Protein 2KWT (pdb70)

InterPro domains:
  IPR000745 Hepatitis C virus, Non-structural protein NS4a [PF01006] (1658-1711)
  IPR001490 Hepatitis C virus, Non-structural protein NS4b [PF01001] (1729-1921)
  IPR001650 Helicase, C-terminal domain-like [PS51194] (1361-1538)
  IPR002166 RNA dependent RNA polymerase, hepatitis C virus [PF00998] (2422-2932)
  IPR002518 Hepatitis C virus, Non-structural protein NS2 [PF01538] (811-1005)
  IPR002518 Hepatitis C virus, Non-structural protein NS2 [PS51693] (903-1026)
  IPR002519 Hepatitis C virus, Envelope glycoprotein E1 [PF01539] (193-382)
  IPR002521 Hepatitis C virus, Core protein, C-terminal [PF01542] (116-190)
  IPR002522 Hepatitis C virus, Core protein, N-terminal [PF01543] (2-115)
  IPR002531 Hepatitis C virus, Non-structural protein E2/NS1 [PF01560] (387-729)
  IPR002868 Hepatitis C virus, Non-structural 5a protein [PF01506] (1974-1996)
  IPR004109 Hepatitis C virus, NS3 protease [PF02907] (1056-1203)
  IPR004109 Hepatitis C virus, NS3 protease [PS51822] (1027-1208)
  IPR007094 RNA-directed RNA polymerase, catalytic domain [PS50507] (2633-2751)
  IPR009003 Peptidase S1, PA clan [SSF50494] (1027-1212)
  IPR011492 Non-structural protein NS3-like, DEAD-box helicase, flavivirus [PF07652] (1294-1355)
  IPR013192 Hepatitis C virus, Non-structural 5a protein, domain 1a [PF08300] (2006-2067)
  IPR013193 Hepatitis C virus non-structural 5a, 1B domain [PF08301] (2068-2168)
  IPR014001 Helicase superfamily 1/2, ATP-binding domain [PS51192] (1217-1369)
  IPR014001 Helicase superfamily 1/2, ATP-binding domain [SM00487] (1213-1385)

Secondary structure (DSSP, 8-state):
--SS-STHHHHHHHHHHHHHHHTTSPPTT-S--

Nearest PDB structures (foldseek):
  7tyl-assembly1_P  TM=3.338E-01  e=7.488E+00  Rattus norvegicus
  7r41-assembly1_r  TM=3.436E-01  e=9.572E+00  Bos taurus
  7tyl-assembly1_P  TM=2.909E-01  e=9.159E+00  Rattus norvegicus

Sequence (33 aa):
KLFLARLIWWLQYFITRAEAHLQVWIPPLNVRGKLFLARLIWWLQYFITRAEAHLQVWIPPLNVRGKLFLARLIWWLQYFITRAEAHLQVWIPPLNVRGKLFLARLIWWLQYFITRAEAHLQVWIPPLNVRGKLFLARLIWWLQYFITRAEAHLQVWIPPLNVRGKLFLARLIWWLQYFITRAEAHLQVWIPPLNVRGKLFLARLIWWLQYFITRAEAHLQVWIPPLNVRGKLFLARLIWWLQYFITRAEAHLQVWIPPLNVRGKLFLARLIWWLQYFITRAEAHLQVWIPPLNVRGKLFLARLIWWLQYFITRAEAHLQVWIPPLNVRGKLFLARLIWWLQYFITRAEAHLQVWIPPLNVRGKLFLARLIWWLQYFITRAEAHLQVWIPPLNVRGKLFLARLIWWLQYFITRAEAHLQVWIPPLNVRGKLFLARLIWWLQYFITRAEAHLQVWIPPLNVRGKLFLARLIWWLQYFITRAEAHLQVWIPPLNVRGKLFLARLIWWLQYFITRAEAHLQVWIPPLNVRGKLFLARLIWWLQYFITRAEAHLQVWIPPLNVRGKLFLARLIWWLQYFITRAEAHLQVWIPPLNVRGKLFLARLIWWLQYFITRAEAHLQVWIPPLNVRGKLFLARLIWWLQYFITRAEAHLQVWIPPLNVRGKLFLARLIWWLQYFITRAEAHLQVWIPPLNVRGKLFLARLIWWLQYFITRAEAHLQVWIPPLNVRGKLFLARLIWWLQYFITRAEAHLQVWIPPLNVRGKLFLARLIWWLQYFITRAEAHLQVWIPPLNVRGKLFLARLIWWLQYFITRAEAHLQVWIPPLNVRGKLFLARLIWWLQYFITRAEAHLQVWIPPLNVRGKLFLARLIWWLQYFITRAEAHLQVWIPPLNVRGKLFLARLIWWLQYFITRAEAHLQVWIPPLNVRGKLFLARLIWWLQYFITRAEAHLQVWIPPLNVRGKLFLARLIWWLQYFITRAEAHLQVWIPPLNVRGKLFLARLIWWLQYFITRAEAHLQVWIPPLNVRGKLFLARLIWWLQYFITRAEAHLQVWIPPLNVRGKLFLARLIWWLQYFITRAEAHLQVWIPPLNVRGKLFLARLIWWLQYFITRAEAHLQVWIPPLNVRGKLFLARLIWWLQYFITRAEAHLQVWIPPLNVRGKLFLARLIWWLQYFITRAEAHLQVWIPPLNVRG

Organism: Hepatitis C virus genotype 1b (isolate Con1) (NCBI:txid333284)

Structure (mmCIF, N/CA/C/O backbone):
data_2KWT
#
_entry.id   2KWT
#
loop_
_atom_site.group_PDB
_atom_site.id
_atom_site.type_symbol
_atom_site.label_atom_id
_atom_site.label_alt_id
_atom_site.label_comp_id
_atom_site.label_asym_id
_atom_site.label_entity_id
_atom_site.label_seq_id
_atom_site.pdbx_PDB_ins_code
_atom_site.Cartn_x
_atom_site.Cartn_y
_atom_site.Cartn_z
_atom_site.occupancy
_atom_site.B_iso_or_equiv
_atom_site.auth_seq_id
_atom_site.auth_comp_id
_atom_site.auth_asym_id
_atom_site.auth_atom_id
_atom_site.pdbx_PDB_model_num
ATOM 1 N N . LYS A 1 1 ? -23.508 -4.349 3.422 1.00 0.00 1 LYS A N 1
ATOM 2 C CA . LYS A 1 1 ? -24.544 -3.896 2.435 1.00 0.00 1 LYS A CA 1
ATOM 3 C C . LYS A 1 1 ? -25.252 -2.618 2.927 1.00 0.00 1 LYS A C 1
ATOM 4 O O . LYS A 1 1 ? -26.466 -2.516 2.899 1.00 0.00 1 LYS A O 1
ATOM 22 N N . LEU A 1 2 ? -24.488 -1.642 3.376 1.00 0.00 2 LEU A N 1
ATOM 23 C CA . LEU A 1 2 ? -25.072 -0.353 3.875 1.00 0.00 2 LEU A CA 1
ATOM 24 C C . LEU A 1 2 ? -23.945 0.667 4.101 1.00 0.00 2 LEU A C 1
ATOM 25 O O . LEU A 1 2 ? -23.152 0.506 5.009 1.00 0.00 2 LEU A O 1
ATOM 41 N N . PHE A 1 3 ? -23.884 1.699 3.280 1.00 0.00 3 PHE A N 1
ATOM 42 C CA . PHE A 1 3 ? -22.827 2.773 3.387 1.00 0.00 3 PHE A CA 1
ATOM 43 C C . PHE A 1 3 ? -21.414 2.202 3.169 1.00 0.00 3 PHE A C 1
ATOM 44 O O . PHE A 1 3 ? -21.089 1.127 3.638 1.00 0.00 3 PHE A O 1
ATOM 61 N N . LEU A 1 4 ? -20.571 2.923 2.455 1.00 0.00 4 LEU A N 1
ATOM 62 C CA . LEU A 1 4 ? -19.168 2.454 2.183 1.00 0.00 4 LEU A CA 1
ATOM 63 C C . LEU A 1 4 ? -19.192 1.047 1.539 1.00 0.00 4 LEU A C 1
ATOM 64 O O . LEU A 1 4 ? -20.089 0.751 0.768 1.00 0.00 4 LEU A O 1
ATOM 80 N N . ALA A 1 5 ? -18.230 0.188 1.838 1.00 0.00 5 ALA A N 1
ATOM 81 C CA . ALA A 1 5 ? -18.178 -1.200 1.253 1.00 0.00 5 ALA A CA 1
ATOM 82 C C . ALA A 1 5 ? -18.029 -1.176 -0.281 1.00 0.00 5 ALA A C 1
ATOM 83 O O . ALA A 1 5 ? -18.352 -2.140 -0.951 1.00 0.00 5 ALA A O 1
ATOM 90 N N . ARG A 1 6 ? -17.540 -0.090 -0.836 1.00 0.00 6 ARG A N 1
ATOM 91 C CA . ARG A 1 6 ? -17.362 0.006 -2.318 1.00 0.00 6 ARG A CA 1
ATOM 92 C C . ARG A 1 6 ? -15.919 0.417 -2.622 1.00 0.00 6 ARG A C 1
ATOM 93 O O . ARG A 1 6 ? -15.208 -0.284 -3.317 1.00 0.00 6 ARG A O 1
ATOM 114 N N . LEU A 1 7 ? -15.479 1.540 -2.096 1.00 0.00 7 LEU A N 1
ATOM 115 C CA . LEU A 1 7 ? -14.074 1.997 -2.340 1.00 0.00 7 LEU A CA 1
ATOM 116 C C . LEU A 1 7 ? -13.083 1.279 -1.401 1.00 0.00 7 LEU A C 1
ATOM 117 O O . LEU A 1 7 ? -11.886 1.460 -1.537 1.00 0.00 7 LEU A O 1
ATOM 133 N N . ILE A 1 8 ? -13.554 0.472 -0.462 1.00 0.00 8 ILE A N 1
ATOM 134 C CA . ILE A 1 8 ? -12.626 -0.255 0.476 1.00 0.00 8 ILE A CA 1
ATOM 135 C C . ILE A 1 8 ? -11.546 -0.999 -0.325 1.00 0.00 8 ILE A C 1
ATOM 136 O O . ILE A 1 8 ? -10.378 -0.948 0.017 1.00 0.00 8 ILE A O 1
ATOM 152 N N . TRP A 1 9 ? -11.929 -1.677 -1.387 1.00 0.00 9 TRP A N 1
ATOM 153 C CA . TRP A 1 9 ? -10.927 -2.420 -2.221 1.00 0.00 9 TRP A CA 1
ATOM 154 C C . TRP A 1 9 ? -9.900 -1.444 -2.817 1.00 0.00 9 TRP A C 1
ATOM 155 O O . TRP A 1 9 ? -8.718 -1.731 -2.833 1.00 0.00 9 TRP A O 1
ATOM 176 N N . TRP A 1 10 ? -10.343 -0.297 -3.295 1.00 0.00 10 TRP A N 1
ATOM 177 C CA . TRP A 1 10 ? -9.400 0.713 -3.882 1.00 0.00 10 TRP A CA 1
ATOM 178 C C . TRP A 1 10 ? -8.383 1.155 -2.819 1.00 0.00 10 TRP A C 1
ATOM 179 O O . TRP A 1 10 ? -7.208 1.300 -3.103 1.00 0.00 10 TRP A O 1
ATOM 200 N N . LEU A 1 11 ? -8.831 1.359 -1.597 1.00 0.00 11 LEU A N 1
ATOM 201 C CA . LEU A 1 11 ? -7.903 1.782 -0.496 1.00 0.00 11 LEU A CA 1
ATOM 202 C C . LEU A 1 11 ? -6.868 0.674 -0.248 1.00 0.00 11 LEU A C 1
ATOM 203 O O . LEU A 1 11 ? -5.690 0.949 -0.119 1.00 0.00 11 LEU A O 1
ATOM 219 N N . GLN A 1 12 ? -7.308 -0.566 -0.194 1.00 0.00 12 GLN A N 1
ATOM 220 C CA . GLN A 1 12 ? -6.365 -1.710 0.033 1.00 0.00 12 GLN A CA 1
ATOM 221 C C . GLN A 1 12 ? -5.338 -1.773 -1.109 1.00 0.00 12 GLN A C 1
ATOM 222 O O . GLN A 1 12 ? -4.173 -2.039 -0.879 1.00 0.00 12 GLN A O 1
ATOM 236 N N . TYR A 1 13 ? -5.772 -1.520 -2.328 1.00 0.00 13 TYR A N 1
ATOM 237 C CA . TYR A 1 13 ? -4.843 -1.547 -3.508 1.00 0.00 13 TYR A CA 1
ATOM 238 C C . TYR A 1 13 ? -3.666 -0.587 -3.271 1.00 0.00 13 TYR A C 1
ATOM 239 O O . TYR A 1 13 ? -2.536 -0.889 -3.612 1.00 0.00 13 TYR A O 1
ATOM 257 N N . PHE A 1 14 ? -3.929 0.562 -2.688 1.00 0.00 14 PHE A N 1
ATOM 258 C CA . PHE A 1 14 ? -2.833 1.547 -2.423 1.00 0.00 14 PHE A CA 1
ATOM 259 C C . PHE A 1 14 ? -2.022 1.144 -1.183 1.00 0.00 14 PHE A C 1
ATOM 260 O O . PHE A 1 14 ? -0.827 1.367 -1.145 1.00 0.00 14 PHE A O 1
ATOM 277 N N . ILE A 1 15 ? -2.643 0.551 -0.182 1.00 0.00 15 ILE A N 1
ATOM 278 C CA . ILE A 1 15 ? -1.886 0.130 1.047 1.00 0.00 15 ILE A CA 1
ATOM 279 C C . ILE A 1 15 ? -0.795 -0.878 0.646 1.00 0.00 15 ILE A C 1
ATOM 280 O O . ILE A 1 15 ? 0.344 -0.755 1.055 1.00 0.00 15 ILE A O 1
ATOM 296 N N . THR A 1 16 ? -1.139 -1.862 -0.157 1.00 0.00 16 THR A N 1
ATOM 297 C CA . THR A 1 16 ? -0.130 -2.881 -0.604 1.00 0.00 16 THR A CA 1
ATOM 298 C C . THR A 1 16 ? 0.951 -2.194 -1.452 1.00 0.00 16 THR A C 1
ATOM 299 O O . THR A 1 16 ? 2.124 -2.499 -1.325 1.00 0.00 16 THR A O 1
ATOM 310 N N . ARG A 1 17 ? 0.567 -1.262 -2.301 1.00 0.00 17 ARG A N 1
ATOM 311 C CA . ARG A 1 17 ? 1.571 -0.540 -3.147 1.00 0.00 17 ARG A CA 1
ATOM 312 C C . ARG A 1 17 ? 2.499 0.271 -2.227 1.00 0.00 17 ARG A C 1
ATOM 313 O O . ARG A 1 17 ? 3.706 0.243 -2.378 1.00 0.00 17 ARG A O 1
ATOM 334 N N . ALA A 1 18 ? 1.928 0.980 -1.276 1.00 0.00 18 ALA A N 1
ATOM 335 C CA . ALA A 1 18 ? 2.746 1.797 -0.322 1.00 0.00 18 ALA A CA 1
ATOM 336 C C . ALA A 1 18 ? 3.693 0.886 0.474 1.00 0.00 18 ALA A C 1
ATOM 337 O O . ALA A 1 18 ? 4.860 1.193 0.626 1.00 0.00 18 ALA A O 1
ATOM 344 N N . GLU A 1 19 ? 3.194 -0.227 0.974 1.00 0.00 19 GLU A N 1
ATOM 345 C CA . GLU A 1 19 ? 4.050 -1.178 1.760 1.00 0.00 19 GLU A CA 1
ATOM 346 C C . GLU A 1 19 ? 5.223 -1.677 0.901 1.00 0.00 19 GLU A C 1
ATOM 347 O O . GLU A 1 19 ? 6.328 -1.815 1.392 1.00 0.00 19 GLU A O 1
ATOM 359 N N . ALA A 1 20 ? 4.987 -1.934 -0.369 1.00 0.00 20 ALA A N 1
ATOM 360 C CA . ALA A 1 20 ? 6.083 -2.414 -1.275 1.00 0.00 20 ALA A CA 1
ATOM 361 C C . ALA A 1 20 ? 7.201 -1.363 -1.327 1.00 0.00 20 ALA A C 1
ATOM 362 O O . ALA A 1 20 ? 8.373 -1.692 -1.279 1.00 0.00 20 ALA A O 1
ATOM 369 N N . HIS A 1 21 ? 6.838 -0.102 -1.412 1.00 0.00 21 HIS A N 1
ATOM 370 C CA . HIS A 1 21 ? 7.863 0.994 -1.455 1.00 0.00 21 HIS A CA 1
ATOM 371 C C . HIS A 1 21 ? 8.479 1.198 -0.059 1.00 0.00 21 HIS A C 1
ATOM 372 O O . HIS A 1 21 ? 9.596 1.665 0.061 1.00 0.00 21 HIS A O 1
ATOM 386 N N . LEU A 1 22 ? 7.759 0.850 0.989 1.00 0.00 22 LEU A N 1
ATOM 387 C CA . LEU A 1 22 ? 8.281 1.013 2.387 1.00 0.00 22 LEU A CA 1
ATOM 388 C C . LEU A 1 22 ? 9.460 0.062 2.655 1.00 0.00 22 LEU A C 1
ATOM 389 O O . LEU A 1 22 ? 10.340 0.380 3.432 1.00 0.00 22 LEU A O 1
ATOM 405 N N . GLN A 1 23 ? 9.485 -1.093 2.025 1.00 0.00 23 GLN A N 1
ATOM 406 C CA . GLN A 1 23 ? 10.612 -2.060 2.249 1.00 0.00 23 GLN A CA 1
ATOM 407 C C . GLN A 1 23 ? 11.784 -1.807 1.273 1.00 0.00 23 GLN A C 1
ATOM 408 O O . GLN A 1 23 ? 12.452 -2.734 0.848 1.00 0.00 23 GLN A O 1
ATOM 422 N N . VAL A 1 24 ? 12.046 -0.566 0.921 1.00 0.00 24 VAL A N 1
ATOM 423 C CA . VAL A 1 24 ? 13.174 -0.253 -0.021 1.00 0.00 24 VAL A CA 1
ATOM 424 C C . VAL A 1 24 ? 14.371 0.374 0.719 1.00 0.00 24 VAL A C 1
ATOM 425 O O . VAL A 1 24 ? 15.473 0.399 0.200 1.00 0.00 24 VAL A O 1
ATOM 438 N N . TRP A 1 25 ? 14.168 0.879 1.911 1.00 0.00 25 TRP A N 1
ATOM 439 C CA . TRP A 1 25 ? 15.294 1.511 2.680 1.00 0.00 25 TRP A CA 1
ATOM 440 C C . TRP A 1 25 ? 15.716 0.658 3.891 1.00 0.00 25 TRP A C 1
ATOM 441 O O . TRP A 1 25 ? 16.502 1.103 4.711 1.00 0.00 25 TRP A O 1
ATOM 462 N N . ILE A 1 26 ? 15.214 -0.553 4.021 1.00 0.00 26 ILE A N 1
ATOM 463 C CA . ILE A 1 26 ? 15.599 -1.416 5.186 1.00 0.00 26 ILE A CA 1
ATOM 464 C C . ILE A 1 26 ? 16.971 -2.085 4.950 1.00 0.00 26 ILE A C 1
ATOM 465 O O . ILE A 1 26 ? 17.210 -2.638 3.891 1.00 0.00 26 ILE A O 1
ATOM 481 N N . PRO A 1 27 ? 17.833 -2.013 5.948 1.00 0.00 27 PRO A N 1
ATOM 482 C CA . PRO A 1 27 ? 19.190 -2.622 5.841 1.00 0.00 27 PRO A CA 1
ATOM 483 C C . PRO A 1 27 ? 19.142 -4.138 6.131 1.00 0.00 27 PRO A C 1
ATOM 484 O O . PRO A 1 27 ? 18.713 -4.541 7.200 1.00 0.00 27 PRO A O 1
ATOM 495 N N . PRO A 1 28 ? 19.586 -4.934 5.177 1.00 0.00 28 PRO A N 1
ATOM 496 C CA . PRO A 1 28 ? 19.588 -6.417 5.349 1.00 0.00 28 PRO A CA 1
ATOM 497 C C . PRO A 1 28 ? 20.690 -6.852 6.331 1.00 0.00 28 PRO A C 1
ATOM 498 O O . PRO A 1 28 ? 21.847 -6.506 6.165 1.00 0.00 28 PRO A O 1
ATOM 509 N N . LEU A 1 29 ? 20.324 -7.605 7.350 1.00 0.00 29 LEU A N 1
ATOM 510 C CA . LEU A 1 29 ? 21.308 -8.088 8.379 1.00 0.00 29 LEU A CA 1
ATOM 511 C C . LEU A 1 29 ? 22.014 -6.893 9.047 1.00 0.00 29 LEU A C 1
ATOM 512 O O . LEU A 1 29 ? 23.230 -6.802 9.072 1.00 0.00 29 LEU A O 1
ATOM 528 N N . ASN A 1 30 ? 21.240 -5.978 9.587 1.00 0.00 30 ASN A N 1
ATOM 529 C CA . ASN A 1 30 ? 21.815 -4.769 10.264 1.00 0.00 30 ASN A CA 1
ATOM 530 C C . ASN A 1 30 ? 21.927 -4.993 11.780 1.00 0.00 30 ASN A C 1
ATOM 531 O O . ASN A 1 30 ? 22.893 -4.588 12.399 1.00 0.00 30 ASN A O 1
ATOM 542 N N . VAL A 1 31 ? 20.944 -5.629 12.380 1.00 0.00 31 VAL A N 1
ATOM 543 C CA . VAL A 1 31 ? 20.983 -5.879 13.860 1.00 0.00 31 VAL A CA 1
ATOM 544 C C . VAL A 1 31 ? 21.893 -7.072 14.195 1.00 0.00 31 VAL A C 1
ATOM 545 O O . VAL A 1 31 ? 22.009 -8.012 13.429 1.00 0.00 31 VAL A O 1
ATOM 558 N N . ARG A 1 32 ? 22.532 -7.029 15.339 1.00 0.00 32 ARG A N 1
ATOM 559 C CA . ARG A 1 32 ? 23.441 -8.147 15.755 1.00 0.00 32 ARG A CA 1
ATOM 560 C C . ARG A 1 32 ? 22.618 -9.390 16.142 1.00 0.00 32 ARG A C 1
ATOM 561 O O . ARG A 1 32 ? 23.052 -10.506 15.929 1.00 0.00 32 ARG A O 1
ATOM 582 N N . GLY A 1 33 ? 21.445 -9.198 16.704 1.00 0.00 33 GLY A N 1
ATOM 583 C CA . GLY A 1 33 ? 20.588 -10.351 17.108 1.00 0.00 33 GLY A CA 1
ATOM 584 C C . GLY A 1 33 ? 20.208 -10.195 18.580 1.00 0.00 33 GLY A C 1
ATOM 585 O O . GLY A 1 33 ? 21.087 -10.340 19.415 1.00 0.00 33 GLY A O 1
ATOM 590 N N . LYS A 1 1 ? -18.131 -3.898 -9.044 1.00 0.00 1 LYS A N 2
ATOM 591 C CA . LYS A 1 1 ? -17.285 -4.383 -7.907 1.00 0.00 1 LYS A CA 2
ATOM 592 C C . LYS A 1 1 ? -15.800 -4.086 -8.176 1.00 0.00 1 LYS A C 2
ATOM 593 O O . LYS A 1 1 ? -15.451 -3.551 -9.214 1.00 0.00 1 LYS A O 2
ATOM 611 N N . LEU A 1 2 ? -14.938 -4.430 -7.236 1.00 0.00 2 LEU A N 2
ATOM 612 C CA . LEU A 1 2 ? -13.460 -4.187 -7.373 1.00 0.00 2 LEU A CA 2
ATOM 613 C C . LEU A 1 2 ? -13.179 -2.687 -7.572 1.00 0.00 2 LEU A C 2
ATOM 614 O O . LEU A 1 2 ? -12.330 -2.297 -8.355 1.00 0.00 2 LEU A O 2
ATOM 630 N N . PHE A 1 3 ? -13.896 -1.848 -6.855 1.00 0.00 3 PHE A N 2
ATOM 631 C CA . PHE A 1 3 ? -13.712 -0.363 -6.963 1.00 0.00 3 PHE A CA 2
ATOM 632 C C . PHE A 1 3 ? -14.528 0.361 -5.879 1.00 0.00 3 PHE A C 2
ATOM 633 O O . PHE A 1 3 ? -14.013 1.222 -5.1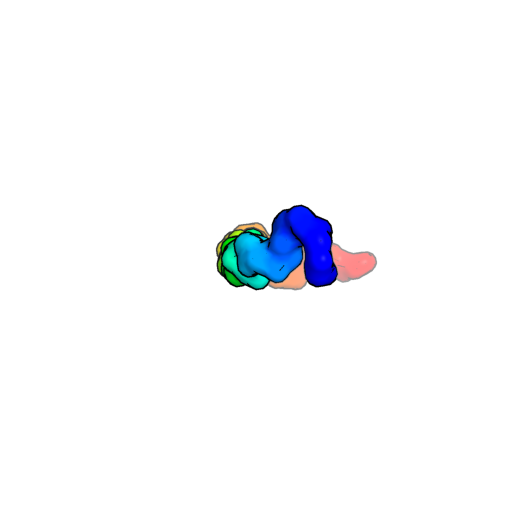90 1.00 0.00 3 PHE A O 2
ATOM 650 N N . LEU A 1 4 ? -15.791 0.017 -5.734 1.00 0.00 4 LEU A N 2
ATOM 651 C CA . LEU A 1 4 ? -16.658 0.676 -4.706 1.00 0.00 4 LEU A CA 2
ATOM 652 C C . LEU A 1 4 ? -16.475 0.003 -3.333 1.00 0.00 4 LEU A C 2
ATOM 653 O O . LEU A 1 4 ? -15.367 -0.024 -2.826 1.00 0.00 4 LEU A O 2
ATOM 669 N N . ALA A 1 5 ? -17.528 -0.517 -2.718 1.00 0.00 5 ALA A N 2
ATOM 670 C CA . ALA A 1 5 ? -17.407 -1.166 -1.366 1.00 0.00 5 ALA A CA 2
ATOM 671 C C . ALA A 1 5 ? -16.796 -0.149 -0.399 1.00 0.00 5 ALA A C 2
ATOM 672 O O . ALA A 1 5 ? -15.791 -0.410 0.229 1.00 0.00 5 ALA A O 2
ATOM 679 N N . ARG A 1 6 ? -17.393 1.026 -0.303 1.00 0.00 6 ARG A N 2
ATOM 680 C CA . ARG A 1 6 ? -16.854 2.103 0.593 1.00 0.00 6 ARG A CA 2
ATOM 681 C C . ARG A 1 6 ? -15.377 2.345 0.231 1.00 0.00 6 ARG A C 2
ATOM 682 O O . ARG A 1 6 ? -14.553 2.642 1.078 1.00 0.00 6 ARG A O 2
ATOM 703 N N . LEU A 1 7 ? -15.065 2.200 -1.045 1.00 0.00 7 LEU A N 2
ATOM 704 C CA . LEU A 1 7 ? -13.677 2.379 -1.577 1.00 0.00 7 LEU A CA 2
ATOM 705 C C . LEU A 1 7 ? -12.689 1.405 -0.901 1.00 0.00 7 LEU A C 2
ATOM 706 O O . LEU A 1 7 ? -11.506 1.678 -0.825 1.00 0.00 7 LEU A O 2
ATOM 722 N N . ILE A 1 8 ? -13.166 0.268 -0.420 1.00 0.00 8 ILE A N 2
ATOM 723 C CA . ILE A 1 8 ? -12.262 -0.733 0.248 1.00 0.00 8 ILE A CA 2
ATOM 724 C C . ILE A 1 8 ? -11.243 -1.290 -0.756 1.00 0.00 8 ILE A C 2
ATOM 725 O O . ILE A 1 8 ? -10.057 -1.312 -0.487 1.00 0.00 8 ILE A O 2
ATOM 741 N N . TRP A 1 9 ? -11.705 -1.739 -1.899 1.00 0.00 9 TRP A N 2
ATOM 742 C CA . TRP A 1 9 ? -10.776 -2.303 -2.936 1.00 0.00 9 TRP A CA 2
ATOM 743 C C . TRP A 1 9 ? -9.648 -1.305 -3.256 1.00 0.00 9 TRP A C 2
ATOM 744 O O . TRP A 1 9 ? -8.495 -1.682 -3.340 1.00 0.00 9 TRP A O 2
ATOM 765 N N . TRP A 1 10 ? -9.976 -0.045 -3.427 1.00 0.00 10 TRP A N 2
ATOM 766 C CA . TRP A 1 10 ? -8.929 0.979 -3.739 1.00 0.00 10 TRP A CA 2
ATOM 767 C C . TRP A 1 10 ? -8.056 1.259 -2.510 1.00 0.00 10 TRP A C 2
ATOM 768 O O . TRP A 1 10 ? -6.845 1.181 -2.591 1.00 0.00 10 TRP A O 2
ATOM 789 N N . LEU A 1 11 ? -8.655 1.576 -1.381 1.00 0.00 11 LEU A N 2
ATOM 790 C CA . LEU A 1 11 ? -7.852 1.856 -0.143 1.00 0.00 11 LEU A CA 2
ATOM 791 C C . LEU A 1 11 ? -6.962 0.647 0.187 1.00 0.00 11 LEU A C 2
ATOM 792 O O . LEU A 1 11 ? -5.807 0.801 0.533 1.00 0.00 11 LEU A O 2
ATOM 808 N N . GLN A 1 12 ? -7.495 -0.549 0.074 1.00 0.00 12 GLN A N 2
ATOM 809 C CA . GLN A 1 12 ? -6.698 -1.785 0.368 1.00 0.00 12 GLN A CA 2
ATOM 810 C C . GLN A 1 12 ? -5.556 -1.943 -0.650 1.00 0.00 12 GLN A C 2
ATOM 811 O O . GLN A 1 12 ? -4.415 -2.128 -0.272 1.00 0.00 12 GLN A O 2
ATOM 825 N N . TYR A 1 13 ? -5.853 -1.872 -1.930 1.00 0.00 13 TYR A N 2
ATOM 826 C CA . TYR A 1 13 ? -4.781 -2.021 -2.971 1.00 0.00 13 TYR A CA 2
ATOM 827 C C . TYR A 1 13 ? -3.768 -0.867 -2.900 1.00 0.00 13 TYR A C 2
ATOM 828 O O . TYR A 1 13 ? -2.577 -1.090 -3.036 1.00 0.00 13 TYR A O 2
ATOM 846 N N . PHE A 1 14 ? -4.221 0.350 -2.687 1.00 0.00 14 PHE A N 2
ATOM 847 C CA . PHE A 1 14 ? -3.275 1.511 -2.606 1.00 0.00 14 PHE A CA 2
ATOM 848 C C . PHE A 1 14 ? -2.314 1.337 -1.419 1.00 0.00 14 PHE A C 2
ATOM 849 O O . PHE A 1 14 ? -1.139 1.634 -1.533 1.00 0.00 14 PHE A O 2
ATOM 866 N N . ILE A 1 15 ? -2.799 0.851 -0.296 1.00 0.00 15 ILE A N 2
ATOM 867 C CA . ILE A 1 15 ? -1.909 0.646 0.895 1.00 0.00 15 ILE A CA 2
ATOM 868 C C . ILE A 1 15 ? -0.893 -0.466 0.574 1.00 0.00 15 ILE A C 2
ATOM 869 O O . ILE A 1 15 ? 0.276 -0.337 0.887 1.00 0.00 15 ILE A O 2
ATOM 885 N N . THR A 1 16 ? -1.329 -1.539 -0.058 1.00 0.00 16 THR A N 2
ATOM 886 C CA . THR A 1 16 ? -0.395 -2.660 -0.424 1.00 0.00 16 THR A CA 2
ATOM 887 C C . THR A 1 16 ? 0.750 -2.092 -1.281 1.00 0.00 16 THR A C 2
ATOM 888 O O . THR A 1 16 ? 1.907 -2.416 -1.079 1.00 0.00 16 THR A O 2
ATOM 899 N N . ARG A 1 17 ? 0.417 -1.234 -2.225 1.00 0.00 17 ARG A N 2
ATOM 900 C CA . ARG A 1 17 ? 1.452 -0.606 -3.109 1.00 0.00 17 ARG A CA 2
ATOM 901 C C . ARG A 1 17 ? 2.411 0.237 -2.251 1.00 0.00 17 ARG A C 2
ATOM 902 O O . ARG A 1 17 ? 3.612 0.211 -2.451 1.00 0.00 17 ARG A O 2
ATOM 923 N N . ALA A 1 18 ? 1.877 0.974 -1.299 1.00 0.00 18 ALA A N 2
ATOM 924 C CA . ALA A 1 18 ? 2.730 1.823 -0.406 1.00 0.00 18 ALA A CA 2
ATOM 925 C C . ALA A 1 18 ? 3.727 0.936 0.356 1.00 0.00 18 ALA A C 2
ATOM 926 O O . ALA A 1 18 ? 4.894 1.264 0.467 1.00 0.00 18 ALA A O 2
ATOM 933 N N . GLU A 1 19 ? 3.266 -0.187 0.867 1.00 0.00 19 GLU A N 2
ATOM 934 C CA . GLU A 1 19 ? 4.164 -1.123 1.619 1.00 0.00 19 GLU A CA 2
ATOM 935 C C . GLU A 1 19 ? 5.250 -1.679 0.683 1.00 0.00 19 GLU A C 2
ATOM 936 O O . GLU A 1 19 ? 6.382 -1.867 1.091 1.00 0.00 19 GLU A O 2
ATOM 948 N N . ALA A 1 20 ? 4.915 -1.923 -0.570 1.00 0.00 20 ALA A N 2
ATOM 949 C CA . ALA A 1 20 ? 5.926 -2.448 -1.551 1.00 0.00 20 ALA A CA 2
ATOM 950 C C . ALA A 1 20 ? 7.143 -1.504 -1.602 1.00 0.00 20 ALA A C 2
ATOM 951 O O . ALA A 1 20 ? 8.256 -1.932 -1.843 1.00 0.00 20 ALA A O 2
ATOM 958 N N . HIS A 1 21 ? 6.925 -0.227 -1.365 1.00 0.00 21 HIS A N 2
ATOM 959 C CA . HIS A 1 21 ? 8.041 0.770 -1.377 1.00 0.00 21 HIS A CA 2
ATOM 960 C C . HIS A 1 21 ? 8.512 1.027 0.062 1.00 0.00 21 HIS A C 2
ATOM 961 O O . HIS A 1 21 ? 9.692 1.167 0.309 1.00 0.00 21 HIS A O 2
ATOM 975 N N . LEU A 1 22 ? 7.594 1.087 1.003 1.00 0.00 22 LEU A N 2
ATOM 976 C CA . LEU A 1 22 ? 7.959 1.334 2.439 1.00 0.00 22 LEU A CA 2
ATOM 977 C C . LEU A 1 22 ? 8.819 0.186 3.002 1.00 0.00 22 LEU A C 2
ATOM 978 O O . LEU A 1 22 ? 9.698 0.418 3.811 1.00 0.00 22 LEU A O 2
ATOM 994 N N . GLN A 1 23 ? 8.575 -1.036 2.586 1.00 0.00 23 GLN A N 2
ATOM 995 C CA . GLN A 1 23 ? 9.377 -2.195 3.100 1.00 0.00 23 GLN A CA 2
ATOM 996 C C . GLN A 1 23 ? 10.791 -2.199 2.505 1.00 0.00 23 GLN A C 2
ATOM 997 O O . GLN A 1 23 ? 11.746 -2.559 3.169 1.00 0.00 23 GLN A O 2
ATOM 1011 N N . VAL A 1 24 ? 10.923 -1.797 1.268 1.00 0.00 24 VAL A N 2
ATOM 1012 C CA . VAL A 1 24 ? 12.268 -1.763 0.608 1.00 0.00 24 VAL A CA 2
ATOM 1013 C C . VAL A 1 24 ? 12.975 -0.444 0.940 1.00 0.00 24 VAL A C 2
ATOM 1014 O O . VAL A 1 24 ? 14.128 -0.430 1.327 1.00 0.00 24 VAL A O 2
ATOM 1027 N N . TRP A 1 25 ? 12.281 0.652 0.791 1.00 0.00 25 TRP A N 2
ATOM 1028 C CA . TRP A 1 25 ? 12.874 1.994 1.091 1.00 0.00 25 TRP A CA 2
ATOM 1029 C C . TRP A 1 25 ? 12.261 2.550 2.385 1.00 0.00 25 TRP A C 2
ATOM 1030 O O . TRP A 1 25 ? 11.118 2.974 2.404 1.00 0.00 25 TRP A O 2
ATOM 1051 N N . ILE A 1 26 ? 13.013 2.550 3.462 1.00 0.00 26 ILE A N 2
ATOM 1052 C CA . ILE A 1 26 ? 12.485 3.078 4.764 1.00 0.00 26 ILE A CA 2
ATOM 1053 C C . ILE A 1 26 ? 13.209 4.383 5.159 1.00 0.00 26 ILE A C 2
ATOM 1054 O O . ILE A 1 26 ? 14.356 4.362 5.573 1.00 0.00 26 ILE A O 2
ATOM 1070 N N . PRO A 1 27 ? 12.507 5.490 5.021 1.00 0.00 27 PRO A N 2
ATOM 1071 C CA . PRO A 1 27 ? 13.084 6.824 5.369 1.00 0.00 27 PRO A CA 2
ATOM 1072 C C . PRO A 1 27 ? 13.429 6.997 6.870 1.00 0.00 27 PRO A C 2
ATOM 1073 O O . PRO A 1 27 ? 14.450 7.597 7.156 1.00 0.00 27 PRO A O 2
ATOM 1084 N N . PRO A 1 28 ? 12.624 6.491 7.797 1.00 0.00 28 PRO A N 2
ATOM 1085 C CA . PRO A 1 28 ? 12.959 6.651 9.244 1.00 0.00 28 PRO A CA 2
ATOM 1086 C C . PRO A 1 28 ? 14.194 5.814 9.612 1.00 0.00 28 PRO A C 2
ATOM 1087 O O . PRO A 1 28 ? 14.546 4.869 8.927 1.00 0.00 28 PRO A O 2
ATOM 1098 N N . LEU A 1 29 ? 14.841 6.159 10.698 1.00 0.00 29 LEU A N 2
ATOM 1099 C CA . LEU A 1 29 ? 16.055 5.403 11.144 1.00 0.00 29 LEU A CA 2
ATOM 1100 C C . LEU A 1 29 ? 15.694 4.493 12.331 1.00 0.00 29 LEU A C 2
ATOM 1101 O O . LEU A 1 29 ? 16.380 4.462 13.337 1.00 0.00 29 LEU A O 2
ATOM 1117 N N . ASN A 1 30 ? 14.615 3.753 12.210 1.00 0.00 30 ASN A N 2
ATOM 1118 C CA . ASN A 1 30 ? 14.177 2.832 13.313 1.00 0.00 30 ASN A CA 2
ATOM 1119 C C . ASN A 1 30 ? 15.128 1.630 13.450 1.00 0.00 30 ASN A C 2
ATOM 1120 O O . ASN A 1 30 ? 15.340 1.133 14.540 1.00 0.00 30 ASN A O 2
ATOM 1131 N N . VAL A 1 31 ? 15.692 1.158 12.359 1.00 0.00 31 VAL A N 2
ATOM 1132 C CA . VAL A 1 31 ? 16.625 -0.017 12.428 1.00 0.00 31 VAL A CA 2
ATOM 1133 C C . VAL A 1 31 ? 18.003 0.401 12.975 1.00 0.00 31 VAL A C 2
ATOM 1134 O O . VAL A 1 31 ? 18.525 1.450 12.643 1.00 0.00 31 VAL A O 2
ATOM 1147 N N . ARG A 1 32 ? 18.586 -0.425 13.811 1.00 0.00 32 ARG A N 2
ATOM 1148 C CA . ARG A 1 32 ? 19.930 -0.103 14.394 1.00 0.00 32 ARG A CA 2
ATOM 1149 C C . ARG A 1 32 ? 21.054 -0.491 13.417 1.00 0.00 32 ARG A C 2
ATOM 1150 O O . ARG A 1 32 ? 20.954 -1.474 12.702 1.00 0.00 32 ARG A O 2
ATOM 1171 N N . GLY A 1 33 ? 22.118 0.277 13.388 1.00 0.00 33 GLY A N 2
ATOM 1172 C CA . GLY A 1 33 ? 23.259 -0.025 12.468 1.00 0.00 33 GLY A CA 2
ATOM 1173 C C . GLY A 1 33 ? 24.024 1.261 12.151 1.00 0.00 33 GLY A C 2
ATOM 1174 O O . GLY A 1 33 ? 23.587 1.986 11.273 1.00 0.00 33 GLY A O 2
ATOM 1179 N N . LYS A 1 1 ? -26.477 -8.045 -1.836 1.00 0.00 1 LYS A N 3
ATOM 1180 C CA . LYS A 1 1 ? -25.314 -8.969 -2.027 1.00 0.00 1 LYS A CA 3
ATOM 1181 C C . LYS A 1 1 ? -24.276 -8.333 -2.966 1.00 0.00 1 LYS A C 3
ATOM 1182 O O . LYS A 1 1 ? -24.621 -7.537 -3.822 1.00 0.00 1 LYS A O 3
ATOM 1200 N N . LEU A 1 2 ? -23.017 -8.686 -2.804 1.00 0.00 2 LEU A N 3
ATOM 1201 C CA . LEU A 1 2 ? -21.912 -8.132 -3.663 1.00 0.00 2 LEU A CA 3
ATOM 1202 C C . LEU A 1 2 ? -21.864 -6.594 -3.578 1.00 0.00 2 LEU A C 3
ATOM 1203 O O . LEU A 1 2 ? -21.940 -5.899 -4.576 1.00 0.00 2 LEU A O 3
ATOM 1219 N N . PHE A 1 3 ? -21.735 -6.065 -2.384 1.00 0.00 3 PHE A N 3
ATOM 1220 C CA . PHE A 1 3 ? -21.677 -4.579 -2.202 1.00 0.00 3 PHE A CA 3
ATOM 1221 C C . PHE A 1 3 ? -20.274 -4.134 -1.761 1.00 0.00 3 PHE A C 3
ATOM 1222 O O . PHE A 1 3 ? -19.758 -3.147 -2.254 1.00 0.00 3 PHE A O 3
ATOM 1239 N N . LEU A 1 4 ? -19.656 -4.848 -0.845 1.00 0.00 4 LEU A N 3
ATOM 1240 C CA . LEU A 1 4 ? -18.284 -4.467 -0.373 1.00 0.00 4 LEU A CA 3
ATOM 1241 C C . LEU A 1 4 ? -17.221 -4.975 -1.366 1.00 0.00 4 LEU A C 3
ATOM 1242 O O . LEU A 1 4 ? -17.531 -5.258 -2.509 1.00 0.00 4 LEU A O 3
ATOM 1258 N N . ALA A 1 5 ? -15.975 -5.086 -0.939 1.00 0.00 5 ALA A N 3
ATOM 1259 C CA . ALA A 1 5 ? -14.857 -5.570 -1.828 1.00 0.00 5 ALA A CA 3
ATOM 1260 C C . ALA A 1 5 ? -14.562 -4.596 -2.987 1.00 0.00 5 ALA A C 3
ATOM 1261 O O . ALA A 1 5 ? -13.842 -4.939 -3.907 1.00 0.00 5 ALA A O 3
ATOM 1268 N N . ARG A 1 6 ? -15.095 -3.394 -2.951 1.00 0.00 6 ARG A N 3
ATOM 1269 C CA . ARG A 1 6 ? -14.839 -2.401 -4.036 1.00 0.00 6 ARG A CA 3
ATOM 1270 C C . ARG A 1 6 ? -14.220 -1.151 -3.407 1.00 0.00 6 ARG A C 3
ATOM 1271 O O . ARG A 1 6 ? -13.101 -0.791 -3.722 1.00 0.00 6 ARG A O 3
ATOM 1292 N N . LEU A 1 7 ? -14.936 -0.503 -2.511 1.00 0.00 7 LEU A N 3
ATOM 1293 C CA . LEU A 1 7 ? -14.398 0.719 -1.831 1.00 0.00 7 LEU A CA 3
ATOM 1294 C C . LEU A 1 7 ? -13.169 0.327 -0.993 1.00 0.00 7 LEU A C 3
ATOM 1295 O O . LEU A 1 7 ? -12.207 1.070 -0.909 1.00 0.00 7 LEU A O 3
ATOM 1311 N N . ILE A 1 8 ? -13.198 -0.840 -0.387 1.00 0.00 8 ILE A N 3
ATOM 1312 C CA . ILE A 1 8 ? -12.039 -1.304 0.440 1.00 0.00 8 ILE A CA 3
ATOM 1313 C C . ILE A 1 8 ? -10.914 -1.770 -0.490 1.00 0.00 8 ILE A C 3
ATOM 1314 O O . ILE A 1 8 ? -9.751 -1.575 -0.195 1.00 0.00 8 ILE A O 3
ATOM 1330 N N . TRP A 1 9 ? -11.259 -2.379 -1.604 1.00 0.00 9 TRP A N 3
ATOM 1331 C CA . TRP A 1 9 ? -10.221 -2.862 -2.572 1.00 0.00 9 TRP A CA 3
ATOM 1332 C C . TRP A 1 9 ? -9.385 -1.676 -3.074 1.00 0.00 9 TRP A C 3
ATOM 1333 O O . TRP A 1 9 ? -8.171 -1.755 -3.115 1.00 0.00 9 TRP A O 3
ATOM 1354 N N . TRP A 1 10 ? -10.021 -0.582 -3.441 1.00 0.00 10 TRP A N 3
ATOM 1355 C CA . TRP A 1 10 ? -9.258 0.615 -3.928 1.00 0.00 10 TRP A CA 3
ATOM 1356 C C . TRP A 1 10 ? -8.378 1.150 -2.786 1.00 0.00 10 TRP A C 3
ATOM 1357 O O . TRP A 1 10 ? -7.216 1.458 -2.986 1.00 0.00 10 TRP A O 3
ATOM 1378 N N . LEU A 1 11 ? -8.932 1.245 -1.593 1.00 0.00 11 LEU A N 3
ATOM 1379 C CA . LEU A 1 11 ? -8.151 1.741 -0.413 1.00 0.00 11 LEU A CA 3
ATOM 1380 C C . LEU A 1 11 ? -6.983 0.780 -0.145 1.00 0.00 11 LEU A C 3
ATOM 1381 O O . LEU A 1 11 ? -5.856 1.205 0.032 1.00 0.00 11 LEU A O 3
ATOM 1397 N N . GLN A 1 12 ? -7.254 -0.509 -0.128 1.00 0.00 12 GLN A N 3
ATOM 1398 C CA . GLN A 1 12 ? -6.176 -1.519 0.112 1.00 0.00 12 GLN A CA 3
ATOM 1399 C C . GLN A 1 12 ? -5.119 -1.382 -0.989 1.00 0.00 12 GLN A C 3
ATOM 1400 O O . GLN A 1 12 ? -3.945 -1.333 -0.698 1.00 0.00 12 GLN A O 3
ATOM 1414 N N . TYR A 1 13 ? -5.534 -1.307 -2.240 1.00 0.00 13 TYR A N 3
ATOM 1415 C CA . TYR A 1 13 ? -4.570 -1.158 -3.385 1.00 0.00 13 TYR A CA 3
ATOM 1416 C C . TYR A 1 13 ? -3.574 -0.020 -3.096 1.00 0.00 13 TYR A C 3
ATOM 1417 O O . TYR A 1 13 ? -2.378 -0.192 -3.241 1.00 0.00 13 TYR A O 3
ATOM 1435 N N . PHE A 1 14 ? -4.065 1.127 -2.680 1.00 0.00 14 PHE A N 3
ATOM 1436 C CA . PHE A 1 14 ? -3.167 2.284 -2.363 1.00 0.00 14 PHE A CA 3
ATOM 1437 C C . PHE A 1 14 ? -2.248 1.928 -1.180 1.00 0.00 14 PHE A C 3
ATOM 1438 O O . PHE A 1 14 ? -1.050 2.138 -1.234 1.00 0.00 14 PHE A O 3
ATOM 1455 N N . ILE A 1 15 ? -2.811 1.390 -0.122 1.00 0.00 15 ILE A N 3
ATOM 1456 C CA . ILE A 1 15 ? -1.996 1.004 1.081 1.00 0.00 15 ILE A CA 3
ATOM 1457 C C . ILE A 1 15 ? -0.983 -0.090 0.700 1.00 0.00 15 ILE A C 3
ATOM 1458 O O . ILE A 1 15 ? 0.179 -0.001 1.053 1.00 0.00 15 ILE A O 3
ATOM 1474 N N . THR A 1 16 ? -1.415 -1.107 -0.016 1.00 0.00 16 THR A N 3
ATOM 1475 C CA . THR A 1 16 ? -0.495 -2.217 -0.436 1.00 0.00 16 THR A CA 3
ATOM 1476 C C . THR A 1 16 ? 0.670 -1.661 -1.266 1.00 0.00 16 THR A C 3
ATOM 1477 O O . THR A 1 16 ? 1.801 -2.055 -1.064 1.00 0.00 16 THR A O 3
ATOM 1488 N N . ARG A 1 17 ? 0.408 -0.754 -2.186 1.00 0.00 17 ARG A N 3
ATOM 1489 C CA . ARG A 1 17 ? 1.510 -0.173 -3.019 1.00 0.00 17 ARG A CA 3
ATOM 1490 C C . ARG A 1 17 ? 2.522 0.542 -2.109 1.00 0.00 17 ARG A C 3
ATOM 1491 O O . ARG A 1 17 ? 3.717 0.404 -2.286 1.00 0.00 17 ARG A O 3
ATOM 1512 N N . ALA A 1 18 ? 2.044 1.290 -1.136 1.00 0.00 18 ALA A N 3
ATOM 1513 C CA . ALA A 1 18 ? 2.964 2.012 -0.198 1.00 0.00 18 ALA A CA 3
ATOM 1514 C C . ALA A 1 18 ? 3.801 1.000 0.601 1.00 0.00 18 ALA A C 3
ATOM 1515 O O . ALA A 1 18 ? 4.997 1.170 0.749 1.00 0.00 18 ALA A O 3
ATOM 1522 N N . GLU A 1 19 ? 3.192 -0.055 1.104 1.00 0.00 19 GLU A N 3
ATOM 1523 C CA . GLU A 1 19 ? 3.971 -1.075 1.882 1.00 0.00 19 GLU A CA 3
ATOM 1524 C C . GLU A 1 19 ? 4.851 -1.902 0.929 1.00 0.00 19 GLU A C 3
ATOM 1525 O O . GLU A 1 19 ? 5.943 -2.304 1.292 1.00 0.00 19 GLU A O 3
ATOM 1537 N N . ALA A 1 20 ? 4.394 -2.147 -0.285 1.00 0.00 20 ALA A N 3
ATOM 1538 C CA . ALA A 1 20 ? 5.211 -2.935 -1.267 1.00 0.00 20 ALA A CA 3
ATOM 1539 C C . ALA A 1 20 ? 6.501 -2.185 -1.604 1.00 0.00 20 ALA A C 3
ATOM 1540 O O . ALA A 1 20 ? 7.500 -2.809 -1.910 1.00 0.00 20 ALA A O 3
ATOM 1547 N N . HIS A 1 21 ? 6.500 -0.866 -1.529 1.00 0.00 21 HIS A N 3
ATOM 1548 C CA . HIS A 1 21 ? 7.753 -0.100 -1.819 1.00 0.00 21 HIS A CA 3
ATOM 1549 C C . HIS A 1 21 ? 8.849 -0.623 -0.872 1.00 0.00 21 HIS A C 3
ATOM 1550 O O . HIS A 1 21 ? 10.016 -0.647 -1.215 1.00 0.00 21 HIS A O 3
ATOM 1564 N N . LEU A 1 22 ? 8.462 -1.052 0.315 1.00 0.00 22 LEU A N 3
ATOM 1565 C CA . LEU A 1 22 ? 9.444 -1.588 1.298 1.00 0.00 22 LEU A CA 3
ATOM 1566 C C . LEU A 1 22 ? 9.348 -3.125 1.372 1.00 0.00 22 LEU A C 3
ATOM 1567 O O . LEU A 1 22 ? 8.982 -3.678 2.392 1.00 0.00 22 LEU A O 3
ATOM 1583 N N . GLN A 1 23 ? 9.690 -3.798 0.284 1.00 0.00 23 GLN A N 3
ATOM 1584 C CA . GLN A 1 23 ? 9.674 -5.306 0.183 1.00 0.00 23 GLN A CA 3
ATOM 1585 C C . GLN A 1 23 ? 8.290 -5.899 -0.131 1.00 0.00 23 GLN A C 3
ATOM 1586 O O . GLN A 1 23 ? 7.820 -6.767 0.581 1.00 0.00 23 GLN A O 3
ATOM 1600 N N . VAL A 1 24 ? 7.661 -5.447 -1.197 1.00 0.00 24 VAL A N 3
ATOM 1601 C CA . VAL A 1 24 ? 6.303 -5.947 -1.643 1.00 0.00 24 VAL A CA 3
ATOM 1602 C C . VAL A 1 24 ? 5.362 -6.363 -0.491 1.00 0.00 24 VAL A C 3
ATOM 1603 O O . VAL A 1 24 ? 4.626 -7.328 -0.620 1.00 0.00 24 VAL A O 3
ATOM 1616 N N . TRP A 1 25 ? 5.381 -5.653 0.620 1.00 0.00 25 TRP A N 3
ATOM 1617 C CA . TRP A 1 25 ? 4.500 -5.998 1.784 1.00 0.00 25 TRP A CA 3
ATOM 1618 C C . TRP A 1 25 ? 4.832 -7.414 2.303 1.00 0.00 25 TRP A C 3
ATOM 1619 O O . TRP A 1 25 ? 4.006 -8.311 2.280 1.00 0.00 25 TRP A O 3
ATOM 1640 N N . ILE A 1 26 ? 6.044 -7.614 2.771 1.00 0.00 26 ILE A N 3
ATOM 1641 C CA . ILE A 1 26 ? 6.454 -8.964 3.294 1.00 0.00 26 ILE A CA 3
ATOM 1642 C C . ILE A 1 26 ? 5.897 -9.210 4.715 1.00 0.00 26 ILE A C 3
ATOM 1643 O O . ILE A 1 26 ? 5.995 -8.348 5.570 1.00 0.00 26 ILE A O 3
ATOM 1659 N N . PRO A 1 27 ? 5.325 -10.383 4.924 1.00 0.00 27 PRO A N 3
ATOM 1660 C CA . PRO A 1 27 ? 4.750 -10.738 6.254 1.00 0.00 27 PRO A CA 3
ATOM 1661 C C . PRO A 1 27 ? 5.847 -11.228 7.225 1.00 0.00 27 PRO A C 3
ATOM 1662 O O . PRO A 1 27 ? 6.523 -12.201 6.940 1.00 0.00 27 PRO A O 3
ATOM 1673 N N . PRO A 1 28 ? 5.992 -10.540 8.342 1.00 0.00 28 PRO A N 3
ATOM 1674 C CA . PRO A 1 28 ? 7.022 -10.923 9.352 1.00 0.00 28 PRO A CA 3
ATOM 1675 C C . PRO A 1 28 ? 6.540 -12.105 10.215 1.00 0.00 28 PRO A C 3
ATOM 1676 O O . PRO A 1 28 ? 5.453 -12.076 10.767 1.00 0.00 28 PRO A O 3
ATOM 1687 N N . LEU A 1 29 ? 7.346 -13.137 10.331 1.00 0.00 29 LEU A N 3
ATOM 1688 C CA . LEU A 1 29 ? 6.955 -14.329 11.153 1.00 0.00 29 LEU A CA 3
ATOM 1689 C C . LEU A 1 29 ? 8.201 -14.957 11.805 1.00 0.00 29 LEU A C 3
ATOM 1690 O O . LEU A 1 29 ? 8.520 -16.112 11.587 1.00 0.00 29 LEU A O 3
ATOM 1706 N N . ASN A 1 30 ? 8.905 -14.195 12.607 1.00 0.00 30 ASN A N 3
ATOM 1707 C CA . ASN A 1 30 ? 10.135 -14.724 13.283 1.00 0.00 30 ASN A CA 3
ATOM 1708 C C . ASN A 1 30 ? 9.771 -15.568 14.516 1.00 0.00 30 ASN A C 3
ATOM 1709 O O . ASN A 1 30 ? 10.445 -16.537 14.817 1.00 0.00 30 ASN A O 3
ATOM 1720 N N . VAL A 1 31 ? 8.723 -15.213 15.226 1.00 0.00 31 VAL A N 3
ATOM 1721 C CA . VAL A 1 31 ? 8.326 -16.000 16.441 1.00 0.00 31 VAL A CA 3
ATOM 1722 C C . VAL A 1 31 ? 7.596 -17.290 16.035 1.00 0.00 31 VAL A C 3
ATOM 1723 O O . VAL A 1 31 ? 6.738 -17.287 15.169 1.00 0.00 31 VAL A O 3
ATOM 1736 N N . ARG A 1 32 ? 7.944 -18.389 16.664 1.00 0.00 32 ARG A N 3
ATOM 1737 C CA . ARG A 1 32 ? 7.296 -19.702 16.345 1.00 0.00 32 ARG A CA 3
ATOM 1738 C C . ARG A 1 32 ? 7.022 -20.493 17.632 1.00 0.00 32 ARG A C 3
ATOM 1739 O O . ARG A 1 32 ? 7.869 -20.584 18.505 1.00 0.00 32 ARG A O 3
ATOM 1760 N N . GLY A 1 33 ? 5.847 -21.065 17.750 1.00 0.00 33 GLY A N 3
ATOM 1761 C CA . GLY A 1 33 ? 5.500 -21.853 18.970 1.00 0.00 33 GLY A CA 3
ATOM 1762 C C . GLY A 1 33 ? 4.214 -21.301 19.581 1.00 0.00 33 GLY A C 3
ATOM 1763 O O . GLY A 1 33 ? 3.171 -21.880 19.336 1.00 0.00 33 GLY A O 3
ATOM 1768 N N . LYS A 1 1 ? -26.190 0.566 -1.881 1.00 0.00 1 LYS A N 4
ATOM 1769 C CA . LYS A 1 1 ? -24.748 0.495 -2.273 1.00 0.00 1 LYS A CA 4
ATOM 1770 C C . LYS A 1 1 ? -24.278 1.867 -2.778 1.00 0.00 1 LYS A C 4
ATOM 1771 O O . LYS A 1 1 ? -24.592 2.266 -3.885 1.00 0.00 1 LYS A O 4
ATOM 1789 N N . LEU A 1 2 ? -23.536 2.585 -1.966 1.00 0.00 2 LEU A N 4
ATOM 1790 C CA . LEU A 1 2 ? -23.031 3.941 -2.370 1.00 0.00 2 LEU A CA 4
ATOM 1791 C C . LEU A 1 2 ? -21.952 4.428 -1.391 1.00 0.00 2 LEU A C 4
ATOM 1792 O O . LEU A 1 2 ? -21.932 4.023 -0.241 1.00 0.00 2 LEU A O 4
ATOM 1808 N N . PHE A 1 3 ? -21.069 5.295 -1.850 1.00 0.00 3 PHE A N 4
ATOM 1809 C CA . PHE A 1 3 ? -19.958 5.864 -1.006 1.00 0.00 3 PHE A CA 4
ATOM 1810 C C . PHE A 1 3 ? -18.931 4.790 -0.605 1.00 0.00 3 PHE A C 4
ATOM 1811 O O . PHE A 1 3 ? -17.773 4.885 -0.968 1.00 0.00 3 PHE A O 4
ATOM 1828 N N . LEU A 1 4 ? -19.336 3.782 0.133 1.00 0.00 4 LEU A N 4
ATOM 1829 C CA . LEU A 1 4 ? -18.383 2.703 0.560 1.00 0.00 4 LEU A CA 4
ATOM 1830 C C . LEU A 1 4 ? -18.303 1.604 -0.517 1.00 0.00 4 LEU A C 4
ATOM 1831 O O . LEU A 1 4 ? -18.715 1.820 -1.642 1.00 0.00 4 LEU A O 4
ATOM 1847 N N . ALA A 1 5 ? -17.777 0.438 -0.177 1.00 0.00 5 ALA A N 4
ATOM 1848 C CA . ALA A 1 5 ? -17.646 -0.709 -1.146 1.00 0.00 5 ALA A CA 4
ATOM 1849 C C . ALA A 1 5 ? -16.602 -0.399 -2.234 1.00 0.00 5 ALA A C 4
ATOM 1850 O O . ALA A 1 5 ? -15.561 -1.031 -2.286 1.00 0.00 5 ALA A O 4
ATOM 1857 N N . ARG A 1 6 ? -16.864 0.568 -3.086 1.00 0.00 6 ARG A N 4
ATOM 1858 C CA . ARG A 1 6 ? -15.890 0.934 -4.167 1.00 0.00 6 ARG A CA 4
ATOM 1859 C C . ARG A 1 6 ? -14.567 1.400 -3.546 1.00 0.00 6 ARG A C 4
ATOM 1860 O O . ARG A 1 6 ? -13.502 1.131 -4.068 1.00 0.00 6 ARG A O 4
ATOM 1881 N N . LEU A 1 7 ? -14.637 2.093 -2.429 1.00 0.00 7 LEU A N 4
ATOM 1882 C CA . LEU A 1 7 ? -13.399 2.586 -1.749 1.00 0.00 7 LEU A CA 4
ATOM 1883 C C . LEU A 1 7 ? -12.860 1.550 -0.742 1.00 0.00 7 LEU A C 4
ATOM 1884 O O . LEU A 1 7 ? -12.236 1.914 0.238 1.00 0.00 7 LEU A O 4
ATOM 1900 N N . ILE A 1 8 ? -13.081 0.274 -0.967 1.00 0.00 8 ILE A N 4
ATOM 1901 C CA . ILE A 1 8 ? -12.562 -0.765 -0.022 1.00 0.00 8 ILE A CA 4
ATOM 1902 C C . ILE A 1 8 ? -11.346 -1.418 -0.680 1.00 0.00 8 ILE A C 4
ATOM 1903 O O . ILE A 1 8 ? -10.254 -1.370 -0.146 1.00 0.00 8 ILE A O 4
ATOM 1919 N N . TRP A 1 9 ? -11.527 -2.009 -1.842 1.00 0.00 9 TRP A N 4
ATOM 1920 C CA . TRP A 1 9 ? -10.374 -2.654 -2.547 1.00 0.00 9 TRP A CA 4
ATOM 1921 C C . TRP A 1 9 ? -9.411 -1.576 -3.067 1.00 0.00 9 TRP A C 4
ATOM 1922 O O . TRP A 1 9 ? -8.213 -1.792 -3.099 1.00 0.00 9 TRP A O 4
ATOM 1943 N N . TRP A 1 10 ? -9.914 -0.419 -3.457 1.00 0.00 10 TRP A N 4
ATOM 1944 C CA . TRP A 1 10 ? -9.012 0.667 -3.956 1.00 0.00 10 TRP A CA 4
ATOM 1945 C C . TRP A 1 10 ? -8.145 1.152 -2.787 1.00 0.00 10 TRP A C 4
ATOM 1946 O O . TRP A 1 10 ? -6.942 1.283 -2.921 1.00 0.00 10 TRP A O 4
ATOM 1967 N N . LEU A 1 11 ? -8.751 1.405 -1.646 1.00 0.00 11 LEU A N 4
ATOM 1968 C CA . LEU A 1 11 ? -7.966 1.869 -0.456 1.00 0.00 11 LEU A CA 4
ATOM 1969 C C . LEU A 1 11 ? -6.994 0.756 -0.043 1.00 0.00 11 LEU A C 4
ATOM 1970 O O . LEU A 1 11 ? -5.858 1.024 0.302 1.00 0.00 11 LEU A O 4
ATOM 1986 N N . GLN A 1 12 ? -7.438 -0.484 -0.092 1.00 0.00 12 GLN A N 4
ATOM 1987 C CA . GLN A 1 12 ? -6.551 -1.633 0.277 1.00 0.00 12 GLN A CA 4
ATOM 1988 C C . GLN A 1 12 ? -5.347 -1.646 -0.675 1.00 0.00 12 GLN A C 4
ATOM 1989 O O . GLN A 1 12 ? -4.214 -1.672 -0.236 1.00 0.00 12 GLN A O 4
ATOM 2003 N N . TYR A 1 13 ? -5.596 -1.619 -1.970 1.00 0.00 13 TYR A N 4
ATOM 2004 C CA . TYR A 1 13 ? -4.483 -1.622 -2.974 1.00 0.00 13 TYR A CA 4
ATOM 2005 C C . TYR A 1 13 ? -3.546 -0.429 -2.743 1.00 0.00 13 TYR A C 4
ATOM 2006 O O . TYR A 1 13 ? -2.342 -0.567 -2.865 1.00 0.00 13 TYR A O 4
ATOM 2024 N N . PHE A 1 14 ? -4.082 0.726 -2.404 1.00 0.00 14 PHE A N 4
ATOM 2025 C CA . PHE A 1 14 ? -3.215 1.923 -2.151 1.00 0.00 14 PHE A CA 4
ATOM 2026 C C . PHE A 1 14 ? -2.241 1.597 -1.003 1.00 0.00 14 PHE A C 4
ATOM 2027 O O . PHE A 1 14 ? -1.048 1.815 -1.113 1.00 0.00 14 PHE A O 4
ATOM 2044 N N . ILE A 1 15 ? -2.754 1.062 0.084 1.00 0.00 15 ILE A N 4
ATOM 2045 C CA . ILE A 1 15 ? -1.884 0.695 1.251 1.00 0.00 15 ILE A CA 4
ATOM 2046 C C . ILE A 1 15 ? -0.934 -0.442 0.833 1.00 0.00 15 ILE A C 4
ATOM 2047 O O . ILE A 1 15 ? 0.239 -0.417 1.160 1.00 0.00 15 ILE A O 4
ATOM 2063 N N . THR A 1 16 ? -1.431 -1.426 0.108 1.00 0.00 16 THR A N 4
ATOM 2064 C CA . THR A 1 16 ? -0.560 -2.563 -0.345 1.00 0.00 16 THR A CA 4
ATOM 2065 C C . THR A 1 16 ? 0.591 -2.014 -1.203 1.00 0.00 16 THR A C 4
ATOM 2066 O O . THR A 1 16 ? 1.728 -2.424 -1.049 1.00 0.00 16 THR A O 4
ATOM 2077 N N . ARG A 1 17 ? 0.300 -1.086 -2.094 1.00 0.00 17 ARG A N 4
ATOM 2078 C CA . ARG A 1 17 ? 1.368 -0.492 -2.961 1.00 0.00 17 ARG A CA 4
ATOM 2079 C C . ARG A 1 17 ? 2.393 0.241 -2.081 1.00 0.00 17 ARG A C 4
ATOM 2080 O O . ARG A 1 17 ? 3.583 0.091 -2.272 1.00 0.00 17 ARG A O 4
ATOM 2101 N N . ALA A 1 18 ? 1.934 1.017 -1.119 1.00 0.00 18 ALA A N 4
ATOM 2102 C CA . ALA A 1 18 ? 2.873 1.754 -0.207 1.00 0.00 18 ALA A CA 4
ATOM 2103 C C . ALA A 1 18 ? 3.797 0.751 0.505 1.00 0.00 18 ALA A C 4
ATOM 2104 O O . ALA A 1 18 ? 4.978 1.001 0.672 1.00 0.00 18 ALA A O 4
ATOM 2111 N N . GLU A 1 19 ? 3.260 -0.385 0.908 1.00 0.00 19 GLU A N 4
ATOM 2112 C CA . GLU A 1 19 ? 4.084 -1.434 1.596 1.00 0.00 19 GLU A CA 4
ATOM 2113 C C . GLU A 1 19 ? 5.181 -1.925 0.635 1.00 0.00 19 GLU A C 4
ATOM 2114 O O . GLU A 1 19 ? 6.321 -2.098 1.025 1.00 0.00 19 GLU A O 4
ATOM 2126 N N . ALA A 1 20 ? 4.834 -2.132 -0.620 1.00 0.00 20 ALA A N 4
ATOM 2127 C CA . ALA A 1 20 ? 5.838 -2.595 -1.635 1.00 0.00 20 ALA A CA 4
ATOM 2128 C C . ALA A 1 20 ? 6.943 -1.538 -1.771 1.00 0.00 20 ALA A C 4
ATOM 2129 O O . ALA A 1 20 ? 8.106 -1.874 -1.906 1.00 0.00 20 ALA A O 4
ATOM 2136 N N . HIS A 1 21 ? 6.583 -0.271 -1.723 1.00 0.00 21 HIS A N 4
ATOM 2137 C CA . HIS A 1 21 ? 7.599 0.829 -1.833 1.00 0.00 21 HIS A CA 4
ATOM 2138 C C . HIS A 1 21 ? 8.560 0.764 -0.634 1.00 0.00 21 HIS A C 4
ATOM 2139 O O . HIS A 1 21 ? 9.743 1.014 -0.770 1.00 0.00 21 HIS A O 4
ATOM 2153 N N . LEU A 1 22 ? 8.052 0.423 0.530 1.00 0.00 22 LEU A N 4
ATOM 2154 C CA . LEU A 1 22 ? 8.909 0.323 1.756 1.00 0.00 22 LEU A CA 4
ATOM 2155 C C . LEU A 1 22 ? 9.743 -0.967 1.710 1.00 0.00 22 LEU A C 4
ATOM 2156 O O . LEU A 1 22 ? 10.884 -0.983 2.136 1.00 0.00 22 LEU A O 4
ATOM 2172 N N . GLN A 1 23 ? 9.178 -2.037 1.196 1.00 0.00 23 GLN A N 4
ATOM 2173 C CA . GLN A 1 23 ? 9.915 -3.333 1.110 1.00 0.00 23 GLN A CA 4
ATOM 2174 C C . GLN A 1 23 ? 10.977 -3.271 0.003 1.00 0.00 23 GLN A C 4
ATOM 2175 O O . GLN A 1 23 ? 11.089 -2.293 -0.714 1.00 0.00 23 GLN A O 4
ATOM 2189 N N . VAL A 1 24 ? 11.755 -4.323 -0.122 1.00 0.00 24 VAL A N 4
ATOM 2190 C CA . VAL A 1 24 ? 12.843 -4.402 -1.162 1.00 0.00 24 VAL A CA 4
ATOM 2191 C C . VAL A 1 24 ? 13.908 -3.295 -0.968 1.00 0.00 24 VAL A C 4
ATOM 2192 O O . VAL A 1 24 ? 14.683 -3.019 -1.865 1.00 0.00 24 VAL A O 4
ATOM 2205 N N . TRP A 1 25 ? 13.962 -2.667 0.187 1.00 0.00 25 TRP A N 4
ATOM 2206 C CA . TRP A 1 25 ? 14.978 -1.593 0.434 1.00 0.00 25 TRP A CA 4
ATOM 2207 C C . TRP A 1 25 ? 15.988 -2.076 1.484 1.00 0.00 25 TRP A C 4
ATOM 2208 O O . TRP A 1 25 ? 17.188 -1.975 1.294 1.00 0.00 25 TRP A O 4
ATOM 2229 N N . ILE A 1 26 ? 15.508 -2.603 2.586 1.00 0.00 26 ILE A N 4
ATOM 2230 C CA . ILE A 1 26 ? 16.424 -3.103 3.657 1.00 0.00 26 ILE A CA 4
ATOM 2231 C C . ILE A 1 26 ? 16.680 -4.605 3.448 1.00 0.00 26 ILE A C 4
ATOM 2232 O O . ILE A 1 26 ? 15.742 -5.382 3.383 1.00 0.00 26 ILE A O 4
ATOM 2248 N N . PRO A 1 27 ? 17.943 -4.967 3.349 1.00 0.00 27 PRO A N 4
ATOM 2249 C CA . PRO A 1 27 ? 18.326 -6.394 3.145 1.00 0.00 27 PRO A CA 4
ATOM 2250 C C . PRO A 1 27 ? 18.180 -7.197 4.455 1.00 0.00 27 PRO A C 4
ATOM 2251 O O . PRO A 1 27 ? 18.600 -6.735 5.499 1.00 0.00 27 PRO A O 4
ATOM 2262 N N . PRO A 1 28 ? 17.592 -8.373 4.359 1.00 0.00 28 PRO A N 4
ATOM 2263 C CA . PRO A 1 28 ? 17.398 -9.237 5.559 1.00 0.00 28 PRO A CA 4
ATOM 2264 C C . PRO A 1 28 ? 18.712 -9.925 5.981 1.00 0.00 28 PRO A C 4
ATOM 2265 O O . PRO A 1 28 ? 19.091 -9.870 7.137 1.00 0.00 28 PRO A O 4
ATOM 2276 N N . LEU A 1 29 ? 19.403 -10.566 5.058 1.00 0.00 29 LEU A N 4
ATOM 2277 C CA . LEU A 1 29 ? 20.694 -11.256 5.398 1.00 0.00 29 LEU A CA 4
ATOM 2278 C C . LEU A 1 29 ? 21.540 -11.515 4.132 1.00 0.00 29 LEU A C 4
ATOM 2279 O O . LEU A 1 29 ? 22.213 -12.526 4.025 1.00 0.00 29 LEU A O 4
ATOM 2295 N N . ASN A 1 30 ? 21.517 -10.610 3.178 1.00 0.00 30 ASN A N 4
ATOM 2296 C CA . ASN A 1 30 ? 22.319 -10.797 1.923 1.00 0.00 30 ASN A CA 4
ATOM 2297 C C . ASN A 1 30 ? 23.122 -9.526 1.586 1.00 0.00 30 ASN A C 4
ATOM 2298 O O . ASN A 1 30 ? 23.276 -9.166 0.432 1.00 0.00 30 ASN A O 4
ATOM 2309 N N . VAL A 1 31 ? 23.636 -8.851 2.589 1.00 0.00 31 VAL A N 4
ATOM 2310 C CA . VAL A 1 31 ? 24.431 -7.606 2.349 1.00 0.00 31 VAL A CA 4
ATOM 2311 C C . VAL A 1 31 ? 25.818 -7.746 3.000 1.00 0.00 31 VAL A C 4
ATOM 2312 O O . VAL A 1 31 ? 26.036 -7.335 4.125 1.00 0.00 31 VAL A O 4
ATOM 2325 N N . ARG A 1 32 ? 26.751 -8.331 2.274 1.00 0.00 32 ARG A N 4
ATOM 2326 C CA . ARG A 1 32 ? 28.156 -8.543 2.766 1.00 0.00 32 ARG A CA 4
ATOM 2327 C C . ARG A 1 32 ? 28.195 -9.429 4.026 1.00 0.00 32 ARG A C 4
ATOM 2328 O O . ARG A 1 32 ? 28.478 -10.609 3.931 1.00 0.00 32 ARG A O 4
ATOM 2349 N N . GLY A 1 33 ? 27.920 -8.883 5.191 1.00 0.00 33 GLY A N 4
ATOM 2350 C CA . GLY A 1 33 ? 27.944 -9.696 6.447 1.00 0.00 33 GLY A CA 4
ATOM 2351 C C . GLY A 1 33 ? 28.641 -8.907 7.559 1.00 0.00 33 GLY A C 4
ATOM 2352 O O . GLY A 1 33 ? 27.970 -8.546 8.513 1.00 0.00 33 GLY A O 4
ATOM 2357 N N . LYS A 1 1 ? -26.342 -2.608 -9.013 1.00 0.00 1 LYS A N 5
ATOM 2358 C CA . LYS A 1 1 ? -25.084 -1.803 -8.870 1.00 0.00 1 LYS A CA 5
ATOM 2359 C C . LYS A 1 1 ? -24.495 -1.955 -7.456 1.00 0.00 1 LYS A C 5
ATOM 2360 O O . LYS A 1 1 ? -25.183 -2.352 -6.532 1.00 0.00 1 LYS A O 5
ATOM 2378 N N . LEU A 1 2 ? -23.231 -1.639 -7.291 1.00 0.00 2 LEU A N 5
ATOM 2379 C CA . LEU A 1 2 ? -22.578 -1.755 -5.949 1.00 0.00 2 LEU A CA 5
ATOM 2380 C C . LEU A 1 2 ? -22.062 -0.382 -5.501 1.00 0.00 2 LEU A C 5
ATOM 2381 O O . LEU A 1 2 ? -21.343 0.284 -6.224 1.00 0.00 2 LEU A O 5
ATOM 2397 N N . PHE A 1 3 ? -22.427 0.036 -4.314 1.00 0.00 3 PHE A N 5
ATOM 2398 C CA . PHE A 1 3 ? -21.966 1.363 -3.793 1.00 0.00 3 PHE A CA 5
ATOM 2399 C C . PHE A 1 3 ? -20.618 1.194 -3.076 1.00 0.00 3 PHE A C 5
ATOM 2400 O O . PHE A 1 3 ? -19.745 2.035 -3.181 1.00 0.00 3 PHE A O 5
ATOM 2417 N N . LEU A 1 4 ? -20.452 0.108 -2.353 1.00 0.00 4 LEU A N 5
ATOM 2418 C CA . LEU A 1 4 ? -19.169 -0.143 -1.624 1.00 0.00 4 LEU A CA 5
ATOM 2419 C C . LEU A 1 4 ? -18.264 -1.045 -2.480 1.00 0.00 4 LEU A C 5
ATOM 2420 O O . LEU A 1 4 ? -18.525 -1.248 -3.654 1.00 0.00 4 LEU A O 5
ATOM 2436 N N . ALA A 1 5 ? -17.208 -1.581 -1.899 1.00 0.00 5 ALA A N 5
ATOM 2437 C CA . ALA A 1 5 ? -16.254 -2.478 -2.643 1.00 0.00 5 ALA A CA 5
ATOM 2438 C C . ALA A 1 5 ? -15.605 -1.761 -3.845 1.00 0.00 5 ALA A C 5
ATOM 2439 O O . ALA A 1 5 ? -15.115 -2.397 -4.761 1.00 0.00 5 ALA A O 5
ATOM 2446 N N . ARG A 1 6 ? -15.594 -0.446 -3.842 1.00 0.00 6 ARG A N 5
ATOM 2447 C CA . ARG A 1 6 ? -14.982 0.335 -4.959 1.00 0.00 6 ARG A CA 5
ATOM 2448 C C . ARG A 1 6 ? -14.130 1.456 -4.354 1.00 0.00 6 ARG A C 5
ATOM 2449 O O . ARG A 1 6 ? -12.922 1.470 -4.507 1.00 0.00 6 ARG A O 5
ATOM 2470 N N . LEU A 1 7 ? -14.750 2.381 -3.656 1.00 0.00 7 LEU A N 5
ATOM 2471 C CA . LEU A 1 7 ? -13.989 3.503 -3.016 1.00 0.00 7 LEU A CA 5
ATOM 2472 C C . LEU A 1 7 ? -13.141 2.970 -1.849 1.00 0.00 7 LEU A C 5
ATOM 2473 O O . LEU A 1 7 ? -12.119 3.543 -1.520 1.00 0.00 7 LEU A O 5
ATOM 2489 N N . ILE A 1 8 ? -13.554 1.883 -1.232 1.00 0.00 8 ILE A N 5
ATOM 2490 C CA . ILE A 1 8 ? -12.775 1.302 -0.090 1.00 0.00 8 ILE A CA 5
ATOM 2491 C C . ILE A 1 8 ? -11.886 0.162 -0.611 1.00 0.00 8 ILE A C 5
ATOM 2492 O O . ILE A 1 8 ? -10.777 -0.018 -0.143 1.00 0.00 8 ILE A O 5
ATOM 2508 N N . TRP A 1 9 ? -12.362 -0.603 -1.575 1.00 0.00 9 TRP A N 5
ATOM 2509 C CA . TRP A 1 9 ? -11.545 -1.731 -2.132 1.00 0.00 9 TRP A CA 5
ATOM 2510 C C . TRP A 1 9 ? -10.241 -1.196 -2.740 1.00 0.00 9 TRP A C 5
ATOM 2511 O O . TRP A 1 9 ? -9.195 -1.792 -2.570 1.00 0.00 9 TRP A O 5
ATOM 2532 N N . TRP A 1 10 ? -10.293 -0.076 -3.433 1.00 0.00 10 TRP A N 5
ATOM 2533 C CA . TRP A 1 10 ? -9.045 0.498 -4.032 1.00 0.00 10 TRP A CA 5
ATOM 2534 C C . TRP A 1 10 ? -8.057 0.818 -2.899 1.00 0.00 10 TRP A C 5
ATOM 2535 O O . TRP A 1 10 ? -6.873 0.548 -3.011 1.00 0.00 10 TRP A O 5
ATOM 2556 N N . LEU A 1 11 ? -8.547 1.372 -1.804 1.00 0.00 11 LEU A N 5
ATOM 2557 C CA . LEU A 1 11 ? -7.658 1.698 -0.637 1.00 0.00 11 LEU A CA 5
ATOM 2558 C C . LEU A 1 11 ? -6.996 0.405 -0.137 1.00 0.00 11 LEU A C 5
ATOM 2559 O O . LEU A 1 11 ? -5.828 0.396 0.206 1.00 0.00 11 LEU A O 5
ATOM 2575 N N . GLN A 1 12 ? -7.740 -0.684 -0.106 1.00 0.00 12 GLN A N 5
ATOM 2576 C CA . GLN A 1 12 ? -7.179 -1.997 0.354 1.00 0.00 12 GLN A CA 5
ATOM 2577 C C . GLN A 1 12 ? -6.021 -2.398 -0.570 1.00 0.00 12 GLN A C 5
ATOM 2578 O O . GLN A 1 12 ? -4.983 -2.834 -0.110 1.00 0.00 12 GLN A O 5
ATOM 2592 N N . TYR A 1 13 ? -6.194 -2.242 -1.864 1.00 0.00 13 TYR A N 5
ATOM 2593 C CA . TYR A 1 13 ? -5.109 -2.599 -2.834 1.00 0.00 13 TYR A CA 5
ATOM 2594 C C . TYR A 1 13 ? -3.934 -1.621 -2.681 1.00 0.00 13 TYR A C 5
ATOM 2595 O O . TYR A 1 13 ? -2.787 -2.012 -2.777 1.00 0.00 13 TYR A O 5
ATOM 2613 N N . PHE A 1 14 ? -4.221 -0.357 -2.441 1.00 0.00 14 PHE A N 5
ATOM 2614 C CA . PHE A 1 14 ? -3.142 0.673 -2.272 1.00 0.00 14 PHE A CA 5
ATOM 2615 C C . PHE A 1 14 ? -2.210 0.321 -1.100 1.00 0.00 14 PHE A C 5
ATOM 2616 O O . PHE A 1 14 ? -1.049 0.690 -1.114 1.00 0.00 14 PHE A O 5
ATOM 2633 N N . ILE A 1 15 ? -2.700 -0.382 -0.096 1.00 0.00 15 ILE A N 5
ATOM 2634 C CA . ILE A 1 15 ? -1.835 -0.755 1.072 1.00 0.00 15 ILE A CA 5
ATOM 2635 C C . ILE A 1 15 ? -0.604 -1.562 0.605 1.00 0.00 15 ILE A C 5
ATOM 2636 O O . ILE A 1 15 ? 0.485 -1.370 1.116 1.00 0.00 15 ILE A O 5
ATOM 2652 N N . THR A 1 16 ? -0.761 -2.446 -0.363 1.00 0.00 16 THR A N 5
ATOM 2653 C CA . THR A 1 16 ? 0.410 -3.243 -0.859 1.00 0.00 16 THR A CA 5
ATOM 2654 C C . THR A 1 16 ? 1.382 -2.317 -1.614 1.00 0.00 16 THR A C 5
ATOM 2655 O O . THR A 1 16 ? 2.586 -2.499 -1.557 1.00 0.00 16 THR A O 5
ATOM 2666 N N . ARG A 1 17 ? 0.866 -1.319 -2.303 1.00 0.00 17 ARG A N 5
ATOM 2667 C CA . ARG A 1 17 ? 1.752 -0.367 -3.044 1.00 0.00 17 ARG A CA 5
ATOM 2668 C C . ARG A 1 17 ? 2.572 0.436 -2.022 1.00 0.00 17 ARG A C 5
ATOM 2669 O O . ARG A 1 17 ? 3.749 0.670 -2.219 1.00 0.00 17 ARG A O 5
ATOM 2690 N N . ALA A 1 18 ? 1.951 0.842 -0.933 1.00 0.00 18 ALA A N 5
ATOM 2691 C CA . ALA A 1 18 ? 2.672 1.622 0.126 1.00 0.00 18 ALA A CA 5
ATOM 2692 C C . ALA A 1 18 ? 3.800 0.770 0.726 1.00 0.00 18 ALA A C 5
ATOM 2693 O O . ALA A 1 18 ? 4.894 1.257 0.941 1.00 0.00 18 ALA A O 5
ATOM 2700 N N . GLU A 1 19 ? 3.539 -0.496 0.986 1.00 0.00 19 GLU A N 5
ATOM 2701 C CA . GLU A 1 19 ? 4.592 -1.394 1.563 1.00 0.00 19 GLU A CA 5
ATOM 2702 C C . GLU A 1 19 ? 5.781 -1.478 0.596 1.00 0.00 19 GLU A C 5
ATOM 2703 O O . GLU A 1 19 ? 6.925 -1.431 1.012 1.00 0.00 19 GLU A O 5
ATOM 2715 N N . ALA A 1 20 ? 5.512 -1.590 -0.689 1.00 0.00 20 ALA A N 5
ATOM 2716 C CA . ALA A 1 20 ? 6.619 -1.664 -1.698 1.00 0.00 20 ALA A CA 5
ATOM 2717 C C . ALA A 1 20 ? 7.454 -0.375 -1.647 1.00 0.00 20 ALA A C 5
ATOM 2718 O O . ALA A 1 20 ? 8.668 -0.413 -1.732 1.00 0.00 20 ALA A O 5
ATOM 2725 N N . HIS A 1 21 ? 6.803 0.760 -1.501 1.00 0.00 21 HIS A N 5
ATOM 2726 C CA . HIS A 1 21 ? 7.535 2.070 -1.434 1.00 0.00 21 HIS A CA 5
ATOM 2727 C C . HIS A 1 21 ? 8.368 2.167 -0.144 1.00 0.00 21 HIS A C 5
ATOM 2728 O O . HIS A 1 21 ? 9.399 2.811 -0.132 1.00 0.00 21 HIS A O 5
ATOM 2742 N N . LEU A 1 22 ? 7.928 1.539 0.928 1.00 0.00 22 LEU A N 5
ATOM 2743 C CA . LEU A 1 22 ? 8.680 1.586 2.231 1.00 0.00 22 LEU A CA 5
ATOM 2744 C C . LEU A 1 22 ? 10.132 1.112 2.055 1.00 0.00 22 LEU A C 5
ATOM 2745 O O . LEU A 1 22 ? 11.052 1.764 2.514 1.00 0.00 22 LEU A O 5
ATOM 2761 N N . GLN A 1 23 ? 10.342 -0.006 1.400 1.00 0.00 23 GLN A N 5
ATOM 2762 C CA . GLN A 1 23 ? 11.740 -0.514 1.196 1.00 0.00 23 GLN A CA 5
ATOM 2763 C C . GLN A 1 23 ? 12.487 0.358 0.176 1.00 0.00 23 GLN A C 5
ATOM 2764 O O . GLN A 1 23 ? 13.692 0.508 0.251 1.00 0.00 23 GLN A O 5
ATOM 2778 N N . VAL A 1 24 ? 11.778 0.936 -0.760 1.00 0.00 24 VAL A N 5
ATOM 2779 C CA . VAL A 1 24 ? 12.430 1.814 -1.789 1.00 0.00 24 VAL A CA 5
ATOM 2780 C C . VAL A 1 24 ? 12.705 3.214 -1.204 1.00 0.00 24 VAL A C 5
ATOM 2781 O O . VAL A 1 24 ? 13.552 3.937 -1.696 1.00 0.00 24 VAL A O 5
ATOM 2794 N N . TRP A 1 25 ? 12.000 3.589 -0.165 1.00 0.00 25 TRP A N 5
ATOM 2795 C CA . TRP A 1 25 ? 12.198 4.930 0.470 1.00 0.00 25 TRP A CA 5
ATOM 2796 C C . TRP A 1 25 ? 13.428 4.908 1.392 1.00 0.00 25 TRP A C 5
ATOM 2797 O O . TRP A 1 25 ? 13.461 4.191 2.376 1.00 0.00 25 TRP A O 5
ATOM 2818 N N . ILE A 1 26 ? 14.431 5.694 1.074 1.00 0.00 26 ILE A N 5
ATOM 2819 C CA . ILE A 1 26 ? 15.672 5.749 1.912 1.00 0.00 26 ILE A CA 5
ATOM 2820 C C . ILE A 1 26 ? 16.418 7.079 1.662 1.00 0.00 26 ILE A C 5
ATOM 2821 O O . ILE A 1 26 ? 17.262 7.173 0.789 1.00 0.00 26 ILE A O 5
ATOM 2837 N N . PRO A 1 27 ? 16.068 8.075 2.450 1.00 0.00 27 PRO A N 5
ATOM 2838 C CA . PRO A 1 27 ? 16.692 9.427 2.336 1.00 0.00 27 PRO A CA 5
ATOM 2839 C C . PRO A 1 27 ? 18.142 9.425 2.866 1.00 0.00 27 PRO A C 5
ATOM 2840 O O . PRO A 1 27 ? 18.365 9.104 4.019 1.00 0.00 27 PRO A O 5
ATOM 2851 N N . PRO A 1 28 ? 19.084 9.785 2.013 1.00 0.00 28 PRO A N 5
ATOM 2852 C CA . PRO A 1 28 ? 20.518 9.822 2.423 1.00 0.00 28 PRO A CA 5
ATOM 2853 C C . PRO A 1 28 ? 20.826 11.101 3.224 1.00 0.00 28 PRO A C 5
ATOM 2854 O O . PRO A 1 28 ? 20.416 12.187 2.852 1.00 0.00 28 PRO A O 5
ATOM 2865 N N . LEU A 1 29 ? 21.547 10.975 4.317 1.00 0.00 29 LEU A N 5
ATOM 2866 C CA . LEU A 1 29 ? 21.892 12.169 5.155 1.00 0.00 29 LEU A CA 5
ATOM 2867 C C . LEU A 1 29 ? 23.312 12.028 5.730 1.00 0.00 29 LEU A C 5
ATOM 2868 O O . LEU A 1 29 ? 23.496 11.882 6.927 1.00 0.00 29 LEU A O 5
ATOM 2884 N N . ASN A 1 30 ? 24.312 12.074 4.878 1.00 0.00 30 ASN A N 5
ATOM 2885 C CA . ASN A 1 30 ? 25.738 11.949 5.344 1.00 0.00 30 ASN A CA 5
ATOM 2886 C C . ASN A 1 30 ? 26.097 13.105 6.290 1.00 0.00 30 ASN A C 5
ATOM 2887 O O . ASN A 1 30 ? 26.678 12.889 7.338 1.00 0.00 30 ASN A O 5
ATOM 2898 N N . VAL A 1 31 ? 25.749 14.321 5.931 1.00 0.00 31 VAL A N 5
ATOM 2899 C CA . VAL A 1 31 ? 26.062 15.495 6.812 1.00 0.00 31 VAL A CA 5
ATOM 2900 C C . VAL A 1 31 ? 24.938 15.668 7.848 1.00 0.00 31 VAL A C 5
ATOM 2901 O O . VAL A 1 31 ? 24.122 16.569 7.767 1.00 0.00 31 VAL A O 5
ATOM 2914 N N . ARG A 1 32 ? 24.895 14.793 8.826 1.00 0.00 32 ARG A N 5
ATOM 2915 C CA . ARG A 1 32 ? 23.833 14.874 9.883 1.00 0.00 32 ARG A CA 5
ATOM 2916 C C . ARG A 1 32 ? 24.170 15.947 10.928 1.00 0.00 32 ARG A C 5
ATOM 2917 O O . ARG A 1 32 ? 23.278 16.614 11.422 1.00 0.00 32 ARG A O 5
ATOM 2938 N N . GLY A 1 33 ? 25.431 16.113 11.265 1.00 0.00 33 GLY A N 5
ATOM 2939 C CA . GLY A 1 33 ? 25.823 17.138 12.279 1.00 0.00 33 GLY A CA 5
ATOM 2940 C C . GLY A 1 33 ? 25.673 16.545 13.681 1.00 0.00 33 GLY A C 5
ATOM 2941 O O . GLY A 1 33 ? 24.643 16.772 14.294 1.00 0.00 33 GLY A O 5
ATOM 2946 N N . LYS A 1 1 ? -26.297 4.049 3.753 1.00 0.00 1 LYS A N 6
ATOM 2947 C CA . LYS A 1 1 ? -25.690 4.386 5.081 1.00 0.00 1 LYS A CA 6
ATOM 2948 C C . LYS A 1 1 ? -24.155 4.374 4.995 1.00 0.00 1 LYS A C 6
ATOM 2949 O O . LYS A 1 1 ? -23.590 3.686 4.166 1.00 0.00 1 LYS A O 6
ATOM 2967 N N . LEU A 1 2 ? -23.500 5.134 5.854 1.00 0.00 2 LEU A N 6
ATOM 2968 C CA . LEU A 1 2 ? -21.997 5.222 5.889 1.00 0.00 2 LEU A CA 6
ATOM 2969 C C . LEU A 1 2 ? -21.434 5.924 4.640 1.00 0.00 2 LEU A C 6
ATOM 2970 O O . LEU A 1 2 ? -21.674 5.516 3.516 1.00 0.00 2 LEU A O 6
ATOM 2986 N N . PHE A 1 3 ? -20.676 6.979 4.844 1.00 0.00 3 PHE A N 6
ATOM 2987 C CA . PHE A 1 3 ? -20.071 7.731 3.692 1.00 0.00 3 PHE A CA 6
ATOM 2988 C C . PHE A 1 3 ? -19.012 6.875 2.972 1.00 0.00 3 PHE A C 6
ATOM 2989 O O . PHE A 1 3 ? -18.745 7.083 1.802 1.00 0.00 3 PHE A O 6
ATOM 3006 N N . LEU A 1 4 ? -18.416 5.921 3.655 1.00 0.00 4 LEU A N 6
ATOM 3007 C CA . LEU A 1 4 ? -17.379 5.046 3.018 1.00 0.00 4 LEU A CA 6
ATOM 3008 C C . LEU A 1 4 ? -18.060 3.840 2.332 1.00 0.00 4 LEU A C 6
ATOM 3009 O O . LEU A 1 4 ? -19.033 4.015 1.619 1.00 0.00 4 LEU A O 6
ATOM 3025 N N . ALA A 1 5 ? -17.562 2.630 2.530 1.00 0.00 5 ALA A N 6
ATOM 3026 C CA . ALA A 1 5 ? -18.153 1.395 1.901 1.00 0.00 5 ALA A CA 6
ATOM 3027 C C . ALA A 1 5 ? -18.150 1.481 0.362 1.00 0.00 5 ALA A C 6
ATOM 3028 O O . ALA A 1 5 ? -18.996 0.903 -0.299 1.00 0.00 5 ALA A O 6
ATOM 3035 N N . ARG A 1 6 ? -17.200 2.191 -0.205 1.00 0.00 6 ARG A N 6
ATOM 3036 C CA . ARG A 1 6 ? -17.112 2.326 -1.693 1.00 0.00 6 ARG A CA 6
ATOM 3037 C C . ARG A 1 6 ? -15.636 2.375 -2.107 1.00 0.00 6 ARG A C 6
ATOM 3038 O O . ARG A 1 6 ? -15.172 1.534 -2.851 1.00 0.00 6 ARG A O 6
ATOM 3059 N N . LEU A 1 7 ? -14.902 3.348 -1.616 1.00 0.00 7 LEU A N 6
ATOM 3060 C CA . LEU A 1 7 ? -13.446 3.465 -1.959 1.00 0.00 7 LEU A CA 6
ATOM 3061 C C . LEU A 1 7 ? -12.584 2.569 -1.045 1.00 0.00 7 LEU A C 6
ATOM 3062 O O . LEU A 1 7 ? -11.371 2.579 -1.153 1.00 0.00 7 LEU A O 6
ATOM 3078 N N . ILE A 1 8 ? -13.189 1.799 -0.157 1.00 0.00 8 ILE A N 6
ATOM 3079 C CA . ILE A 1 8 ? -12.404 0.902 0.759 1.00 0.00 8 ILE A CA 6
ATOM 3080 C C . ILE A 1 8 ? -11.609 -0.109 -0.073 1.00 0.00 8 ILE A C 6
ATOM 3081 O O . ILE A 1 8 ? -10.408 -0.225 0.079 1.00 0.00 8 ILE A O 6
ATOM 3097 N N . TRP A 1 9 ? -12.279 -0.832 -0.945 1.00 0.00 9 TRP A N 6
ATOM 3098 C CA . TRP A 1 9 ? -11.577 -1.846 -1.803 1.00 0.00 9 TRP A CA 6
ATOM 3099 C C . TRP A 1 9 ? -10.430 -1.188 -2.592 1.00 0.00 9 TRP A C 6
ATOM 3100 O O . TRP A 1 9 ? -9.374 -1.775 -2.744 1.00 0.00 9 TRP A O 6
ATOM 3121 N N . TRP A 1 10 ? -10.623 0.019 -3.080 1.00 0.00 10 TRP A N 6
ATOM 3122 C CA . TRP A 1 10 ? -9.533 0.707 -3.845 1.00 0.00 10 TRP A CA 6
ATOM 3123 C C . TRP A 1 10 ? -8.350 0.979 -2.904 1.00 0.00 10 TRP A C 6
ATOM 3124 O O . TRP A 1 10 ? -7.210 0.749 -3.261 1.00 0.00 10 TRP A O 6
ATOM 3145 N N . LEU A 1 11 ? -8.620 1.452 -1.703 1.00 0.00 11 LEU A N 6
ATOM 3146 C CA . LEU A 1 11 ? -7.519 1.729 -0.720 1.00 0.00 11 LEU A CA 6
ATOM 3147 C C . LEU A 1 11 ? -6.802 0.415 -0.366 1.00 0.00 11 LEU A C 6
ATOM 3148 O O . LEU A 1 11 ? -5.592 0.388 -0.218 1.00 0.00 11 LEU A O 6
ATOM 3164 N N . GLN A 1 12 ? -7.542 -0.669 -0.243 1.00 0.00 12 GLN A N 6
ATOM 3165 C CA . GLN A 1 12 ? -6.929 -1.998 0.087 1.00 0.00 12 GLN A CA 6
ATOM 3166 C C . GLN A 1 12 ? -5.970 -2.412 -1.041 1.00 0.00 12 GLN A C 6
ATOM 3167 O O . GLN A 1 12 ? -4.921 -2.969 -0.791 1.00 0.00 12 GLN A O 6
ATOM 3181 N N . TYR A 1 13 ? -6.322 -2.128 -2.275 1.00 0.00 13 TYR A N 6
ATOM 3182 C CA . TYR A 1 13 ? -5.431 -2.485 -3.426 1.00 0.00 13 TYR A CA 6
ATOM 3183 C C . TYR A 1 13 ? -4.217 -1.538 -3.461 1.00 0.00 13 TYR A C 6
ATOM 3184 O O . TYR A 1 13 ? -3.171 -1.890 -3.970 1.00 0.00 13 TYR A O 6
ATOM 3202 N N . PHE A 1 14 ? -4.356 -0.345 -2.922 1.00 0.00 14 PHE A N 6
ATOM 3203 C CA . PHE A 1 14 ? -3.224 0.639 -2.910 1.00 0.00 14 PHE A CA 6
ATOM 3204 C C . PHE A 1 14 ? -2.234 0.333 -1.773 1.00 0.00 14 PHE A C 6
ATOM 3205 O O . PHE A 1 14 ? -1.055 0.625 -1.894 1.00 0.00 14 PHE A O 6
ATOM 3222 N N . ILE A 1 15 ? -2.700 -0.236 -0.678 1.00 0.00 15 ILE A N 6
ATOM 3223 C CA . ILE A 1 15 ? -1.786 -0.554 0.473 1.00 0.00 15 ILE A CA 6
ATOM 3224 C C . ILE A 1 15 ? -0.616 -1.458 0.039 1.00 0.00 15 ILE A C 6
ATOM 3225 O O . ILE A 1 15 ? 0.470 -1.342 0.579 1.00 0.00 15 ILE A O 6
ATOM 3241 N N . THR A 1 16 ? -0.811 -2.340 -0.922 1.00 0.00 16 THR A N 6
ATOM 3242 C CA . THR A 1 16 ? 0.315 -3.226 -1.375 1.00 0.00 16 THR A CA 6
ATOM 3243 C C . THR A 1 16 ? 1.462 -2.360 -1.933 1.00 0.00 16 THR A C 6
ATOM 3244 O O . THR A 1 16 ? 2.626 -2.680 -1.769 1.00 0.00 16 THR A O 6
ATOM 3255 N N . ARG A 1 17 ? 1.129 -1.261 -2.571 1.00 0.00 17 ARG A N 6
ATOM 3256 C CA . ARG A 1 17 ? 2.168 -0.346 -3.132 1.00 0.00 17 ARG A CA 6
ATOM 3257 C C . ARG A 1 17 ? 2.782 0.460 -1.975 1.00 0.00 17 ARG A C 6
ATOM 3258 O O . ARG A 1 17 ? 3.979 0.673 -1.936 1.00 0.00 17 ARG A O 6
ATOM 3279 N N . ALA A 1 18 ? 1.962 0.894 -1.035 1.00 0.00 18 ALA A N 6
ATOM 3280 C CA . ALA A 1 18 ? 2.466 1.680 0.142 1.00 0.00 18 ALA A CA 6
ATOM 3281 C C . ALA A 1 18 ? 3.510 0.863 0.920 1.00 0.00 18 ALA A C 6
ATOM 3282 O O . ALA A 1 18 ? 4.502 1.399 1.375 1.00 0.00 18 ALA A O 6
ATOM 3289 N N . GLU A 1 19 ? 3.294 -0.428 1.068 1.00 0.00 19 GLU A N 6
ATOM 3290 C CA . GLU A 1 19 ? 4.276 -1.286 1.807 1.00 0.00 19 GLU A CA 6
ATOM 3291 C C . GLU A 1 19 ? 5.558 -1.435 0.969 1.00 0.00 19 GLU A C 6
ATOM 3292 O O . GLU A 1 19 ? 6.656 -1.411 1.498 1.00 0.00 19 GLU A O 6
ATOM 3304 N N . ALA A 1 20 ? 5.417 -1.580 -0.335 1.00 0.00 20 ALA A N 6
ATOM 3305 C CA . ALA A 1 20 ? 6.613 -1.720 -1.233 1.00 0.00 20 ALA A CA 6
ATOM 3306 C C . ALA A 1 20 ? 7.504 -0.475 -1.138 1.00 0.00 20 ALA A C 6
ATOM 3307 O O . ALA A 1 20 ? 8.702 -0.577 -1.327 1.00 0.00 20 ALA A O 6
ATOM 3314 N N . HIS A 1 21 ? 6.948 0.687 -0.839 1.00 0.00 21 HIS A N 6
ATOM 3315 C CA . HIS A 1 21 ? 7.795 1.923 -0.717 1.00 0.00 21 HIS A CA 6
ATOM 3316 C C . HIS A 1 21 ? 8.870 1.681 0.353 1.00 0.00 21 HIS A C 6
ATOM 3317 O O . HIS A 1 21 ? 9.994 2.131 0.228 1.00 0.00 21 HIS A O 6
ATOM 3331 N N . LEU A 1 22 ? 8.522 0.946 1.388 1.00 0.00 22 LEU A N 6
ATOM 3332 C CA . LEU A 1 22 ? 9.488 0.617 2.482 1.00 0.00 22 LEU A CA 6
ATOM 3333 C C . LEU A 1 22 ? 10.054 -0.803 2.246 1.00 0.00 22 LEU A C 6
ATOM 3334 O O . LEU A 1 22 ? 10.484 -1.463 3.177 1.00 0.00 22 LEU A O 6
ATOM 3350 N N . GLN A 1 23 ? 10.050 -1.271 1.005 1.00 0.00 23 GLN A N 6
ATOM 3351 C CA . GLN A 1 23 ? 10.565 -2.637 0.650 1.00 0.00 23 GLN A CA 6
ATOM 3352 C C . GLN A 1 23 ? 9.925 -3.730 1.530 1.00 0.00 23 GLN A C 6
ATOM 3353 O O . GLN A 1 23 ? 10.552 -4.739 1.800 1.00 0.00 23 GLN A O 6
ATOM 3367 N N . VAL A 1 24 ? 8.689 -3.523 1.965 1.00 0.00 24 VAL A N 6
ATOM 3368 C CA . VAL A 1 24 ? 7.941 -4.504 2.835 1.00 0.00 24 VAL A CA 6
ATOM 3369 C C . VAL A 1 24 ? 8.870 -5.227 3.834 1.00 0.00 24 VAL A C 6
ATOM 3370 O O . VAL A 1 24 ? 8.794 -6.433 3.995 1.00 0.00 24 VAL A O 6
ATOM 3383 N N . TRP A 1 25 ? 9.742 -4.473 4.486 1.00 0.00 25 TRP A N 6
ATOM 3384 C CA . TRP A 1 25 ? 10.731 -5.014 5.490 1.00 0.00 25 TRP A CA 6
ATOM 3385 C C . TRP A 1 25 ? 11.225 -6.432 5.132 1.00 0.00 25 TRP A C 6
ATOM 3386 O O . TRP A 1 25 ? 11.219 -7.338 5.947 1.00 0.00 25 TRP A O 6
ATOM 3407 N N . ILE A 1 26 ? 11.654 -6.612 3.902 1.00 0.00 26 ILE A N 6
ATOM 3408 C CA . ILE A 1 26 ? 12.156 -7.948 3.430 1.00 0.00 26 ILE A CA 6
ATOM 3409 C C . ILE A 1 26 ? 13.412 -8.397 4.214 1.00 0.00 26 ILE A C 6
ATOM 3410 O O . ILE A 1 26 ? 14.372 -7.652 4.314 1.00 0.00 26 ILE A O 6
ATOM 3426 N N . PRO A 1 27 ? 13.365 -9.606 4.745 1.00 0.00 27 PRO A N 6
ATOM 3427 C CA . PRO A 1 27 ? 14.514 -10.158 5.523 1.00 0.00 27 PRO A CA 6
ATOM 3428 C C . PRO A 1 27 ? 15.604 -10.732 4.589 1.00 0.00 27 PRO A C 6
ATOM 3429 O O . PRO A 1 27 ? 15.333 -11.637 3.818 1.00 0.00 27 PRO A O 6
ATOM 3440 N N . PRO A 1 28 ? 16.804 -10.193 4.686 1.00 0.00 28 PRO A N 6
ATOM 3441 C CA . PRO A 1 28 ? 17.935 -10.669 3.834 1.00 0.00 28 PRO A CA 6
ATOM 3442 C C . PRO A 1 28 ? 18.458 -12.044 4.292 1.00 0.00 28 PRO A C 6
ATOM 3443 O O . PRO A 1 28 ? 18.632 -12.929 3.475 1.00 0.00 28 PRO A O 6
ATOM 3454 N N . LEU A 1 29 ? 18.709 -12.221 5.578 1.00 0.00 29 LEU A N 6
ATOM 3455 C CA . LEU A 1 29 ? 19.224 -13.528 6.122 1.00 0.00 29 LEU A CA 6
ATOM 3456 C C . LEU A 1 29 ? 20.460 -14.032 5.348 1.00 0.00 29 LEU A C 6
ATOM 3457 O O . LEU A 1 29 ? 20.690 -15.227 5.259 1.00 0.00 29 LEU A O 6
ATOM 3473 N N . ASN A 1 30 ? 21.252 -13.134 4.793 1.00 0.00 30 ASN A N 6
ATOM 3474 C CA . ASN A 1 30 ? 22.479 -13.524 4.016 1.00 0.00 30 ASN A CA 6
ATOM 3475 C C . ASN A 1 30 ? 22.147 -14.500 2.865 1.00 0.00 30 ASN A C 6
ATOM 3476 O O . ASN A 1 30 ? 22.998 -15.262 2.438 1.00 0.00 30 ASN A O 6
ATOM 3487 N N . VAL A 1 31 ? 20.929 -14.483 2.358 1.00 0.00 31 VAL A N 6
ATOM 3488 C CA . VAL A 1 31 ? 20.545 -15.405 1.237 1.00 0.00 31 VAL A CA 6
ATOM 3489 C C . VAL A 1 31 ? 19.286 -14.889 0.514 1.00 0.00 31 VAL A C 6
ATOM 3490 O O . VAL A 1 31 ? 18.323 -14.482 1.138 1.00 0.00 31 VAL A O 6
ATOM 3503 N N . ARG A 1 32 ? 19.295 -14.905 -0.799 1.00 0.00 32 ARG A N 6
ATOM 3504 C CA . ARG A 1 32 ? 18.116 -14.425 -1.586 1.00 0.00 32 ARG A CA 6
ATOM 3505 C C . ARG A 1 32 ? 17.809 -15.404 -2.728 1.00 0.00 32 ARG A C 6
ATOM 3506 O O . ARG A 1 32 ? 18.676 -15.735 -3.516 1.00 0.00 32 ARG A O 6
ATOM 3527 N N . GLY A 1 33 ? 16.581 -15.860 -2.817 1.00 0.00 33 GLY A N 6
ATOM 3528 C CA . GLY A 1 33 ? 16.193 -16.813 -3.900 1.00 0.00 33 GLY A CA 6
ATOM 3529 C C . GLY A 1 33 ? 15.594 -16.030 -5.070 1.00 0.00 33 GLY A C 6
ATOM 3530 O O . GLY A 1 33 ? 16.353 -15.620 -5.933 1.00 0.00 33 GLY A O 6
ATOM 3535 N N . LYS A 1 1 ? -18.837 -9.438 -6.428 1.00 0.00 1 LYS A N 7
ATOM 3536 C CA . LYS A 1 1 ? -17.734 -8.433 -6.565 1.00 0.00 1 LYS A CA 7
ATOM 3537 C C . LYS A 1 1 ? -17.987 -7.218 -5.655 1.00 0.00 1 LYS A C 7
ATOM 3538 O O . LYS A 1 1 ? -19.122 -6.851 -5.406 1.00 0.00 1 LYS A O 7
ATOM 3556 N N . LEU A 1 2 ? -16.9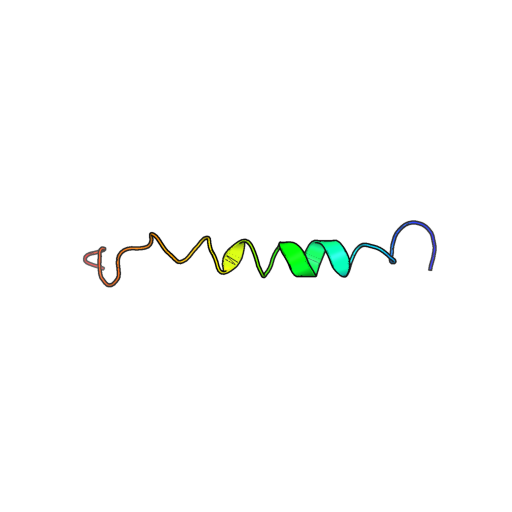38 -6.600 -5.162 1.00 0.00 2 LEU A N 7
ATOM 3557 C CA . LEU A 1 2 ? -17.101 -5.410 -4.267 1.00 0.00 2 LEU A CA 7
ATOM 3558 C C . LEU A 1 2 ? -15.945 -4.420 -4.477 1.00 0.00 2 LEU A C 7
ATOM 3559 O O . LEU A 1 2 ? -14.823 -4.676 -4.080 1.00 0.00 2 LEU A O 7
ATOM 3575 N N . PHE A 1 3 ? -16.219 -3.295 -5.092 1.00 0.00 3 PHE A N 7
ATOM 3576 C CA . PHE A 1 3 ? -15.150 -2.269 -5.330 1.00 0.00 3 PHE A CA 7
ATOM 3577 C C . PHE A 1 3 ? -15.410 -0.998 -4.500 1.00 0.00 3 PHE A C 7
ATOM 3578 O O . PHE A 1 3 ? -14.964 0.083 -4.843 1.00 0.00 3 PHE A O 7
ATOM 3595 N N . LEU A 1 4 ? -16.125 -1.135 -3.409 1.00 0.00 4 LEU A N 7
ATOM 3596 C CA . LEU A 1 4 ? -16.435 0.030 -2.526 1.00 0.00 4 LEU A CA 7
ATOM 3597 C C . LEU A 1 4 ? -16.100 -0.320 -1.073 1.00 0.00 4 LEU A C 7
ATOM 3598 O O . LEU A 1 4 ? -14.983 -0.103 -0.647 1.00 0.00 4 LEU A O 7
ATOM 3614 N N . ALA A 1 5 ? -17.045 -0.852 -0.321 1.00 0.00 5 ALA A N 7
ATOM 3615 C CA . ALA A 1 5 ? -16.801 -1.215 1.116 1.00 0.00 5 ALA A CA 7
ATOM 3616 C C . ALA A 1 5 ? -16.179 -0.014 1.837 1.00 0.00 5 ALA A C 7
ATOM 3617 O O . ALA A 1 5 ? -15.117 -0.114 2.416 1.00 0.00 5 ALA A O 7
ATOM 3624 N N . ARG A 1 6 ? -16.832 1.131 1.778 1.00 0.00 6 ARG A N 7
ATOM 3625 C CA . ARG A 1 6 ? -16.293 2.374 2.426 1.00 0.00 6 ARG A CA 7
ATOM 3626 C C . ARG A 1 6 ? -14.918 2.696 1.808 1.00 0.00 6 ARG A C 7
ATOM 3627 O O . ARG A 1 6 ? -14.012 3.154 2.482 1.00 0.00 6 ARG A O 7
ATOM 3648 N N . LEU A 1 7 ? -14.788 2.439 0.517 1.00 0.00 7 LEU A N 7
ATOM 3649 C CA . LEU A 1 7 ? -13.522 2.677 -0.259 1.00 0.00 7 LEU A CA 7
ATOM 3650 C C . LEU A 1 7 ? -12.372 1.778 0.243 1.00 0.00 7 LEU A C 7
ATOM 3651 O O . LEU A 1 7 ? -11.212 2.107 0.071 1.00 0.00 7 LEU A O 7
ATOM 3667 N N . ILE A 1 8 ? -12.683 0.644 0.850 1.00 0.00 8 ILE A N 7
ATOM 3668 C CA . ILE A 1 8 ? -11.606 -0.277 1.354 1.00 0.00 8 ILE A CA 7
ATOM 3669 C C . ILE A 1 8 ? -10.887 -0.933 0.168 1.00 0.00 8 ILE A C 7
ATOM 3670 O O . ILE A 1 8 ? -9.681 -0.829 0.049 1.00 0.00 8 ILE A O 7
ATOM 3686 N N . TRP A 1 9 ? -11.621 -1.598 -0.697 1.00 0.00 9 TRP A N 7
ATOM 3687 C CA . TRP A 1 9 ? -11.002 -2.269 -1.893 1.00 0.00 9 TRP A CA 7
ATOM 3688 C C . TRP A 1 9 ? -10.121 -1.267 -2.663 1.00 0.00 9 TRP A C 7
ATOM 3689 O O . TRP A 1 9 ? -9.025 -1.593 -3.081 1.00 0.00 9 TRP A O 7
ATOM 3710 N N . TRP A 1 10 ? -10.598 -0.053 -2.830 1.00 0.00 10 TRP A N 7
ATOM 3711 C CA . TRP A 1 10 ? -9.809 0.997 -3.554 1.00 0.00 10 TRP A CA 7
ATOM 3712 C C . TRP A 1 10 ? -8.538 1.327 -2.749 1.00 0.00 10 TRP A C 7
ATOM 3713 O O . TRP A 1 10 ? -7.450 1.363 -3.296 1.00 0.00 10 TRP A O 7
ATOM 3734 N N . LEU A 1 11 ? -8.674 1.563 -1.462 1.00 0.00 11 LEU A N 7
ATOM 3735 C CA . LEU A 1 11 ? -7.479 1.886 -0.616 1.00 0.00 11 LEU A CA 7
ATOM 3736 C C . LEU A 1 11 ? -6.536 0.677 -0.574 1.00 0.00 11 LEU A C 7
ATOM 3737 O O . LEU A 1 11 ? -5.341 0.829 -0.730 1.00 0.00 11 LEU A O 7
ATOM 3753 N N . GLN A 1 12 ? -7.074 -0.510 -0.373 1.00 0.00 12 GLN A N 7
ATOM 3754 C CA . GLN A 1 12 ? -6.239 -1.757 -0.323 1.00 0.00 12 GLN A CA 7
ATOM 3755 C C . GLN A 1 12 ? -5.392 -1.886 -1.597 1.00 0.00 12 GLN A C 7
ATOM 3756 O O . GLN A 1 12 ? -4.248 -2.294 -1.536 1.00 0.00 12 GLN A O 7
ATOM 3770 N N . TYR A 1 13 ? -5.948 -1.532 -2.739 1.00 0.00 13 TYR A N 7
ATOM 3771 C CA . TYR A 1 13 ? -5.189 -1.615 -4.028 1.00 0.00 13 TYR A CA 7
ATOM 3772 C C . TYR A 1 13 ? -3.907 -0.777 -3.910 1.00 0.00 13 TYR A C 7
ATOM 3773 O O . TYR A 1 13 ? -2.836 -1.204 -4.306 1.00 0.00 13 TYR A O 7
ATOM 3791 N N . PHE A 1 14 ? -4.020 0.407 -3.349 1.00 0.00 14 PHE A N 7
ATOM 3792 C CA . PHE A 1 14 ? -2.827 1.289 -3.176 1.00 0.00 14 PHE A CA 7
ATOM 3793 C C . PHE A 1 14 ? -2.030 0.864 -1.931 1.00 0.00 14 PHE A C 7
ATOM 3794 O O . PHE A 1 14 ? -0.821 0.977 -1.921 1.00 0.00 14 PHE A O 7
ATOM 3811 N N . ILE A 1 15 ? -2.694 0.383 -0.895 1.00 0.00 15 ILE A N 7
ATOM 3812 C CA . ILE A 1 15 ? -1.981 -0.051 0.353 1.00 0.00 15 ILE A CA 7
ATOM 3813 C C . ILE A 1 15 ? -0.902 -1.090 0.009 1.00 0.00 15 ILE A C 7
ATOM 3814 O O . ILE A 1 15 ? 0.215 -0.973 0.471 1.00 0.00 15 ILE A O 7
ATOM 3830 N N . THR A 1 16 ? -1.216 -2.087 -0.799 1.00 0.00 16 THR A N 7
ATOM 3831 C CA . THR A 1 16 ? -0.190 -3.122 -1.175 1.00 0.00 16 THR A CA 7
ATOM 3832 C C . THR A 1 16 ? 1.054 -2.425 -1.746 1.00 0.00 16 THR A C 7
ATOM 3833 O O . THR A 1 16 ? 2.173 -2.733 -1.369 1.00 0.00 16 THR A O 7
ATOM 3844 N N . ARG A 1 17 ? 0.859 -1.479 -2.641 1.00 0.00 17 ARG A N 7
ATOM 3845 C CA . ARG A 1 17 ? 2.021 -0.743 -3.232 1.00 0.00 17 ARG A CA 7
ATOM 3846 C C . ARG A 1 17 ? 2.663 0.129 -2.146 1.00 0.00 17 ARG A C 7
ATOM 3847 O O . ARG A 1 17 ? 3.869 0.121 -1.984 1.00 0.00 17 ARG A O 7
ATOM 3868 N N . ALA A 1 18 ? 1.860 0.863 -1.402 1.00 0.00 18 ALA A N 7
ATOM 3869 C CA . ALA A 1 18 ? 2.396 1.737 -0.306 1.00 0.00 18 ALA A CA 7
ATOM 3870 C C . ALA A 1 18 ? 3.244 0.905 0.667 1.00 0.00 18 ALA A C 7
ATOM 3871 O O . ALA A 1 18 ? 4.277 1.352 1.131 1.00 0.00 18 ALA A O 7
ATOM 3878 N N . GLU A 1 19 ? 2.819 -0.304 0.968 1.00 0.00 19 GLU A N 7
ATOM 3879 C CA . GLU A 1 19 ? 3.595 -1.177 1.899 1.00 0.00 19 GLU A CA 7
ATOM 3880 C C . GLU A 1 19 ? 4.951 -1.506 1.270 1.00 0.00 19 GLU A C 7
ATOM 3881 O O . GLU A 1 19 ? 5.971 -1.335 1.907 1.00 0.00 19 GLU A O 7
ATOM 3893 N N . ALA A 1 20 ? 4.971 -1.956 0.030 1.00 0.00 20 ALA A N 7
ATOM 3894 C CA . ALA A 1 20 ? 6.269 -2.281 -0.654 1.00 0.00 20 ALA A CA 7
ATOM 3895 C C . ALA A 1 20 ? 7.182 -1.047 -0.648 1.00 0.00 20 ALA A C 7
ATOM 3896 O O . ALA A 1 20 ? 8.381 -1.179 -0.484 1.00 0.00 20 ALA A O 7
ATOM 3903 N N . HIS A 1 21 ? 6.625 0.142 -0.796 1.00 0.00 21 HIS A N 7
ATOM 3904 C CA . HIS A 1 21 ? 7.466 1.386 -0.768 1.00 0.00 21 HIS A CA 7
ATOM 3905 C C . HIS A 1 21 ? 8.183 1.450 0.593 1.00 0.00 21 HIS A C 7
ATOM 3906 O O . HIS A 1 21 ? 9.293 1.937 0.701 1.00 0.00 21 HIS A O 7
ATOM 3920 N N . LEU A 1 22 ? 7.545 0.932 1.622 1.00 0.00 22 LEU A N 7
ATOM 3921 C CA . LEU A 1 22 ? 8.140 0.904 2.991 1.00 0.00 22 LEU A CA 7
ATOM 3922 C C . LEU A 1 22 ? 8.637 -0.529 3.275 1.00 0.00 22 LEU A C 7
ATOM 3923 O O . LEU A 1 22 ? 8.602 -0.990 4.402 1.00 0.00 22 LEU A O 7
ATOM 3939 N N . GLN A 1 23 ? 9.092 -1.231 2.247 1.00 0.00 23 GLN A N 7
ATOM 3940 C CA . GLN A 1 23 ? 9.597 -2.639 2.384 1.00 0.00 23 GLN A CA 7
ATOM 3941 C C . GLN A 1 23 ? 8.566 -3.522 3.103 1.00 0.00 23 GLN A C 7
ATOM 3942 O O . GLN A 1 23 ? 8.890 -4.227 4.042 1.00 0.00 23 GLN A O 7
ATOM 3956 N N . VAL A 1 24 ? 7.329 -3.464 2.644 1.00 0.00 24 VAL A N 7
ATOM 3957 C CA . VAL A 1 24 ? 6.183 -4.251 3.218 1.00 0.00 24 VAL A CA 7
ATOM 3958 C C . VAL A 1 24 ? 6.316 -4.452 4.736 1.00 0.00 24 VAL A C 7
ATOM 3959 O O . VAL A 1 24 ? 6.591 -5.539 5.211 1.00 0.00 24 VAL A O 7
ATOM 3972 N N . TRP A 1 25 ? 6.116 -3.380 5.476 1.00 0.00 25 TRP A N 7
ATOM 3973 C CA . TRP A 1 25 ? 6.209 -3.396 6.974 1.00 0.00 25 TRP A CA 7
ATOM 3974 C C . TRP A 1 25 ? 7.633 -3.750 7.432 1.00 0.00 25 TRP A C 7
ATOM 3975 O O . TRP A 1 25 ? 8.011 -4.906 7.502 1.00 0.00 25 TRP A O 7
ATOM 3996 N N . ILE A 1 26 ? 8.424 -2.750 7.749 1.00 0.00 26 ILE A N 7
ATOM 3997 C CA . ILE A 1 26 ? 9.829 -3.000 8.212 1.00 0.00 26 ILE A CA 7
ATOM 3998 C C . ILE A 1 26 ? 9.879 -3.148 9.754 1.00 0.00 26 ILE A C 7
ATOM 3999 O O . ILE A 1 26 ? 9.644 -2.195 10.476 1.00 0.00 26 ILE A O 7
ATOM 4015 N N . PRO A 1 27 ? 10.182 -4.345 10.222 1.00 0.00 27 PRO A N 7
ATOM 4016 C CA . PRO A 1 27 ? 10.258 -4.601 11.691 1.00 0.00 27 PRO A CA 7
ATOM 4017 C C . PRO A 1 27 ? 11.390 -3.831 12.418 1.00 0.00 27 PRO A C 7
ATOM 4018 O O . PRO A 1 27 ? 11.133 -3.317 13.492 1.00 0.00 27 PRO A O 7
ATOM 4029 N N . PRO A 1 28 ? 12.592 -3.743 11.863 1.00 0.00 28 PRO A N 7
ATOM 4030 C CA . PRO A 1 28 ? 13.684 -2.992 12.556 1.00 0.00 28 PRO A CA 7
ATOM 4031 C C . PRO A 1 28 ? 13.385 -1.482 12.561 1.00 0.00 28 PRO A C 7
ATOM 4032 O O . PRO A 1 28 ? 12.447 -1.023 11.931 1.00 0.00 28 PRO A O 7
ATOM 4043 N N . LEU A 1 29 ? 14.181 -0.710 13.260 1.00 0.00 29 LEU A N 7
ATOM 4044 C CA . LEU A 1 29 ? 13.962 0.772 13.312 1.00 0.00 29 LEU A CA 7
ATOM 4045 C C . LEU A 1 29 ? 14.801 1.478 12.231 1.00 0.00 29 LEU A C 7
ATOM 4046 O O . LEU A 1 29 ? 15.443 2.481 12.484 1.00 0.00 29 LEU A O 7
ATOM 4062 N N . ASN A 1 30 ? 14.796 0.958 11.025 1.00 0.00 30 ASN A N 7
ATOM 4063 C CA . ASN A 1 30 ? 15.585 1.583 9.913 1.00 0.00 30 ASN A CA 7
ATOM 4064 C C . ASN A 1 30 ? 14.842 2.791 9.317 1.00 0.00 30 ASN A C 7
ATOM 4065 O O . ASN A 1 30 ? 15.466 3.732 8.861 1.00 0.00 30 ASN A O 7
ATOM 4076 N N . VAL A 1 31 ? 13.526 2.774 9.314 1.00 0.00 31 VAL A N 7
ATOM 4077 C CA . VAL A 1 31 ? 12.745 3.922 8.746 1.00 0.00 31 VAL A CA 7
ATOM 4078 C C . VAL A 1 31 ? 11.960 4.618 9.870 1.00 0.00 31 VAL A C 7
ATOM 4079 O O . VAL A 1 31 ? 10.890 4.173 10.256 1.00 0.00 31 VAL A O 7
ATOM 4092 N N . ARG A 1 32 ? 12.485 5.703 10.397 1.00 0.00 32 ARG A N 7
ATOM 4093 C CA . ARG A 1 32 ? 11.785 6.443 11.498 1.00 0.00 32 ARG A CA 7
ATOM 4094 C C . ARG A 1 32 ? 12.073 7.951 11.420 1.00 0.00 32 ARG A C 7
ATOM 4095 O O . ARG A 1 32 ? 13.202 8.363 11.205 1.00 0.00 32 ARG A O 7
ATOM 4116 N N . GLY A 1 33 ? 11.061 8.769 11.598 1.00 0.00 33 GLY A N 7
ATOM 4117 C CA . GLY A 1 33 ? 11.255 10.251 11.541 1.00 0.00 33 GLY A CA 7
ATOM 4118 C C . GLY A 1 33 ? 11.412 10.801 12.962 1.00 0.00 33 GLY A C 7
ATOM 4119 O O . GLY A 1 33 ? 12.419 10.503 13.586 1.00 0.00 33 GLY A O 7
ATOM 4124 N N . LYS A 1 1 ? -29.284 3.018 -1.169 1.00 0.00 1 LYS A N 8
ATOM 4125 C CA . LYS A 1 1 ? -28.183 3.983 -1.480 1.00 0.00 1 LYS A CA 8
ATOM 4126 C C . LYS A 1 1 ? -26.826 3.265 -1.464 1.00 0.00 1 LYS A C 8
ATOM 4127 O O . LYS A 1 1 ? -26.665 2.244 -0.821 1.00 0.00 1 LYS A O 8
ATOM 4145 N N . LEU A 1 2 ? -25.853 3.802 -2.163 1.00 0.00 2 LEU A N 8
ATOM 4146 C CA . LEU A 1 2 ? -24.498 3.170 -2.193 1.00 0.00 2 LEU A CA 8
ATOM 4147 C C . LEU A 1 2 ? -23.584 3.883 -1.189 1.00 0.00 2 LEU A C 8
ATOM 4148 O O . LEU A 1 2 ? -23.167 5.009 -1.402 1.00 0.00 2 LEU A O 8
ATOM 4164 N N . PHE A 1 3 ? -23.273 3.230 -0.097 1.00 0.00 3 PHE A N 8
ATOM 4165 C CA . PHE A 1 3 ? -22.385 3.839 0.943 1.00 0.00 3 PHE A CA 8
ATOM 4166 C C . PHE A 1 3 ? -21.273 2.848 1.305 1.00 0.00 3 PHE A C 8
ATOM 4167 O O . PHE A 1 3 ? -21.524 1.671 1.492 1.00 0.00 3 PHE A O 8
ATOM 4184 N N . LEU A 1 4 ? -20.049 3.328 1.391 1.00 0.00 4 LEU A N 8
ATOM 4185 C CA . LEU A 1 4 ? -18.873 2.453 1.729 1.00 0.00 4 LEU A CA 8
ATOM 4186 C C . LEU A 1 4 ? -18.770 1.294 0.717 1.00 0.00 4 LEU A C 8
ATOM 4187 O O . LEU A 1 4 ? -19.334 1.365 -0.361 1.00 0.00 4 LEU A O 8
ATOM 4203 N N . ALA A 1 5 ? -18.057 0.234 1.054 1.00 0.00 5 ALA A N 8
ATOM 4204 C CA . ALA A 1 5 ? -17.902 -0.943 0.130 1.00 0.00 5 ALA A CA 8
ATOM 4205 C C . ALA A 1 5 ? -17.462 -0.491 -1.274 1.00 0.00 5 ALA A C 8
ATOM 4206 O O . ALA A 1 5 ? -17.971 -0.953 -2.282 1.00 0.00 5 ALA A O 8
ATOM 4213 N N . ARG A 1 6 ? -16.512 0.414 -1.331 1.00 0.00 6 ARG A N 8
ATOM 4214 C CA . ARG A 1 6 ? -16.003 0.930 -2.640 1.00 0.00 6 ARG A CA 8
ATOM 4215 C C . ARG A 1 6 ? -14.616 1.551 -2.433 1.00 0.00 6 ARG A C 8
ATOM 4216 O O . ARG A 1 6 ? -13.653 1.141 -3.056 1.00 0.00 6 ARG A O 8
ATOM 4237 N N . LEU A 1 7 ? -14.518 2.529 -1.558 1.00 0.00 7 LEU A N 8
ATOM 4238 C CA . LEU A 1 7 ? -13.201 3.186 -1.287 1.00 0.00 7 LEU A CA 8
ATOM 4239 C C . LEU A 1 7 ? -12.240 2.191 -0.620 1.00 0.00 7 LEU A C 8
ATOM 4240 O O . LEU A 1 7 ? -11.045 2.271 -0.828 1.00 0.00 7 LEU A O 8
ATOM 4256 N N . ILE A 1 8 ? -12.748 1.254 0.162 1.00 0.00 8 ILE A N 8
ATOM 4257 C CA . ILE A 1 8 ? -11.847 0.253 0.826 1.00 0.00 8 ILE A CA 8
ATOM 4258 C C . ILE A 1 8 ? -11.156 -0.578 -0.265 1.00 0.00 8 ILE A C 8
ATOM 4259 O O . ILE A 1 8 ? -9.982 -0.875 -0.165 1.00 0.00 8 ILE A O 8
ATOM 4275 N N . TRP A 1 9 ? -11.886 -0.934 -1.305 1.00 0.00 9 TRP A N 8
ATOM 4276 C CA . TRP A 1 9 ? -11.309 -1.732 -2.436 1.00 0.00 9 TRP A CA 8
ATOM 4277 C C . TRP A 1 9 ? -10.140 -0.959 -3.059 1.00 0.00 9 TRP A C 8
ATOM 4278 O O . TRP A 1 9 ? -9.097 -1.523 -3.326 1.00 0.00 9 TRP A O 8
ATOM 4299 N N . TRP A 1 10 ? -10.310 0.328 -3.275 1.00 0.00 10 TRP A N 8
ATOM 4300 C CA . TRP A 1 10 ? -9.205 1.151 -3.864 1.00 0.00 10 TRP A CA 8
ATOM 4301 C C . TRP A 1 10 ? -8.087 1.286 -2.822 1.00 0.00 10 TRP A C 8
ATOM 4302 O O . TRP A 1 10 ? -6.917 1.199 -3.151 1.00 0.00 10 TRP A O 8
ATOM 4323 N N . LEU A 1 11 ? -8.451 1.484 -1.570 1.00 0.00 11 LEU A N 8
ATOM 4324 C CA . LEU A 1 11 ? -7.433 1.612 -0.477 1.00 0.00 11 LEU A CA 8
ATOM 4325 C C . LEU A 1 11 ? -6.654 0.293 -0.358 1.00 0.00 11 LEU A C 8
ATOM 4326 O O . LEU A 1 11 ? -5.458 0.302 -0.150 1.00 0.00 11 LEU A O 8
ATOM 4342 N N . GLN A 1 12 ? -7.330 -0.830 -0.501 1.00 0.00 12 GLN A N 8
ATOM 4343 C CA . GLN A 1 12 ? -6.659 -2.170 -0.414 1.00 0.00 12 GLN A CA 8
ATOM 4344 C C . GLN A 1 12 ? -5.645 -2.308 -1.562 1.00 0.00 12 GLN A C 8
ATOM 4345 O O . GLN A 1 12 ? -4.533 -2.759 -1.367 1.00 0.00 12 GLN A O 8
ATOM 4359 N N . TYR A 1 13 ? -6.025 -1.911 -2.755 1.00 0.00 13 TYR A N 8
ATOM 4360 C CA . TYR A 1 13 ? -5.094 -2.001 -3.928 1.00 0.00 13 TYR A CA 8
ATOM 4361 C C . TYR A 1 13 ? -3.874 -1.083 -3.725 1.00 0.00 13 TYR A C 8
ATOM 4362 O O . TYR A 1 13 ? -2.834 -1.298 -4.323 1.00 0.00 13 TYR A O 8
ATOM 4380 N N . PHE A 1 14 ? -3.995 -0.069 -2.893 1.00 0.00 14 PHE A N 8
ATOM 4381 C CA . PHE A 1 14 ? -2.853 0.866 -2.646 1.00 0.00 14 PHE A CA 8
ATOM 4382 C C . PHE A 1 14 ? -2.124 0.527 -1.334 1.00 0.00 14 PHE A C 8
ATOM 4383 O O . PHE A 1 14 ? -0.930 0.726 -1.244 1.00 0.00 14 PHE A O 8
ATOM 4400 N N . ILE A 1 15 ? -2.819 0.027 -0.327 1.00 0.00 15 ILE A N 8
ATOM 4401 C CA . ILE A 1 15 ? -2.149 -0.311 0.975 1.00 0.00 15 ILE A CA 8
ATOM 4402 C C . ILE A 1 15 ? -0.991 -1.303 0.763 1.00 0.00 15 ILE A C 8
ATOM 4403 O O . ILE A 1 15 ? 0.041 -1.181 1.396 1.00 0.00 15 ILE A O 8
ATOM 4419 N N . THR A 1 16 ? -1.144 -2.266 -0.120 1.00 0.00 16 THR A N 8
ATOM 4420 C CA . THR A 1 16 ? -0.042 -3.251 -0.374 1.00 0.00 16 THR A CA 8
ATOM 4421 C C . THR A 1 16 ? 1.129 -2.518 -1.043 1.00 0.00 16 THR A C 8
ATOM 4422 O O . THR A 1 16 ? 2.275 -2.701 -0.672 1.00 0.00 16 THR A O 8
ATOM 4433 N N . ARG A 1 17 ? 0.840 -1.678 -2.016 1.00 0.00 17 ARG A N 8
ATOM 4434 C CA . ARG A 1 17 ? 1.922 -0.909 -2.707 1.00 0.00 17 ARG A CA 8
ATOM 4435 C C . ARG A 1 17 ? 2.536 0.094 -1.722 1.00 0.00 17 ARG A C 8
ATOM 4436 O O . ARG A 1 17 ? 3.730 0.321 -1.739 1.00 0.00 17 ARG A O 8
ATOM 4457 N N . ALA A 1 18 ? 1.726 0.680 -0.860 1.00 0.00 18 ALA A N 8
ATOM 4458 C CA . ALA A 1 18 ? 2.234 1.664 0.150 1.00 0.00 18 ALA A CA 8
ATOM 4459 C C . ALA A 1 18 ? 3.309 1.019 1.042 1.00 0.00 18 ALA A C 8
ATOM 4460 O O . ALA A 1 18 ? 4.231 1.684 1.470 1.00 0.00 18 ALA A O 8
ATOM 4467 N N . GLU A 1 19 ? 3.205 -0.263 1.315 1.00 0.00 19 GLU A N 8
ATOM 4468 C CA . GLU A 1 19 ? 4.231 -0.947 2.168 1.00 0.00 19 GLU A CA 8
ATOM 4469 C C . GLU A 1 19 ? 5.407 -1.451 1.305 1.00 0.00 19 GLU A C 8
ATOM 4470 O O . GLU A 1 19 ? 6.445 -1.809 1.829 1.00 0.00 19 GLU A O 8
ATOM 4482 N N . ALA A 1 20 ? 5.253 -1.486 -0.004 1.00 0.00 20 ALA A N 8
ATOM 4483 C CA . ALA A 1 20 ? 6.353 -1.967 -0.900 1.00 0.00 20 ALA A CA 8
ATOM 4484 C C . ALA A 1 20 ? 7.183 -0.788 -1.424 1.00 0.00 20 ALA A C 8
ATOM 4485 O O . ALA A 1 20 ? 8.400 -0.839 -1.424 1.00 0.00 20 ALA A O 8
ATOM 4492 N N . HIS A 1 21 ? 6.535 0.266 -1.869 1.00 0.00 21 HIS A N 8
ATOM 4493 C CA . HIS A 1 21 ? 7.283 1.455 -2.397 1.00 0.00 21 HIS A CA 8
ATOM 4494 C C . HIS A 1 21 ? 7.821 2.358 -1.260 1.00 0.00 21 HIS A C 8
ATOM 4495 O O . HIS A 1 21 ? 8.277 3.455 -1.521 1.00 0.00 21 HIS A O 8
ATOM 4509 N N . LEU A 1 22 ? 7.779 1.920 -0.017 1.00 0.00 22 LEU A N 8
ATOM 4510 C CA . LEU A 1 22 ? 8.294 2.766 1.108 1.00 0.00 22 LEU A CA 8
ATOM 4511 C C . LEU A 1 22 ? 9.693 2.310 1.551 1.00 0.00 22 LEU A C 8
ATOM 4512 O O . LEU A 1 22 ? 10.454 3.098 2.083 1.00 0.00 22 LEU A O 8
ATOM 4528 N N . GLN A 1 23 ? 10.050 1.060 1.341 1.00 0.00 23 GLN A N 8
ATOM 4529 C CA . GLN A 1 23 ? 11.408 0.578 1.758 1.00 0.00 23 GLN A CA 8
ATOM 4530 C C . GLN A 1 23 ? 12.477 0.887 0.684 1.00 0.00 23 GLN A C 8
ATOM 4531 O O . GLN A 1 23 ? 13.404 0.120 0.492 1.00 0.00 23 GLN A O 8
ATOM 4545 N N . VAL A 1 24 ? 12.361 2.002 -0.006 1.00 0.00 24 VAL A N 8
ATOM 4546 C CA . VAL A 1 24 ? 13.367 2.367 -1.057 1.00 0.00 24 VAL A CA 8
ATOM 4547 C C . VAL A 1 24 ? 14.272 3.524 -0.588 1.00 0.00 24 VAL A C 8
ATOM 4548 O O . VAL A 1 24 ? 15.086 4.017 -1.347 1.00 0.00 24 VAL A O 8
ATOM 4561 N N . TRP A 1 25 ? 14.140 3.954 0.646 1.00 0.00 25 TRP A N 8
ATOM 4562 C CA . TRP A 1 25 ? 14.984 5.071 1.174 1.00 0.00 25 TRP A CA 8
ATOM 4563 C C . TRP A 1 25 ? 15.575 4.672 2.538 1.00 0.00 25 TRP A C 8
ATOM 4564 O O . TRP A 1 25 ? 15.551 5.438 3.485 1.00 0.00 25 TRP A O 8
ATOM 4585 N N . ILE A 1 26 ? 16.102 3.473 2.634 1.00 0.00 26 ILE A N 8
ATOM 4586 C CA . ILE A 1 26 ? 16.702 2.990 3.919 1.00 0.00 26 ILE A CA 8
ATOM 4587 C C . ILE A 1 26 ? 18.060 2.322 3.645 1.00 0.00 26 ILE A C 8
ATOM 4588 O O . ILE A 1 26 ? 18.172 1.525 2.730 1.00 0.00 26 ILE A O 8
ATOM 4604 N N . PRO A 1 27 ? 19.053 2.666 4.441 1.00 0.00 27 PRO A N 8
ATOM 4605 C CA . PRO A 1 27 ? 20.415 2.084 4.265 1.00 0.00 27 PRO A CA 8
ATOM 4606 C C . PRO A 1 27 ? 20.481 0.643 4.812 1.00 0.00 27 PRO A C 8
ATOM 4607 O O . PRO A 1 27 ? 20.179 0.417 5.970 1.00 0.00 27 PRO A O 8
ATOM 4618 N N . PRO A 1 28 ? 20.878 -0.289 3.966 1.00 0.00 28 PRO A N 8
ATOM 4619 C CA . PRO A 1 28 ? 20.983 -1.717 4.387 1.00 0.00 28 PRO A CA 8
ATOM 4620 C C . PRO A 1 28 ? 22.243 -1.931 5.244 1.00 0.00 28 PRO A C 8
ATOM 4621 O O . PRO A 1 28 ? 23.348 -1.670 4.803 1.00 0.00 28 PRO A O 8
ATOM 4632 N N . LEU A 1 29 ? 22.069 -2.399 6.465 1.00 0.00 29 LEU A N 8
ATOM 4633 C CA . LEU A 1 29 ? 23.225 -2.641 7.395 1.00 0.00 29 LEU A CA 8
ATOM 4634 C C . LEU A 1 29 ? 23.992 -1.328 7.648 1.00 0.00 29 LEU A C 8
ATOM 4635 O O . LEU A 1 29 ? 25.200 -1.259 7.501 1.00 0.00 29 LEU A O 8
ATOM 4651 N N . ASN A 1 30 ? 23.280 -0.292 8.032 1.00 0.00 30 ASN A N 8
ATOM 4652 C CA . ASN A 1 30 ? 23.920 1.039 8.310 1.00 0.00 30 ASN A CA 8
ATOM 4653 C C . ASN A 1 30 ? 24.738 1.002 9.615 1.00 0.00 30 ASN A C 8
ATOM 4654 O O . ASN A 1 30 ? 25.693 1.741 9.764 1.00 0.00 30 ASN A O 8
ATOM 4665 N N . VAL A 1 31 ? 24.373 0.151 10.550 1.00 0.00 31 VAL A N 8
ATOM 4666 C CA . VAL A 1 31 ? 25.125 0.056 11.847 1.00 0.00 31 VAL A CA 8
ATOM 4667 C C . VAL A 1 31 ? 25.772 -1.332 11.986 1.00 0.00 31 VAL A C 8
ATOM 4668 O O . VAL A 1 31 ? 25.723 -2.143 11.076 1.00 0.00 31 VAL A O 8
ATOM 4681 N N . ARG A 1 32 ? 26.373 -1.608 13.120 1.00 0.00 32 ARG A N 8
ATOM 4682 C CA . ARG A 1 32 ? 27.024 -2.941 13.334 1.00 0.00 32 ARG A CA 8
ATOM 4683 C C . ARG A 1 32 ? 25.998 -3.951 13.873 1.00 0.00 32 ARG A C 8
ATOM 4684 O O . ARG A 1 32 ? 26.001 -5.100 13.470 1.00 0.00 32 ARG A O 8
ATOM 4705 N N . GLY A 1 33 ? 25.134 -3.533 14.772 1.00 0.00 33 GLY A N 8
ATOM 4706 C CA . GLY A 1 33 ? 24.106 -4.458 15.340 1.00 0.00 33 GLY A CA 8
ATOM 4707 C C . GLY A 1 33 ? 22.725 -3.807 15.244 1.00 0.00 33 GLY A C 8
ATOM 4708 O O . GLY A 1 33 ? 22.159 -3.510 16.284 1.00 0.00 33 GLY A O 8
ATOM 4713 N N . LYS A 1 1 ? -22.895 -10.347 3.062 1.00 0.00 1 LYS A N 9
ATOM 4714 C CA . LYS A 1 1 ? -23.110 -9.423 4.222 1.00 0.00 1 LYS A CA 9
ATOM 4715 C C . LYS A 1 1 ? -21.910 -8.472 4.356 1.00 0.00 1 LYS A C 9
ATOM 4716 O O . LYS A 1 1 ? -21.093 -8.612 5.250 1.00 0.00 1 LYS A O 9
ATOM 4734 N N . LEU A 1 2 ? -21.802 -7.510 3.470 1.00 0.00 2 LEU A N 9
ATOM 4735 C CA . LEU A 1 2 ? -20.663 -6.541 3.525 1.00 0.00 2 LEU A CA 9
ATOM 4736 C C . LEU A 1 2 ? -21.176 -5.111 3.320 1.00 0.00 2 LEU A C 9
ATOM 4737 O O . LEU A 1 2 ? -21.652 -4.767 2.253 1.00 0.00 2 LEU A O 9
ATOM 4753 N N . PHE A 1 3 ? -21.077 -4.281 4.335 1.00 0.00 3 PHE A N 9
ATOM 4754 C CA . PHE A 1 3 ? -21.551 -2.863 4.214 1.00 0.00 3 PHE A CA 9
ATOM 4755 C C . PHE A 1 3 ? -20.693 -2.119 3.179 1.00 0.00 3 PHE A C 9
ATOM 4756 O O . PHE A 1 3 ? -21.213 -1.424 2.325 1.00 0.00 3 PHE A O 9
ATOM 4773 N N . LEU A 1 4 ? -19.391 -2.274 3.248 1.00 0.00 4 LEU A N 9
ATOM 4774 C CA . LEU A 1 4 ? -18.481 -1.596 2.273 1.00 0.00 4 LEU A CA 9
ATOM 4775 C C . LEU A 1 4 ? -17.761 -2.668 1.448 1.00 0.00 4 LEU A C 9
ATOM 4776 O O . LEU A 1 4 ? -17.828 -3.845 1.759 1.00 0.00 4 LEU A O 9
ATOM 4792 N N . ALA A 1 5 ? -17.078 -2.263 0.405 1.00 0.00 5 ALA A N 9
ATOM 4793 C CA . ALA A 1 5 ? -16.340 -3.238 -0.464 1.00 0.00 5 ALA A CA 9
ATOM 4794 C C . ALA A 1 5 ? -15.552 -2.496 -1.554 1.00 0.00 5 ALA A C 9
ATOM 4795 O O . ALA A 1 5 ? -14.344 -2.623 -1.633 1.00 0.00 5 ALA A O 9
ATOM 4802 N N . ARG A 1 6 ? -16.222 -1.727 -2.388 1.00 0.00 6 ARG A N 9
ATOM 4803 C CA . ARG A 1 6 ? -15.515 -0.973 -3.478 1.00 0.00 6 ARG A CA 9
ATOM 4804 C C . ARG A 1 6 ? -14.478 -0.009 -2.880 1.00 0.00 6 ARG A C 9
ATOM 4805 O O . ARG A 1 6 ? -13.331 -0.008 -3.288 1.00 0.00 6 ARG A O 9
ATOM 4826 N N . LEU A 1 7 ? -14.874 0.798 -1.919 1.00 0.00 7 LEU A N 9
ATOM 4827 C CA . LEU A 1 7 ? -13.911 1.760 -1.285 1.00 0.00 7 LEU A CA 9
ATOM 4828 C C . LEU A 1 7 ? -12.785 0.993 -0.572 1.00 0.00 7 LEU A C 9
ATOM 4829 O O . LEU A 1 7 ? -11.657 1.446 -0.531 1.00 0.00 7 LEU A O 9
ATOM 4845 N N . ILE A 1 8 ? -13.085 -0.164 -0.023 1.00 0.00 8 ILE A N 9
ATOM 4846 C CA . ILE A 1 8 ? -12.041 -0.980 0.685 1.00 0.00 8 ILE A CA 9
ATOM 4847 C C . ILE A 1 8 ? -11.001 -1.435 -0.345 1.00 0.00 8 ILE A C 9
ATOM 4848 O O . ILE A 1 8 ? -9.813 -1.256 -0.153 1.00 0.00 8 ILE A O 9
ATOM 4864 N N . TRP A 1 9 ? -11.461 -2.013 -1.433 1.00 0.00 9 TRP A N 9
ATOM 4865 C CA . TRP A 1 9 ? -10.548 -2.494 -2.523 1.00 0.00 9 TRP A CA 9
ATOM 4866 C C . TRP A 1 9 ? -9.617 -1.353 -2.973 1.00 0.00 9 TRP A C 9
ATOM 4867 O O . TRP A 1 9 ? -8.423 -1.545 -3.114 1.00 0.00 9 TRP A O 9
ATOM 4888 N N . TRP A 1 10 ? -10.163 -0.175 -3.190 1.00 0.00 10 TRP A N 9
ATOM 4889 C CA . TRP A 1 10 ? -9.330 0.994 -3.626 1.00 0.00 10 TRP A CA 9
ATOM 4890 C C . TRP A 1 10 ? -8.262 1.306 -2.570 1.00 0.00 10 TRP A C 9
ATOM 4891 O O . TRP A 1 10 ? -7.104 1.476 -2.894 1.00 0.00 10 TRP A O 9
ATOM 4912 N N . LEU A 1 11 ? -8.646 1.371 -1.313 1.00 0.00 11 LEU A N 9
ATOM 4913 C CA . LEU A 1 11 ? -7.654 1.662 -0.226 1.00 0.00 11 LEU A CA 9
ATOM 4914 C C . LEU A 1 11 ? -6.617 0.532 -0.156 1.00 0.00 11 LEU A C 9
ATOM 4915 O O . LEU A 1 11 ? -5.436 0.778 0.016 1.00 0.00 11 LEU A O 9
ATOM 4931 N N . GLN A 1 12 ? -7.061 -0.698 -0.302 1.00 0.00 12 GLN A N 9
ATOM 4932 C CA . GLN A 1 12 ? -6.131 -1.867 -0.262 1.00 0.00 12 GLN A CA 9
ATOM 4933 C C . GLN A 1 12 ? -5.112 -1.747 -1.405 1.00 0.00 12 GLN A C 9
ATOM 4934 O O . GLN A 1 12 ? -3.934 -1.941 -1.193 1.00 0.00 12 GLN A O 9
ATOM 4948 N N . TYR A 1 13 ? -5.551 -1.422 -2.602 1.00 0.00 13 TYR A N 9
ATOM 4949 C CA . TYR A 1 13 ? -4.597 -1.282 -3.755 1.00 0.00 13 TYR A CA 9
ATOM 4950 C C . TYR A 1 13 ? -3.582 -0.156 -3.483 1.00 0.00 13 TYR A C 9
ATOM 4951 O O . TYR A 1 13 ? -2.437 -0.244 -3.885 1.00 0.00 13 TYR A O 9
ATOM 4969 N N . PHE A 1 14 ? -3.996 0.889 -2.804 1.00 0.00 14 PHE A N 9
ATOM 4970 C CA . PHE A 1 14 ? -3.067 2.025 -2.493 1.00 0.00 14 PHE A CA 9
ATOM 4971 C C . PHE A 1 14 ? -2.126 1.647 -1.337 1.00 0.00 14 PHE A C 9
ATOM 4972 O O . PHE A 1 14 ? -0.933 1.884 -1.406 1.00 0.00 14 PHE A O 9
ATOM 4989 N N . ILE A 1 15 ? -2.658 1.063 -0.284 1.00 0.00 15 ILE A N 9
ATOM 4990 C CA . ILE A 1 15 ? -1.812 0.661 0.889 1.00 0.00 15 ILE A CA 9
ATOM 4991 C C . ILE A 1 15 ? -0.913 -0.525 0.519 1.00 0.00 15 ILE A C 9
ATOM 4992 O O . ILE A 1 15 ? 0.250 -0.538 0.872 1.00 0.00 15 ILE A O 9
ATOM 5008 N N . THR A 1 16 ? -1.432 -1.512 -0.184 1.00 0.00 16 THR A N 9
ATOM 5009 C CA . THR A 1 16 ? -0.593 -2.695 -0.576 1.00 0.00 16 THR A CA 9
ATOM 5010 C C . THR A 1 16 ? 0.622 -2.217 -1.390 1.00 0.00 16 THR A C 9
ATOM 5011 O O . THR A 1 16 ? 1.726 -2.682 -1.185 1.00 0.00 16 THR A O 9
ATOM 5022 N N . ARG A 1 17 ? 0.423 -1.282 -2.295 1.00 0.00 17 ARG A N 9
ATOM 5023 C CA . ARG A 1 17 ? 1.562 -0.753 -3.115 1.00 0.00 17 ARG A CA 9
ATOM 5024 C C . ARG A 1 17 ? 2.467 0.118 -2.227 1.00 0.00 17 ARG A C 9
ATOM 5025 O O . ARG A 1 17 ? 3.678 0.045 -2.311 1.00 0.00 17 ARG A O 9
ATOM 5046 N N . ALA A 1 18 ? 1.870 0.934 -1.383 1.00 0.00 18 ALA A N 9
ATOM 5047 C CA . ALA A 1 18 ? 2.653 1.827 -0.470 1.00 0.00 18 ALA A CA 9
ATOM 5048 C C . ALA A 1 18 ? 3.500 1.002 0.513 1.00 0.00 18 ALA A C 9
ATOM 5049 O O . ALA A 1 18 ? 4.648 1.325 0.751 1.00 0.00 18 ALA A O 9
ATOM 5056 N N . GLU A 1 19 ? 2.951 -0.052 1.077 1.00 0.00 19 GLU A N 9
ATOM 5057 C CA . GLU A 1 19 ? 3.735 -0.894 2.041 1.00 0.00 19 GLU A CA 9
ATOM 5058 C C . GLU A 1 19 ? 4.897 -1.590 1.315 1.00 0.00 19 GLU A C 9
ATOM 5059 O O . GLU A 1 19 ? 5.993 -1.666 1.837 1.00 0.00 19 GLU A O 9
ATOM 5071 N N . ALA A 1 20 ? 4.668 -2.087 0.118 1.00 0.00 20 ALA A N 9
ATOM 5072 C CA . ALA A 1 20 ? 5.759 -2.772 -0.650 1.00 0.00 20 ALA A CA 9
ATOM 5073 C C . ALA A 1 20 ? 6.843 -1.754 -1.039 1.00 0.00 20 ALA A C 9
ATOM 5074 O O . ALA A 1 20 ? 8.024 -2.007 -0.877 1.00 0.00 20 ALA A O 9
ATOM 5081 N N . HIS A 1 21 ? 6.441 -0.606 -1.544 1.00 0.00 21 HIS A N 9
ATOM 5082 C CA . HIS A 1 21 ? 7.427 0.451 -1.948 1.00 0.00 21 HIS A CA 9
ATOM 5083 C C . HIS A 1 21 ? 8.234 0.949 -0.739 1.00 0.00 21 HIS A C 9
ATOM 5084 O O . HIS A 1 21 ? 9.369 1.357 -0.894 1.00 0.00 21 HIS A O 9
ATOM 5098 N N . LEU A 1 22 ? 7.668 0.920 0.452 1.00 0.00 22 LEU A N 9
ATOM 5099 C CA . LEU A 1 22 ? 8.406 1.393 1.676 1.00 0.00 22 LEU A CA 9
ATOM 5100 C C . LEU A 1 22 ? 9.721 0.619 1.892 1.00 0.00 22 LEU A C 9
ATOM 5101 O O . LEU A 1 22 ? 10.623 1.115 2.543 1.00 0.00 22 LEU A O 9
ATOM 5117 N N . GLN A 1 23 ? 9.843 -0.577 1.359 1.00 0.00 23 GLN A N 9
ATOM 5118 C CA . GLN A 1 23 ? 11.107 -1.363 1.542 1.00 0.00 23 GLN A CA 9
ATOM 5119 C C . GLN A 1 23 ? 11.878 -1.513 0.215 1.00 0.00 23 GLN A C 9
ATOM 5120 O O . GLN A 1 23 ? 12.803 -2.300 0.130 1.00 0.00 23 GLN A O 9
ATOM 5134 N N . VAL A 1 24 ? 11.522 -0.771 -0.812 1.00 0.00 24 VAL A N 9
ATOM 5135 C CA . VAL A 1 24 ? 12.245 -0.875 -2.123 1.00 0.00 24 VAL A CA 9
ATOM 5136 C C . VAL A 1 24 ? 12.713 0.510 -2.624 1.00 0.00 24 VAL A C 9
ATOM 5137 O O . VAL A 1 24 ? 13.131 0.651 -3.761 1.00 0.00 24 VAL A O 9
ATOM 5150 N N . TRP A 1 25 ? 12.652 1.522 -1.789 1.00 0.00 25 TRP A N 9
ATOM 5151 C CA . TRP A 1 25 ? 13.093 2.893 -2.204 1.00 0.00 25 TRP A CA 9
ATOM 5152 C C . TRP A 1 25 ? 14.433 3.282 -1.547 1.00 0.00 25 TRP A C 9
ATOM 5153 O O . TRP A 1 25 ? 14.999 4.309 -1.878 1.00 0.00 25 TRP A O 9
ATOM 5174 N N . ILE A 1 26 ? 14.945 2.488 -0.628 1.00 0.00 26 ILE A N 9
ATOM 5175 C CA . ILE A 1 26 ? 16.239 2.826 0.043 1.00 0.00 26 ILE A CA 9
ATOM 5176 C C . ILE A 1 26 ? 17.299 1.724 -0.196 1.00 0.00 26 ILE A C 9
ATOM 5177 O O . ILE A 1 26 ? 17.696 1.018 0.714 1.00 0.00 26 ILE A O 9
ATOM 5193 N N . PRO A 1 27 ? 17.729 1.622 -1.435 1.00 0.00 27 PRO A N 9
ATOM 5194 C CA . PRO A 1 27 ? 18.760 0.614 -1.831 1.00 0.00 27 PRO A CA 9
ATOM 5195 C C . PRO A 1 27 ? 20.137 0.998 -1.255 1.00 0.00 27 PRO A C 9
ATOM 5196 O O . PRO A 1 27 ? 20.406 2.171 -1.056 1.00 0.00 27 PRO A O 9
ATOM 5207 N N . PRO A 1 28 ? 20.968 0.004 -1.003 1.00 0.00 28 PRO A N 9
ATOM 5208 C CA . PRO A 1 28 ? 22.324 0.268 -0.446 1.00 0.00 28 PRO A CA 9
ATOM 5209 C C . PRO A 1 28 ? 23.277 0.764 -1.562 1.00 0.00 28 PRO A C 9
ATOM 5210 O O . PRO A 1 28 ? 23.145 1.893 -2.000 1.00 0.00 28 PRO A O 9
ATOM 5221 N N . LEU A 1 29 ? 24.216 -0.045 -2.031 1.00 0.00 29 LEU A N 9
ATOM 5222 C CA . LEU A 1 29 ? 25.173 0.373 -3.120 1.00 0.00 29 LEU A CA 9
ATOM 5223 C C . LEU A 1 29 ? 25.783 1.772 -2.873 1.00 0.00 29 LEU A C 9
ATOM 5224 O O . LEU A 1 29 ? 26.023 2.516 -3.810 1.00 0.00 29 LEU A O 9
ATOM 5240 N N . ASN A 1 30 ? 26.037 2.123 -1.625 1.00 0.00 30 ASN A N 9
ATOM 5241 C CA . ASN A 1 30 ? 26.630 3.461 -1.278 1.00 0.00 30 ASN A CA 9
ATOM 5242 C C . ASN A 1 30 ? 25.733 4.599 -1.801 1.00 0.00 30 ASN A C 9
ATOM 5243 O O . ASN A 1 30 ? 26.124 5.377 -2.654 1.00 0.00 30 ASN A O 9
ATOM 5254 N N . VAL A 1 31 ? 24.527 4.690 -1.286 1.00 0.00 31 VAL A N 9
ATOM 5255 C CA . VAL A 1 31 ? 23.579 5.764 -1.730 1.00 0.00 31 VAL A CA 9
ATOM 5256 C C . VAL A 1 31 ? 24.007 7.133 -1.170 1.00 0.00 31 VAL A C 9
ATOM 5257 O O . VAL A 1 31 ? 24.569 7.218 -0.090 1.00 0.00 31 VAL A O 9
ATOM 5270 N N . ARG A 1 32 ? 23.740 8.191 -1.911 1.00 0.00 32 ARG A N 9
ATOM 5271 C CA . ARG A 1 32 ? 24.107 9.585 -1.488 1.00 0.00 32 ARG A CA 9
ATOM 5272 C C . ARG A 1 32 ? 25.629 9.705 -1.284 1.00 0.00 32 ARG A C 9
ATOM 5273 O O . ARG A 1 32 ? 26.118 9.789 -0.170 1.00 0.00 32 ARG A O 9
ATOM 5294 N N . GLY A 1 33 ? 26.374 9.712 -2.366 1.00 0.00 33 GLY A N 9
ATOM 5295 C CA . GLY A 1 33 ? 27.864 9.825 -2.277 1.00 0.00 33 GLY A CA 9
ATOM 5296 C C . GLY A 1 33 ? 28.516 9.007 -3.396 1.00 0.00 33 GLY A C 9
ATOM 5297 O O . GLY A 1 33 ? 29.241 8.080 -3.079 1.00 0.00 33 GLY A O 9
ATOM 5302 N N . LYS A 1 1 ? -28.917 -4.441 -4.331 1.00 0.00 1 LYS A N 10
ATOM 5303 C CA . LYS A 1 1 ? -28.573 -3.011 -4.040 1.00 0.00 1 LYS A CA 10
ATOM 5304 C C . LYS A 1 1 ? -27.085 -2.750 -4.313 1.00 0.00 1 LYS A C 10
ATOM 5305 O O . LYS A 1 1 ? -26.245 -3.594 -4.055 1.00 0.00 1 LYS A O 10
ATOM 5323 N N . LEU A 1 2 ? -26.759 -1.589 -4.831 1.00 0.00 2 LEU A N 10
ATOM 5324 C CA . LEU A 1 2 ? -25.329 -1.256 -5.125 1.00 0.00 2 LEU A CA 10
ATOM 5325 C C . LEU A 1 2 ? -24.846 -0.145 -4.185 1.00 0.00 2 LEU A C 10
ATOM 5326 O O . LEU A 1 2 ? -25.328 0.974 -4.237 1.00 0.00 2 LEU A O 10
ATOM 5342 N N . PHE A 1 3 ? -23.899 -0.456 -3.328 1.00 0.00 3 PHE A N 10
ATOM 5343 C CA . PHE A 1 3 ? -23.357 0.556 -2.363 1.00 0.00 3 PHE A CA 10
ATOM 5344 C C . PHE A 1 3 ? -22.002 0.096 -1.796 1.00 0.00 3 PHE A C 10
ATOM 5345 O O . PHE A 1 3 ? -21.825 -1.067 -1.476 1.00 0.00 3 PHE A O 10
ATOM 5362 N N . LEU A 1 4 ? -21.054 1.008 -1.673 1.00 0.00 4 LEU A N 10
ATOM 5363 C CA . LEU A 1 4 ? -19.687 0.680 -1.129 1.00 0.00 4 LEU A CA 10
ATOM 5364 C C . LEU A 1 4 ? -19.021 -0.452 -1.947 1.00 0.00 4 LEU A C 10
ATOM 5365 O O . LEU A 1 4 ? -19.346 -0.641 -3.104 1.00 0.00 4 LEU A O 10
ATOM 5381 N N . ALA A 1 5 ? -18.094 -1.194 -1.363 1.00 0.00 5 ALA A N 10
ATOM 5382 C CA . ALA A 1 5 ? -17.386 -2.316 -2.081 1.00 0.00 5 ALA A CA 10
ATOM 5383 C C . ALA A 1 5 ? -16.520 -1.811 -3.253 1.00 0.00 5 ALA A C 10
ATOM 5384 O O . ALA A 1 5 ? -16.084 -2.593 -4.078 1.00 0.00 5 ALA A O 10
ATOM 5391 N N . ARG A 1 6 ? -16.257 -0.525 -3.331 1.00 0.00 6 ARG A N 10
ATOM 5392 C CA . ARG A 1 6 ? -15.416 0.025 -4.439 1.00 0.00 6 ARG A CA 10
ATOM 5393 C C . ARG A 1 6 ? -14.217 0.764 -3.836 1.00 0.00 6 ARG A C 10
ATOM 5394 O O . ARG A 1 6 ? -13.078 0.410 -4.081 1.00 0.00 6 ARG A O 10
ATOM 5415 N N . LEU A 1 7 ? -14.479 1.780 -3.042 1.00 0.00 7 LEU A N 10
ATOM 5416 C CA . LEU A 1 7 ? -13.377 2.563 -2.394 1.00 0.00 7 LEU A CA 10
ATOM 5417 C C . LEU A 1 7 ? -12.585 1.667 -1.428 1.00 0.00 7 LEU A C 10
ATOM 5418 O O . LEU A 1 7 ? -11.399 1.867 -1.239 1.00 0.00 7 LEU A O 10
ATOM 5434 N N . ILE A 1 8 ? -13.226 0.684 -0.828 1.00 0.00 8 ILE A N 10
ATOM 5435 C CA . ILE A 1 8 ? -12.513 -0.235 0.121 1.00 0.00 8 ILE A CA 10
ATOM 5436 C C . ILE A 1 8 ? -11.421 -0.997 -0.643 1.00 0.00 8 ILE A C 10
ATOM 5437 O O . ILE A 1 8 ? -10.304 -1.105 -0.178 1.00 0.00 8 ILE A O 10
ATOM 5453 N N . TRP A 1 9 ? -11.740 -1.514 -1.811 1.00 0.00 9 TRP A N 10
ATOM 5454 C CA . TRP A 1 9 ? -10.728 -2.266 -2.617 1.00 0.00 9 TRP A CA 10
ATOM 5455 C C . TRP A 1 9 ? -9.621 -1.317 -3.102 1.00 0.00 9 TRP A C 10
ATOM 5456 O O . TRP A 1 9 ? -8.457 -1.671 -3.061 1.00 0.00 9 TRP A O 10
ATOM 5477 N N . TRP A 1 10 ? -9.966 -0.126 -3.551 1.00 0.00 10 TRP A N 10
ATOM 5478 C CA . TRP A 1 10 ? -8.918 0.834 -4.028 1.00 0.00 10 TRP A CA 10
ATOM 5479 C C . TRP A 1 10 ? -7.995 1.201 -2.856 1.00 0.00 10 TRP A C 10
ATOM 5480 O O . TRP A 1 10 ? -6.786 1.145 -2.982 1.00 0.00 10 TRP A O 10
ATOM 5501 N N . LEU A 1 11 ? -8.561 1.565 -1.727 1.00 0.00 11 LEU A N 10
ATOM 5502 C CA . LEU A 1 11 ? -7.722 1.931 -0.541 1.00 0.00 11 LEU A CA 10
ATOM 5503 C C . LEU A 1 11 ? -6.922 0.709 -0.070 1.00 0.00 11 LEU A C 10
ATOM 5504 O O . LEU A 1 11 ? -5.766 0.840 0.288 1.00 0.00 11 LEU A O 10
ATOM 5520 N N . GLN A 1 12 ? -7.515 -0.470 -0.085 1.00 0.00 12 GLN A N 10
ATOM 5521 C CA . GLN A 1 12 ? -6.774 -1.702 0.347 1.00 0.00 12 GLN A CA 10
ATOM 5522 C C . GLN A 1 12 ? -5.612 -1.948 -0.627 1.00 0.00 12 GLN A C 10
ATOM 5523 O O . GLN A 1 12 ? -4.504 -2.229 -0.213 1.00 0.00 12 GLN A O 10
ATOM 5537 N N . TYR A 1 13 ? -5.857 -1.826 -1.914 1.00 0.00 13 TYR A N 10
ATOM 5538 C CA . TYR A 1 13 ? -4.760 -2.035 -2.912 1.00 0.00 13 TYR A CA 10
ATOM 5539 C C . TYR A 1 13 ? -3.698 -0.943 -2.723 1.00 0.00 13 TYR A C 10
ATOM 5540 O O . TYR A 1 13 ? -2.517 -1.197 -2.871 1.00 0.00 13 TYR A O 10
ATOM 5558 N N . PHE A 1 14 ? -4.114 0.262 -2.386 1.00 0.00 14 PHE A N 10
ATOM 5559 C CA . PHE A 1 14 ? -3.141 1.378 -2.169 1.00 0.00 14 PHE A CA 10
ATOM 5560 C C . PHE A 1 14 ? -2.216 1.030 -0.992 1.00 0.00 14 PHE A C 10
ATOM 5561 O O . PHE A 1 14 ? -1.027 1.282 -1.052 1.00 0.00 14 PHE A O 10
ATOM 5578 N N . ILE A 1 15 ? -2.750 0.444 0.064 1.00 0.00 15 ILE A N 10
ATOM 5579 C CA . ILE A 1 15 ? -1.895 0.067 1.236 1.00 0.00 15 ILE A CA 10
ATOM 5580 C C . ILE A 1 15 ? -0.890 -1.020 0.802 1.00 0.00 15 ILE A C 10
ATOM 5581 O O . ILE A 1 15 ? 0.232 -1.046 1.273 1.00 0.00 15 ILE A O 10
ATOM 5597 N N . THR A 1 16 ? -1.279 -1.896 -0.106 1.00 0.00 16 THR A N 10
ATOM 5598 C CA . THR A 1 16 ? -0.346 -2.967 -0.592 1.00 0.00 16 THR A CA 10
ATOM 5599 C C . THR A 1 16 ? 0.803 -2.295 -1.361 1.00 0.00 16 THR A C 10
ATOM 5600 O O . THR A 1 16 ? 1.958 -2.648 -1.202 1.00 0.00 16 THR A O 10
ATOM 5611 N N . ARG A 1 17 ? 0.482 -1.318 -2.183 1.00 0.00 17 ARG A N 10
ATOM 5612 C CA . ARG A 1 17 ? 1.529 -0.591 -2.970 1.00 0.00 17 ARG A CA 10
ATOM 5613 C C . ARG A 1 17 ? 2.365 0.286 -2.024 1.00 0.00 17 ARG A C 10
ATOM 5614 O O . ARG A 1 17 ? 3.570 0.387 -2.175 1.00 0.00 17 ARG A O 10
ATOM 5635 N N . ALA A 1 18 ? 1.723 0.910 -1.054 1.00 0.00 18 ALA A N 10
ATOM 5636 C CA . ALA A 1 18 ? 2.448 1.784 -0.074 1.00 0.00 18 ALA A CA 10
ATOM 5637 C C . ALA A 1 18 ? 3.520 0.970 0.668 1.00 0.00 18 ALA A C 10
ATOM 5638 O O . ALA A 1 18 ? 4.576 1.487 0.984 1.00 0.00 18 ALA A O 10
ATOM 5645 N N . GLU A 1 19 ? 3.266 -0.293 0.937 1.00 0.00 19 GLU A N 10
ATOM 5646 C CA . GLU A 1 19 ? 4.282 -1.133 1.645 1.00 0.00 19 GLU A CA 10
ATOM 5647 C C . GLU A 1 19 ? 5.394 -1.523 0.663 1.00 0.00 19 GLU A C 10
ATOM 5648 O O . GLU A 1 19 ? 6.558 -1.509 1.015 1.00 0.00 19 GLU A O 10
ATOM 5660 N N . ALA A 1 20 ? 5.043 -1.860 -0.563 1.00 0.00 20 ALA A N 10
ATOM 5661 C CA . ALA A 1 20 ? 6.076 -2.244 -1.587 1.00 0.00 20 ALA A CA 10
ATOM 5662 C C . ALA A 1 20 ? 7.095 -1.111 -1.773 1.00 0.00 20 ALA A C 10
ATOM 5663 O O . ALA A 1 20 ? 8.249 -1.378 -2.049 1.00 0.00 20 ALA A O 10
ATOM 5670 N N . HIS A 1 21 ? 6.689 0.137 -1.607 1.00 0.00 21 HIS A N 10
ATOM 5671 C CA . HIS A 1 21 ? 7.656 1.279 -1.756 1.00 0.00 21 HIS A CA 10
ATOM 5672 C C . HIS A 1 21 ? 8.808 1.067 -0.759 1.00 0.00 21 HIS A C 10
ATOM 5673 O O . HIS A 1 21 ? 9.960 1.319 -1.061 1.00 0.00 21 HIS A O 10
ATOM 5687 N N . LEU A 1 22 ? 8.487 0.574 0.421 1.00 0.00 22 LEU A N 10
ATOM 5688 C CA . LEU A 1 22 ? 9.522 0.297 1.465 1.00 0.00 22 LEU A CA 10
ATOM 5689 C C . LEU A 1 22 ? 9.895 -1.202 1.406 1.00 0.00 22 LEU A C 10
ATOM 5690 O O . LEU A 1 22 ? 10.236 -1.803 2.411 1.00 0.00 22 LEU A O 10
ATOM 5706 N N . GLN A 1 23 ? 9.822 -1.801 0.227 1.00 0.00 23 GLN A N 10
ATOM 5707 C CA . GLN A 1 23 ? 10.145 -3.251 0.032 1.00 0.00 23 GLN A CA 10
ATOM 5708 C C . GLN A 1 23 ? 9.322 -4.122 0.994 1.00 0.00 23 GLN A C 10
ATOM 5709 O O . GLN A 1 23 ? 9.852 -5.031 1.606 1.00 0.00 23 GLN A O 10
ATOM 5723 N N . VAL A 1 24 ? 8.039 -3.834 1.120 1.00 0.00 24 VAL A N 10
ATOM 5724 C CA . VAL A 1 24 ? 7.108 -4.593 2.029 1.00 0.00 24 VAL A CA 10
ATOM 5725 C C . VAL A 1 24 ? 7.787 -4.996 3.352 1.00 0.00 24 VAL A C 10
ATOM 5726 O O . VAL A 1 24 ? 7.860 -6.160 3.702 1.00 0.00 24 VAL A O 10
ATOM 5739 N N . TRP A 1 25 ? 8.281 -4.010 4.076 1.00 0.00 25 TRP A N 10
ATOM 5740 C CA . TRP A 1 25 ? 8.977 -4.225 5.395 1.00 0.00 25 TRP A CA 10
ATOM 5741 C C . TRP A 1 25 ? 10.235 -5.108 5.265 1.00 0.00 25 TRP A C 10
ATOM 5742 O O . TRP A 1 25 ? 10.649 -5.744 6.219 1.00 0.00 25 TRP A O 10
ATOM 5763 N N . ILE A 1 26 ? 10.852 -5.141 4.103 1.00 0.00 26 ILE A N 10
ATOM 5764 C CA . ILE A 1 26 ? 12.086 -5.963 3.895 1.00 0.00 26 ILE A CA 10
ATOM 5765 C C . ILE A 1 26 ? 13.098 -5.119 3.092 1.00 0.00 26 ILE A C 10
ATOM 5766 O O . ILE A 1 26 ? 13.285 -5.321 1.906 1.00 0.00 26 ILE A O 10
ATOM 5782 N N . PRO A 1 27 ? 13.715 -4.186 3.779 1.00 0.00 27 PRO A N 10
ATOM 5783 C CA . PRO A 1 27 ? 14.722 -3.277 3.152 1.00 0.00 27 PRO A CA 10
ATOM 5784 C C . PRO A 1 27 ? 15.975 -4.052 2.701 1.00 0.00 27 PRO A C 10
ATOM 5785 O O . PRO A 1 27 ? 16.321 -5.055 3.298 1.00 0.00 27 PRO A O 10
ATOM 5796 N N . PRO A 1 28 ? 16.615 -3.559 1.660 1.00 0.00 28 PRO A N 10
ATOM 5797 C CA . PRO A 1 28 ? 17.846 -4.217 1.128 1.00 0.00 28 PRO A CA 10
ATOM 5798 C C . PRO A 1 28 ? 19.062 -4.002 2.052 1.00 0.00 28 PRO A C 10
ATOM 5799 O O . PRO A 1 28 ? 19.881 -4.890 2.195 1.00 0.00 28 PRO A O 10
ATOM 5810 N N . LEU A 1 29 ? 19.177 -2.840 2.671 1.00 0.00 29 LEU A N 10
ATOM 5811 C CA . LEU A 1 29 ? 20.328 -2.537 3.590 1.00 0.00 29 LEU A CA 10
ATOM 5812 C C . LEU A 1 29 ? 21.671 -2.807 2.887 1.00 0.00 29 LEU A C 10
ATOM 5813 O O . LEU A 1 29 ? 22.550 -3.462 3.422 1.00 0.00 29 LEU A O 10
ATOM 5829 N N . ASN A 1 30 ? 21.824 -2.298 1.684 1.00 0.00 30 ASN A N 10
ATOM 5830 C CA . ASN A 1 30 ? 23.095 -2.506 0.917 1.00 0.00 30 ASN A CA 10
ATOM 5831 C C . ASN A 1 30 ? 24.278 -1.860 1.653 1.00 0.00 30 ASN A C 10
ATOM 5832 O O . ASN A 1 30 ? 25.271 -2.515 1.904 1.00 0.00 30 ASN A O 10
ATOM 5843 N N . VAL A 1 31 ? 24.162 -0.591 1.993 1.00 0.00 31 VAL A N 10
ATOM 5844 C CA . VAL A 1 31 ? 25.255 0.143 2.717 1.00 0.00 31 VAL A CA 10
ATOM 5845 C C . VAL A 1 31 ? 26.595 -0.027 1.976 1.00 0.00 31 VAL A C 10
ATOM 5846 O O . VAL A 1 31 ? 27.472 -0.755 2.407 1.00 0.00 31 VAL A O 10
ATOM 5859 N N . ARG A 1 32 ? 26.751 0.647 0.859 1.00 0.00 32 ARG A N 10
ATOM 5860 C CA . ARG A 1 32 ? 28.025 0.537 0.073 1.00 0.00 32 ARG A CA 10
ATOM 5861 C C . ARG A 1 32 ? 29.147 1.362 0.724 1.00 0.00 32 ARG A C 10
ATOM 5862 O O . ARG A 1 32 ? 28.903 2.195 1.580 1.00 0.00 32 ARG A O 10
ATOM 5883 N N . GLY A 1 33 ? 30.372 1.130 0.310 1.00 0.00 33 GLY A N 10
ATOM 5884 C CA . GLY A 1 33 ? 31.532 1.884 0.873 1.00 0.00 33 GLY A CA 10
ATOM 5885 C C . GLY A 1 33 ? 31.965 2.951 -0.133 1.00 0.00 33 GLY A C 10
ATOM 5886 O O . GLY A 1 33 ? 32.840 2.664 -0.932 1.00 0.00 33 GLY A O 10
ATOM 5891 N N . LYS A 1 1 ? -23.262 6.372 2.094 1.00 0.00 1 LYS A N 11
ATOM 5892 C CA . LYS A 1 1 ? -24.086 5.124 2.111 1.00 0.00 1 LYS A CA 11
ATOM 5893 C C . LYS A 1 1 ? -23.179 3.892 1.966 1.00 0.00 1 LYS A C 11
ATOM 5894 O O . LYS A 1 1 ? -22.323 3.859 1.103 1.00 0.00 1 LYS A O 11
ATOM 5912 N N . LEU A 1 2 ? -23.376 2.896 2.807 1.00 0.00 2 LEU A N 11
ATOM 5913 C CA . LEU A 1 2 ? -22.556 1.634 2.772 1.00 0.00 2 LEU A CA 11
ATOM 5914 C C . LEU A 1 2 ? -21.095 1.915 3.163 1.00 0.00 2 LEU A C 11
ATOM 5915 O O . LEU A 1 2 ? -20.288 2.335 2.353 1.00 0.00 2 LEU A O 11
ATOM 5931 N N . PHE A 1 3 ? -20.760 1.677 4.412 1.00 0.00 3 PHE A N 11
ATOM 5932 C CA . PHE A 1 3 ? -19.359 1.914 4.903 1.00 0.00 3 PHE A CA 11
ATOM 5933 C C . PHE A 1 3 ? -18.359 0.986 4.189 1.00 0.00 3 PHE A C 11
ATOM 5934 O O . PHE A 1 3 ? -17.215 1.351 3.984 1.00 0.00 3 PHE A O 11
ATOM 5951 N N . LEU A 1 4 ? -18.779 -0.200 3.809 1.00 0.00 4 LEU A N 11
ATOM 5952 C CA . LEU A 1 4 ? -17.850 -1.144 3.105 1.00 0.00 4 LEU A CA 11
ATOM 5953 C C . LEU A 1 4 ? -18.294 -1.383 1.657 1.00 0.00 4 LEU A C 11
ATOM 5954 O O . LEU A 1 4 ? -19.236 -0.773 1.183 1.00 0.00 4 LEU A O 11
ATOM 5970 N N . ALA A 1 5 ? -17.600 -2.273 0.972 1.00 0.00 5 ALA A N 11
ATOM 5971 C CA . ALA A 1 5 ? -17.896 -2.626 -0.461 1.00 0.00 5 ALA A CA 11
ATOM 5972 C C . ALA A 1 5 ? -17.541 -1.464 -1.405 1.00 0.00 5 ALA A C 11
ATOM 5973 O O . ALA A 1 5 ? -18.030 -0.361 -1.253 1.00 0.00 5 ALA A O 11
ATOM 5980 N N . ARG A 1 6 ? -16.682 -1.731 -2.373 1.00 0.00 6 ARG A N 11
ATOM 5981 C CA . ARG A 1 6 ? -16.216 -0.713 -3.388 1.00 0.00 6 ARG A CA 11
ATOM 5982 C C . ARG A 1 6 ? -15.280 0.363 -2.798 1.00 0.00 6 ARG A C 11
ATOM 5983 O O . ARG A 1 6 ? -14.594 1.034 -3.548 1.00 0.00 6 ARG A O 11
ATOM 6004 N N . LEU A 1 7 ? -15.232 0.537 -1.495 1.00 0.00 7 LEU A N 11
ATOM 6005 C CA . LEU A 1 7 ? -14.329 1.565 -0.885 1.00 0.00 7 LEU A CA 11
ATOM 6006 C C . LEU A 1 7 ? -13.119 0.882 -0.220 1.00 0.00 7 LEU A C 11
ATOM 6007 O O . LEU A 1 7 ? -12.078 1.493 -0.059 1.00 0.00 7 LEU A O 11
ATOM 6023 N N . ILE A 1 8 ? -13.247 -0.374 0.161 1.00 0.00 8 ILE A N 11
ATOM 6024 C CA . ILE A 1 8 ? -12.112 -1.105 0.815 1.00 0.00 8 ILE A CA 11
ATOM 6025 C C . ILE A 1 8 ? -11.064 -1.483 -0.241 1.00 0.00 8 ILE A C 11
ATOM 6026 O O . ILE A 1 8 ? -9.889 -1.233 -0.054 1.00 0.00 8 ILE A O 11
ATOM 6042 N N . TRP A 1 9 ? -11.484 -2.075 -1.339 1.00 0.00 9 TRP A N 11
ATOM 6043 C CA . TRP A 1 9 ? -10.522 -2.474 -2.421 1.00 0.00 9 TRP A CA 11
ATOM 6044 C C . TRP A 1 9 ? -9.769 -1.242 -2.947 1.00 0.00 9 TRP A C 11
ATOM 6045 O O . TRP A 1 9 ? -8.575 -1.305 -3.175 1.00 0.00 9 TRP A O 11
ATOM 6066 N N . TRP A 1 10 ? -10.453 -0.131 -3.133 1.00 0.00 10 TRP A N 11
ATOM 6067 C CA . TRP A 1 10 ? -9.782 1.113 -3.637 1.00 0.00 10 TRP A CA 11
ATOM 6068 C C . TRP A 1 10 ? -8.655 1.526 -2.675 1.00 0.00 10 TRP A C 11
ATOM 6069 O O . TRP A 1 10 ? -7.583 1.912 -3.101 1.00 0.00 10 TRP A O 11
ATOM 6090 N N . LEU A 1 11 ? -8.898 1.436 -1.387 1.00 0.00 11 LEU A N 11
ATOM 6091 C CA . LEU A 1 11 ? -7.855 1.808 -0.379 1.00 0.00 11 LEU A CA 11
ATOM 6092 C C . LEU A 1 11 ? -6.810 0.686 -0.280 1.00 0.00 11 LEU A C 11
ATOM 6093 O O . LEU A 1 11 ? -5.627 0.948 -0.170 1.00 0.00 11 LEU A O 11
ATOM 6109 N N . GLN A 1 12 ? -7.245 -0.556 -0.320 1.00 0.00 12 GLN A N 11
ATOM 6110 C CA . GLN A 1 12 ? -6.302 -1.718 -0.230 1.00 0.00 12 GLN A CA 11
ATOM 6111 C C . GLN A 1 12 ? -5.342 -1.747 -1.429 1.00 0.00 12 GLN A C 11
ATOM 6112 O O . GLN A 1 12 ? -4.169 -2.026 -1.269 1.00 0.00 12 GLN A O 11
ATOM 6126 N N . TYR A 1 13 ? -5.822 -1.462 -2.621 1.00 0.00 13 TYR A N 11
ATOM 6127 C CA . TYR A 1 13 ? -4.926 -1.472 -3.824 1.00 0.00 13 TYR A CA 11
ATOM 6128 C C . TYR A 1 13 ? -3.794 -0.444 -3.652 1.00 0.00 13 TYR A C 11
ATOM 6129 O O . TYR A 1 13 ? -2.672 -0.679 -4.062 1.00 0.00 13 TYR A O 11
ATOM 6147 N N . PHE A 1 14 ? -4.086 0.684 -3.044 1.00 0.00 14 PHE A N 11
ATOM 6148 C CA . PHE A 1 14 ? -3.036 1.729 -2.832 1.00 0.00 14 PHE A CA 11
ATOM 6149 C C . PHE A 1 14 ? -2.212 1.418 -1.573 1.00 0.00 14 PHE A C 11
ATOM 6150 O O . PHE A 1 14 ? -1.010 1.602 -1.567 1.00 0.00 14 PHE A O 11
ATOM 6167 N N . ILE A 1 15 ? -2.845 0.954 -0.511 1.00 0.00 15 ILE A N 11
ATOM 6168 C CA . ILE A 1 15 ? -2.091 0.638 0.748 1.00 0.00 15 ILE A CA 11
ATOM 6169 C C . ILE A 1 15 ? -1.043 -0.466 0.517 1.00 0.00 15 ILE A C 11
ATOM 6170 O O . ILE A 1 15 ? 0.044 -0.383 1.053 1.00 0.00 15 ILE A O 11
ATOM 6186 N N . THR A 1 16 ? -1.346 -1.482 -0.266 1.00 0.00 16 THR A N 11
ATOM 6187 C CA . THR A 1 16 ? -0.340 -2.571 -0.515 1.00 0.00 16 THR A CA 11
ATOM 6188 C C . THR A 1 16 ? 0.872 -2.006 -1.280 1.00 0.00 16 THR A C 11
ATOM 6189 O O . THR A 1 16 ? 1.999 -2.394 -1.029 1.00 0.00 16 THR A O 11
ATOM 6200 N N . ARG A 1 17 ? 0.647 -1.083 -2.196 1.00 0.00 17 ARG A N 11
ATOM 6201 C CA . ARG A 1 17 ? 1.785 -0.482 -2.965 1.00 0.00 17 ARG A CA 11
ATOM 6202 C C . ARG A 1 17 ? 2.643 0.370 -2.018 1.00 0.00 17 ARG A C 11
ATOM 6203 O O . ARG A 1 17 ? 3.856 0.357 -2.102 1.00 0.00 17 ARG A O 11
ATOM 6224 N N . ALA A 1 18 ? 2.014 1.099 -1.118 1.00 0.00 18 ALA A N 11
ATOM 6225 C CA . ALA A 1 18 ? 2.768 1.957 -0.146 1.00 0.00 18 ALA A CA 11
ATOM 6226 C C . ALA A 1 18 ? 3.600 1.097 0.822 1.00 0.00 18 ALA A C 11
ATOM 6227 O O . ALA A 1 18 ? 4.594 1.558 1.347 1.00 0.00 18 ALA A O 11
ATOM 6234 N N . GLU A 1 19 ? 3.213 -0.137 1.062 1.00 0.00 19 GLU A N 11
ATOM 6235 C CA . GLU A 1 19 ? 3.994 -1.014 1.992 1.00 0.00 19 GLU A CA 11
ATOM 6236 C C . GLU A 1 19 ? 5.141 -1.695 1.224 1.00 0.00 19 GLU A C 11
ATOM 6237 O O . GLU A 1 19 ? 6.244 -1.815 1.724 1.00 0.00 19 GLU A O 11
ATOM 6249 N N . ALA A 1 20 ? 4.874 -2.139 0.013 1.00 0.00 20 ALA A N 11
ATOM 6250 C CA . ALA A 1 20 ? 5.921 -2.824 -0.819 1.00 0.00 20 ALA A CA 11
ATOM 6251 C C . ALA A 1 20 ? 7.120 -1.903 -1.107 1.00 0.00 20 ALA A C 11
ATOM 6252 O O . ALA A 1 20 ? 8.255 -2.303 -0.925 1.00 0.00 20 ALA A O 11
ATOM 6259 N N . HIS A 1 21 ? 6.884 -0.685 -1.550 1.00 0.00 21 HIS A N 11
ATOM 6260 C CA . HIS A 1 21 ? 8.024 0.249 -1.845 1.00 0.00 21 HIS A CA 11
ATOM 6261 C C . HIS A 1 21 ? 8.578 0.912 -0.563 1.00 0.00 21 HIS A C 11
ATOM 6262 O O . HIS A 1 21 ? 9.467 1.740 -0.638 1.00 0.00 21 HIS A O 11
ATOM 6276 N N . LEU A 1 22 ? 8.075 0.555 0.602 1.00 0.00 22 LEU A N 11
ATOM 6277 C CA . LEU A 1 22 ? 8.579 1.159 1.876 1.00 0.00 22 LEU A CA 11
ATOM 6278 C C . LEU A 1 22 ? 9.770 0.354 2.421 1.00 0.00 22 LEU A C 11
ATOM 6279 O O . LEU A 1 22 ? 10.629 0.903 3.086 1.00 0.00 22 LEU A O 11
ATOM 6295 N N . GLN A 1 23 ? 9.834 -0.934 2.154 1.00 0.00 23 GLN A N 11
ATOM 6296 C CA . GLN A 1 23 ? 10.978 -1.760 2.669 1.00 0.00 23 GLN A CA 11
ATOM 6297 C C . GLN A 1 23 ? 12.225 -1.632 1.763 1.00 0.00 23 GLN A C 11
ATOM 6298 O O . GLN A 1 23 ? 12.871 -2.614 1.445 1.00 0.00 23 GLN A O 11
ATOM 6312 N N . VAL A 1 24 ? 12.572 -0.430 1.356 1.00 0.00 24 VAL A N 11
ATOM 6313 C CA . VAL A 1 24 ? 13.774 -0.228 0.481 1.00 0.00 24 VAL A CA 11
ATOM 6314 C C . VAL A 1 24 ? 14.793 0.727 1.134 1.00 0.00 24 VAL A C 11
ATOM 6315 O O . VAL A 1 24 ? 15.982 0.606 0.910 1.00 0.00 24 VAL A O 11
ATOM 6328 N N . TRP A 1 25 ? 14.334 1.660 1.930 1.00 0.00 25 TRP A N 11
ATOM 6329 C CA . TRP A 1 25 ? 15.258 2.630 2.604 1.00 0.00 25 TRP A CA 11
ATOM 6330 C C . TRP A 1 25 ? 15.995 1.958 3.776 1.00 0.00 25 TRP A C 11
ATOM 6331 O O . TRP A 1 25 ? 17.165 2.212 3.992 1.00 0.00 25 TRP A O 11
ATOM 6352 N N . ILE A 1 26 ? 15.322 1.115 4.530 1.00 0.00 26 ILE A N 11
ATOM 6353 C CA . ILE A 1 26 ? 15.982 0.431 5.694 1.00 0.00 26 ILE A CA 11
ATOM 6354 C C . ILE A 1 26 ? 17.050 -0.577 5.217 1.00 0.00 26 ILE A C 11
ATOM 6355 O O . ILE A 1 26 ? 16.778 -1.398 4.361 1.00 0.00 26 ILE A O 11
ATOM 6371 N N . PRO A 1 27 ? 18.234 -0.480 5.789 1.00 0.00 27 PRO A N 11
ATOM 6372 C CA . PRO A 1 27 ? 19.357 -1.397 5.418 1.00 0.00 27 PRO A CA 11
ATOM 6373 C C . PRO A 1 27 ? 19.158 -2.881 5.828 1.00 0.00 27 PRO A C 11
ATOM 6374 O O . PRO A 1 27 ? 19.603 -3.739 5.086 1.00 0.00 27 PRO A O 11
ATOM 6385 N N . PRO A 1 28 ? 18.528 -3.178 6.960 1.00 0.00 28 PRO A N 11
ATOM 6386 C CA . PRO A 1 28 ? 18.335 -4.606 7.368 1.00 0.00 28 PRO A CA 11
ATOM 6387 C C . PRO A 1 28 ? 17.336 -5.332 6.444 1.00 0.00 28 PRO A C 11
ATOM 6388 O O . PRO A 1 28 ? 16.170 -5.484 6.768 1.00 0.00 28 PRO A O 11
ATOM 6399 N N . LEU A 1 29 ? 17.799 -5.780 5.299 1.00 0.00 29 LEU A N 11
ATOM 6400 C CA . LEU A 1 29 ? 16.918 -6.509 4.324 1.00 0.00 29 LEU A CA 11
ATOM 6401 C C . LEU A 1 29 ? 17.774 -7.209 3.252 1.00 0.00 29 LEU A C 11
ATOM 6402 O O . LEU A 1 29 ? 17.408 -7.269 2.090 1.00 0.00 29 LEU A O 11
ATOM 6418 N N . ASN A 1 30 ? 18.912 -7.741 3.637 1.00 0.00 30 ASN A N 11
ATOM 6419 C CA . ASN A 1 30 ? 19.809 -8.443 2.665 1.00 0.00 30 ASN A CA 11
ATOM 6420 C C . ASN A 1 30 ? 19.644 -9.967 2.782 1.00 0.00 30 ASN A C 11
ATOM 6421 O O . ASN A 1 30 ? 19.767 -10.679 1.802 1.00 0.00 30 ASN A O 11
ATOM 6432 N N . VAL A 1 31 ? 19.366 -10.463 3.967 1.00 0.00 31 VAL A N 11
ATOM 6433 C CA . VAL A 1 31 ? 19.188 -11.936 4.163 1.00 0.00 31 VAL A CA 11
ATOM 6434 C C . VAL A 1 31 ? 17.808 -12.222 4.778 1.00 0.00 31 VAL A C 11
ATOM 6435 O O . VAL A 1 31 ? 17.349 -11.508 5.653 1.00 0.00 31 VAL A O 11
ATOM 6448 N N . ARG A 1 32 ? 17.153 -13.260 4.322 1.00 0.00 32 ARG A N 11
ATOM 6449 C CA . ARG A 1 32 ? 15.801 -13.618 4.861 1.00 0.00 32 ARG A CA 11
ATOM 6450 C C . ARG A 1 32 ? 15.695 -15.141 5.049 1.00 0.00 32 ARG A C 11
ATOM 6451 O O . ARG A 1 32 ? 14.825 -15.792 4.494 1.00 0.00 32 ARG A O 11
ATOM 6472 N N . GLY A 1 33 ? 16.587 -15.707 5.831 1.00 0.00 33 GLY A N 11
ATOM 6473 C CA . GLY A 1 33 ? 16.574 -17.179 6.077 1.00 0.00 33 GLY A CA 11
ATOM 6474 C C . GLY A 1 33 ? 17.753 -17.821 5.345 1.00 0.00 33 GLY A C 11
ATOM 6475 O O . GLY A 1 33 ? 17.596 -18.146 4.180 1.00 0.00 33 GLY A O 11
ATOM 6480 N N . LYS A 1 1 ? -23.780 -3.874 -1.642 1.00 0.00 1 LYS A N 12
ATOM 6481 C CA . LYS A 1 1 ? -24.175 -3.002 -2.794 1.00 0.00 1 LYS A CA 12
ATOM 6482 C C . LYS A 1 1 ? -24.582 -1.608 -2.294 1.00 0.00 1 LYS A C 12
ATOM 6483 O O . LYS A 1 1 ? -24.968 -1.454 -1.152 1.00 0.00 1 LYS A O 12
ATOM 6501 N N . LEU A 1 2 ? -24.492 -0.609 -3.153 1.00 0.00 2 LEU A N 12
ATOM 6502 C CA . LEU A 1 2 ? -24.857 0.809 -2.797 1.00 0.00 2 LEU A CA 12
ATOM 6503 C C . LEU A 1 2 ? -23.874 1.389 -1.767 1.00 0.00 2 LEU A C 12
ATOM 6504 O O . LEU A 1 2 ? -23.781 0.913 -0.650 1.00 0.00 2 LEU A O 12
ATOM 6520 N N . PHE A 1 3 ? -23.143 2.419 -2.154 1.00 0.00 3 PHE A N 12
ATOM 6521 C CA . PHE A 1 3 ? -22.140 3.083 -1.252 1.00 0.00 3 PHE A CA 12
ATOM 6522 C C . PHE A 1 3 ? -20.951 2.149 -0.980 1.00 0.00 3 PHE A C 12
ATOM 6523 O O . PHE A 1 3 ? -21.050 0.942 -1.120 1.00 0.00 3 PHE A O 12
ATOM 6540 N N . LEU A 1 4 ? -19.824 2.712 -0.594 1.00 0.00 4 LEU A N 12
ATOM 6541 C CA . LEU A 1 4 ? -18.594 1.896 -0.303 1.00 0.00 4 LEU A CA 12
ATOM 6542 C C . LEU A 1 4 ? -18.249 1.002 -1.515 1.00 0.00 4 LEU A C 12
ATOM 6543 O O . LEU A 1 4 ? -18.250 1.487 -2.632 1.00 0.00 4 LEU A O 12
ATOM 6559 N N . ALA A 1 5 ? -17.958 -0.275 -1.311 1.00 0.00 5 ALA A N 12
ATOM 6560 C CA . ALA A 1 5 ? -17.607 -1.224 -2.428 1.00 0.00 5 ALA A CA 12
ATOM 6561 C C . ALA A 1 5 ? -16.349 -0.752 -3.180 1.00 0.00 5 ALA A C 12
ATOM 6562 O O . ALA A 1 5 ? -15.259 -1.228 -2.911 1.00 0.00 5 ALA A O 12
ATOM 6569 N N . ARG A 1 6 ? -16.485 0.180 -4.101 1.00 0.00 6 ARG A N 12
ATOM 6570 C CA . ARG A 1 6 ? -15.299 0.694 -4.861 1.00 0.00 6 ARG A CA 12
ATOM 6571 C C . ARG A 1 6 ? -14.323 1.402 -3.906 1.00 0.00 6 ARG A C 12
ATOM 6572 O O . ARG A 1 6 ? -13.132 1.425 -4.144 1.00 0.00 6 ARG A O 12
ATOM 6593 N N . LEU A 1 7 ? -14.821 1.975 -2.830 1.00 0.00 7 LEU A N 12
ATOM 6594 C CA . LEU A 1 7 ? -13.934 2.683 -1.846 1.00 0.00 7 LEU A CA 12
ATOM 6595 C C . LEU A 1 7 ? -13.250 1.700 -0.873 1.00 0.00 7 LEU A C 12
ATOM 6596 O O . LEU A 1 7 ? -12.493 2.122 -0.018 1.00 0.00 7 LEU A O 12
ATOM 6612 N N . ILE A 1 8 ? -13.501 0.411 -0.979 1.00 0.00 8 ILE A N 12
ATOM 6613 C CA . ILE A 1 8 ? -12.856 -0.569 -0.045 1.00 0.00 8 ILE A CA 12
ATOM 6614 C C . ILE A 1 8 ? -11.662 -1.240 -0.737 1.00 0.00 8 ILE A C 12
ATOM 6615 O O . ILE A 1 8 ? -10.546 -1.188 -0.247 1.00 0.00 8 ILE A O 12
ATOM 6631 N N . TRP A 1 9 ? -11.898 -1.871 -1.867 1.00 0.00 9 TRP A N 12
ATOM 6632 C CA . TRP A 1 9 ? -10.788 -2.558 -2.606 1.00 0.00 9 TRP A CA 12
ATOM 6633 C C . TRP A 1 9 ? -9.716 -1.556 -3.076 1.00 0.00 9 TRP A C 12
ATOM 6634 O O . TRP A 1 9 ? -8.541 -1.868 -3.047 1.00 0.00 9 TRP A O 12
ATOM 6655 N N . TRP A 1 10 ? -10.096 -0.370 -3.507 1.00 0.00 10 TRP A N 12
ATOM 6656 C CA . TRP A 1 10 ? -9.074 0.624 -3.972 1.00 0.00 10 TRP A CA 12
ATOM 6657 C C . TRP A 1 10 ? -8.182 1.055 -2.798 1.00 0.00 10 TRP A C 12
ATOM 6658 O O . TRP A 1 10 ? -6.975 1.169 -2.941 1.00 0.00 10 TRP A O 12
ATOM 6679 N N . LEU A 1 11 ? -8.771 1.283 -1.644 1.00 0.00 11 LEU A N 12
ATOM 6680 C CA . LEU A 1 11 ? -7.974 1.699 -0.444 1.00 0.00 11 LEU A CA 12
ATOM 6681 C C . LEU A 1 11 ? -6.979 0.588 -0.080 1.00 0.00 11 LEU A C 12
ATOM 6682 O O . LEU A 1 11 ? -5.834 0.862 0.225 1.00 0.00 11 LEU A O 12
ATOM 6698 N N . GLN A 1 12 ? -7.410 -0.657 -0.124 1.00 0.00 12 GLN A N 12
ATOM 6699 C CA . GLN A 1 12 ? -6.491 -1.797 0.204 1.00 0.00 12 GLN A CA 12
ATOM 6700 C C . GLN A 1 12 ? -5.315 -1.792 -0.787 1.00 0.00 12 GLN A C 12
ATOM 6701 O O . GLN A 1 12 ? -4.169 -1.903 -0.395 1.00 0.00 12 GLN A O 12
ATOM 6715 N N . TYR A 1 13 ? -5.610 -1.650 -2.064 1.00 0.00 13 TYR A N 12
ATOM 6716 C CA . TYR A 1 13 ? -4.540 -1.619 -3.118 1.00 0.00 13 TYR A CA 12
ATOM 6717 C C . TYR A 1 13 ? -3.532 -0.501 -2.801 1.00 0.00 13 TYR A C 12
ATOM 6718 O O . TYR A 1 13 ? -2.333 -0.695 -2.894 1.00 0.00 13 TYR A O 12
ATOM 6736 N N . PHE A 1 14 ? -4.023 0.661 -2.425 1.00 0.00 14 PHE A N 12
ATOM 6737 C CA . PHE A 1 14 ? -3.127 1.817 -2.086 1.00 0.00 14 PHE A CA 12
ATOM 6738 C C . PHE A 1 14 ? -2.229 1.475 -0.880 1.00 0.00 14 PHE A C 12
ATOM 6739 O O . PHE A 1 14 ? -1.066 1.841 -0.849 1.00 0.00 14 PHE A O 12
ATOM 6756 N N . ILE A 1 15 ? -2.761 0.783 0.106 1.00 0.00 15 ILE A N 12
ATOM 6757 C CA . ILE A 1 15 ? -1.949 0.411 1.316 1.00 0.00 15 ILE A CA 12
ATOM 6758 C C . ILE A 1 15 ? -0.816 -0.546 0.908 1.00 0.00 15 ILE A C 12
ATOM 6759 O O . ILE A 1 15 ? 0.328 -0.344 1.275 1.00 0.00 15 ILE A O 12
ATOM 6775 N N . THR A 1 16 ? -1.132 -1.574 0.147 1.00 0.00 16 THR A N 12
ATOM 6776 C CA . THR A 1 16 ? -0.083 -2.551 -0.301 1.00 0.00 16 THR A CA 12
ATOM 6777 C C . THR A 1 16 ? 0.939 -1.837 -1.200 1.00 0.00 16 THR A C 12
ATOM 6778 O O . THR A 1 16 ? 2.122 -2.106 -1.113 1.00 0.00 16 THR A O 12
ATOM 6789 N N . ARG A 1 17 ? 0.499 -0.929 -2.047 1.00 0.00 17 ARG A N 12
ATOM 6790 C CA . ARG A 1 17 ? 1.454 -0.190 -2.942 1.00 0.00 17 ARG A CA 12
ATOM 6791 C C . ARG A 1 17 ? 2.454 0.607 -2.089 1.00 0.00 17 ARG A C 12
ATOM 6792 O O . ARG A 1 17 ? 3.621 0.696 -2.421 1.00 0.00 17 ARG A O 12
ATOM 6813 N N . ALA A 1 18 ? 1.998 1.176 -0.993 1.00 0.00 18 ALA A N 12
ATOM 6814 C CA . ALA A 1 18 ? 2.904 1.965 -0.098 1.00 0.00 18 ALA A CA 12
ATOM 6815 C C . ALA A 1 18 ? 3.905 1.023 0.592 1.00 0.00 18 ALA A C 12
ATOM 6816 O O . ALA A 1 18 ? 5.083 1.314 0.669 1.00 0.00 18 ALA A O 12
ATOM 6823 N N . GLU A 1 19 ? 3.438 -0.100 1.083 1.00 0.00 19 GLU A N 12
ATOM 6824 C CA . GLU A 1 19 ? 4.345 -1.078 1.767 1.00 0.00 19 GLU A CA 12
ATOM 6825 C C . GLU A 1 19 ? 5.263 -1.772 0.745 1.00 0.00 19 GLU A C 12
ATOM 6826 O O . GLU A 1 19 ? 6.411 -2.054 1.036 1.00 0.00 19 GLU A O 12
ATOM 6838 N N . ALA A 1 20 ? 4.768 -2.039 -0.444 1.00 0.00 20 ALA A N 12
ATOM 6839 C CA . ALA A 1 20 ? 5.601 -2.711 -1.497 1.00 0.00 20 ALA A CA 12
ATOM 6840 C C . ALA A 1 20 ? 6.762 -1.811 -1.959 1.00 0.00 20 ALA A C 12
ATOM 6841 O O . ALA A 1 20 ? 7.714 -2.296 -2.543 1.00 0.00 20 ALA A O 12
ATOM 6848 N N . HIS A 1 21 ? 6.698 -0.522 -1.706 1.00 0.00 21 HIS A N 12
ATOM 6849 C CA . HIS A 1 21 ? 7.799 0.397 -2.131 1.00 0.00 21 HIS A CA 12
ATOM 6850 C C . HIS A 1 21 ? 8.681 0.773 -0.930 1.00 0.00 21 HIS A C 12
ATOM 6851 O O . HIS A 1 21 ? 9.889 0.787 -1.047 1.00 0.00 21 HIS A O 12
ATOM 6865 N N . LEU A 1 22 ? 8.094 1.075 0.211 1.00 0.00 22 LEU A N 12
ATOM 6866 C CA . LEU A 1 22 ? 8.902 1.454 1.422 1.00 0.00 22 LEU A CA 12
ATOM 6867 C C . LEU A 1 22 ? 9.916 0.358 1.787 1.00 0.00 22 LEU A C 12
ATOM 6868 O O . LEU A 1 22 ? 11.050 0.656 2.110 1.00 0.00 22 LEU A O 12
ATOM 6884 N N . GLN A 1 23 ? 9.521 -0.896 1.733 1.00 0.00 23 GLN A N 12
ATOM 6885 C CA . GLN A 1 23 ? 10.472 -2.007 2.075 1.00 0.00 23 GLN A CA 12
ATOM 6886 C C . GLN A 1 23 ? 11.611 -2.085 1.046 1.00 0.00 23 GLN A C 12
ATOM 6887 O O . GLN A 1 23 ? 12.706 -2.521 1.357 1.00 0.00 23 GLN A O 12
ATOM 6901 N N . VAL A 1 24 ? 11.352 -1.653 -0.162 1.00 0.00 24 VAL A N 12
ATOM 6902 C CA . VAL A 1 24 ? 12.395 -1.672 -1.236 1.00 0.00 24 VAL A CA 12
ATOM 6903 C C . VAL A 1 24 ? 12.871 -0.227 -1.494 1.00 0.00 24 VAL A C 12
ATOM 6904 O O . VAL A 1 24 ? 13.069 0.183 -2.625 1.00 0.00 24 VAL A O 12
ATOM 6917 N N . TRP A 1 25 ? 13.051 0.550 -0.442 1.00 0.00 25 TRP A N 12
ATOM 6918 C CA . TRP A 1 25 ? 13.507 1.972 -0.600 1.00 0.00 25 TRP A CA 12
ATOM 6919 C C . TRP A 1 25 ? 14.139 2.525 0.694 1.00 0.00 25 TRP A C 12
ATOM 6920 O O . TRP A 1 25 ? 15.097 3.274 0.626 1.00 0.00 25 TRP A O 12
ATOM 6941 N N . ILE A 1 26 ? 13.617 2.180 1.857 1.00 0.00 26 ILE A N 12
ATOM 6942 C CA . ILE A 1 26 ? 14.186 2.696 3.153 1.00 0.00 26 ILE A CA 12
ATOM 6943 C C . ILE A 1 26 ? 15.686 2.345 3.307 1.00 0.00 26 ILE A C 12
ATOM 6944 O O . ILE A 1 26 ? 16.071 1.201 3.144 1.00 0.00 26 ILE A O 12
ATOM 6960 N N . PRO A 1 27 ? 16.489 3.346 3.615 1.00 0.00 27 PRO A N 12
ATOM 6961 C CA . PRO A 1 27 ? 17.954 3.139 3.791 1.00 0.00 27 PRO A CA 12
ATOM 6962 C C . PRO A 1 27 ? 18.291 2.661 5.220 1.00 0.00 27 PRO A C 12
ATOM 6963 O O . PRO A 1 27 ? 18.024 3.364 6.179 1.00 0.00 27 PRO A O 12
ATOM 6974 N N . PRO A 1 28 ? 18.871 1.480 5.318 1.00 0.00 28 PRO A N 12
ATOM 6975 C CA . PRO A 1 28 ? 19.248 0.918 6.646 1.00 0.00 28 PRO A CA 12
ATOM 6976 C C . PRO A 1 28 ? 20.526 1.601 7.166 1.00 0.00 28 PRO A C 12
ATOM 6977 O O . PRO A 1 28 ? 21.632 1.185 6.865 1.00 0.00 28 PRO A O 12
ATOM 6988 N N . LEU A 1 29 ? 20.373 2.651 7.940 1.00 0.00 29 LEU A N 12
ATOM 6989 C CA . LEU A 1 29 ? 21.564 3.381 8.488 1.00 0.00 29 LEU A CA 12
ATOM 6990 C C . LEU A 1 29 ? 21.791 3.042 9.973 1.00 0.00 29 LEU A C 12
ATOM 6991 O O . LEU A 1 29 ? 22.125 3.902 10.769 1.00 0.00 29 LEU A O 12
ATOM 7007 N N . ASN A 1 30 ? 21.620 1.793 10.348 1.00 0.00 30 ASN A N 12
ATOM 7008 C CA . ASN A 1 30 ? 21.829 1.382 11.775 1.00 0.00 30 ASN A CA 12
ATOM 7009 C C . ASN A 1 30 ? 23.014 0.402 11.905 1.00 0.00 30 ASN A C 12
ATOM 7010 O O . ASN A 1 30 ? 23.151 -0.270 12.913 1.00 0.00 30 ASN A O 12
ATOM 7021 N N . VAL A 1 31 ? 23.867 0.313 10.903 1.00 0.00 31 VAL A N 12
ATOM 7022 C CA . VAL A 1 31 ? 25.040 -0.619 10.966 1.00 0.00 31 VAL A CA 12
ATOM 7023 C C . VAL A 1 31 ? 26.304 0.111 10.489 1.00 0.00 31 VAL A C 12
ATOM 7024 O O . VAL A 1 31 ? 26.251 0.932 9.589 1.00 0.00 31 VAL A O 12
ATOM 7037 N N . ARG A 1 32 ? 27.435 -0.191 11.083 1.00 0.00 32 ARG A N 12
ATOM 7038 C CA . ARG A 1 32 ? 28.712 0.472 10.671 1.00 0.00 32 ARG A CA 12
ATOM 7039 C C . ARG A 1 32 ? 29.293 -0.234 9.437 1.00 0.00 32 ARG A C 12
ATOM 7040 O O . ARG A 1 32 ? 29.222 -1.445 9.319 1.00 0.00 32 ARG A O 12
ATOM 7061 N N . GLY A 1 33 ? 29.864 0.521 8.527 1.00 0.00 33 GLY A N 12
ATOM 7062 C CA . GLY A 1 33 ? 30.460 -0.078 7.294 1.00 0.00 33 GLY A CA 12
ATOM 7063 C C . GLY A 1 33 ? 31.890 0.435 7.122 1.00 0.00 33 GLY A C 12
ATOM 7064 O O . GLY A 1 33 ? 32.047 1.545 6.640 1.00 0.00 33 GLY A O 12
ATOM 7069 N N . LYS A 1 1 ? -26.137 1.807 6.359 1.00 0.00 1 LYS A N 13
ATOM 7070 C CA . LYS A 1 1 ? -25.742 3.152 5.834 1.00 0.00 1 LYS A CA 13
ATOM 7071 C C . LYS A 1 1 ? -24.589 3.014 4.829 1.00 0.00 1 LYS A C 13
ATOM 7072 O O . LYS A 1 1 ? -23.703 2.197 5.005 1.00 0.00 1 LYS A O 13
ATOM 7090 N N . LEU A 1 2 ? -24.600 3.809 3.785 1.00 0.00 2 LEU A N 13
ATOM 7091 C CA . LEU A 1 2 ? -23.511 3.742 2.759 1.00 0.00 2 LEU A CA 13
ATOM 7092 C C . LEU A 1 2 ? -22.351 4.653 3.188 1.00 0.00 2 LEU A C 13
ATOM 7093 O O . LEU A 1 2 ? -22.326 5.830 2.874 1.00 0.00 2 LEU A O 13
ATOM 7109 N N . PHE A 1 3 ? -21.395 4.113 3.908 1.00 0.00 3 PHE A N 13
ATOM 7110 C CA . PHE A 1 3 ? -20.231 4.937 4.370 1.00 0.00 3 PHE A CA 13
ATOM 7111 C C . PHE A 1 3 ? -19.177 5.024 3.257 1.00 0.00 3 PHE A C 13
ATOM 7112 O O . PHE A 1 3 ? -18.827 6.105 2.817 1.00 0.00 3 PHE A O 13
ATOM 7129 N N . LEU A 1 4 ? -18.677 3.896 2.804 1.00 0.00 4 LEU A N 13
ATOM 7130 C CA . LEU A 1 4 ? -17.645 3.892 1.717 1.00 0.00 4 LEU A CA 13
ATOM 7131 C C . LEU A 1 4 ? -17.991 2.811 0.684 1.00 0.00 4 LEU A C 13
ATOM 7132 O O . LEU A 1 4 ? -18.942 2.066 0.848 1.00 0.00 4 LEU A O 13
ATOM 7148 N N . ALA A 1 5 ? -17.220 2.720 -0.373 1.00 0.00 5 ALA A N 13
ATOM 7149 C CA . ALA A 1 5 ? -17.482 1.691 -1.430 1.00 0.00 5 ALA A CA 13
ATOM 7150 C C . ALA A 1 5 ? -16.236 1.507 -2.312 1.00 0.00 5 ALA A C 13
ATOM 7151 O O . ALA A 1 5 ? -15.503 0.550 -2.144 1.00 0.00 5 ALA A O 13
ATOM 7158 N N . ARG A 1 6 ? -15.984 2.410 -3.237 1.00 0.00 6 ARG A N 13
ATOM 7159 C CA . ARG A 1 6 ? -14.780 2.287 -4.124 1.00 0.00 6 ARG A CA 13
ATOM 7160 C C . ARG A 1 6 ? -13.491 2.570 -3.336 1.00 0.00 6 ARG A C 13
ATOM 7161 O O . ARG A 1 6 ? -12.463 1.976 -3.604 1.00 0.00 6 ARG A O 13
ATOM 7182 N N . LEU A 1 7 ? -13.548 3.468 -2.374 1.00 0.00 7 LEU A N 13
ATOM 7183 C CA . LEU A 1 7 ? -12.338 3.806 -1.551 1.00 0.00 7 LEU A CA 13
ATOM 7184 C C . LEU A 1 7 ? -11.805 2.555 -0.838 1.00 0.00 7 LEU A C 13
ATOM 7185 O O . LEU A 1 7 ? -10.605 2.379 -0.729 1.00 0.00 7 LEU A O 13
ATOM 7201 N N . ILE A 1 8 ? -12.683 1.693 -0.364 1.00 0.00 8 ILE A N 13
ATOM 7202 C CA . ILE A 1 8 ? -12.234 0.443 0.335 1.00 0.00 8 ILE A CA 13
ATOM 7203 C C . ILE A 1 8 ? -11.378 -0.382 -0.636 1.00 0.00 8 ILE A C 13
ATOM 7204 O O . ILE A 1 8 ? -10.294 -0.809 -0.292 1.00 0.00 8 ILE A O 13
ATOM 7220 N N . TRP A 1 9 ? -11.861 -0.592 -1.842 1.00 0.00 9 TRP A N 13
ATOM 7221 C CA . TRP A 1 9 ? -11.086 -1.375 -2.856 1.00 0.00 9 TRP A CA 13
ATOM 7222 C C . TRP A 1 9 ? -9.779 -0.637 -3.178 1.00 0.00 9 TRP A C 13
ATOM 7223 O O . TRP A 1 9 ? -8.728 -1.244 -3.243 1.00 0.00 9 TRP A O 13
ATOM 7244 N N . TRP A 1 10 ? -9.844 0.664 -3.369 1.00 0.00 10 TRP A N 13
ATOM 7245 C CA . TRP A 1 10 ? -8.617 1.466 -3.679 1.00 0.00 10 TRP A CA 13
ATOM 7246 C C . TRP A 1 10 ? -7.600 1.330 -2.533 1.00 0.00 10 TRP A C 13
ATOM 7247 O O . TRP A 1 10 ? -6.460 0.967 -2.758 1.00 0.00 10 TRP A O 13
ATOM 7268 N N . LEU A 1 11 ? -8.009 1.620 -1.317 1.00 0.00 11 LEU A N 13
ATOM 7269 C CA . LEU A 1 11 ? -7.074 1.513 -0.151 1.00 0.00 11 LEU A CA 13
ATOM 7270 C C . LEU A 1 11 ? -6.629 0.058 0.044 1.00 0.00 11 LEU A C 13
ATOM 7271 O O . LEU A 1 11 ? -5.461 -0.197 0.249 1.00 0.00 11 LEU A O 13
ATOM 7287 N N . GLN A 1 12 ? -7.541 -0.886 -0.029 1.00 0.00 12 GLN A N 13
ATOM 7288 C CA . GLN A 1 12 ? -7.168 -2.331 0.144 1.00 0.00 12 GLN A CA 13
ATOM 7289 C C . GLN A 1 12 ? -6.151 -2.765 -0.927 1.00 0.00 12 GLN A C 13
ATOM 7290 O O . GLN A 1 12 ? -5.338 -3.638 -0.689 1.00 0.00 12 GLN A O 13
ATOM 7304 N N . TYR A 1 13 ? -6.187 -2.160 -2.093 1.00 0.00 13 TYR A N 13
ATOM 7305 C CA . TYR A 1 13 ? -5.225 -2.520 -3.179 1.00 0.00 13 TYR A CA 13
ATOM 7306 C C . TYR A 1 13 ? -3.957 -1.669 -3.031 1.00 0.00 13 TYR A C 13
ATOM 7307 O O . TYR A 1 13 ? -2.853 -2.162 -3.163 1.00 0.00 13 TYR A O 13
ATOM 7325 N N . PHE A 1 14 ? -4.120 -0.394 -2.756 1.00 0.00 14 PHE A N 13
ATOM 7326 C CA . PHE A 1 14 ? -2.947 0.517 -2.591 1.00 0.00 14 PHE A CA 13
ATOM 7327 C C . PHE A 1 14 ? -2.214 0.274 -1.261 1.00 0.00 14 PHE A C 13
ATOM 7328 O O . PHE A 1 14 ? -1.084 0.688 -1.125 1.00 0.00 14 PHE A O 13
ATOM 7345 N N . ILE A 1 15 ? -2.820 -0.379 -0.289 1.00 0.00 15 ILE A N 13
ATOM 7346 C CA . ILE A 1 15 ? -2.112 -0.624 1.015 1.00 0.00 15 ILE A CA 13
ATOM 7347 C C . ILE A 1 15 ? -0.863 -1.497 0.776 1.00 0.00 15 ILE A C 13
ATOM 7348 O O . ILE A 1 15 ? 0.197 -1.216 1.308 1.00 0.00 15 ILE A O 13
ATOM 7364 N N . THR A 1 16 ? -0.979 -2.535 -0.025 1.00 0.00 16 THR A N 13
ATOM 7365 C CA . THR A 1 16 ? 0.200 -3.416 -0.310 1.00 0.00 16 THR A CA 13
ATOM 7366 C C . THR A 1 16 ? 1.190 -2.650 -1.203 1.00 0.00 16 THR A C 13
ATOM 7367 O O . THR A 1 16 ? 2.388 -2.693 -0.986 1.00 0.00 16 THR A O 13
ATOM 7378 N N . ARG A 1 17 ? 0.689 -1.944 -2.194 1.00 0.00 17 ARG A N 13
ATOM 7379 C CA . ARG A 1 17 ? 1.580 -1.156 -3.104 1.00 0.00 17 ARG A CA 13
ATOM 7380 C C . ARG A 1 17 ? 2.263 -0.034 -2.307 1.00 0.00 17 ARG A C 13
ATOM 7381 O O . ARG A 1 17 ? 3.429 0.246 -2.510 1.00 0.00 17 ARG A O 13
ATOM 7402 N N . ALA A 1 18 ? 1.540 0.596 -1.403 1.00 0.00 18 ALA A N 13
ATOM 7403 C CA . ALA A 1 18 ? 2.127 1.698 -0.574 1.00 0.00 18 ALA A CA 13
ATOM 7404 C C . ALA A 1 18 ? 3.280 1.149 0.275 1.00 0.00 18 ALA A C 13
ATOM 7405 O O . ALA A 1 18 ? 4.337 1.748 0.331 1.00 0.00 18 ALA A O 13
ATOM 7412 N N . GLU A 1 19 ? 3.088 0.015 0.924 1.00 0.00 19 GLU A N 13
ATOM 7413 C CA . GLU A 1 19 ? 4.182 -0.578 1.761 1.00 0.00 19 GLU A CA 13
ATOM 7414 C C . GLU A 1 19 ? 5.380 -0.943 0.869 1.00 0.00 19 GLU A C 13
ATOM 7415 O O . GLU A 1 19 ? 6.518 -0.816 1.284 1.00 0.00 19 GLU A O 13
ATOM 7427 N N . ALA A 1 20 ? 5.133 -1.374 -0.353 1.00 0.00 20 ALA A N 13
ATOM 7428 C CA . ALA A 1 20 ? 6.256 -1.727 -1.284 1.00 0.00 20 ALA A CA 13
ATOM 7429 C C . ALA A 1 20 ? 7.164 -0.500 -1.463 1.00 0.00 20 ALA A C 13
ATOM 7430 O O . ALA A 1 20 ? 8.370 -0.624 -1.581 1.00 0.00 20 ALA A O 13
ATOM 7437 N N . HIS A 1 21 ? 6.585 0.682 -1.467 1.00 0.00 21 HIS A N 13
ATOM 7438 C CA . HIS A 1 21 ? 7.396 1.934 -1.617 1.00 0.00 21 HIS A CA 13
ATOM 7439 C C . HIS A 1 21 ? 8.020 2.322 -0.263 1.00 0.00 21 HIS A C 13
ATOM 7440 O O . HIS A 1 21 ? 9.019 3.013 -0.221 1.00 0.00 21 HIS A O 13
ATOM 7454 N N . LEU A 1 22 ? 7.440 1.879 0.835 1.00 0.00 22 LEU A N 13
ATOM 7455 C CA . LEU A 1 22 ? 7.983 2.206 2.195 1.00 0.00 22 LEU A CA 13
ATOM 7456 C C . LEU A 1 22 ? 9.193 1.322 2.546 1.00 0.00 22 LEU A C 13
ATOM 7457 O O . LEU A 1 22 ? 10.056 1.737 3.298 1.00 0.00 22 LEU A O 13
ATOM 7473 N N . GLN A 1 23 ? 9.271 0.120 2.022 1.00 0.00 23 GLN A N 13
ATOM 7474 C CA . GLN A 1 23 ? 10.432 -0.776 2.342 1.00 0.00 23 GLN A CA 13
ATOM 7475 C C . GLN A 1 23 ? 11.633 -0.498 1.413 1.00 0.00 23 GLN A C 13
ATOM 7476 O O . GLN A 1 23 ? 12.199 -1.404 0.826 1.00 0.00 23 GLN A O 13
ATOM 7490 N N . VAL A 1 24 ? 12.031 0.748 1.280 1.00 0.00 24 VAL A N 13
ATOM 7491 C CA . VAL A 1 24 ? 13.193 1.092 0.395 1.00 0.00 24 VAL A CA 13
ATOM 7492 C C . VAL A 1 24 ? 14.262 1.921 1.144 1.00 0.00 24 VAL A C 13
ATOM 7493 O O . VAL A 1 24 ? 15.192 2.421 0.539 1.00 0.00 24 VAL A O 13
ATOM 7506 N N . TRP A 1 25 ? 14.140 2.064 2.445 1.00 0.00 25 TRP A N 13
ATOM 7507 C CA . TRP A 1 25 ? 15.145 2.854 3.227 1.00 0.00 25 TRP A CA 13
ATOM 7508 C C . TRP A 1 25 ? 15.999 1.916 4.091 1.00 0.00 25 TRP A C 13
ATOM 7509 O O . TRP A 1 25 ? 17.213 2.018 4.103 1.00 0.00 25 TRP A O 13
ATOM 7530 N N . ILE A 1 26 ? 15.379 1.005 4.807 1.00 0.00 26 ILE A N 13
ATOM 7531 C CA . ILE A 1 26 ? 16.156 0.056 5.668 1.00 0.00 26 ILE A CA 13
ATOM 7532 C C . ILE A 1 26 ? 16.695 -1.101 4.808 1.00 0.00 26 ILE A C 13
ATOM 7533 O O . ILE A 1 26 ? 15.957 -1.673 4.027 1.00 0.00 26 ILE A O 13
ATOM 7549 N N . PRO A 1 27 ? 17.966 -1.409 4.977 1.00 0.00 27 PRO A N 13
ATOM 7550 C CA . PRO A 1 27 ? 18.602 -2.512 4.199 1.00 0.00 27 PRO A CA 13
ATOM 7551 C C . PRO A 1 27 ? 18.135 -3.891 4.713 1.00 0.00 27 PRO A C 13
ATOM 7552 O O . PRO A 1 27 ? 18.138 -4.132 5.906 1.00 0.00 27 PRO A O 13
ATOM 7563 N N . PRO A 1 28 ? 17.747 -4.752 3.795 1.00 0.00 28 PRO A N 13
ATOM 7564 C CA . PRO A 1 28 ? 17.275 -6.115 4.176 1.00 0.00 28 PRO A CA 13
ATOM 7565 C C . PRO A 1 28 ? 18.457 -7.007 4.594 1.00 0.00 28 PRO A C 13
ATOM 7566 O O . PRO A 1 28 ? 19.590 -6.771 4.213 1.00 0.00 28 PRO A O 13
ATOM 7577 N N . LEU A 1 29 ? 18.189 -8.028 5.374 1.00 0.00 29 LEU A N 13
ATOM 7578 C CA . LEU A 1 29 ? 19.275 -8.950 5.833 1.00 0.00 29 LEU A CA 13
ATOM 7579 C C . LEU A 1 29 ? 18.708 -10.365 6.030 1.00 0.00 29 LEU A C 13
ATOM 7580 O O . LEU A 1 29 ? 18.551 -10.839 7.144 1.00 0.00 29 LEU A O 13
ATOM 7596 N N . ASN A 1 30 ? 18.399 -11.039 4.947 1.00 0.00 30 ASN A N 13
ATOM 7597 C CA . ASN A 1 30 ? 17.839 -12.430 5.040 1.00 0.00 30 ASN A CA 13
ATOM 7598 C C . ASN A 1 30 ? 18.942 -13.480 5.281 1.00 0.00 30 ASN A C 13
ATOM 7599 O O . ASN A 1 30 ? 18.647 -14.595 5.672 1.00 0.00 30 ASN A O 13
ATOM 7610 N N . VAL A 1 31 ? 20.197 -13.146 5.056 1.00 0.00 31 VAL A N 13
ATOM 7611 C CA . VAL A 1 31 ? 21.303 -14.134 5.274 1.00 0.00 31 VAL A CA 13
ATOM 7612 C C . VAL A 1 31 ? 22.473 -13.483 6.034 1.00 0.00 31 VAL A C 13
ATOM 7613 O O . VAL A 1 31 ? 22.731 -12.300 5.903 1.00 0.00 31 VAL A O 13
ATOM 7626 N N . ARG A 1 32 ? 23.181 -14.260 6.821 1.00 0.00 32 ARG A N 13
ATOM 7627 C CA . ARG A 1 32 ? 24.343 -13.713 7.594 1.00 0.00 32 ARG A CA 13
ATOM 7628 C C . ARG A 1 32 ? 25.561 -13.563 6.670 1.00 0.00 32 ARG A C 13
ATOM 7629 O O . ARG A 1 32 ? 26.237 -12.551 6.695 1.00 0.00 32 ARG A O 13
ATOM 7650 N N . GLY A 1 33 ? 25.835 -14.560 5.859 1.00 0.00 33 GLY A N 13
ATOM 7651 C CA . GLY A 1 33 ? 26.999 -14.497 4.924 1.00 0.00 33 GLY A CA 13
ATOM 7652 C C . GLY A 1 33 ? 26.638 -15.201 3.614 1.00 0.00 33 GLY A C 13
ATOM 7653 O O . GLY A 1 33 ? 25.929 -14.605 2.819 1.00 0.00 33 GLY A O 13
ATOM 7658 N N . LYS A 1 1 ? -28.220 -1.309 -2.996 1.00 0.00 1 LYS A N 14
ATOM 7659 C CA . LYS A 1 1 ? -27.929 -2.408 -2.021 1.00 0.00 1 LYS A CA 14
ATOM 7660 C C . LYS A 1 1 ? -26.412 -2.565 -1.824 1.00 0.00 1 LYS A C 14
ATOM 7661 O O . LYS A 1 1 ? -25.634 -1.827 -2.401 1.00 0.00 1 LYS A O 14
ATOM 7679 N N . LEU A 1 2 ? -26.003 -3.527 -1.017 1.00 0.00 2 LEU A N 14
ATOM 7680 C CA . LEU A 1 2 ? -24.546 -3.787 -0.740 1.00 0.00 2 LEU A CA 14
ATOM 7681 C C . LEU A 1 2 ? -23.921 -2.626 0.051 1.00 0.00 2 LEU A C 14
ATOM 7682 O O . LEU A 1 2 ? -23.718 -1.542 -0.469 1.00 0.00 2 LEU A O 14
ATOM 7698 N N . PHE A 1 3 ? -23.616 -2.857 1.307 1.00 0.00 3 PHE A N 14
ATOM 7699 C CA . PHE A 1 3 ? -23.004 -1.789 2.157 1.00 0.00 3 PHE A CA 14
ATOM 7700 C C . PHE A 1 3 ? -21.481 -1.937 2.144 1.00 0.00 3 PHE A C 14
ATOM 7701 O O . PHE A 1 3 ? -20.952 -2.968 2.525 1.00 0.00 3 PHE A O 14
ATOM 7718 N N . LEU A 1 4 ? -20.786 -0.913 1.701 1.00 0.00 4 LEU A N 14
ATOM 7719 C CA . LEU A 1 4 ? -19.286 -0.943 1.637 1.00 0.00 4 LEU A CA 14
ATOM 7720 C C . LEU A 1 4 ? -18.822 -2.155 0.803 1.00 0.00 4 LEU A C 14
ATOM 7721 O O . LEU A 1 4 ? -19.442 -2.469 -0.197 1.00 0.00 4 LEU A O 14
ATOM 7737 N N . ALA A 1 5 ? -17.754 -2.829 1.192 1.00 0.00 5 ALA A N 14
ATOM 7738 C CA . ALA A 1 5 ? -17.242 -4.019 0.429 1.00 0.00 5 ALA A CA 14
ATOM 7739 C C . ALA A 1 5 ? -17.082 -3.688 -1.066 1.00 0.00 5 ALA A C 14
ATOM 7740 O O . ALA A 1 5 ? -17.480 -4.449 -1.933 1.00 0.00 5 ALA A O 14
ATOM 7747 N N . ARG A 1 6 ? -16.498 -2.548 -1.356 1.00 0.00 6 ARG A N 14
ATOM 7748 C CA . ARG A 1 6 ? -16.288 -2.112 -2.771 1.00 0.00 6 ARG A CA 14
ATOM 7749 C C . ARG A 1 6 ? -15.200 -1.031 -2.802 1.00 0.00 6 ARG A C 14
ATOM 7750 O O . ARG A 1 6 ? -14.163 -1.208 -3.415 1.00 0.00 6 ARG A O 14
ATOM 7771 N N . LEU A 1 7 ? -15.433 0.078 -2.137 1.00 0.00 7 LEU A N 14
ATOM 7772 C CA . LEU A 1 7 ? -14.423 1.184 -2.104 1.00 0.00 7 LEU A CA 14
ATOM 7773 C C . LEU A 1 7 ? -13.197 0.765 -1.277 1.00 0.00 7 LEU A C 14
ATOM 7774 O O . LEU A 1 7 ? -12.106 1.252 -1.511 1.00 0.00 7 LEU A O 14
ATOM 7790 N N . ILE A 1 8 ? -13.363 -0.139 -0.326 1.00 0.00 8 ILE A N 14
ATOM 7791 C CA . ILE A 1 8 ? -12.200 -0.596 0.507 1.00 0.00 8 ILE A CA 14
ATOM 7792 C C . ILE A 1 8 ? -11.152 -1.257 -0.399 1.00 0.00 8 ILE A C 14
ATOM 7793 O O . ILE A 1 8 ? -9.970 -1.124 -0.161 1.00 0.00 8 ILE A O 14
ATOM 7809 N N . TRP A 1 9 ? -11.581 -1.952 -1.434 1.00 0.00 9 TRP A N 14
ATOM 7810 C CA . TRP A 1 9 ? -10.620 -2.620 -2.376 1.00 0.00 9 TRP A CA 14
ATOM 7811 C C . TRP A 1 9 ? -9.659 -1.575 -2.958 1.00 0.00 9 TRP A C 14
ATOM 7812 O O . TRP A 1 9 ? -8.462 -1.790 -3.003 1.00 0.00 9 TRP A O 14
ATOM 7833 N N . TRP A 1 10 ? -10.178 -0.447 -3.393 1.00 0.00 10 TRP A N 14
ATOM 7834 C CA . TRP A 1 10 ? -9.303 0.627 -3.969 1.00 0.00 10 TRP A CA 14
ATOM 7835 C C . TRP A 1 10 ? -8.367 1.154 -2.875 1.00 0.00 10 TRP A C 14
ATOM 7836 O O . TRP A 1 10 ? -7.183 1.340 -3.096 1.00 0.00 10 TRP A O 14
ATOM 7857 N N . LEU A 1 11 ? -8.897 1.382 -1.694 1.00 0.00 11 LEU A N 14
ATOM 7858 C CA . LEU A 1 11 ? -8.064 1.885 -0.555 1.00 0.00 11 LEU A CA 14
ATOM 7859 C C . LEU A 1 11 ? -6.999 0.837 -0.200 1.00 0.00 11 LEU A C 14
ATOM 7860 O O . LEU A 1 11 ? -5.844 1.165 0.002 1.00 0.00 11 LEU A O 14
ATOM 7876 N N . GLN A 1 12 ? -7.391 -0.419 -0.136 1.00 0.00 12 GLN A N 14
ATOM 7877 C CA . GLN A 1 12 ? -6.426 -1.519 0.192 1.00 0.00 12 GLN A CA 14
ATOM 7878 C C . GLN A 1 12 ? -5.357 -1.621 -0.906 1.00 0.00 12 GLN A C 14
ATOM 7879 O O . GLN A 1 12 ? -4.197 -1.847 -0.613 1.00 0.00 12 GLN A O 14
ATOM 7893 N N . TYR A 1 13 ? -5.738 -1.450 -2.156 1.00 0.00 13 TYR A N 14
ATOM 7894 C CA . TYR A 1 13 ? -4.746 -1.526 -3.281 1.00 0.00 13 TYR A CA 14
ATOM 7895 C C . TYR A 1 13 ? -3.656 -0.462 -3.072 1.00 0.00 13 TYR A C 14
ATOM 7896 O O . TYR A 1 13 ? -2.481 -0.734 -3.239 1.00 0.00 13 TYR A O 14
ATOM 7914 N N . PHE A 1 14 ? -4.048 0.739 -2.699 1.00 0.00 14 PHE A N 14
ATOM 7915 C CA . PHE A 1 14 ? -3.052 1.834 -2.461 1.00 0.00 14 PHE A CA 14
ATOM 7916 C C . PHE A 1 14 ? -2.152 1.458 -1.273 1.00 0.00 14 PHE A C 14
ATOM 7917 O O . PHE A 1 14 ? -0.950 1.644 -1.327 1.00 0.00 14 PHE A O 14
ATOM 7934 N N . ILE A 1 15 ? -2.728 0.928 -0.214 1.00 0.00 15 ILE A N 14
ATOM 7935 C CA . ILE A 1 15 ? -1.918 0.523 0.985 1.00 0.00 15 ILE A CA 14
ATOM 7936 C C . ILE A 1 15 ? -0.918 -0.573 0.574 1.00 0.00 15 ILE A C 14
ATOM 7937 O O . ILE A 1 15 ? 0.232 -0.543 0.973 1.00 0.00 15 ILE A O 14
ATOM 7953 N N . THR A 1 16 ? -1.354 -1.526 -0.226 1.00 0.00 16 THR A N 14
ATOM 7954 C CA . THR A 1 16 ? -0.444 -2.629 -0.687 1.00 0.00 16 THR A CA 14
ATOM 7955 C C . THR A 1 16 ? 0.750 -2.024 -1.444 1.00 0.00 16 THR A C 14
ATOM 7956 O O . THR A 1 16 ? 1.881 -2.439 -1.265 1.00 0.00 16 THR A O 14
ATOM 7967 N N . ARG A 1 17 ? 0.493 -1.039 -2.279 1.00 0.00 17 ARG A N 14
ATOM 7968 C CA . ARG A 1 17 ? 1.592 -0.377 -3.054 1.00 0.00 17 ARG A CA 14
ATOM 7969 C C . ARG A 1 17 ? 2.541 0.337 -2.081 1.00 0.00 17 ARG A C 14
ATOM 7970 O O . ARG A 1 17 ? 3.746 0.203 -2.183 1.00 0.00 17 ARG A O 14
ATOM 7991 N N . ALA A 1 18 ? 1.996 1.081 -1.141 1.00 0.00 18 ALA A N 14
ATOM 7992 C CA . ALA A 1 18 ? 2.845 1.808 -0.140 1.00 0.00 18 ALA A CA 14
ATOM 7993 C C . ALA A 1 18 ? 3.748 0.816 0.612 1.00 0.00 18 ALA A C 14
ATOM 7994 O O . ALA A 1 18 ? 4.914 1.087 0.836 1.00 0.00 18 ALA A O 14
ATOM 8001 N N . GLU A 1 19 ? 3.214 -0.328 0.988 1.00 0.00 19 GLU A N 14
ATOM 8002 C CA . GLU A 1 19 ? 4.030 -1.351 1.717 1.00 0.00 19 GLU A CA 14
ATOM 8003 C C . GLU A 1 19 ? 5.145 -1.877 0.801 1.00 0.00 19 GLU A C 14
ATOM 8004 O O . GLU A 1 19 ? 6.265 -2.052 1.243 1.00 0.00 19 GLU A O 14
ATOM 8016 N N . ALA A 1 20 ? 4.853 -2.113 -0.465 1.00 0.00 20 ALA A N 14
ATOM 8017 C CA . ALA A 1 20 ? 5.906 -2.611 -1.414 1.00 0.00 20 ALA A CA 14
ATOM 8018 C C . ALA A 1 20 ? 7.065 -1.601 -1.454 1.00 0.00 20 ALA A C 14
ATOM 8019 O O . ALA A 1 20 ? 8.225 -1.975 -1.445 1.00 0.00 20 ALA A O 14
ATOM 8026 N N . HIS A 1 21 ? 6.746 -0.323 -1.474 1.00 0.00 21 HIS A N 14
ATOM 8027 C CA . HIS A 1 21 ? 7.803 0.739 -1.489 1.00 0.00 21 HIS A CA 14
ATOM 8028 C C . HIS A 1 21 ? 8.576 0.714 -0.155 1.00 0.00 21 HIS A C 14
ATOM 8029 O O . HIS A 1 21 ? 9.730 1.096 -0.098 1.00 0.00 21 HIS A O 14
ATOM 8043 N N . LEU A 1 22 ? 7.942 0.267 0.910 1.00 0.00 22 LEU A N 14
ATOM 8044 C CA . LEU A 1 22 ? 8.611 0.201 2.250 1.00 0.00 22 LEU A CA 14
ATOM 8045 C C . LEU A 1 22 ? 9.325 -1.148 2.483 1.00 0.00 22 LEU A C 14
ATOM 8046 O O . LEU A 1 22 ? 9.836 -1.378 3.565 1.00 0.00 22 LEU A O 14
ATOM 8062 N N . GLN A 1 23 ? 9.377 -2.037 1.509 1.00 0.00 23 GLN A N 14
ATOM 8063 C CA . GLN A 1 23 ? 10.069 -3.350 1.729 1.00 0.00 23 GLN A CA 14
ATOM 8064 C C . GLN A 1 23 ? 11.449 -3.398 1.039 1.00 0.00 23 GLN A C 14
ATOM 8065 O O . GLN A 1 23 ? 11.915 -4.457 0.661 1.00 0.00 23 GLN A O 14
ATOM 8079 N N . VAL A 1 24 ? 12.114 -2.275 0.876 1.00 0.00 24 VAL A N 14
ATOM 8080 C CA . VAL A 1 24 ? 13.466 -2.283 0.215 1.00 0.00 24 VAL A CA 14
ATOM 8081 C C . VAL A 1 24 ? 14.515 -1.523 1.051 1.00 0.00 24 VAL A C 14
ATOM 8082 O O . VAL A 1 24 ? 15.561 -1.150 0.546 1.00 0.00 24 VAL A O 14
ATOM 8095 N N . TRP A 1 25 ? 14.251 -1.299 2.318 1.00 0.00 25 TRP A N 14
ATOM 8096 C CA . TRP A 1 25 ? 15.221 -0.575 3.195 1.00 0.00 25 TRP A CA 14
ATOM 8097 C C . TRP A 1 25 ? 15.191 -1.193 4.600 1.00 0.00 25 TRP A C 14
ATOM 8098 O O . TRP A 1 25 ? 14.383 -0.823 5.436 1.00 0.00 25 TRP A O 14
ATOM 8119 N N . ILE A 1 26 ? 16.063 -2.141 4.856 1.00 0.00 26 ILE A N 14
ATOM 8120 C CA . ILE A 1 26 ? 16.103 -2.810 6.197 1.00 0.00 26 ILE A CA 14
ATOM 8121 C C . ILE A 1 26 ? 17.462 -3.512 6.404 1.00 0.00 26 ILE A C 14
ATOM 8122 O O . ILE A 1 26 ? 17.815 -4.397 5.644 1.00 0.00 26 ILE A O 14
ATOM 8138 N N . PRO A 1 27 ? 18.187 -3.099 7.425 1.00 0.00 27 PRO A N 14
ATOM 8139 C CA . PRO A 1 27 ? 19.519 -3.706 7.719 1.00 0.00 27 PRO A CA 14
ATOM 8140 C C . PRO A 1 27 ? 19.468 -5.193 8.151 1.00 0.00 27 PRO A C 14
ATOM 8141 O O . PRO A 1 27 ? 20.298 -5.950 7.683 1.00 0.00 27 PRO A O 14
ATOM 8152 N N . PRO A 1 28 ? 18.538 -5.605 9.003 1.00 0.00 28 PRO A N 14
ATOM 8153 C CA . PRO A 1 28 ? 18.484 -7.041 9.419 1.00 0.00 28 PRO A CA 14
ATOM 8154 C C . PRO A 1 28 ? 18.057 -7.931 8.240 1.00 0.00 28 PRO A C 14
ATOM 8155 O O . PRO A 1 28 ? 17.036 -7.697 7.620 1.00 0.00 28 PRO A O 14
ATOM 8166 N N . LEU A 1 29 ? 18.844 -8.944 7.942 1.00 0.00 29 LEU A N 14
ATOM 8167 C CA . LEU A 1 29 ? 18.543 -9.892 6.812 1.00 0.00 29 LEU A CA 14
ATOM 8168 C C . LEU A 1 29 ? 18.381 -9.140 5.476 1.00 0.00 29 LEU A C 14
ATOM 8169 O O . LEU A 1 29 ? 17.425 -9.344 4.749 1.00 0.00 29 LEU A O 14
ATOM 8185 N N . ASN A 1 30 ? 19.317 -8.280 5.148 1.00 0.00 30 ASN A N 14
ATOM 8186 C CA . ASN A 1 30 ? 19.236 -7.512 3.860 1.00 0.00 30 ASN A CA 14
ATOM 8187 C C . ASN A 1 30 ? 19.724 -8.374 2.680 1.00 0.00 30 ASN A C 14
ATOM 8188 O O . ASN A 1 30 ? 19.222 -8.250 1.577 1.00 0.00 30 ASN A O 14
ATOM 8199 N N . VAL A 1 31 ? 20.684 -9.245 2.904 1.00 0.00 31 VAL A N 14
ATOM 8200 C CA . VAL A 1 31 ? 21.203 -10.124 1.807 1.00 0.00 31 VAL A CA 14
ATOM 8201 C C . VAL A 1 31 ? 21.061 -11.594 2.232 1.00 0.00 31 VAL A C 14
ATOM 8202 O O . VAL A 1 31 ? 21.304 -11.937 3.376 1.00 0.00 31 VAL A O 14
ATOM 8215 N N . ARG A 1 32 ? 20.670 -12.452 1.319 1.00 0.00 32 ARG A N 14
ATOM 8216 C CA . ARG A 1 32 ? 20.505 -13.903 1.648 1.00 0.00 32 ARG A CA 14
ATOM 8217 C C . ARG A 1 32 ? 21.272 -14.771 0.636 1.00 0.00 32 ARG A C 14
ATOM 8218 O O . ARG A 1 32 ? 21.310 -14.473 -0.545 1.00 0.00 32 ARG A O 14
ATOM 8239 N N . GLY A 1 33 ? 21.877 -15.840 1.101 1.00 0.00 33 GLY A N 14
ATOM 8240 C CA . GLY A 1 33 ? 22.648 -16.744 0.194 1.00 0.00 33 GLY A CA 14
ATOM 8241 C C . GLY A 1 33 ? 24.087 -16.867 0.699 1.00 0.00 33 GLY A C 14
ATOM 8242 O O . GLY A 1 33 ? 24.335 -17.745 1.510 1.00 0.00 33 GLY A O 14
ATOM 8247 N N . LYS A 1 1 ? -15.426 -7.411 -5.199 1.00 0.00 1 LYS A N 15
ATOM 8248 C CA . LYS A 1 1 ? -15.124 -6.704 -6.485 1.00 0.00 1 LYS A CA 15
ATOM 8249 C C . LYS A 1 1 ? -13.834 -5.880 -6.356 1.00 0.00 1 LYS A C 15
ATOM 8250 O O . LYS A 1 1 ? -13.288 -5.739 -5.279 1.00 0.00 1 LYS A O 15
ATOM 8268 N N . LEU A 1 2 ? -13.349 -5.338 -7.448 1.00 0.00 2 LEU A N 15
ATOM 8269 C CA . LEU A 1 2 ? -12.097 -4.521 -7.411 1.00 0.00 2 LEU A CA 15
ATOM 8270 C C . LEU A 1 2 ? -12.450 -3.033 -7.491 1.00 0.00 2 LEU A C 15
ATOM 8271 O O . LEU A 1 2 ? -13.352 -2.648 -8.214 1.00 0.00 2 LEU A O 15
ATOM 8287 N N . PHE A 1 3 ? -11.743 -2.209 -6.747 1.00 0.00 3 PHE A N 15
ATOM 8288 C CA . PHE A 1 3 ? -12.004 -0.726 -6.740 1.00 0.00 3 PHE A CA 15
ATOM 8289 C C . PHE A 1 3 ? -13.448 -0.436 -6.282 1.00 0.00 3 PHE A C 15
ATOM 8290 O O . PHE A 1 3 ? -14.032 0.564 -6.656 1.00 0.00 3 PHE A O 15
ATOM 8307 N N . LEU A 1 4 ? -14.031 -1.301 -5.481 1.00 0.00 4 LEU A N 15
ATOM 8308 C CA . LEU A 1 4 ? -15.434 -1.085 -5.004 1.00 0.00 4 LEU A CA 15
ATOM 8309 C C . LEU A 1 4 ? -15.530 -1.430 -3.507 1.00 0.00 4 LEU A C 15
ATOM 8310 O O . LEU A 1 4 ? -14.651 -1.053 -2.751 1.00 0.00 4 LEU A O 15
ATOM 8326 N N . ALA A 1 5 ? -16.572 -2.121 -3.065 1.00 0.00 5 ALA A N 15
ATOM 8327 C CA . ALA A 1 5 ? -16.719 -2.471 -1.610 1.00 0.00 5 ALA A CA 15
ATOM 8328 C C . ALA A 1 5 ? -16.669 -1.179 -0.787 1.00 0.00 5 ALA A C 15
ATOM 8329 O O . ALA A 1 5 ? -15.873 -1.045 0.117 1.00 0.00 5 ALA A O 15
ATOM 8336 N N . ARG A 1 6 ? -17.511 -0.215 -1.119 1.00 0.00 6 ARG A N 15
ATOM 8337 C CA . ARG A 1 6 ? -17.524 1.103 -0.396 1.00 0.00 6 ARG A CA 15
ATOM 8338 C C . ARG A 1 6 ? -16.116 1.717 -0.503 1.00 0.00 6 ARG A C 15
ATOM 8339 O O . ARG A 1 6 ? -15.599 2.304 0.432 1.00 0.00 6 ARG A O 15
ATOM 8360 N N . LEU A 1 7 ? -15.496 1.552 -1.659 1.00 0.00 7 LEU A N 15
ATOM 8361 C CA . LEU A 1 7 ? -14.112 2.065 -1.923 1.00 0.00 7 LEU A CA 15
ATOM 8362 C C . LEU A 1 7 ? -13.097 1.461 -0.931 1.00 0.00 7 LEU A C 15
ATOM 8363 O O . LEU A 1 7 ? -12.025 2.001 -0.728 1.00 0.00 7 LEU A O 15
ATOM 8379 N N . ILE A 1 8 ? -13.421 0.337 -0.323 1.00 0.00 8 ILE A N 15
ATOM 8380 C CA . ILE A 1 8 ? -12.479 -0.312 0.643 1.00 0.00 8 ILE A CA 15
ATOM 8381 C C . ILE A 1 8 ? -11.412 -1.064 -0.156 1.00 0.00 8 ILE A C 15
ATOM 8382 O O . ILE A 1 8 ? -10.231 -0.942 0.114 1.00 0.00 8 ILE A O 15
ATOM 8398 N N . TRP A 1 9 ? -11.828 -1.831 -1.142 1.00 0.00 9 TRP A N 15
ATOM 8399 C CA . TRP A 1 9 ? -10.853 -2.597 -1.987 1.00 0.00 9 TRP A CA 15
ATOM 8400 C C . TRP A 1 9 ? -9.878 -1.632 -2.684 1.00 0.00 9 TRP A C 15
ATOM 8401 O O . TRP A 1 9 ? -8.705 -1.929 -2.805 1.00 0.00 9 TRP A O 15
ATOM 8422 N N . TRP A 1 10 ? -10.350 -0.485 -3.130 1.00 0.00 10 TRP A N 15
ATOM 8423 C CA . TRP A 1 10 ? -9.445 0.501 -3.808 1.00 0.00 10 TRP A CA 15
ATOM 8424 C C . TRP A 1 10 ? -8.395 0.987 -2.796 1.00 0.00 10 TRP A C 15
ATOM 8425 O O . TRP A 1 10 ? -7.213 1.014 -3.086 1.00 0.00 10 TRP A O 15
ATOM 8446 N N . LEU A 1 11 ? -8.832 1.359 -1.612 1.00 0.00 11 LEU A N 15
ATOM 8447 C CA . LEU A 1 11 ? -7.889 1.842 -0.551 1.00 0.00 11 LEU A CA 15
ATOM 8448 C C . LEU A 1 11 ? -6.862 0.745 -0.221 1.00 0.00 11 LEU A C 15
ATOM 8449 O O . LEU A 1 11 ? -5.691 1.032 -0.060 1.00 0.00 11 LEU A O 15
ATOM 8465 N N . GLN A 1 12 ? -7.294 -0.499 -0.133 1.00 0.00 12 GLN A N 15
ATOM 8466 C CA . GLN A 1 12 ? -6.344 -1.621 0.175 1.00 0.00 12 GLN A CA 15
ATOM 8467 C C . GLN A 1 12 ? -5.257 -1.676 -0.909 1.00 0.00 12 GLN A C 15
ATOM 8468 O O . GLN A 1 12 ? -4.083 -1.728 -0.598 1.00 0.00 12 GLN A O 15
ATOM 8482 N N . TYR A 1 13 ? -5.655 -1.651 -2.166 1.00 0.00 13 TYR A N 15
ATOM 8483 C CA . TYR A 1 13 ? -4.674 -1.688 -3.305 1.00 0.00 13 TYR A CA 15
ATOM 8484 C C . TYR A 1 13 ? -3.677 -0.525 -3.178 1.00 0.00 13 TYR A C 15
ATOM 8485 O O . TYR A 1 13 ? -2.493 -0.688 -3.415 1.00 0.00 13 TYR A O 15
ATOM 8503 N N . PHE A 1 14 ? -4.157 0.639 -2.795 1.00 0.00 14 PHE A N 15
ATOM 8504 C CA . PHE A 1 14 ? -3.257 1.825 -2.632 1.00 0.00 14 PHE A CA 15
ATOM 8505 C C . PHE A 1 14 ? -2.208 1.531 -1.543 1.00 0.00 14 PHE A C 15
ATOM 8506 O O . PHE A 1 14 ? -1.050 1.885 -1.682 1.00 0.00 14 PHE A O 15
ATOM 8523 N N . ILE A 1 15 ? -2.618 0.877 -0.476 1.00 0.00 15 ILE A N 15
ATOM 8524 C CA . ILE A 1 15 ? -1.672 0.530 0.632 1.00 0.00 15 ILE A CA 15
ATOM 8525 C C . ILE A 1 15 ? -0.736 -0.593 0.159 1.00 0.00 15 ILE A C 15
ATOM 8526 O O . ILE A 1 15 ? 0.424 -0.603 0.517 1.00 0.00 15 ILE A O 15
ATOM 8542 N N . THR A 1 16 ? -1.226 -1.523 -0.644 1.00 0.00 16 THR A N 15
ATOM 8543 C CA . THR A 1 16 ? -0.359 -2.642 -1.154 1.00 0.00 16 THR A CA 15
ATOM 8544 C C . THR A 1 16 ? 0.886 -2.041 -1.826 1.00 0.00 16 THR A C 15
ATOM 8545 O O . THR A 1 16 ? 2.000 -2.461 -1.571 1.00 0.00 16 THR A O 15
ATOM 8556 N N . ARG A 1 17 ? 0.690 -1.046 -2.666 1.00 0.00 17 ARG A N 15
ATOM 8557 C CA . ARG A 1 17 ? 1.846 -0.384 -3.351 1.00 0.00 17 ARG A CA 15
ATOM 8558 C C . ARG A 1 17 ? 2.678 0.367 -2.298 1.00 0.00 17 ARG A C 15
ATOM 8559 O O . ARG A 1 17 ? 3.892 0.402 -2.381 1.00 0.00 17 ARG A O 15
ATOM 8580 N N . ALA A 1 18 ? 2.031 0.953 -1.309 1.00 0.00 18 ALA A N 15
ATOM 8581 C CA . ALA A 1 18 ? 2.767 1.694 -0.235 1.00 0.00 18 ALA A CA 15
ATOM 8582 C C . ALA A 1 18 ? 3.618 0.703 0.571 1.00 0.00 18 ALA A C 15
ATOM 8583 O O . ALA A 1 18 ? 4.763 0.976 0.880 1.00 0.00 18 ALA A O 15
ATOM 8590 N N . GLU A 1 19 ? 3.063 -0.446 0.898 1.00 0.00 19 GLU A N 15
ATOM 8591 C CA . GLU A 1 19 ? 3.818 -1.484 1.674 1.00 0.00 19 GLU A CA 15
ATOM 8592 C C . GLU A 1 19 ? 5.043 -1.945 0.867 1.00 0.00 19 GLU A C 15
ATOM 8593 O O . GLU A 1 19 ? 6.095 -2.201 1.425 1.00 0.00 19 GLU A O 15
ATOM 8605 N N . ALA A 1 20 ? 4.915 -2.032 -0.443 1.00 0.00 20 ALA A N 15
ATOM 8606 C CA . ALA A 1 20 ? 6.070 -2.453 -1.304 1.00 0.00 20 ALA A CA 15
ATOM 8607 C C . ALA A 1 20 ? 7.214 -1.442 -1.120 1.00 0.00 20 ALA A C 15
ATOM 8608 O O . ALA A 1 20 ? 8.371 -1.809 -1.045 1.00 0.00 20 ALA A O 15
ATOM 8615 N N . HIS A 1 21 ? 6.878 -0.174 -1.034 1.00 0.00 21 HIS A N 15
ATOM 8616 C CA . HIS A 1 21 ? 7.911 0.893 -0.836 1.00 0.00 21 HIS A CA 15
ATOM 8617 C C . HIS A 1 21 ? 8.345 0.912 0.641 1.00 0.00 21 HIS A C 15
ATOM 8618 O O . HIS A 1 21 ? 9.502 1.139 0.947 1.00 0.00 21 HIS A O 15
ATOM 8632 N N . LEU A 1 22 ? 7.409 0.679 1.541 1.00 0.00 22 LEU A N 15
ATOM 8633 C CA . LEU A 1 22 ? 7.683 0.675 3.019 1.00 0.00 22 LEU A CA 15
ATOM 8634 C C . LEU A 1 22 ? 8.855 -0.237 3.421 1.00 0.00 22 LEU A C 15
ATOM 8635 O O . LEU A 1 22 ? 9.538 0.054 4.383 1.00 0.00 22 LEU A O 15
ATOM 8651 N N . GLN A 1 23 ? 9.110 -1.322 2.720 1.00 0.00 23 GLN A N 15
ATOM 8652 C CA . GLN A 1 23 ? 10.257 -2.212 3.113 1.00 0.00 23 GLN A CA 15
ATOM 8653 C C . GLN A 1 23 ? 11.592 -1.711 2.517 1.00 0.00 23 GLN A C 15
ATOM 8654 O O . GLN A 1 23 ? 12.342 -2.474 1.934 1.00 0.00 23 GLN A O 15
ATOM 8668 N N . VAL A 1 24 ? 11.877 -0.426 2.680 1.00 0.00 24 VAL A N 15
ATOM 8669 C CA . VAL A 1 24 ? 13.137 0.236 2.171 1.00 0.00 24 VAL A CA 15
ATOM 8670 C C . VAL A 1 24 ? 13.625 -0.306 0.812 1.00 0.00 24 VAL A C 15
ATOM 8671 O O . VAL A 1 24 ? 14.819 -0.394 0.579 1.00 0.00 24 VAL A O 15
ATOM 8684 N N . TRP A 1 25 ? 12.714 -0.659 -0.074 1.00 0.00 25 TRP A N 15
ATOM 8685 C CA . TRP A 1 25 ? 13.086 -1.200 -1.425 1.00 0.00 25 TRP A CA 15
ATOM 8686 C C . TRP A 1 25 ? 14.228 -2.227 -1.305 1.00 0.00 25 TRP A C 15
ATOM 8687 O O . TRP A 1 25 ? 15.246 -2.123 -1.966 1.00 0.00 25 TRP A O 15
ATOM 8708 N N . ILE A 1 26 ? 14.052 -3.210 -0.451 1.00 0.00 26 ILE A N 15
ATOM 8709 C CA . ILE A 1 26 ? 15.100 -4.261 -0.245 1.00 0.00 26 ILE A CA 15
ATOM 8710 C C . ILE A 1 26 ? 15.303 -5.099 -1.527 1.00 0.00 26 ILE A C 15
ATOM 8711 O O . ILE A 1 26 ? 14.413 -5.821 -1.938 1.00 0.00 26 ILE A O 15
ATOM 8727 N N . PRO A 1 27 ? 16.475 -4.973 -2.124 1.00 0.00 27 PRO A N 15
ATOM 8728 C CA . PRO A 1 27 ? 16.794 -5.730 -3.373 1.00 0.00 27 PRO A CA 15
ATOM 8729 C C . PRO A 1 27 ? 16.867 -7.266 -3.187 1.00 0.00 27 PRO A C 15
ATOM 8730 O O . PRO A 1 27 ? 16.387 -7.972 -4.058 1.00 0.00 27 PRO A O 15
ATOM 8741 N N . PRO A 1 28 ? 17.437 -7.775 -2.101 1.00 0.00 28 PRO A N 15
ATOM 8742 C CA . PRO A 1 28 ? 17.500 -9.257 -1.914 1.00 0.00 28 PRO A CA 15
ATOM 8743 C C . PRO A 1 28 ? 16.093 -9.826 -1.660 1.00 0.00 28 PRO A C 15
ATOM 8744 O O . PRO A 1 28 ? 15.122 -9.094 -1.576 1.00 0.00 28 PRO A O 15
ATOM 8755 N N . LEU A 1 29 ? 15.979 -11.124 -1.529 1.00 0.00 29 LEU A N 15
ATOM 8756 C CA . LEU A 1 29 ? 14.642 -11.751 -1.276 1.00 0.00 29 LEU A CA 15
ATOM 8757 C C . LEU A 1 29 ? 14.417 -11.918 0.236 1.00 0.00 29 LEU A C 15
ATOM 8758 O O . LEU A 1 29 ? 13.980 -12.958 0.695 1.00 0.00 29 LEU A O 15
ATOM 8774 N N . ASN A 1 30 ? 14.717 -10.890 1.007 1.00 0.00 30 ASN A N 15
ATOM 8775 C CA . ASN A 1 30 ? 14.544 -10.933 2.499 1.00 0.00 30 ASN A CA 15
ATOM 8776 C C . ASN A 1 30 ? 15.280 -12.144 3.105 1.00 0.00 30 ASN A C 15
ATOM 8777 O O . ASN A 1 30 ? 14.769 -12.818 3.983 1.00 0.00 30 ASN A O 15
ATOM 8788 N N . VAL A 1 31 ? 16.479 -12.420 2.638 1.00 0.00 31 VAL A N 15
ATOM 8789 C CA . VAL A 1 31 ? 17.266 -13.581 3.172 1.00 0.00 31 VAL A CA 15
ATOM 8790 C C . VAL A 1 31 ? 17.696 -13.331 4.629 1.00 0.00 31 VAL A C 15
ATOM 8791 O O . VAL A 1 31 ? 17.872 -12.200 5.049 1.00 0.00 31 VAL A O 15
ATOM 8804 N N . ARG A 1 32 ? 17.863 -14.384 5.395 1.00 0.00 32 ARG A N 15
ATOM 8805 C CA . ARG A 1 32 ? 18.280 -14.240 6.824 1.00 0.00 32 ARG A CA 15
ATOM 8806 C C . ARG A 1 32 ? 19.618 -14.955 7.055 1.00 0.00 32 ARG A C 15
ATOM 8807 O O . ARG A 1 32 ? 19.895 -15.978 6.454 1.00 0.00 32 ARG A O 15
ATOM 8828 N N . GLY A 1 33 ? 20.440 -14.420 7.927 1.00 0.00 33 GLY A N 15
ATOM 8829 C CA . GLY A 1 33 ? 21.766 -15.048 8.222 1.00 0.00 33 GLY A CA 15
ATOM 8830 C C . GLY A 1 33 ? 21.583 -16.236 9.173 1.00 0.00 33 GLY A C 15
ATOM 8831 O O . GLY A 1 33 ? 20.941 -16.061 10.198 1.00 0.00 33 GLY A O 15
ATOM 8836 N N . LYS A 1 1 ? -20.620 12.276 4.124 1.00 0.00 1 LYS A N 16
ATOM 8837 C CA . LYS A 1 1 ? -21.623 11.348 3.514 1.00 0.00 1 LYS A CA 16
ATOM 8838 C C . LYS A 1 1 ? -20.923 10.339 2.590 1.00 0.00 1 LYS A C 16
ATOM 8839 O O . LYS A 1 1 ? -20.066 10.708 1.807 1.00 0.00 1 LYS A O 16
ATOM 8857 N N . LEU A 1 2 ? -21.292 9.076 2.683 1.00 0.00 2 LEU A N 16
ATOM 8858 C CA . LEU A 1 2 ? -20.684 7.995 1.832 1.00 0.00 2 LEU A CA 16
ATOM 8859 C C . LEU A 1 2 ? -19.153 7.933 2.003 1.00 0.00 2 LEU A C 16
ATOM 8860 O O . LEU A 1 2 ? -18.410 7.863 1.040 1.00 0.00 2 LEU A O 16
ATOM 8876 N N . PHE A 1 3 ? -18.685 7.951 3.231 1.00 0.00 3 PHE A N 16
ATOM 8877 C CA . PHE A 1 3 ? -17.208 7.889 3.494 1.00 0.00 3 PHE A CA 16
ATOM 8878 C C . PHE A 1 3 ? -16.696 6.449 3.321 1.00 0.00 3 PHE A C 16
ATOM 8879 O O . PHE A 1 3 ? -15.586 6.235 2.863 1.00 0.00 3 PHE A O 16
ATOM 8896 N N . LEU A 1 4 ? -17.496 5.468 3.680 1.00 0.00 4 LEU A N 16
ATOM 8897 C CA . LEU A 1 4 ? -17.064 4.043 3.532 1.00 0.00 4 LEU A CA 16
ATOM 8898 C C . LEU A 1 4 ? -17.595 3.480 2.204 1.00 0.00 4 LEU A C 16
ATOM 8899 O O . LEU A 1 4 ? -18.212 4.192 1.429 1.00 0.00 4 LEU A O 16
ATOM 8915 N N . ALA A 1 5 ? -17.350 2.208 1.954 1.00 0.00 5 ALA A N 16
ATOM 8916 C CA . ALA A 1 5 ? -17.804 1.522 0.693 1.00 0.00 5 ALA A CA 16
ATOM 8917 C C . ALA A 1 5 ? -17.034 2.058 -0.528 1.00 0.00 5 ALA A C 16
ATOM 8918 O O . ALA A 1 5 ? -17.028 3.246 -0.786 1.00 0.00 5 ALA A O 16
ATOM 8925 N N . ARG A 1 6 ? -16.381 1.171 -1.257 1.00 0.00 6 ARG A N 16
ATOM 8926 C CA . ARG A 1 6 ? -15.565 1.514 -2.483 1.00 0.00 6 ARG A CA 16
ATOM 8927 C C . ARG A 1 6 ? -14.189 2.075 -2.098 1.00 0.00 6 ARG A C 16
ATOM 8928 O O . ARG A 1 6 ? -13.191 1.701 -2.687 1.00 0.00 6 ARG A O 16
ATOM 8949 N N . LEU A 1 7 ? -14.125 2.954 -1.120 1.00 0.00 7 LEU A N 16
ATOM 8950 C CA . LEU A 1 7 ? -12.807 3.532 -0.693 1.00 0.00 7 LEU A CA 16
ATOM 8951 C C . LEU A 1 7 ? -11.913 2.427 -0.106 1.00 0.00 7 LEU A C 16
ATOM 8952 O O . LEU A 1 7 ? -10.720 2.412 -0.333 1.00 0.00 7 LEU A O 16
ATOM 8968 N N . ILE A 1 8 ? -12.492 1.502 0.635 1.00 0.00 8 ILE A N 16
ATOM 8969 C CA . ILE A 1 8 ? -11.696 0.380 1.237 1.00 0.00 8 ILE A CA 16
ATOM 8970 C C . ILE A 1 8 ? -11.088 -0.466 0.109 1.00 0.00 8 ILE A C 16
ATOM 8971 O O . ILE A 1 8 ? -9.946 -0.876 0.189 1.00 0.00 8 ILE A O 16
ATOM 8987 N N . TRP A 1 9 ? -11.848 -0.716 -0.936 1.00 0.00 9 TRP A N 16
ATOM 8988 C CA . TRP A 1 9 ? -11.335 -1.525 -2.087 1.00 0.00 9 TRP A CA 16
ATOM 8989 C C . TRP A 1 9 ? -10.153 -0.803 -2.747 1.00 0.00 9 TRP A C 16
ATOM 8990 O O . TRP A 1 9 ? -9.161 -1.425 -3.078 1.00 0.00 9 TRP A O 16
ATOM 9011 N N . TRP A 1 10 ? -10.250 0.497 -2.930 1.00 0.00 10 TRP A N 16
ATOM 9012 C CA . TRP A 1 10 ? -9.124 1.260 -3.559 1.00 0.00 10 TRP A CA 16
ATOM 9013 C C . TRP A 1 10 ? -7.929 1.283 -2.593 1.00 0.00 10 TRP A C 16
ATOM 9014 O O . TRP A 1 10 ? -6.803 1.043 -2.990 1.00 0.00 10 TRP A O 16
ATOM 9035 N N . LEU A 1 11 ? -8.177 1.560 -1.330 1.00 0.00 11 LEU A N 16
ATOM 9036 C CA . LEU A 1 11 ? -7.072 1.594 -0.319 1.00 0.00 11 LEU A CA 16
ATOM 9037 C C . LEU A 1 11 ? -6.444 0.200 -0.194 1.00 0.00 11 LEU A C 16
ATOM 9038 O O . LEU A 1 11 ? -5.245 0.078 -0.069 1.00 0.00 11 LEU A O 16
ATOM 9054 N N . GLN A 1 12 ? -7.245 -0.843 -0.240 1.00 0.00 12 GLN A N 16
ATOM 9055 C CA . GLN A 1 12 ? -6.709 -2.240 -0.138 1.00 0.00 12 GLN A CA 16
ATOM 9056 C C . GLN A 1 12 ? -5.827 -2.550 -1.364 1.00 0.00 12 GLN A C 16
ATOM 9057 O O . GLN A 1 12 ? -4.853 -3.272 -1.261 1.00 0.00 12 GLN A O 16
ATOM 9071 N N . TYR A 1 13 ? -6.151 -2.001 -2.513 1.00 0.00 13 TYR A N 16
ATOM 9072 C CA . TYR A 1 13 ? -5.327 -2.245 -3.740 1.00 0.00 13 TYR A CA 16
ATOM 9073 C C . TYR A 1 13 ? -4.054 -1.385 -3.652 1.00 0.00 13 TYR A C 16
ATOM 9074 O O . TYR A 1 13 ? -2.962 -1.835 -3.956 1.00 0.00 13 TYR A O 16
ATOM 9092 N N . PHE A 1 14 ? -4.205 -0.147 -3.230 1.00 0.00 14 PHE A N 16
ATOM 9093 C CA . PHE A 1 14 ? -3.035 0.779 -3.100 1.00 0.00 14 PHE A CA 16
ATOM 9094 C C . PHE A 1 14 ? -2.131 0.373 -1.923 1.00 0.00 14 PHE A C 16
ATOM 9095 O O . PHE A 1 14 ? -0.932 0.572 -1.986 1.00 0.00 14 PHE A O 16
ATOM 9112 N N . ILE A 1 15 ? -2.680 -0.185 -0.862 1.00 0.00 15 ILE A N 16
ATOM 9113 C CA . ILE A 1 15 ? -1.834 -0.595 0.311 1.00 0.00 15 ILE A CA 16
ATOM 9114 C C . ILE A 1 15 ? -0.763 -1.621 -0.104 1.00 0.00 15 ILE A C 16
ATOM 9115 O O . ILE A 1 15 ? 0.287 -1.678 0.506 1.00 0.00 15 ILE A O 16
ATOM 9131 N N . THR A 1 16 ? -1.008 -2.418 -1.127 1.00 0.00 16 THR A N 16
ATOM 9132 C CA . THR A 1 16 ? 0.014 -3.427 -1.569 1.00 0.00 16 THR A CA 16
ATOM 9133 C C . THR A 1 16 ? 1.290 -2.702 -2.024 1.00 0.00 16 THR A C 16
ATOM 9134 O O . THR A 1 16 ? 2.383 -3.035 -1.598 1.00 0.00 16 THR A O 16
ATOM 9145 N N . ARG A 1 17 ? 1.154 -1.710 -2.874 1.00 0.00 17 ARG A N 16
ATOM 9146 C CA . ARG A 1 17 ? 2.350 -0.951 -3.355 1.00 0.00 17 ARG A CA 16
ATOM 9147 C C . ARG A 1 17 ? 2.783 0.061 -2.285 1.00 0.00 17 ARG A C 16
ATOM 9148 O O . ARG A 1 17 ? 3.961 0.302 -2.112 1.00 0.00 17 ARG A O 16
ATOM 9169 N N . ALA A 1 18 ? 1.843 0.647 -1.571 1.00 0.00 18 ALA A N 16
ATOM 9170 C CA . ALA A 1 18 ? 2.191 1.643 -0.504 1.00 0.00 18 ALA A CA 16
ATOM 9171 C C . ALA A 1 18 ? 3.040 0.983 0.591 1.00 0.00 18 ALA A C 16
ATOM 9172 O O . ALA A 1 18 ? 4.006 1.564 1.043 1.00 0.00 18 ALA A O 16
ATOM 9179 N N . GLU A 1 19 ? 2.698 -0.216 1.011 1.00 0.00 19 GLU A N 16
ATOM 9180 C CA . GLU A 1 19 ? 3.504 -0.906 2.076 1.00 0.00 19 GLU A CA 16
ATOM 9181 C C . GLU A 1 19 ? 4.936 -1.154 1.575 1.00 0.00 19 GLU A C 16
ATOM 9182 O O . GLU A 1 19 ? 5.893 -0.957 2.301 1.00 0.00 19 GLU A O 16
ATOM 9194 N N . ALA A 1 20 ? 5.076 -1.575 0.336 1.00 0.00 20 ALA A N 16
ATOM 9195 C CA . ALA A 1 20 ? 6.432 -1.834 -0.244 1.00 0.00 20 ALA A CA 16
ATOM 9196 C C . ALA A 1 20 ? 7.176 -0.503 -0.436 1.00 0.00 20 ALA A C 16
ATOM 9197 O O . ALA A 1 20 ? 8.353 -0.396 -0.144 1.00 0.00 20 ALA A O 16
ATOM 9204 N N . HIS A 1 21 ? 6.488 0.509 -0.920 1.00 0.00 21 HIS A N 16
ATOM 9205 C CA . HIS A 1 21 ? 7.132 1.847 -1.134 1.00 0.00 21 HIS A CA 16
ATOM 9206 C C . HIS A 1 21 ? 7.461 2.507 0.215 1.00 0.00 21 HIS A C 16
ATOM 9207 O O . HIS A 1 21 ? 8.470 3.178 0.341 1.00 0.00 21 HIS A O 16
ATOM 9221 N N . LEU A 1 22 ? 6.618 2.315 1.212 1.00 0.00 22 LEU A N 16
ATOM 9222 C CA . LEU A 1 22 ? 6.851 2.916 2.570 1.00 0.00 22 LEU A CA 16
ATOM 9223 C C . LEU A 1 22 ? 8.174 2.417 3.174 1.00 0.00 22 LEU A C 16
ATOM 9224 O O . LEU A 1 22 ? 8.864 3.167 3.838 1.00 0.00 22 LEU A O 16
ATOM 9240 N N . GLN A 1 23 ? 8.531 1.175 2.953 1.00 0.00 23 GLN A N 16
ATOM 9241 C CA . GLN A 1 23 ? 9.811 0.642 3.520 1.00 0.00 23 GLN A CA 16
ATOM 9242 C C . GLN A 1 23 ? 10.970 0.894 2.540 1.00 0.00 23 GLN A C 16
ATOM 9243 O O . GLN A 1 23 ? 11.711 -0.014 2.209 1.00 0.00 23 GLN A O 16
ATOM 9257 N N . VAL A 1 24 ? 11.126 2.123 2.078 1.00 0.00 24 VAL A N 16
ATOM 9258 C CA . VAL A 1 24 ? 12.224 2.478 1.114 1.00 0.00 24 VAL A CA 16
ATOM 9259 C C . VAL A 1 24 ? 12.220 1.489 -0.067 1.00 0.00 24 VAL A C 16
ATOM 9260 O O . VAL A 1 24 ? 13.241 0.917 -0.408 1.00 0.00 24 VAL A O 16
ATOM 9273 N N . TRP A 1 25 ? 11.067 1.283 -0.680 1.00 0.00 25 TRP A N 16
ATOM 9274 C CA . TRP A 1 25 ? 10.943 0.330 -1.837 1.00 0.00 25 TRP A CA 16
ATOM 9275 C C . TRP A 1 25 ? 11.574 -1.023 -1.457 1.00 0.00 25 TRP A C 16
ATOM 9276 O O . TRP A 1 25 ? 12.490 -1.504 -2.103 1.00 0.00 25 TRP A O 16
ATOM 9297 N N . ILE A 1 26 ? 11.078 -1.622 -0.395 1.00 0.00 26 ILE A N 16
ATOM 9298 C CA . ILE A 1 26 ? 11.615 -2.940 0.083 1.00 0.00 26 ILE A CA 16
ATOM 9299 C C . ILE A 1 26 ? 11.584 -4.003 -1.037 1.00 0.00 26 ILE A C 16
ATOM 9300 O O . ILE A 1 26 ? 10.544 -4.259 -1.615 1.00 0.00 26 ILE A O 16
ATOM 9316 N N . PRO A 1 27 ? 12.734 -4.588 -1.310 1.00 0.00 27 PRO A N 16
ATOM 9317 C CA . PRO A 1 27 ? 12.828 -5.631 -2.370 1.00 0.00 27 PRO A CA 16
ATOM 9318 C C . PRO A 1 27 ? 12.259 -6.971 -1.868 1.00 0.00 27 PRO A C 16
ATOM 9319 O O . PRO A 1 27 ? 12.128 -7.174 -0.673 1.00 0.00 27 PRO A O 16
ATOM 9330 N N . PRO A 1 28 ? 11.938 -7.847 -2.798 1.00 0.00 28 PRO A N 16
ATOM 9331 C CA . PRO A 1 28 ? 11.380 -9.179 -2.433 1.00 0.00 28 PRO A CA 16
ATOM 9332 C C . PRO A 1 28 ? 12.477 -10.076 -1.842 1.00 0.00 28 PRO A C 16
ATOM 9333 O O . PRO A 1 28 ? 13.650 -9.900 -2.124 1.00 0.00 28 PRO A O 16
ATOM 9344 N N . LEU A 1 29 ? 12.099 -11.032 -1.029 1.00 0.00 29 LEU A N 16
ATOM 9345 C CA . LEU A 1 29 ? 13.107 -11.951 -0.411 1.00 0.00 29 LEU A CA 16
ATOM 9346 C C . LEU A 1 29 ? 13.074 -13.332 -1.091 1.00 0.00 29 LEU A C 16
ATOM 9347 O O . LEU A 1 29 ? 13.200 -14.355 -0.441 1.00 0.00 29 LEU A O 16
ATOM 9363 N N . ASN A 1 30 ? 12.914 -13.365 -2.396 1.00 0.00 30 ASN A N 16
ATOM 9364 C CA . ASN A 1 30 ? 12.877 -14.668 -3.137 1.00 0.00 30 ASN A CA 16
ATOM 9365 C C . ASN A 1 30 ? 13.890 -14.669 -4.299 1.00 0.00 30 ASN A C 16
ATOM 9366 O O . ASN A 1 30 ? 13.733 -15.405 -5.259 1.00 0.00 30 ASN A O 16
ATOM 9377 N N . VAL A 1 31 ? 14.927 -13.860 -4.223 1.00 0.00 31 VAL A N 16
ATOM 9378 C CA . VAL A 1 31 ? 15.951 -13.813 -5.316 1.00 0.00 31 VAL A CA 16
ATOM 9379 C C . VAL A 1 31 ? 17.345 -13.518 -4.737 1.00 0.00 31 VAL A C 16
ATOM 9380 O O . VAL A 1 31 ? 17.475 -12.907 -3.690 1.00 0.00 31 VAL A O 16
ATOM 9393 N N . ARG A 1 32 ? 18.381 -13.949 -5.418 1.00 0.00 32 ARG A N 16
ATOM 9394 C CA . ARG A 1 32 ? 19.778 -13.704 -4.933 1.00 0.00 32 ARG A CA 16
ATOM 9395 C C . ARG A 1 32 ? 20.402 -12.542 -5.717 1.00 0.00 32 ARG A C 16
ATOM 9396 O O . ARG A 1 32 ? 20.875 -11.585 -5.132 1.00 0.00 32 ARG A O 16
ATOM 9417 N N . GLY A 1 33 ? 20.400 -12.622 -7.030 1.00 0.00 33 GLY A N 16
ATOM 9418 C CA . GLY A 1 33 ? 20.983 -11.535 -7.873 1.00 0.00 33 GLY A CA 16
ATOM 9419 C C . GLY A 1 33 ? 19.969 -11.115 -8.942 1.00 0.00 33 GLY A C 16
ATOM 9420 O O . GLY A 1 33 ? 19.586 -11.961 -9.734 1.00 0.00 33 GLY A O 16
ATOM 9425 N N . LYS A 1 1 ? -6.271 6.842 -4.032 1.00 0.00 1 LYS A N 17
ATOM 9426 C CA . LYS A 1 1 ? -7.449 6.634 -4.934 1.00 0.00 1 LYS A CA 17
ATOM 9427 C C . LYS A 1 1 ? -8.639 6.097 -4.121 1.00 0.00 1 LYS A C 17
ATOM 9428 O O . LYS A 1 1 ? -8.772 4.905 -3.915 1.00 0.00 1 LYS A O 17
ATOM 9446 N N . LEU A 1 2 ? -9.502 6.970 -3.655 1.00 0.00 2 LEU A N 17
ATOM 9447 C CA . LEU A 1 2 ? -10.684 6.516 -2.849 1.00 0.00 2 LEU A CA 17
ATOM 9448 C C . LEU A 1 2 ? -11.987 7.048 -3.461 1.00 0.00 2 LEU A C 17
ATOM 9449 O O . LEU A 1 2 ? -12.237 8.241 -3.471 1.00 0.00 2 LEU A O 17
ATOM 9465 N N . PHE A 1 3 ? -12.812 6.159 -3.963 1.00 0.00 3 PHE A N 17
ATOM 9466 C CA . PHE A 1 3 ? -14.112 6.570 -4.578 1.00 0.00 3 PHE A CA 17
ATOM 9467 C C . PHE A 1 3 ? -15.273 5.900 -3.826 1.00 0.00 3 PHE A C 17
ATOM 9468 O O . PHE A 1 3 ? -16.036 6.570 -3.155 1.00 0.00 3 PHE A O 17
ATOM 9485 N N . LEU A 1 4 ? -15.405 4.595 -3.933 1.00 0.00 4 LEU A N 17
ATOM 9486 C CA . LEU A 1 4 ? -16.507 3.864 -3.229 1.00 0.00 4 LEU A CA 17
ATOM 9487 C C . LEU A 1 4 ? -15.970 2.549 -2.638 1.00 0.00 4 LEU A C 17
ATOM 9488 O O . LEU A 1 4 ? -14.928 2.571 -2.008 1.00 0.00 4 LEU A O 17
ATOM 9504 N N . ALA A 1 5 ? -16.652 1.421 -2.799 1.00 0.00 5 ALA A N 17
ATOM 9505 C CA . ALA A 1 5 ? -16.157 0.131 -2.206 1.00 0.00 5 ALA A CA 17
ATOM 9506 C C . ALA A 1 5 ? -16.058 0.306 -0.685 1.00 0.00 5 ALA A C 17
ATOM 9507 O O . ALA A 1 5 ? -15.201 -0.273 -0.049 1.00 0.00 5 ALA A O 17
ATOM 9514 N N . ARG A 1 6 ? -16.929 1.127 -0.110 1.00 0.00 6 ARG A N 17
ATOM 9515 C CA . ARG A 1 6 ? -16.907 1.397 1.362 1.00 0.00 6 ARG A CA 17
ATOM 9516 C C . ARG A 1 6 ? -15.496 1.867 1.752 1.00 0.00 6 ARG A C 17
ATOM 9517 O O . ARG A 1 6 ? -15.044 1.633 2.857 1.00 0.00 6 ARG A O 17
ATOM 9538 N N . LEU A 1 7 ? -14.802 2.517 0.826 1.00 0.00 7 LEU A N 17
ATOM 9539 C CA . LEU A 1 7 ? -13.410 3.007 1.069 1.00 0.00 7 LEU A CA 17
ATOM 9540 C C . LEU A 1 7 ? -12.530 1.812 1.490 1.00 0.00 7 LEU A C 17
ATOM 9541 O O . LEU A 1 7 ? -11.623 1.939 2.291 1.00 0.00 7 LEU A O 17
ATOM 9557 N N . ILE A 1 8 ? -12.819 0.645 0.940 1.00 0.00 8 ILE A N 17
ATOM 9558 C CA . ILE A 1 8 ? -12.042 -0.593 1.276 1.00 0.00 8 ILE A CA 17
ATOM 9559 C C . ILE A 1 8 ? -11.226 -1.072 0.064 1.00 0.00 8 ILE A C 17
ATOM 9560 O O . ILE A 1 8 ? -10.015 -0.952 0.060 1.00 0.00 8 ILE A O 17
ATOM 9576 N N . TRP A 1 9 ? -11.870 -1.614 -0.952 1.00 0.00 9 TRP A N 17
ATOM 9577 C CA . TRP A 1 9 ? -11.133 -2.113 -2.168 1.00 0.00 9 TRP A CA 17
ATOM 9578 C C . TRP A 1 9 ? -10.280 -0.996 -2.792 1.00 0.00 9 TRP A C 17
ATOM 9579 O O . TRP A 1 9 ? -9.177 -1.243 -3.249 1.00 0.00 9 TRP A O 17
ATOM 9600 N N . TRP A 1 10 ? -10.781 0.218 -2.807 1.00 0.00 10 TRP A N 17
ATOM 9601 C CA . TRP A 1 10 ? -10.003 1.354 -3.393 1.00 0.00 10 TRP A CA 17
ATOM 9602 C C . TRP A 1 10 ? -8.789 1.705 -2.514 1.00 0.00 10 TRP A C 17
ATOM 9603 O O . TRP A 1 10 ? -7.883 2.386 -2.963 1.00 0.00 10 TRP A O 17
ATOM 9624 N N . LEU A 1 11 ? -8.752 1.247 -1.282 1.00 0.00 11 LEU A N 17
ATOM 9625 C CA . LEU A 1 11 ? -7.593 1.549 -0.390 1.00 0.00 11 LEU A CA 17
ATOM 9626 C C . LEU A 1 11 ? -6.591 0.389 -0.439 1.00 0.00 11 LEU A C 17
ATOM 9627 O O . LEU A 1 11 ? -5.404 0.612 -0.562 1.00 0.00 11 LEU A O 17
ATOM 9643 N N . GLN A 1 12 ? -7.060 -0.838 -0.348 1.00 0.00 12 GLN A N 17
ATOM 9644 C CA . GLN A 1 12 ? -6.137 -2.027 -0.387 1.00 0.00 12 GLN A CA 17
ATOM 9645 C C . GLN A 1 12 ? -5.333 -2.083 -1.703 1.00 0.00 12 GLN A C 17
ATOM 9646 O O . GLN A 1 12 ? -4.180 -2.472 -1.703 1.00 0.00 12 GLN A O 17
ATOM 9660 N N . TYR A 1 13 ? -5.928 -1.694 -2.808 1.00 0.00 13 TYR A N 17
ATOM 9661 C CA . TYR A 1 13 ? -5.209 -1.715 -4.126 1.00 0.00 13 TYR A CA 17
ATOM 9662 C C . TYR A 1 13 ? -4.021 -0.737 -4.117 1.00 0.00 13 TYR A C 17
ATOM 9663 O O . TYR A 1 13 ? -3.037 -0.948 -4.805 1.00 0.00 13 TYR A O 17
ATOM 9681 N N . PHE A 1 14 ? -4.113 0.322 -3.345 1.00 0.00 14 PHE A N 17
ATOM 9682 C CA . PHE A 1 14 ? -3.009 1.331 -3.267 1.00 0.00 14 PHE A CA 17
ATOM 9683 C C . PHE A 1 14 ? -2.129 1.076 -2.029 1.00 0.00 14 PHE A C 17
ATOM 9684 O O . PHE A 1 14 ? -0.950 1.375 -2.047 1.00 0.00 14 PHE A O 17
ATOM 9701 N N . ILE A 1 15 ? -2.689 0.533 -0.964 1.00 0.00 15 ILE A N 17
ATOM 9702 C CA . ILE A 1 15 ? -1.883 0.265 0.272 1.00 0.00 15 ILE A CA 17
ATOM 9703 C C . ILE A 1 15 ? -0.882 -0.882 0.048 1.00 0.00 15 ILE A C 17
ATOM 9704 O O . ILE A 1 15 ? 0.188 -0.864 0.623 1.00 0.00 15 ILE A O 17
ATOM 9720 N N . THR A 1 16 ? -1.203 -1.861 -0.775 1.00 0.00 16 THR A N 17
ATOM 9721 C CA . THR A 1 16 ? -0.239 -2.990 -1.022 1.00 0.00 16 THR A CA 17
ATOM 9722 C C . THR A 1 16 ? 1.062 -2.420 -1.613 1.00 0.00 16 THR A C 17
ATOM 9723 O O . THR A 1 16 ? 2.149 -2.797 -1.211 1.00 0.00 16 THR A O 17
ATOM 9734 N N . ARG A 1 17 ? 0.949 -1.506 -2.551 1.00 0.00 17 ARG A N 17
ATOM 9735 C CA . ARG A 1 17 ? 2.168 -0.891 -3.165 1.00 0.00 17 ARG A CA 17
ATOM 9736 C C . ARG A 1 17 ? 2.800 0.082 -2.156 1.00 0.00 17 ARG A C 17
ATOM 9737 O O . ARG A 1 17 ? 4.008 0.158 -2.036 1.00 0.00 17 ARG A O 17
ATOM 9758 N N . ALA A 1 18 ? 1.979 0.813 -1.427 1.00 0.00 18 ALA A N 17
ATOM 9759 C CA . ALA A 1 18 ? 2.501 1.783 -0.408 1.00 0.00 18 ALA A CA 17
ATOM 9760 C C . ALA A 1 18 ? 3.285 1.041 0.687 1.00 0.00 18 ALA A C 17
ATOM 9761 O O . ALA A 1 18 ? 4.294 1.526 1.166 1.00 0.00 18 ALA A O 17
ATOM 9768 N N . GLU A 1 19 ? 2.835 -0.129 1.080 1.00 0.00 19 GLU A N 17
ATOM 9769 C CA . GLU A 1 19 ? 3.552 -0.911 2.140 1.00 0.00 19 GLU A CA 17
ATOM 9770 C C . GLU A 1 19 ? 4.811 -1.611 1.584 1.00 0.00 19 GLU A C 17
ATOM 9771 O O . GLU A 1 19 ? 5.575 -2.183 2.340 1.00 0.00 19 GLU A O 17
ATOM 9783 N N . ALA A 1 20 ? 5.036 -1.577 0.285 1.00 0.00 20 ALA A N 17
ATOM 9784 C CA . ALA A 1 20 ? 6.243 -2.240 -0.299 1.00 0.00 20 ALA A CA 17
ATOM 9785 C C . ALA A 1 20 ? 7.389 -1.228 -0.430 1.00 0.00 20 ALA A C 17
ATOM 9786 O O . ALA A 1 20 ? 8.471 -1.463 0.073 1.00 0.00 20 ALA A O 17
ATOM 9793 N N . HIS A 1 21 ? 7.162 -0.110 -1.091 1.00 0.00 21 HIS A N 17
ATOM 9794 C CA . HIS A 1 21 ? 8.250 0.916 -1.243 1.00 0.00 21 HIS A CA 17
ATOM 9795 C C . HIS A 1 21 ? 8.688 1.473 0.127 1.00 0.00 21 HIS A C 17
ATOM 9796 O O . HIS A 1 21 ? 9.788 1.977 0.255 1.00 0.00 21 HIS A O 17
ATOM 9810 N N . LEU A 1 22 ? 7.847 1.380 1.143 1.00 0.00 22 LEU A N 17
ATOM 9811 C CA . LEU A 1 22 ? 8.215 1.896 2.508 1.00 0.00 22 LEU A CA 17
ATOM 9812 C C . LEU A 1 22 ? 9.501 1.223 3.026 1.00 0.00 22 LEU A C 17
ATOM 9813 O O . LEU A 1 22 ? 10.199 1.780 3.852 1.00 0.00 22 LEU A O 17
ATOM 9829 N N . GLN A 1 23 ? 9.823 0.041 2.546 1.00 0.00 23 GLN A N 17
ATOM 9830 C CA . GLN A 1 23 ? 11.063 -0.666 2.999 1.00 0.00 23 GLN A CA 17
ATOM 9831 C C . GLN A 1 23 ? 12.259 -0.245 2.125 1.00 0.00 23 GLN A C 17
ATOM 9832 O O . GLN A 1 23 ? 13.008 -1.083 1.656 1.00 0.00 23 GLN A O 17
ATOM 9846 N N . VAL A 1 24 ? 12.437 1.045 1.901 1.00 0.00 24 VAL A N 17
ATOM 9847 C CA . VAL A 1 24 ? 13.571 1.557 1.055 1.00 0.00 24 VAL A CA 17
ATOM 9848 C C . VAL A 1 24 ? 13.579 0.846 -0.315 1.00 0.00 24 VAL A C 17
ATOM 9849 O O . VAL A 1 24 ? 14.625 0.618 -0.895 1.00 0.00 24 VAL A O 17
ATOM 9862 N N . TRP A 1 25 ? 12.412 0.499 -0.831 1.00 0.00 25 TRP A N 17
ATOM 9863 C CA . TRP A 1 25 ? 12.303 -0.199 -2.154 1.00 0.00 25 TRP A CA 17
ATOM 9864 C C . TRP A 1 25 ? 13.179 -1.471 -2.177 1.00 0.00 25 TRP A C 17
ATOM 9865 O O . TRP A 1 25 ? 14.009 -1.658 -3.052 1.00 0.00 25 TRP A O 17
ATOM 9886 N N . ILE A 1 26 ? 12.993 -2.350 -1.215 1.00 0.00 26 ILE A N 17
ATOM 9887 C CA . ILE A 1 26 ? 13.797 -3.614 -1.160 1.00 0.00 26 ILE A CA 17
ATOM 9888 C C . ILE A 1 26 ? 12.847 -4.826 -1.167 1.00 0.00 26 ILE A C 17
ATOM 9889 O O . ILE A 1 26 ? 12.102 -5.024 -0.223 1.00 0.00 26 ILE A O 17
ATOM 9905 N N . PRO A 1 27 ? 12.906 -5.598 -2.233 1.00 0.00 27 PRO A N 17
ATOM 9906 C CA . PRO A 1 27 ? 12.038 -6.804 -2.363 1.00 0.00 27 PRO A CA 17
ATOM 9907 C C . PRO A 1 27 ? 12.277 -7.865 -1.263 1.00 0.00 27 PRO A C 17
ATOM 9908 O O . PRO A 1 27 ? 11.300 -8.340 -0.711 1.00 0.00 27 PRO A O 17
ATOM 9919 N N . PRO A 1 28 ? 13.515 -8.215 -0.938 1.00 0.00 28 PRO A N 17
ATOM 9920 C CA . PRO A 1 28 ? 13.742 -9.227 0.141 1.00 0.00 28 PRO A CA 17
ATOM 9921 C C . PRO A 1 28 ? 13.391 -8.614 1.510 1.00 0.00 28 PRO A C 17
ATOM 9922 O O . PRO A 1 28 ? 12.951 -7.481 1.591 1.00 0.00 28 PRO A O 17
ATOM 9933 N N . LEU A 1 29 ? 13.587 -9.340 2.584 1.00 0.00 29 LEU A N 17
ATOM 9934 C CA . LEU A 1 29 ? 13.266 -8.780 3.937 1.00 0.00 29 LEU A CA 17
ATOM 9935 C C . LEU A 1 29 ? 14.533 -8.185 4.580 1.00 0.00 29 LEU A C 17
ATOM 9936 O O . LEU A 1 29 ? 14.741 -8.308 5.774 1.00 0.00 29 LEU A O 17
ATOM 9952 N N . ASN A 1 30 ? 15.376 -7.541 3.792 1.00 0.00 30 ASN A N 17
ATOM 9953 C CA . ASN A 1 30 ? 16.640 -6.925 4.312 1.00 0.00 30 ASN A CA 17
ATOM 9954 C C . ASN A 1 30 ? 17.459 -7.959 5.106 1.00 0.00 30 ASN A C 17
ATOM 9955 O O . ASN A 1 30 ? 17.668 -7.812 6.297 1.00 0.00 30 ASN A O 17
ATOM 9966 N N . VAL A 1 31 ? 17.909 -8.999 4.425 1.00 0.00 31 VAL A N 17
ATOM 9967 C CA . VAL A 1 31 ? 18.728 -10.115 5.030 1.00 0.00 31 VAL A CA 17
ATOM 9968 C C . VAL A 1 31 ? 18.174 -10.608 6.386 1.00 0.00 31 VAL A C 17
ATOM 9969 O O . VAL A 1 31 ? 17.016 -10.401 6.705 1.00 0.00 31 VAL A O 17
ATOM 9982 N N . ARG A 1 32 ? 18.991 -11.267 7.181 1.00 0.00 32 ARG A N 17
ATOM 9983 C CA . ARG A 1 32 ? 18.530 -11.781 8.508 1.00 0.00 32 ARG A CA 17
ATOM 9984 C C . ARG A 1 32 ? 19.735 -11.997 9.434 1.00 0.00 32 ARG A C 17
ATOM 9985 O O . ARG A 1 32 ? 20.601 -12.808 9.154 1.00 0.00 32 ARG A O 17
ATOM 10006 N N . GLY A 1 33 ? 19.788 -11.278 10.531 1.00 0.00 33 GLY A N 17
ATOM 10007 C CA . GLY A 1 33 ? 20.924 -11.425 11.490 1.00 0.00 33 GLY A CA 17
ATOM 10008 C C . GLY A 1 33 ? 20.429 -12.130 12.755 1.00 0.00 33 GLY A C 17
ATOM 10009 O O . GLY A 1 33 ? 20.150 -13.316 12.677 1.00 0.00 33 GLY A O 17
ATOM 10014 N N . LYS A 1 1 ? -26.206 -0.106 -3.406 1.00 0.00 1 LYS A N 18
ATOM 10015 C CA . LYS A 1 1 ? -24.942 -0.912 -3.468 1.00 0.00 1 LYS A CA 18
ATOM 10016 C C . LYS A 1 1 ? -23.745 -0.058 -3.939 1.00 0.00 1 LYS A C 18
ATOM 10017 O O . LYS A 1 1 ? -22.858 -0.548 -4.616 1.00 0.00 1 LYS A O 18
ATOM 10035 N N . LEU A 1 2 ? -23.707 1.207 -3.582 1.00 0.00 2 LEU A N 18
ATOM 10036 C CA . LEU A 1 2 ? -22.572 2.093 -3.997 1.00 0.00 2 LEU A CA 18
ATOM 10037 C C . LEU A 1 2 ? -21.885 2.677 -2.749 1.00 0.00 2 LEU A C 18
ATOM 10038 O O . LEU A 1 2 ? -22.138 2.233 -1.644 1.00 0.00 2 LEU A O 18
ATOM 10054 N N . PHE A 1 3 ? -21.024 3.662 -2.930 1.00 0.00 3 PHE A N 18
ATOM 10055 C CA . PHE A 1 3 ? -20.280 4.326 -1.800 1.00 0.00 3 PHE A CA 18
ATOM 10056 C C . PHE A 1 3 ? -19.247 3.386 -1.153 1.00 0.00 3 PHE A C 18
ATOM 10057 O O . PHE A 1 3 ? -18.067 3.687 -1.144 1.00 0.00 3 PHE A O 18
ATOM 10074 N N . LEU A 1 4 ? -19.668 2.263 -0.615 1.00 0.00 4 LEU A N 18
ATOM 10075 C CA . LEU A 1 4 ? -18.709 1.308 0.030 1.00 0.00 4 LEU A CA 18
ATOM 10076 C C . LEU A 1 4 ? -18.340 0.186 -0.956 1.00 0.00 4 LEU A C 18
ATOM 10077 O O . LEU A 1 4 ? -18.645 0.273 -2.132 1.00 0.00 4 LEU A O 18
ATOM 10093 N N . ALA A 1 5 ? -17.689 -0.857 -0.472 1.00 0.00 5 ALA A N 18
ATOM 10094 C CA . ALA A 1 5 ? -17.269 -2.026 -1.325 1.00 0.00 5 ALA A CA 18
ATOM 10095 C C . ALA A 1 5 ? -16.153 -1.616 -2.301 1.00 0.00 5 ALA A C 18
ATOM 10096 O O . ALA A 1 5 ? -15.015 -2.020 -2.138 1.00 0.00 5 ALA A O 18
ATOM 10103 N N . ARG A 1 6 ? -16.459 -0.817 -3.300 1.00 0.00 6 ARG A N 18
ATOM 10104 C CA . ARG A 1 6 ? -15.411 -0.376 -4.279 1.00 0.00 6 ARG A CA 18
ATOM 10105 C C . ARG A 1 6 ? -14.411 0.554 -3.577 1.00 0.00 6 ARG A C 18
ATOM 10106 O O . ARG A 1 6 ? -13.216 0.462 -3.798 1.00 0.00 6 ARG A O 18
ATOM 10127 N N . LEU A 1 7 ? -14.897 1.436 -2.728 1.00 0.00 7 LEU A N 18
ATOM 10128 C CA . LEU A 1 7 ? -13.993 2.376 -1.988 1.00 0.00 7 LEU A CA 18
ATOM 10129 C C . LEU A 1 7 ? -13.008 1.580 -1.116 1.00 0.00 7 LEU A C 18
ATOM 10130 O O . LEU A 1 7 ? -11.844 1.924 -1.023 1.00 0.00 7 LEU A O 18
ATOM 10146 N N . ILE A 1 8 ? -13.469 0.518 -0.486 1.00 0.00 8 ILE A N 18
ATOM 10147 C CA . ILE A 1 8 ? -12.568 -0.315 0.377 1.00 0.00 8 ILE A CA 18
ATOM 10148 C C . ILE A 1 8 ? -11.548 -1.043 -0.510 1.00 0.00 8 ILE A C 18
ATOM 10149 O O . ILE A 1 8 ? -10.378 -1.096 -0.183 1.00 0.00 8 ILE A O 18
ATOM 10165 N N . TRP A 1 9 ? -11.983 -1.595 -1.623 1.00 0.00 9 TRP A N 18
ATOM 10166 C CA . TRP A 1 9 ? -11.041 -2.319 -2.543 1.00 0.00 9 TRP A CA 18
ATOM 10167 C C . TRP A 1 9 ? -9.934 -1.372 -3.038 1.00 0.00 9 TRP A C 18
ATOM 10168 O O . TRP A 1 9 ? -8.773 -1.741 -3.067 1.00 0.00 9 TRP A O 18
ATOM 10189 N N . TRP A 1 10 ? -10.285 -0.162 -3.418 1.00 0.00 10 TRP A N 18
ATOM 10190 C CA . TRP A 1 10 ? -9.255 0.815 -3.904 1.00 0.00 10 TRP A CA 18
ATOM 10191 C C . TRP A 1 10 ? -8.269 1.137 -2.770 1.00 0.00 10 TRP A C 18
ATOM 10192 O O . TRP A 1 10 ? -7.068 1.158 -2.974 1.00 0.00 10 TRP A O 18
ATOM 10213 N N . LEU A 1 11 ? -8.774 1.375 -1.577 1.00 0.00 11 LEU A N 18
ATOM 10214 C CA . LEU A 1 11 ? -7.881 1.684 -0.411 1.00 0.00 11 LEU A CA 18
ATOM 10215 C C . LEU A 1 11 ? -6.927 0.504 -0.162 1.00 0.00 11 LEU A C 18
ATOM 10216 O O . LEU A 1 11 ? -5.752 0.701 0.088 1.00 0.00 11 LEU A O 18
ATOM 10232 N N . GLN A 1 12 ? -7.428 -0.711 -0.241 1.00 0.00 12 GLN A N 18
ATOM 10233 C CA . GLN A 1 12 ? -6.568 -1.924 -0.026 1.00 0.00 12 GLN A CA 18
ATOM 10234 C C . GLN A 1 12 ? -5.442 -1.957 -1.075 1.00 0.00 12 GLN A C 18
ATOM 10235 O O . GLN A 1 12 ? -4.296 -2.222 -0.755 1.00 0.00 12 GLN A O 18
ATOM 10249 N N . TYR A 1 13 ? -5.773 -1.680 -2.319 1.00 0.00 13 TYR A N 18
ATOM 10250 C CA . TYR A 1 13 ? -4.747 -1.678 -3.414 1.00 0.00 13 TYR A CA 18
ATOM 10251 C C . TYR A 1 13 ? -3.708 -0.565 -3.190 1.00 0.00 13 TYR A C 18
ATOM 10252 O O . TYR A 1 13 ? -2.571 -0.685 -3.607 1.00 0.00 13 TYR A O 18
ATOM 10270 N N . PHE A 1 14 ? -4.087 0.508 -2.533 1.00 0.00 14 PHE A N 18
ATOM 10271 C CA . PHE A 1 14 ? -3.125 1.624 -2.275 1.00 0.00 14 PHE A CA 18
ATOM 10272 C C . PHE A 1 14 ? -2.214 1.269 -1.086 1.00 0.00 14 PHE A C 18
ATOM 10273 O O . PHE A 1 14 ? -1.028 1.540 -1.112 1.00 0.00 14 PHE A O 18
ATOM 10290 N N . ILE A 1 15 ? -2.768 0.668 -0.053 1.00 0.00 15 ILE A N 18
ATOM 10291 C CA . ILE A 1 15 ? -1.955 0.285 1.152 1.00 0.00 15 ILE A CA 18
ATOM 10292 C C . ILE A 1 15 ? -0.893 -0.767 0.777 1.00 0.00 15 ILE A C 18
ATOM 10293 O O . ILE A 1 15 ? 0.251 -0.653 1.177 1.00 0.00 15 ILE A O 18
ATOM 10309 N N . THR A 1 16 ? -1.262 -1.778 0.019 1.00 0.00 16 THR A N 18
ATOM 10310 C CA . THR A 1 16 ? -0.272 -2.836 -0.380 1.00 0.00 16 THR A CA 18
ATOM 10311 C C . THR A 1 16 ? 0.850 -2.237 -1.255 1.00 0.00 16 THR A C 18
ATOM 10312 O O . THR A 1 16 ? 1.996 -2.639 -1.149 1.00 0.00 16 THR A O 18
ATOM 10323 N N . ARG A 1 17 ? 0.533 -1.280 -2.103 1.00 0.00 17 ARG A N 18
ATOM 10324 C CA . ARG A 1 17 ? 1.578 -0.649 -2.975 1.00 0.00 17 ARG A CA 18
ATOM 10325 C C . ARG A 1 17 ? 2.502 0.232 -2.118 1.00 0.00 17 ARG A C 18
ATOM 10326 O O . ARG A 1 17 ? 3.701 0.250 -2.321 1.00 0.00 17 ARG A O 18
ATOM 10347 N N . ALA A 1 18 ? 1.944 0.950 -1.164 1.00 0.00 18 ALA A N 18
ATOM 10348 C CA . ALA A 1 18 ? 2.771 1.833 -0.277 1.00 0.00 18 ALA A CA 18
ATOM 10349 C C . ALA A 1 18 ? 3.765 0.983 0.530 1.00 0.00 18 ALA A C 18
ATOM 10350 O O . ALA A 1 18 ? 4.912 1.354 0.692 1.00 0.00 18 ALA A O 18
ATOM 10357 N N . GLU A 1 19 ? 3.329 -0.154 1.021 1.00 0.00 19 GLU A N 18
ATOM 10358 C CA . GLU A 1 19 ? 4.236 -1.049 1.811 1.00 0.00 19 GLU A CA 18
ATOM 10359 C C . GLU A 1 19 ? 5.362 -1.585 0.907 1.00 0.00 19 GLU A C 18
ATOM 10360 O O . GLU A 1 19 ? 6.490 -1.738 1.342 1.00 0.00 19 GLU A O 18
ATOM 10372 N N . ALA A 1 20 ? 5.050 -1.866 -0.343 1.00 0.00 20 ALA A N 18
ATOM 10373 C CA . ALA A 1 20 ? 6.072 -2.394 -1.307 1.00 0.00 20 ALA A CA 18
ATOM 10374 C C . ALA A 1 20 ? 7.268 -1.437 -1.431 1.00 0.00 20 ALA A C 18
ATOM 10375 O O . ALA A 1 20 ? 8.399 -1.845 -1.246 1.00 0.00 20 ALA A O 18
ATOM 10382 N N . HIS A 1 21 ? 7.033 -0.178 -1.737 1.00 0.00 21 HIS A N 18
ATOM 10383 C CA . HIS A 1 21 ? 8.177 0.788 -1.866 1.00 0.00 21 HIS A CA 18
ATOM 10384 C C . HIS A 1 21 ? 8.700 1.264 -0.494 1.00 0.00 21 HIS A C 18
ATOM 10385 O O . HIS A 1 21 ? 9.577 2.105 -0.436 1.00 0.00 21 HIS A O 18
ATOM 10399 N N . LEU A 1 22 ? 8.188 0.748 0.603 1.00 0.00 22 LEU A N 18
ATOM 10400 C CA . LEU A 1 22 ? 8.679 1.180 1.951 1.00 0.00 22 LEU A CA 18
ATOM 10401 C C . LEU A 1 22 ? 9.779 0.230 2.457 1.00 0.00 22 LEU A C 18
ATOM 10402 O O . LEU A 1 22 ? 10.600 0.616 3.271 1.00 0.00 22 LEU A O 18
ATOM 10418 N N . GLN A 1 23 ? 9.804 -0.999 1.987 1.00 0.00 23 GLN A N 18
ATOM 10419 C CA . GLN A 1 23 ? 10.843 -1.975 2.432 1.00 0.00 23 GLN A CA 18
ATOM 10420 C C . GLN A 1 23 ? 11.757 -2.323 1.252 1.00 0.00 23 GLN A C 18
ATOM 10421 O O . GLN A 1 23 ? 11.331 -2.328 0.110 1.00 0.00 23 GLN A O 18
ATOM 10435 N N . VAL A 1 24 ? 13.007 -2.611 1.536 1.00 0.00 24 VAL A N 18
ATOM 10436 C CA . VAL A 1 24 ? 14.011 -2.969 0.471 1.00 0.00 24 VAL A CA 18
ATOM 10437 C C . VAL A 1 24 ? 14.065 -1.872 -0.613 1.00 0.00 24 VAL A C 18
ATOM 10438 O O . VAL A 1 24 ? 14.174 -2.151 -1.796 1.00 0.00 24 VAL A O 18
ATOM 10451 N N . TRP A 1 25 ? 13.985 -0.621 -0.208 1.00 0.00 25 TRP A N 18
ATOM 10452 C CA . TRP A 1 25 ? 14.024 0.516 -1.183 1.00 0.00 25 TRP A CA 18
ATOM 10453 C C . TRP A 1 25 ? 14.949 1.633 -0.670 1.00 0.00 25 TRP A C 18
ATOM 10454 O O . TRP A 1 25 ? 15.878 2.038 -1.347 1.00 0.00 25 TRP A O 18
ATOM 10475 N N . ILE A 1 26 ? 14.697 2.128 0.523 1.00 0.00 26 ILE A N 18
ATOM 10476 C CA . ILE A 1 26 ? 15.548 3.219 1.102 1.00 0.00 26 ILE A CA 18
ATOM 10477 C C . ILE A 1 26 ? 16.832 2.624 1.709 1.00 0.00 26 ILE A C 18
ATOM 10478 O O . ILE A 1 26 ? 16.768 1.641 2.426 1.00 0.00 26 ILE A O 18
ATOM 10494 N N . PRO A 1 27 ? 17.960 3.235 1.407 1.00 0.00 27 PRO A N 18
ATOM 10495 C CA . PRO A 1 27 ? 19.266 2.748 1.937 1.00 0.00 27 PRO A CA 18
ATOM 10496 C C . PRO A 1 27 ? 19.402 3.072 3.439 1.00 0.00 27 PRO A C 18
ATOM 10497 O O . PRO A 1 27 ? 19.225 4.212 3.832 1.00 0.00 27 PRO A O 18
ATOM 10508 N N . PRO A 1 28 ? 19.708 2.063 4.230 1.00 0.00 28 PRO A N 18
ATOM 10509 C CA . PRO A 1 28 ? 19.865 2.260 5.700 1.00 0.00 28 PRO A CA 18
ATOM 10510 C C . PRO A 1 28 ? 21.198 2.962 6.019 1.00 0.00 28 PRO A C 18
ATOM 10511 O O . PRO A 1 28 ? 22.177 2.327 6.370 1.00 0.00 28 PRO A O 18
ATOM 10522 N N . LEU A 1 29 ? 21.233 4.269 5.894 1.00 0.00 29 LEU A N 18
ATOM 10523 C CA . LEU A 1 29 ? 22.483 5.044 6.182 1.00 0.00 29 LEU A CA 18
ATOM 10524 C C . LEU A 1 29 ? 22.112 6.404 6.793 1.00 0.00 29 LEU A C 18
ATOM 10525 O O . LEU A 1 29 ? 22.305 7.449 6.195 1.00 0.00 29 LEU A O 18
ATOM 10541 N N . ASN A 1 30 ? 21.576 6.384 7.989 1.00 0.00 30 ASN A N 18
ATOM 10542 C CA . ASN A 1 30 ? 21.172 7.654 8.678 1.00 0.00 30 ASN A CA 18
ATOM 10543 C C . ASN A 1 30 ? 22.349 8.255 9.462 1.00 0.00 30 ASN A C 18
ATOM 10544 O O . ASN A 1 30 ? 22.435 9.459 9.616 1.00 0.00 30 ASN A O 18
ATOM 10555 N N . VAL A 1 31 ? 23.250 7.432 9.953 1.00 0.00 31 VAL A N 18
ATOM 10556 C CA . VAL A 1 31 ? 24.424 7.951 10.725 1.00 0.00 31 VAL A CA 18
ATOM 10557 C C . VAL A 1 31 ? 25.731 7.573 10.013 1.00 0.00 31 VAL A C 18
ATOM 10558 O O . VAL A 1 31 ? 25.930 6.430 9.640 1.00 0.00 31 VAL A O 18
ATOM 10571 N N . ARG A 1 32 ? 26.611 8.538 9.827 1.00 0.00 32 ARG A N 18
ATOM 10572 C CA . ARG A 1 32 ? 27.932 8.312 9.142 1.00 0.00 32 ARG A CA 18
ATOM 10573 C C . ARG A 1 32 ? 27.749 7.946 7.656 1.00 0.00 32 ARG A C 18
ATOM 10574 O O . ARG A 1 32 ? 26.694 7.508 7.229 1.00 0.00 32 ARG A O 18
ATOM 10595 N N . GLY A 1 33 ? 28.785 8.130 6.873 1.00 0.00 33 GLY A N 18
ATOM 10596 C CA . GLY A 1 33 ? 28.713 7.808 5.415 1.00 0.00 33 GLY A CA 18
ATOM 10597 C C . GLY A 1 33 ? 30.121 7.844 4.815 1.00 0.00 33 GLY A C 18
ATOM 10598 O O . GLY A 1 33 ? 30.538 8.912 4.396 1.00 0.00 33 GLY A O 18
ATOM 10603 N N . LYS A 1 1 ? -10.918 14.004 8.960 1.00 0.00 1 LYS A N 19
ATOM 10604 C CA . LYS A 1 1 ? -10.816 12.631 9.550 1.00 0.00 1 LYS A CA 19
ATOM 10605 C C . LYS A 1 1 ? -11.599 11.622 8.694 1.00 0.00 1 LYS A C 19
ATOM 10606 O O . LYS A 1 1 ? -12.301 12.000 7.774 1.00 0.00 1 LYS A O 19
ATOM 10624 N N . LEU A 1 2 ? -11.472 10.345 9.001 1.00 0.00 2 LEU A N 19
ATOM 10625 C CA . LEU A 1 2 ? -12.186 9.260 8.241 1.00 0.00 2 LEU A CA 19
ATOM 10626 C C . LEU A 1 2 ? -11.855 9.325 6.741 1.00 0.00 2 LEU A C 19
ATOM 10627 O O . LEU A 1 2 ? -12.618 9.848 5.946 1.00 0.00 2 LEU A O 19
ATOM 10643 N N . PHE A 1 3 ? -10.720 8.796 6.354 1.00 0.00 3 PHE A N 19
ATOM 10644 C CA . PHE A 1 3 ? -10.313 8.814 4.910 1.00 0.00 3 PHE A CA 19
ATOM 10645 C C . PHE A 1 3 ? -10.524 7.437 4.258 1.00 0.00 3 PHE A C 19
ATOM 10646 O O . PHE A 1 3 ? -10.806 7.352 3.076 1.00 0.00 3 PHE A O 19
ATOM 10663 N N . LEU A 1 4 ? -10.389 6.366 5.011 1.00 0.00 4 LEU A N 19
ATOM 10664 C CA . LEU A 1 4 ? -10.580 4.992 4.435 1.00 0.00 4 LEU A CA 19
ATOM 10665 C C . LEU A 1 4 ? -12.078 4.639 4.375 1.00 0.00 4 LEU A C 19
ATOM 10666 O O . LEU A 1 4 ? -12.919 5.503 4.542 1.00 0.00 4 LEU A O 19
ATOM 10682 N N . ALA A 1 5 ? -12.407 3.381 4.136 1.00 0.00 5 ALA A N 19
ATOM 10683 C CA . ALA A 1 5 ? -13.837 2.904 4.048 1.00 0.00 5 ALA A CA 19
ATOM 10684 C C . ALA A 1 5 ? -14.527 3.429 2.780 1.00 0.00 5 ALA A C 19
ATOM 10685 O O . ALA A 1 5 ? -15.014 2.646 1.985 1.00 0.00 5 ALA A O 19
ATOM 10692 N N . ARG A 1 6 ? -14.568 4.728 2.576 1.00 0.00 6 ARG A N 19
ATOM 10693 C CA . ARG A 1 6 ? -15.219 5.293 1.348 1.00 0.00 6 ARG A CA 19
ATOM 10694 C C . ARG A 1 6 ? -14.524 4.729 0.100 1.00 0.00 6 ARG A C 19
ATOM 10695 O O . ARG A 1 6 ? -15.153 4.478 -0.909 1.00 0.00 6 ARG A O 19
ATOM 10716 N N . LEU A 1 7 ? -13.227 4.523 0.177 1.00 0.00 7 LEU A N 19
ATOM 10717 C CA . LEU A 1 7 ? -12.463 3.969 -0.981 1.00 0.00 7 LEU A CA 19
ATOM 10718 C C . LEU A 1 7 ? -11.746 2.666 -0.582 1.00 0.00 7 LEU A C 19
ATOM 10719 O O . LEU A 1 7 ? -10.658 2.400 -1.059 1.00 0.00 7 LEU A O 19
ATOM 10735 N N . ILE A 1 8 ? -12.336 1.853 0.280 1.00 0.00 8 ILE A N 19
ATOM 10736 C CA . ILE A 1 8 ? -11.669 0.561 0.695 1.00 0.00 8 ILE A CA 19
ATOM 10737 C C . ILE A 1 8 ? -11.266 -0.253 -0.538 1.00 0.00 8 ILE A C 19
ATOM 10738 O O . ILE A 1 8 ? -10.166 -0.764 -0.610 1.00 0.00 8 ILE A O 19
ATOM 10754 N N . TRP A 1 9 ? -12.159 -0.367 -1.495 1.00 0.00 9 TRP A N 19
ATOM 10755 C CA . TRP A 1 9 ? -11.872 -1.145 -2.754 1.00 0.00 9 TRP A CA 19
ATOM 10756 C C . TRP A 1 9 ? -10.546 -0.689 -3.387 1.00 0.00 9 TRP A C 19
ATOM 10757 O O . TRP A 1 9 ? -9.824 -1.488 -3.955 1.00 0.00 9 TRP A O 19
ATOM 10778 N N . TRP A 1 10 ? -10.229 0.582 -3.288 1.00 0.00 10 TRP A N 19
ATOM 10779 C CA . TRP A 1 10 ? -8.957 1.107 -3.872 1.00 0.00 10 TRP A CA 19
ATOM 10780 C C . TRP A 1 10 ? -7.843 1.105 -2.812 1.00 0.00 10 TRP A C 19
ATOM 10781 O O . TRP A 1 10 ? -6.742 0.660 -3.073 1.00 0.00 10 TRP A O 19
ATOM 10802 N N . LEU A 1 11 ? -8.129 1.604 -1.628 1.00 0.00 11 LEU A N 19
ATOM 10803 C CA . LEU A 1 11 ? -7.109 1.653 -0.526 1.00 0.00 11 LEU A CA 19
ATOM 10804 C C . LEU A 1 11 ? -6.564 0.260 -0.182 1.00 0.00 11 LEU A C 19
ATOM 10805 O O . LEU A 1 11 ? -5.369 0.109 -0.015 1.00 0.00 11 LEU A O 19
ATOM 10821 N N . GLN A 1 12 ? -7.415 -0.740 -0.073 1.00 0.00 12 GLN A N 19
ATOM 10822 C CA . GLN A 1 12 ? -6.944 -2.129 0.263 1.00 0.00 12 GLN A CA 19
ATOM 10823 C C . GLN A 1 12 ? -5.839 -2.568 -0.705 1.00 0.00 12 GLN A C 19
ATOM 10824 O O . GLN A 1 12 ? -4.781 -2.998 -0.283 1.00 0.00 12 GLN A O 19
ATOM 10838 N N . TYR A 1 13 ? -6.076 -2.449 -1.991 1.00 0.00 13 TYR A N 19
ATOM 10839 C CA . TYR A 1 13 ? -5.035 -2.847 -2.986 1.00 0.00 13 TYR A CA 19
ATOM 10840 C C . TYR A 1 13 ? -3.876 -1.840 -2.926 1.00 0.00 13 TYR A C 19
ATOM 10841 O O . TYR A 1 13 ? -2.724 -2.217 -3.031 1.00 0.00 13 TYR A O 19
ATOM 10859 N N . PHE A 1 14 ? -4.183 -0.570 -2.748 1.00 0.00 14 PHE A N 19
ATOM 10860 C CA . PHE A 1 14 ? -3.119 0.483 -2.665 1.00 0.00 14 PHE A CA 19
ATOM 10861 C C . PHE A 1 14 ? -2.151 0.179 -1.512 1.00 0.00 14 PHE A C 19
ATOM 10862 O O . PHE A 1 14 ? -0.967 0.431 -1.627 1.00 0.00 14 PHE A O 19
ATOM 10879 N N . ILE A 1 15 ? -2.650 -0.360 -0.416 1.00 0.00 15 ILE A N 19
ATOM 10880 C CA . ILE A 1 15 ? -1.773 -0.695 0.756 1.00 0.00 15 ILE A CA 19
ATOM 10881 C C . ILE A 1 15 ? -0.642 -1.636 0.304 1.00 0.00 15 ILE A C 19
ATOM 10882 O O . ILE A 1 15 ? 0.475 -1.526 0.779 1.00 0.00 15 ILE A O 19
ATOM 10898 N N . THR A 1 16 ? -0.917 -2.543 -0.613 1.00 0.00 16 THR A N 19
ATOM 10899 C CA . THR A 1 16 ? 0.148 -3.478 -1.105 1.00 0.00 16 THR A CA 19
ATOM 10900 C C . THR A 1 16 ? 1.276 -2.650 -1.738 1.00 0.00 16 THR A C 19
ATOM 10901 O O . THR A 1 16 ? 2.445 -2.870 -1.470 1.00 0.00 16 THR A O 19
ATOM 10912 N N . ARG A 1 17 ? 0.922 -1.687 -2.561 1.00 0.00 17 ARG A N 19
ATOM 10913 C CA . ARG A 1 17 ? 1.954 -0.816 -3.208 1.00 0.00 17 ARG A CA 19
ATOM 10914 C C . ARG A 1 17 ? 2.535 0.128 -2.148 1.00 0.00 17 ARG A C 19
ATOM 10915 O O . ARG A 1 17 ? 3.727 0.364 -2.118 1.00 0.00 17 ARG A O 19
ATOM 10936 N N . ALA A 1 18 ? 1.694 0.658 -1.283 1.00 0.00 18 ALA A N 19
ATOM 10937 C CA . ALA A 1 18 ? 2.161 1.589 -0.204 1.00 0.00 18 ALA A CA 19
ATOM 10938 C C . ALA A 1 18 ? 3.247 0.920 0.652 1.00 0.00 18 ALA A C 19
ATOM 10939 O O . ALA A 1 18 ? 4.267 1.527 0.927 1.00 0.00 18 ALA A O 19
ATOM 10946 N N . GLU A 1 19 ? 3.044 -0.318 1.066 1.00 0.00 19 GLU A N 19
ATOM 10947 C CA . GLU A 1 19 ? 4.077 -1.025 1.898 1.00 0.00 19 GLU A CA 19
ATOM 10948 C C . GLU A 1 19 ? 5.388 -1.126 1.100 1.00 0.00 19 GLU A C 19
ATOM 10949 O O . GLU A 1 19 ? 6.454 -0.825 1.610 1.00 0.00 19 GLU A O 19
ATOM 10961 N N . ALA A 1 20 ? 5.307 -1.530 -0.151 1.00 0.00 20 ALA A N 19
ATOM 10962 C CA . ALA A 1 20 ? 6.533 -1.638 -1.010 1.00 0.00 20 ALA A CA 19
ATOM 10963 C C . ALA A 1 20 ? 7.168 -0.246 -1.163 1.00 0.00 20 ALA A C 19
ATOM 10964 O O . ALA A 1 20 ? 8.378 -0.107 -1.152 1.00 0.00 20 ALA A O 19
ATOM 10971 N N . HIS A 1 21 ? 6.353 0.782 -1.286 1.00 0.00 21 HIS A N 19
ATOM 10972 C CA . HIS A 1 21 ? 6.882 2.179 -1.420 1.00 0.00 21 HIS A CA 19
ATOM 10973 C C . HIS A 1 21 ? 7.605 2.611 -0.129 1.00 0.00 21 HIS A C 19
ATOM 10974 O O . HIS A 1 21 ? 8.391 3.538 -0.146 1.00 0.00 21 HIS A O 19
ATOM 10988 N N . LEU A 1 22 ? 7.349 1.944 0.979 1.00 0.00 22 LEU A N 19
ATOM 10989 C CA . LEU A 1 22 ? 8.013 2.292 2.277 1.00 0.00 22 LEU A CA 19
ATOM 10990 C C . LEU A 1 22 ? 9.310 1.476 2.468 1.00 0.00 22 LEU A C 19
ATOM 10991 O O . LEU A 1 22 ? 10.049 1.708 3.411 1.00 0.00 22 LEU A O 19
ATOM 11007 N N . GLN A 1 23 ? 9.601 0.529 1.597 1.00 0.00 23 GLN A N 19
ATOM 11008 C CA . GLN A 1 23 ? 10.850 -0.287 1.748 1.00 0.00 23 GLN A CA 19
ATOM 11009 C C . GLN A 1 23 ? 12.059 0.399 1.079 1.00 0.00 23 GLN A C 19
ATOM 11010 O O . GLN A 1 23 ? 12.829 -0.235 0.380 1.00 0.00 23 GLN A O 19
ATOM 11024 N N . VAL A 1 24 ? 12.235 1.686 1.297 1.00 0.00 24 VAL A N 19
ATOM 11025 C CA . VAL A 1 24 ? 13.395 2.429 0.690 1.00 0.00 24 VAL A CA 19
ATOM 11026 C C . VAL A 1 24 ? 13.932 3.504 1.658 1.00 0.00 24 VAL A C 19
ATOM 11027 O O . VAL A 1 24 ? 14.534 4.476 1.233 1.00 0.00 24 VAL A O 19
ATOM 11040 N N . TRP A 1 25 ? 13.721 3.341 2.947 1.00 0.00 25 TRP A N 19
ATOM 11041 C CA . TRP A 1 25 ? 14.211 4.349 3.944 1.00 0.00 25 TRP A CA 19
ATOM 11042 C C . TRP A 1 25 ? 14.656 3.652 5.241 1.00 0.00 25 TRP A C 19
ATOM 11043 O O . TRP A 1 25 ? 15.762 3.860 5.707 1.00 0.00 25 TRP A O 19
ATOM 11064 N N . ILE A 1 26 ? 13.805 2.834 5.821 1.00 0.00 26 ILE A N 19
ATOM 11065 C CA . ILE A 1 26 ? 14.168 2.117 7.091 1.00 0.00 26 ILE A CA 19
ATOM 11066 C C . ILE A 1 26 ? 15.183 0.996 6.792 1.00 0.00 26 ILE A C 19
ATOM 11067 O O . ILE A 1 26 ? 14.981 0.220 5.876 1.00 0.00 26 ILE A O 19
ATOM 11083 N N . PRO A 1 27 ? 16.245 0.949 7.575 1.00 0.00 27 PRO A N 19
ATOM 11084 C CA . PRO A 1 27 ? 17.299 -0.088 7.386 1.00 0.00 27 PRO A CA 19
ATOM 11085 C C . PRO A 1 27 ? 16.866 -1.443 7.985 1.00 0.00 27 PRO A C 19
ATOM 11086 O O . PRO A 1 27 ? 16.592 -1.527 9.170 1.00 0.00 27 PRO A O 19
ATOM 11097 N N . PRO A 1 28 ? 16.819 -2.463 7.149 1.00 0.00 28 PRO A N 19
ATOM 11098 C CA . PRO A 1 28 ? 16.418 -3.822 7.616 1.00 0.00 28 PRO A CA 19
ATOM 11099 C C . PRO A 1 28 ? 17.600 -4.537 8.298 1.00 0.00 28 PRO A C 19
ATOM 11100 O O . PRO A 1 28 ? 18.655 -3.957 8.494 1.00 0.00 28 PRO A O 19
ATOM 11111 N N . LEU A 1 29 ? 17.431 -5.791 8.655 1.00 0.00 29 LEU A N 19
ATOM 11112 C CA . LEU A 1 29 ? 18.541 -6.552 9.320 1.00 0.00 29 LEU A CA 19
ATOM 11113 C C . LEU A 1 29 ? 19.318 -7.397 8.290 1.00 0.00 29 LEU A C 19
ATOM 11114 O O . LEU A 1 29 ? 19.746 -8.501 8.580 1.00 0.00 29 LEU A O 19
ATOM 11130 N N . ASN A 1 30 ? 19.512 -6.883 7.094 1.00 0.00 30 ASN A N 19
ATOM 11131 C CA . ASN A 1 30 ? 20.267 -7.646 6.043 1.00 0.00 30 ASN A CA 19
ATOM 11132 C C . ASN A 1 30 ? 21.772 -7.691 6.369 1.00 0.00 30 ASN A C 19
ATOM 11133 O O . ASN A 1 30 ? 22.471 -8.592 5.937 1.00 0.00 30 ASN A O 19
ATOM 11144 N N . VAL A 1 31 ? 22.275 -6.736 7.125 1.00 0.00 31 VAL A N 19
ATOM 11145 C CA . VAL A 1 31 ? 23.734 -6.722 7.484 1.00 0.00 31 VAL A CA 19
ATOM 11146 C C . VAL A 1 31 ? 24.093 -7.944 8.354 1.00 0.00 31 VAL A C 19
ATOM 11147 O O . VAL A 1 31 ? 23.240 -8.525 9.001 1.00 0.00 31 VAL A O 19
ATOM 11160 N N . ARG A 1 32 ? 25.349 -8.329 8.372 1.00 0.00 32 ARG A N 19
ATOM 11161 C CA . ARG A 1 32 ? 25.779 -9.506 9.194 1.00 0.00 32 ARG A CA 19
ATOM 11162 C C . ARG A 1 32 ? 26.399 -9.035 10.518 1.00 0.00 32 ARG A C 19
ATOM 11163 O O . ARG A 1 32 ? 27.421 -8.369 10.530 1.00 0.00 32 ARG A O 19
ATOM 11184 N N . GLY A 1 33 ? 25.781 -9.376 11.627 1.00 0.00 33 GLY A N 19
ATOM 11185 C CA . GLY A 1 33 ? 26.314 -8.959 12.961 1.00 0.00 33 GLY A CA 19
ATOM 11186 C C . GLY A 1 33 ? 26.346 -10.162 13.906 1.00 0.00 33 GLY A C 19
ATOM 11187 O O . GLY A 1 33 ? 25.416 -10.308 14.681 1.00 0.00 33 GLY A O 19
ATOM 11192 N N . LYS A 1 1 ? -12.942 -4.884 -10.253 1.00 0.00 1 LYS A N 20
ATOM 11193 C CA . LYS A 1 1 ? -12.517 -3.488 -10.576 1.00 0.00 1 LYS A CA 20
ATOM 11194 C C . LYS A 1 1 ? -13.316 -2.491 -9.721 1.00 0.00 1 LYS A C 20
ATOM 11195 O O . LYS A 1 1 ? -14.369 -2.029 -10.126 1.00 0.00 1 LYS A O 20
ATOM 11213 N N . LEU A 1 2 ? -12.815 -2.164 -8.546 1.00 0.00 2 LEU A N 20
ATOM 11214 C CA . LEU A 1 2 ? -13.512 -1.199 -7.628 1.00 0.00 2 LEU A CA 20
ATOM 11215 C C . LEU A 1 2 ? -14.979 -1.611 -7.420 1.00 0.00 2 LEU A C 20
ATOM 11216 O O . LEU A 1 2 ? -15.896 -0.937 -7.859 1.00 0.00 2 LEU A O 20
ATOM 11232 N N . PHE A 1 3 ? -15.201 -2.717 -6.750 1.00 0.00 3 PHE A N 20
ATOM 11233 C CA . PHE A 1 3 ? -16.601 -3.192 -6.502 1.00 0.00 3 PHE A CA 20
ATOM 11234 C C . PHE A 1 3 ? -17.202 -2.466 -5.286 1.00 0.00 3 PHE A C 20
ATOM 11235 O O . PHE A 1 3 ? -17.597 -3.089 -4.318 1.00 0.00 3 PHE A O 20
ATOM 11252 N N . LEU A 1 4 ? -17.270 -1.152 -5.347 1.00 0.00 4 LEU A N 20
ATOM 11253 C CA . LEU A 1 4 ? -17.836 -0.329 -4.226 1.00 0.00 4 LEU A CA 20
ATOM 11254 C C . LEU A 1 4 ? -17.206 -0.745 -2.887 1.00 0.00 4 LEU A C 20
ATOM 11255 O O . LEU A 1 4 ? -16.063 -0.404 -2.638 1.00 0.00 4 LEU A O 20
ATOM 11271 N N . ALA A 1 5 ? -17.920 -1.465 -2.038 1.00 0.00 5 ALA A N 20
ATOM 11272 C CA . ALA A 1 5 ? -17.363 -1.902 -0.712 1.00 0.00 5 ALA A CA 20
ATOM 11273 C C . ALA A 1 5 ? -16.835 -0.684 0.050 1.00 0.00 5 ALA A C 20
ATOM 11274 O O . ALA A 1 5 ? -15.748 -0.717 0.590 1.00 0.00 5 ALA A O 20
ATOM 11281 N N . ARG A 1 6 ? -17.597 0.400 0.081 1.00 0.00 6 ARG A N 20
ATOM 11282 C CA . ARG A 1 6 ? -17.150 1.651 0.787 1.00 0.00 6 ARG A CA 20
ATOM 11283 C C . ARG A 1 6 ? -15.763 2.054 0.254 1.00 0.00 6 ARG A C 20
ATOM 11284 O O . ARG A 1 6 ? -14.946 2.599 0.975 1.00 0.00 6 ARG A O 20
ATOM 11305 N N . LEU A 1 7 ? -15.504 1.758 -1.008 1.00 0.00 7 LEU A N 20
ATOM 11306 C CA . LEU A 1 7 ? -14.195 2.061 -1.665 1.00 0.00 7 LEU A CA 20
ATOM 11307 C C . LEU A 1 7 ? -13.033 1.357 -0.928 1.00 0.00 7 LEU A C 20
ATOM 11308 O O . LEU A 1 7 ? -11.893 1.775 -1.025 1.00 0.00 7 LEU A O 20
ATOM 11324 N N . ILE A 1 8 ? -13.317 0.284 -0.204 1.00 0.00 8 ILE A N 20
ATOM 11325 C CA . ILE A 1 8 ? -12.245 -0.466 0.538 1.00 0.00 8 ILE A CA 20
ATOM 11326 C C . ILE A 1 8 ? -11.271 -1.096 -0.470 1.00 0.00 8 ILE A C 20
ATOM 11327 O O . ILE A 1 8 ? -10.069 -1.037 -0.289 1.00 0.00 8 ILE A O 20
ATOM 11343 N N . TRP A 1 9 ? -11.790 -1.681 -1.525 1.00 0.00 9 TRP A N 20
ATOM 11344 C CA . TRP A 1 9 ? -10.918 -2.313 -2.574 1.00 0.00 9 TRP A CA 20
ATOM 11345 C C . TRP A 1 9 ? -9.910 -1.275 -3.101 1.00 0.00 9 TRP A C 20
ATOM 11346 O O . TRP A 1 9 ? -8.760 -1.593 -3.342 1.00 0.00 9 TRP A O 20
ATOM 11367 N N . TRP A 1 10 ? -10.340 -0.042 -3.268 1.00 0.00 10 TRP A N 20
ATOM 11368 C CA . TRP A 1 10 ? -9.430 1.040 -3.768 1.00 0.00 10 TRP A CA 20
ATOM 11369 C C . TRP A 1 10 ? -8.342 1.338 -2.721 1.00 0.00 10 TRP A C 20
ATOM 11370 O O . TRP A 1 10 ? -7.164 1.303 -3.024 1.00 0.00 10 TRP A O 20
ATOM 11391 N N . LEU A 1 11 ? -8.734 1.631 -1.497 1.00 0.00 11 LEU A N 20
ATOM 11392 C CA . LEU A 1 11 ? -7.729 1.933 -0.420 1.00 0.00 11 LEU A CA 20
ATOM 11393 C C . LEU A 1 11 ? -6.816 0.721 -0.183 1.00 0.00 11 LEU A C 20
ATOM 11394 O O . LEU A 1 11 ? -5.618 0.870 -0.035 1.00 0.00 11 LEU A O 20
ATOM 11410 N N . GLN A 1 12 ? -7.375 -0.471 -0.158 1.00 0.00 12 GLN A N 20
ATOM 11411 C CA . GLN A 1 12 ? -6.547 -1.705 0.055 1.00 0.00 12 GLN A CA 20
ATOM 11412 C C . GLN A 1 12 ? -5.504 -1.827 -1.069 1.00 0.00 12 GLN A C 20
ATOM 11413 O O . GLN A 1 12 ? -4.384 -2.242 -0.835 1.00 0.00 12 GLN A O 20
ATOM 11427 N N . TYR A 1 13 ? -5.871 -1.454 -2.279 1.00 0.00 13 TYR A N 20
ATOM 11428 C CA . TYR A 1 13 ? -4.923 -1.523 -3.440 1.00 0.00 13 TYR A CA 20
ATOM 11429 C C . TYR A 1 13 ? -3.732 -0.581 -3.206 1.00 0.00 13 TYR A C 20
ATOM 11430 O O . TYR A 1 13 ? -2.608 -0.900 -3.542 1.00 0.00 13 TYR A O 20
ATOM 11448 N N . PHE A 1 14 ? -3.984 0.573 -2.631 1.00 0.00 14 PHE A N 20
ATOM 11449 C CA . PHE A 1 14 ? -2.886 1.555 -2.364 1.00 0.00 14 PHE A CA 20
ATOM 11450 C C . PHE A 1 14 ? -2.024 1.105 -1.175 1.00 0.00 14 PHE A C 20
ATOM 11451 O O . PHE A 1 14 ? -0.838 1.372 -1.151 1.00 0.00 14 PHE A O 20
ATOM 11468 N N . ILE A 1 15 ? -2.593 0.423 -0.203 1.00 0.00 15 ILE A N 20
ATOM 11469 C CA . ILE A 1 15 ? -1.785 -0.048 0.974 1.00 0.00 15 ILE A CA 20
ATOM 11470 C C . ILE A 1 15 ? -0.841 -1.178 0.529 1.00 0.00 15 ILE A C 20
ATOM 11471 O O . ILE A 1 15 ? 0.318 -1.198 0.899 1.00 0.00 15 ILE A O 20
ATOM 11487 N N . THR A 1 16 ? -1.331 -2.108 -0.269 1.00 0.00 16 THR A N 20
ATOM 11488 C CA . THR A 1 16 ? -0.474 -3.243 -0.760 1.00 0.00 16 THR A CA 20
ATOM 11489 C C . THR A 1 16 ? 0.659 -2.722 -1.671 1.00 0.00 16 THR A C 20
ATOM 11490 O O . THR A 1 16 ? 1.639 -3.408 -1.897 1.00 0.00 16 THR A O 20
ATOM 11501 N N . ARG A 1 17 ? 0.538 -1.519 -2.189 1.00 0.00 17 ARG A N 20
ATOM 11502 C CA . ARG A 1 17 ? 1.604 -0.949 -3.070 1.00 0.00 17 ARG A CA 20
ATOM 11503 C C . ARG A 1 17 ? 2.477 0.017 -2.250 1.00 0.00 17 ARG A C 20
ATOM 11504 O O . ARG A 1 17 ? 3.683 0.060 -2.416 1.00 0.00 17 ARG A O 20
ATOM 11525 N N . ALA A 1 18 ? 1.865 0.785 -1.371 1.00 0.00 18 ALA A N 20
ATOM 11526 C CA . ALA A 1 18 ? 2.627 1.758 -0.522 1.00 0.00 18 ALA A CA 20
ATOM 11527 C C . ALA A 1 18 ? 3.644 1.031 0.370 1.00 0.00 18 ALA A C 20
ATOM 11528 O O . ALA A 1 18 ? 4.778 1.454 0.462 1.00 0.00 18 ALA A O 20
ATOM 11535 N N . GLU A 1 19 ? 3.251 -0.048 1.018 1.00 0.00 19 GLU A N 20
ATOM 11536 C CA . GLU A 1 19 ? 4.206 -0.800 1.903 1.00 0.00 19 GLU A CA 20
ATOM 11537 C C . GLU A 1 19 ? 5.386 -1.339 1.080 1.00 0.00 19 GLU A C 20
ATOM 11538 O O . GLU A 1 19 ? 6.524 -1.277 1.518 1.00 0.00 19 GLU A O 20
ATOM 11550 N N . ALA A 1 20 ? 5.125 -1.851 -0.107 1.00 0.00 20 ALA A N 20
ATOM 11551 C CA . ALA A 1 20 ? 6.228 -2.384 -0.975 1.00 0.00 20 ALA A CA 20
ATOM 11552 C C . ALA A 1 20 ? 7.258 -1.273 -1.234 1.00 0.00 20 ALA A C 20
ATOM 11553 O O . ALA A 1 20 ? 8.448 -1.521 -1.280 1.00 0.00 20 ALA A O 20
ATOM 11560 N N . HIS A 1 21 ? 6.798 -0.050 -1.389 1.00 0.00 21 HIS A N 20
ATOM 11561 C CA . HIS A 1 21 ? 7.724 1.103 -1.628 1.00 0.00 21 HIS A CA 20
ATOM 11562 C C . HIS A 1 21 ? 8.320 1.558 -0.284 1.00 0.00 21 HIS A C 20
ATOM 11563 O O . HIS A 1 21 ? 9.460 1.978 -0.217 1.00 0.00 21 HIS A O 20
ATOM 11577 N N . LEU A 1 22 ? 7.538 1.469 0.776 1.00 0.00 22 LEU A N 20
ATOM 11578 C CA . LEU A 1 22 ? 7.998 1.878 2.145 1.00 0.00 22 LEU A CA 20
ATOM 11579 C C . LEU A 1 22 ? 9.228 1.075 2.601 1.00 0.00 22 LEU A C 20
ATOM 11580 O O . LEU A 1 22 ? 9.918 1.490 3.511 1.00 0.00 22 LEU A O 20
ATOM 11596 N N . GLN A 1 23 ? 9.522 -0.051 1.989 1.00 0.00 23 GLN A N 20
ATOM 11597 C CA . GLN A 1 23 ? 10.724 -0.841 2.409 1.00 0.00 23 GLN A CA 20
ATOM 11598 C C . GLN A 1 23 ? 11.954 -0.453 1.560 1.00 0.00 23 GLN A C 20
ATOM 11599 O O . GLN A 1 23 ? 12.848 -1.259 1.367 1.00 0.00 23 GLN A O 20
ATOM 11613 N N . VAL A 1 24 ? 12.001 0.774 1.058 1.00 0.00 24 VAL A N 20
ATOM 11614 C CA . VAL A 1 24 ? 13.149 1.261 0.217 1.00 0.00 24 VAL A CA 20
ATOM 11615 C C . VAL A 1 24 ? 13.491 0.245 -0.892 1.00 0.00 24 VAL A C 20
ATOM 11616 O O . VAL A 1 24 ? 14.649 -0.053 -1.127 1.00 0.00 24 VAL A O 20
ATOM 11629 N N . TRP A 1 25 ? 12.474 -0.275 -1.564 1.00 0.00 25 TRP A N 20
ATOM 11630 C CA . TRP A 1 25 ? 12.641 -1.283 -2.679 1.00 0.00 25 TRP A CA 20
ATOM 11631 C C . TRP A 1 25 ? 13.851 -2.223 -2.467 1.00 0.00 25 TRP A C 20
ATOM 11632 O O . TRP A 1 25 ? 14.652 -2.441 -3.361 1.00 0.00 25 TRP A O 20
ATOM 11653 N N . ILE A 1 26 ? 13.982 -2.773 -1.279 1.00 0.00 26 ILE A N 20
ATOM 11654 C CA . ILE A 1 26 ? 15.125 -3.695 -0.965 1.00 0.00 26 ILE A CA 20
ATOM 11655 C C . ILE A 1 26 ? 15.011 -5.041 -1.716 1.00 0.00 26 ILE A C 20
ATOM 11656 O O . ILE A 1 26 ? 13.985 -5.693 -1.661 1.00 0.00 26 ILE A O 20
ATOM 11672 N N . PRO A 1 27 ? 16.081 -5.419 -2.390 1.00 0.00 27 PRO A N 20
ATOM 11673 C CA . PRO A 1 27 ? 16.100 -6.704 -3.149 1.00 0.00 27 PRO A CA 20
ATOM 11674 C C . PRO A 1 27 ? 16.350 -7.889 -2.191 1.00 0.00 27 PRO A C 20
ATOM 11675 O O . PRO A 1 27 ? 17.209 -7.802 -1.332 1.00 0.00 27 PRO A O 20
ATOM 11686 N N . PRO A 1 28 ? 15.595 -8.957 -2.366 1.00 0.00 28 PRO A N 20
ATOM 11687 C CA . PRO A 1 28 ? 15.754 -10.159 -1.492 1.00 0.00 28 PRO A CA 20
ATOM 11688 C C . PRO A 1 28 ? 17.066 -10.909 -1.788 1.00 0.00 28 PRO A C 20
ATOM 11689 O O . PRO A 1 28 ? 17.779 -11.267 -0.871 1.00 0.00 28 PRO A O 20
ATOM 11700 N N . LEU A 1 29 ? 17.387 -11.143 -3.048 1.00 0.00 29 LEU A N 20
ATOM 11701 C CA . LEU A 1 29 ? 18.653 -11.865 -3.432 1.00 0.00 29 LEU A CA 20
ATOM 11702 C C . LEU A 1 29 ? 18.870 -13.157 -2.613 1.00 0.00 29 LEU A C 20
ATOM 11703 O O . LEU A 1 29 ? 19.993 -13.504 -2.286 1.00 0.00 29 LEU A O 20
ATOM 11719 N N . ASN A 1 30 ? 17.805 -13.865 -2.284 1.00 0.00 30 ASN A N 20
ATOM 11720 C CA . ASN A 1 30 ? 17.905 -15.141 -1.488 1.00 0.00 30 ASN A CA 20
ATOM 11721 C C . ASN A 1 30 ? 18.481 -14.908 -0.072 1.00 0.00 30 ASN A C 20
ATOM 11722 O O . ASN A 1 30 ? 18.885 -15.849 0.587 1.00 0.00 30 ASN A O 20
ATOM 11733 N N . VAL A 1 31 ? 18.515 -13.680 0.400 1.00 0.00 31 VAL A N 20
ATOM 11734 C CA . VAL A 1 31 ? 19.055 -13.387 1.767 1.00 0.00 31 VAL A CA 20
ATOM 11735 C C . VAL A 1 31 ? 18.212 -12.283 2.423 1.00 0.00 31 VAL A C 20
ATOM 11736 O O . VAL A 1 31 ? 18.168 -11.160 1.951 1.00 0.00 31 VAL A O 20
ATOM 11749 N N . ARG A 1 32 ? 17.538 -12.592 3.506 1.00 0.00 32 ARG A N 20
ATOM 11750 C CA . ARG A 1 32 ? 16.693 -11.565 4.194 1.00 0.00 32 ARG A CA 20
ATOM 11751 C C . ARG A 1 32 ? 17.035 -11.514 5.687 1.00 0.00 32 ARG A C 20
ATOM 11752 O O . ARG A 1 32 ? 16.601 -12.351 6.461 1.00 0.00 32 ARG A O 20
ATOM 11773 N N . GLY A 1 33 ? 17.809 -10.537 6.089 1.00 0.00 33 GLY A N 20
ATOM 11774 C CA . GLY A 1 33 ? 18.196 -10.407 7.525 1.00 0.00 33 GLY A CA 20
ATOM 11775 C C . GLY A 1 33 ? 19.097 -9.184 7.702 1.00 0.00 33 GLY A C 20
ATOM 11776 O O . GLY A 1 33 ? 18.564 -8.105 7.903 1.00 0.00 33 GLY A O 20
ATOM 11781 N N . LYS A 1 1 ? -22.928 5.008 -8.051 1.00 0.00 1 LYS A N 21
ATOM 11782 C CA . LYS A 1 1 ? -22.063 6.208 -8.298 1.00 0.00 1 LYS A CA 21
ATOM 11783 C C . LYS A 1 1 ? -20.704 6.071 -7.579 1.00 0.00 1 LYS A C 21
ATOM 11784 O O . LYS A 1 1 ? -20.240 6.999 -6.942 1.00 0.00 1 LYS A O 21
ATOM 11802 N N . LEU A 1 2 ? -20.071 4.916 -7.684 1.00 0.00 2 LEU A N 21
ATOM 11803 C CA . LEU A 1 2 ? -18.741 4.672 -7.024 1.00 0.00 2 LEU A CA 21
ATOM 11804 C C . LEU A 1 2 ? -18.798 5.009 -5.521 1.00 0.00 2 LEU A C 21
ATOM 11805 O O . LEU A 1 2 ? -18.028 5.811 -5.021 1.00 0.00 2 LEU A O 21
ATOM 11821 N N . PHE A 1 3 ? -19.709 4.392 -4.804 1.00 0.00 3 PHE A N 21
ATOM 11822 C CA . PHE A 1 3 ? -19.841 4.653 -3.334 1.00 0.00 3 PHE A CA 21
ATOM 11823 C C . PHE A 1 3 ? -19.085 3.584 -2.531 1.00 0.00 3 PHE A C 21
ATOM 11824 O O . PHE A 1 3 ? -18.320 3.905 -1.639 1.00 0.00 3 PHE A O 21
ATOM 11841 N N . LEU A 1 4 ? -19.291 2.326 -2.845 1.00 0.00 4 LEU A N 21
ATOM 11842 C CA . LEU A 1 4 ? -18.584 1.228 -2.110 1.00 0.00 4 LEU A CA 21
ATOM 11843 C C . LEU A 1 4 ? -17.488 0.644 -3.011 1.00 0.00 4 LEU A C 21
ATOM 11844 O O . LEU A 1 4 ? -17.288 1.115 -4.116 1.00 0.00 4 LEU A O 21
ATOM 11860 N N . ALA A 1 5 ? -16.787 -0.371 -2.541 1.00 0.00 5 ALA A N 21
ATOM 11861 C CA . ALA A 1 5 ? -15.682 -1.030 -3.325 1.00 0.00 5 ALA A CA 21
ATOM 11862 C C . ALA A 1 5 ? -14.520 -0.047 -3.562 1.00 0.00 5 ALA A C 21
ATOM 11863 O O . ALA A 1 5 ? -13.427 -0.256 -3.076 1.00 0.00 5 ALA A O 21
ATOM 11870 N N . ARG A 1 6 ? -14.749 1.022 -4.289 1.00 0.00 6 ARG A N 21
ATOM 11871 C CA . ARG A 1 6 ? -13.680 2.036 -4.559 1.00 0.00 6 ARG A CA 21
ATOM 11872 C C . ARG A 1 6 ? -13.186 2.683 -3.249 1.00 0.00 6 ARG A C 21
ATOM 11873 O O . ARG A 1 6 ? -12.097 3.220 -3.198 1.00 0.00 6 ARG A O 21
ATOM 11894 N N . LEU A 1 7 ? -13.966 2.640 -2.193 1.00 0.00 7 LEU A N 21
ATOM 11895 C CA . LEU A 1 7 ? -13.517 3.250 -0.905 1.00 0.00 7 LEU A CA 21
ATOM 11896 C C . LEU A 1 7 ? -12.862 2.192 0.004 1.00 0.00 7 LEU A C 21
ATOM 11897 O O . LEU A 1 7 ? -12.129 2.539 0.911 1.00 0.00 7 LEU A O 21
ATOM 11913 N N . ILE A 1 8 ? -13.114 0.919 -0.222 1.00 0.00 8 ILE A N 21
ATOM 11914 C CA . ILE A 1 8 ? -12.504 -0.147 0.636 1.00 0.00 8 ILE A CA 21
ATOM 11915 C C . ILE A 1 8 ? -11.504 -0.967 -0.189 1.00 0.00 8 ILE A C 21
ATOM 11916 O O . ILE A 1 8 ? -10.335 -1.025 0.141 1.00 0.00 8 ILE A O 21
ATOM 11932 N N . TRP A 1 9 ? -11.957 -1.591 -1.256 1.00 0.00 9 TRP A N 21
ATOM 11933 C CA . TRP A 1 9 ? -11.044 -2.411 -2.122 1.00 0.00 9 TRP A CA 21
ATOM 11934 C C . TRP A 1 9 ? -9.948 -1.513 -2.719 1.00 0.00 9 TRP A C 21
ATOM 11935 O O . TRP A 1 9 ? -8.779 -1.842 -2.657 1.00 0.00 9 TRP A O 21
ATOM 11956 N N . TRP A 1 10 ? -10.324 -0.386 -3.286 1.00 0.00 10 TRP A N 21
ATOM 11957 C CA . TRP A 1 10 ? -9.314 0.551 -3.888 1.00 0.00 10 TRP A CA 21
ATOM 11958 C C . TRP A 1 10 ? -8.308 0.990 -2.812 1.00 0.00 10 TRP A C 21
ATOM 11959 O O . TRP A 1 10 ? -7.115 1.024 -3.053 1.00 0.00 10 TRP A O 21
ATOM 11980 N N . LEU A 1 11 ? -8.791 1.316 -1.631 1.00 0.00 11 LEU A N 21
ATOM 11981 C CA . LEU A 1 11 ? -7.875 1.746 -0.521 1.00 0.00 11 LEU A CA 21
ATOM 11982 C C . LEU A 1 11 ? -6.911 0.603 -0.169 1.00 0.00 11 LEU A C 21
ATOM 11983 O O . LEU A 1 11 ? -5.735 0.829 0.049 1.00 0.00 11 LEU A O 21
ATOM 11999 N N . GLN A 1 12 ? -7.404 -0.615 -0.123 1.00 0.00 12 GLN A N 21
ATOM 12000 C CA . GLN A 1 12 ? -6.529 -1.790 0.204 1.00 0.00 12 GLN A CA 21
ATOM 12001 C C . GLN A 1 12 ? -5.416 -1.923 -0.848 1.00 0.00 12 GLN A C 21
ATOM 12002 O O . GLN A 1 12 ? -4.269 -2.160 -0.516 1.00 0.00 12 GLN A O 21
ATOM 12016 N N . TYR A 1 13 ? -5.760 -1.758 -2.109 1.00 0.00 13 TYR A N 21
ATOM 12017 C CA . TYR A 1 13 ? -4.747 -1.854 -3.212 1.00 0.00 13 TYR A CA 21
ATOM 12018 C C . TYR A 1 13 ? -3.720 -0.722 -3.054 1.00 0.00 13 TYR A C 21
ATOM 12019 O O . TYR A 1 13 ? -2.536 -0.915 -3.275 1.00 0.00 13 TYR A O 21
ATOM 12037 N N . PHE A 1 14 ? -4.173 0.452 -2.662 1.00 0.00 14 PHE A N 21
ATOM 12038 C CA . PHE A 1 14 ? -3.245 1.613 -2.466 1.00 0.00 14 PHE A CA 21
ATOM 12039 C C . PHE A 1 14 ? -2.211 1.256 -1.386 1.00 0.00 14 PHE A C 21
ATOM 12040 O O . PHE A 1 14 ? -1.043 1.580 -1.508 1.00 0.00 14 PHE A O 21
ATOM 12057 N N . ILE A 1 15 ? -2.643 0.582 -0.340 1.00 0.00 15 ILE A N 21
ATOM 12058 C CA . ILE A 1 15 ? -1.707 0.178 0.759 1.00 0.00 15 ILE A CA 21
ATOM 12059 C C . ILE A 1 15 ? -0.705 -0.855 0.221 1.00 0.00 15 ILE A C 21
ATOM 12060 O O . ILE A 1 15 ? 0.448 -0.836 0.594 1.00 0.00 15 ILE A O 21
ATOM 12076 N N . THR A 1 16 ? -1.135 -1.745 -0.654 1.00 0.00 16 THR A N 21
ATOM 12077 C CA . THR A 1 16 ? -0.205 -2.777 -1.222 1.00 0.00 16 THR A CA 21
ATOM 12078 C C . THR A 1 16 ? 0.983 -2.082 -1.902 1.00 0.00 16 THR A C 21
ATOM 12079 O O . THR A 1 16 ? 2.122 -2.429 -1.660 1.00 0.00 16 THR A O 21
ATOM 12090 N N . ARG A 1 17 ? 0.721 -1.098 -2.737 1.00 0.00 17 ARG A N 21
ATOM 12091 C CA . ARG A 1 17 ? 1.837 -0.370 -3.421 1.00 0.00 17 ARG A CA 21
ATOM 12092 C C . ARG A 1 17 ? 2.620 0.444 -2.381 1.00 0.00 17 ARG A C 21
ATOM 12093 O O . ARG A 1 17 ? 3.833 0.505 -2.433 1.00 0.00 17 ARG A O 21
ATOM 12114 N N . ALA A 1 18 ? 1.930 1.053 -1.438 1.00 0.00 18 ALA A N 21
ATOM 12115 C CA . ALA A 1 18 ? 2.620 1.857 -0.377 1.00 0.00 18 ALA A CA 21
ATOM 12116 C C . ALA A 1 18 ? 3.520 0.932 0.456 1.00 0.00 18 ALA A C 21
ATOM 12117 O O . ALA A 1 18 ? 4.652 1.265 0.753 1.00 0.00 18 ALA A O 21
ATOM 12124 N N . GLU A 1 19 ? 3.018 -0.227 0.820 1.00 0.00 19 GLU A N 21
ATOM 12125 C CA . GLU A 1 19 ? 3.820 -1.199 1.627 1.00 0.00 19 GLU A CA 21
ATOM 12126 C C . GLU A 1 19 ? 5.039 -1.683 0.829 1.00 0.00 19 GLU A C 21
ATOM 12127 O O . GLU A 1 19 ? 6.097 -1.885 1.396 1.00 0.00 19 GLU A O 21
ATOM 12139 N N . ALA A 1 20 ? 4.904 -1.862 -0.470 1.00 0.00 20 ALA A N 21
ATOM 12140 C CA . ALA A 1 20 ? 6.056 -2.330 -1.316 1.00 0.00 20 ALA A CA 21
ATOM 12141 C C . ALA A 1 20 ? 7.300 -1.457 -1.084 1.00 0.00 20 ALA A C 21
ATOM 12142 O O . ALA A 1 20 ? 8.398 -1.967 -0.973 1.00 0.00 20 ALA A O 21
ATOM 12149 N N . HIS A 1 21 ? 7.134 -0.156 -1.000 1.00 0.00 21 HIS A N 21
ATOM 12150 C CA . HIS A 1 21 ? 8.313 0.740 -0.761 1.00 0.00 21 HIS A CA 21
ATOM 12151 C C . HIS A 1 21 ? 8.376 1.190 0.715 1.00 0.00 21 HIS A C 21
ATOM 12152 O O . HIS A 1 21 ? 9.162 2.053 1.063 1.00 0.00 21 HIS A O 21
ATOM 12166 N N . LEU A 1 22 ? 7.564 0.614 1.581 1.00 0.00 22 LEU A N 21
ATOM 12167 C CA . LEU A 1 22 ? 7.568 0.992 3.033 1.00 0.00 22 LEU A CA 21
ATOM 12168 C C . LEU A 1 22 ? 8.338 -0.053 3.859 1.00 0.00 22 LEU A C 21
ATOM 12169 O O . LEU A 1 22 ? 8.843 0.260 4.924 1.00 0.00 22 LEU A O 21
ATOM 12185 N N . GLN A 1 23 ? 8.436 -1.281 3.388 1.00 0.00 23 GLN A N 21
ATOM 12186 C CA . GLN A 1 23 ? 9.176 -2.335 4.155 1.00 0.00 23 GLN A CA 21
ATOM 12187 C C . GLN A 1 23 ? 10.661 -2.395 3.736 1.00 0.00 23 GLN A C 21
ATOM 12188 O O . GLN A 1 23 ? 11.252 -3.458 3.727 1.00 0.00 23 GLN A O 21
ATOM 12202 N N . VAL A 1 24 ? 11.265 -1.267 3.400 1.00 0.00 24 VAL A N 21
ATOM 12203 C CA . VAL A 1 24 ? 12.712 -1.226 2.983 1.00 0.00 24 VAL A CA 21
ATOM 12204 C C . VAL A 1 24 ? 12.997 -2.276 1.890 1.00 0.00 24 VAL A C 21
ATOM 12205 O O . VAL A 1 24 ? 13.999 -2.965 1.934 1.00 0.00 24 VAL A O 21
ATOM 12218 N N . TRP A 1 25 ? 12.111 -2.386 0.914 1.00 0.00 25 TRP A N 21
ATOM 12219 C CA . TRP A 1 25 ? 12.257 -3.365 -0.217 1.00 0.00 25 TRP A CA 21
ATOM 12220 C C . TRP A 1 25 ? 12.343 -4.816 0.299 1.00 0.00 25 TRP A C 21
ATOM 12221 O O . TRP A 1 25 ? 11.355 -5.525 0.269 1.00 0.00 25 TRP A O 21
ATOM 12242 N N . ILE A 1 26 ? 13.503 -5.248 0.768 1.00 0.00 26 ILE A N 21
ATOM 12243 C CA . ILE A 1 26 ? 13.701 -6.642 1.299 1.00 0.00 26 ILE A CA 21
ATOM 12244 C C . ILE A 1 26 ? 13.625 -7.689 0.165 1.00 0.00 26 ILE A C 21
ATOM 12245 O O . ILE A 1 26 ? 12.938 -7.490 -0.821 1.00 0.00 26 ILE A O 21
ATOM 12261 N N . PRO A 1 27 ? 14.344 -8.781 0.343 1.00 0.00 27 PRO A N 21
ATOM 12262 C CA . PRO A 1 27 ? 14.359 -9.868 -0.677 1.00 0.00 27 PRO A CA 21
ATOM 12263 C C . PRO A 1 27 ? 13.042 -10.669 -0.651 1.00 0.00 27 PRO A C 21
ATOM 12264 O O . PRO A 1 27 ? 12.447 -10.835 0.401 1.00 0.00 27 PRO A O 21
ATOM 12275 N N . PRO A 1 28 ? 12.629 -11.142 -1.809 1.00 0.00 28 PRO A N 21
ATOM 12276 C CA . PRO A 1 28 ? 11.370 -11.935 -1.909 1.00 0.00 28 PRO A CA 21
ATOM 12277 C C . PRO A 1 28 ? 11.550 -13.340 -1.305 1.00 0.00 28 PRO A C 21
ATOM 12278 O O . PRO A 1 28 ? 12.617 -13.694 -0.835 1.00 0.00 28 PRO A O 21
ATOM 12289 N N . LEU A 1 29 ? 10.511 -14.142 -1.320 1.00 0.00 29 LEU A N 21
ATOM 12290 C CA . LEU A 1 29 ? 10.607 -15.524 -0.753 1.00 0.00 29 LEU A CA 21
ATOM 12291 C C . LEU A 1 29 ? 10.714 -16.556 -1.887 1.00 0.00 29 LEU A C 21
ATOM 12292 O O . LEU A 1 29 ? 10.025 -17.562 -1.892 1.00 0.00 29 LEU A O 21
ATOM 12308 N N . ASN A 1 30 ? 11.584 -16.302 -2.846 1.00 0.00 30 ASN A N 21
ATOM 12309 C CA . ASN A 1 30 ? 11.786 -17.230 -4.011 1.00 0.00 30 ASN A CA 21
ATOM 12310 C C . ASN A 1 30 ? 10.467 -17.477 -4.769 1.00 0.00 30 ASN A C 21
ATOM 12311 O O . ASN A 1 30 ? 10.184 -18.585 -5.193 1.00 0.00 30 ASN A O 21
ATOM 12322 N N . VAL A 1 31 ? 9.663 -16.452 -4.947 1.00 0.00 31 VAL A N 21
ATOM 12323 C CA . VAL A 1 31 ? 8.364 -16.615 -5.679 1.00 0.00 31 VAL A CA 21
ATOM 12324 C C . VAL A 1 31 ? 8.444 -15.894 -7.035 1.00 0.00 31 VAL A C 21
ATOM 12325 O O . VAL A 1 31 ? 8.301 -14.685 -7.115 1.00 0.00 31 VAL A O 21
ATOM 12338 N N . ARG A 1 32 ? 8.675 -16.631 -8.097 1.00 0.00 32 ARG A N 21
ATOM 12339 C CA . ARG A 1 32 ? 8.770 -16.003 -9.454 1.00 0.00 32 ARG A CA 21
ATOM 12340 C C . ARG A 1 32 ? 7.900 -16.774 -10.462 1.00 0.00 32 ARG A C 21
ATOM 12341 O O . ARG A 1 32 ? 8.393 -17.318 -11.433 1.00 0.00 32 ARG A O 21
ATOM 12362 N N . GLY A 1 33 ? 6.608 -16.817 -10.228 1.00 0.00 33 GLY A N 21
ATOM 12363 C CA . GLY A 1 33 ? 5.683 -17.544 -11.151 1.00 0.00 33 GLY A CA 21
ATOM 12364 C C . GLY A 1 33 ? 5.245 -18.855 -10.496 1.00 0.00 33 G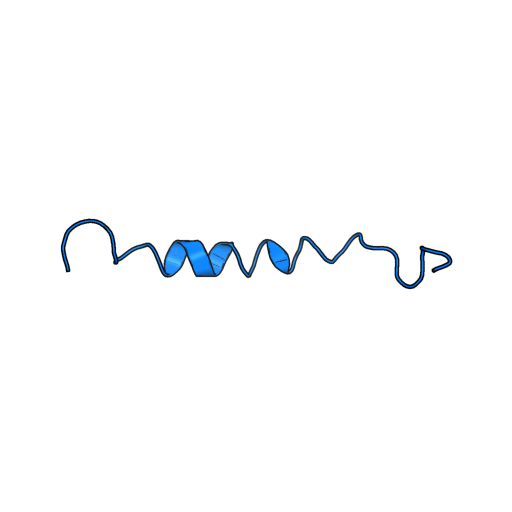LY A C 21
ATOM 12365 O O . GLY A 1 33 ? 4.199 -18.859 -9.867 1.00 0.00 33 GLY A O 21
ATOM 12370 N N . LYS A 1 1 ? -18.589 -2.630 2.454 1.00 0.00 1 LYS A N 22
ATOM 12371 C CA . LYS A 1 1 ? -19.265 -1.517 3.191 1.00 0.00 1 LYS A CA 22
ATOM 12372 C C . LYS A 1 1 ? -20.299 -0.829 2.289 1.00 0.00 1 LYS A C 22
ATOM 12373 O O . LYS A 1 1 ? -20.247 -0.947 1.077 1.00 0.00 1 LYS A O 22
ATOM 12391 N N . LEU A 1 2 ? -21.228 -0.113 2.878 1.00 0.00 2 LEU A N 22
ATOM 12392 C CA . LEU A 1 2 ? -22.273 0.596 2.075 1.00 0.00 2 LEU A CA 22
ATOM 12393 C C . LEU A 1 2 ? -21.726 1.940 1.575 1.00 0.00 2 LEU A C 22
ATOM 12394 O O . LEU A 1 2 ? -20.583 2.278 1.834 1.00 0.00 2 LEU A O 22
ATOM 12410 N N . PHE A 1 3 ? -22.541 2.691 0.862 1.00 0.00 3 PHE A N 22
ATOM 12411 C CA . PHE A 1 3 ? -22.138 4.031 0.300 1.00 0.00 3 PHE A CA 22
ATOM 12412 C C . PHE A 1 3 ? -21.124 3.855 -0.844 1.00 0.00 3 PHE A C 22
ATOM 12413 O O . PHE A 1 3 ? -21.397 4.227 -1.970 1.00 0.00 3 PHE A O 22
ATOM 12430 N N . LEU A 1 4 ? -19.969 3.289 -0.568 1.00 0.00 4 LEU A N 22
ATOM 12431 C CA . LEU A 1 4 ? -18.940 3.078 -1.632 1.00 0.00 4 LEU A CA 22
ATOM 12432 C C . LEU A 1 4 ? -18.715 1.574 -1.835 1.00 0.00 4 LEU A C 22
ATOM 12433 O O . LEU A 1 4 ? -19.409 0.749 -1.264 1.00 0.00 4 LEU A O 22
ATOM 12449 N N . ALA A 1 5 ? -17.744 1.222 -2.642 1.00 0.00 5 ALA A N 22
ATOM 12450 C CA . ALA A 1 5 ? -17.432 -0.219 -2.908 1.00 0.00 5 ALA A CA 22
ATOM 12451 C C . ALA A 1 5 ? -16.054 -0.322 -3.575 1.00 0.00 5 ALA A C 22
ATOM 12452 O O . ALA A 1 5 ? -15.147 -0.939 -3.045 1.00 0.00 5 ALA A O 22
ATOM 12459 N N . ARG A 1 6 ? -15.897 0.291 -4.729 1.00 0.00 6 ARG A N 22
ATOM 12460 C CA . ARG A 1 6 ? -14.582 0.256 -5.448 1.00 0.00 6 ARG A CA 22
ATOM 12461 C C . ARG A 1 6 ? -13.553 1.105 -4.685 1.00 0.00 6 ARG A C 22
ATOM 12462 O O . ARG A 1 6 ? -12.392 0.750 -4.616 1.00 0.00 6 ARG A O 22
ATOM 12483 N N . LEU A 1 7 ? -13.977 2.212 -4.110 1.00 0.00 7 LEU A N 22
ATOM 12484 C CA . LEU A 1 7 ? -13.035 3.088 -3.336 1.00 0.00 7 LEU A CA 22
ATOM 12485 C C . LEU A 1 7 ? -12.469 2.303 -2.142 1.00 0.00 7 LEU A C 22
ATOM 12486 O O . LEU A 1 7 ? -11.304 2.429 -1.813 1.00 0.00 7 LEU A O 22
ATOM 12502 N N . ILE A 1 8 ? -13.289 1.487 -1.509 1.00 0.00 8 ILE A N 22
ATOM 12503 C CA . ILE A 1 8 ? -12.821 0.670 -0.341 1.00 0.00 8 ILE A CA 22
ATOM 12504 C C . ILE A 1 8 ? -11.780 -0.341 -0.846 1.00 0.00 8 ILE A C 22
ATOM 12505 O O . ILE A 1 8 ? -10.709 -0.462 -0.279 1.00 0.00 8 ILE A O 22
ATOM 12521 N N . TRP A 1 9 ? -12.087 -1.048 -1.915 1.00 0.00 9 TRP A N 22
ATOM 12522 C CA . TRP A 1 9 ? -11.116 -2.042 -2.481 1.00 0.00 9 TRP A CA 22
ATOM 12523 C C . TRP A 1 9 ? -9.849 -1.301 -2.932 1.00 0.00 9 TRP A C 22
ATOM 12524 O O . TRP A 1 9 ? -8.749 -1.782 -2.743 1.00 0.00 9 TRP A O 22
ATOM 12545 N N . TRP A 1 10 ? -10.008 -0.129 -3.513 1.00 0.00 10 TRP A N 22
ATOM 12546 C CA . TRP A 1 10 ? -8.835 0.682 -3.976 1.00 0.00 10 TRP A CA 22
ATOM 12547 C C . TRP A 1 10 ? -7.915 0.965 -2.777 1.00 0.00 10 TRP A C 22
ATOM 12548 O O . TRP A 1 10 ? -6.707 0.847 -2.879 1.00 0.00 10 TRP A O 22
ATOM 12569 N N . LEU A 1 11 ? -8.485 1.321 -1.646 1.00 0.00 11 LEU A N 22
ATOM 12570 C CA . LEU A 1 11 ? -7.665 1.606 -0.423 1.00 0.00 11 LEU A CA 22
ATOM 12571 C C . LEU A 1 11 ? -6.928 0.333 0.022 1.00 0.00 11 LEU A C 22
ATOM 12572 O O . LEU A 1 11 ? -5.773 0.392 0.396 1.00 0.00 11 LEU A O 22
ATOM 12588 N N . GLN A 1 12 ? -7.579 -0.811 -0.029 1.00 0.00 12 GLN A N 22
ATOM 12589 C CA . GLN A 1 12 ? -6.908 -2.092 0.377 1.00 0.00 12 GLN A CA 22
ATOM 12590 C C . GLN A 1 12 ? -5.712 -2.342 -0.554 1.00 0.00 12 GLN A C 22
ATOM 12591 O O . GLN A 1 12 ? -4.643 -2.722 -0.111 1.00 0.00 12 GLN A O 22
ATOM 12605 N N . TYR A 1 13 ? -5.894 -2.112 -1.837 1.00 0.00 13 TYR A N 22
ATOM 12606 C CA . TYR A 1 13 ? -4.785 -2.308 -2.829 1.00 0.00 13 TYR A CA 22
ATOM 12607 C C . TYR A 1 13 ? -3.706 -1.240 -2.583 1.00 0.00 13 TYR A C 22
ATOM 12608 O O . TYR A 1 13 ? -2.522 -1.528 -2.605 1.00 0.00 13 TYR A O 22
ATOM 12626 N N . PHE A 1 14 ? -4.125 -0.013 -2.343 1.00 0.00 14 PHE A N 22
ATOM 12627 C CA . PHE A 1 14 ? -3.163 1.107 -2.083 1.00 0.00 14 PHE A CA 22
ATOM 12628 C C . PHE A 1 14 ? -2.260 0.766 -0.887 1.00 0.00 14 PHE A C 22
ATOM 12629 O O . PHE A 1 14 ? -1.082 1.072 -0.904 1.00 0.00 14 PHE A O 22
ATOM 12646 N N . ILE A 1 15 ? -2.797 0.132 0.136 1.00 0.00 15 ILE A N 22
ATOM 12647 C CA . ILE A 1 15 ? -1.966 -0.240 1.330 1.00 0.00 15 ILE A CA 22
ATOM 12648 C C . ILE A 1 15 ? -0.800 -1.137 0.872 1.00 0.00 15 ILE A C 22
ATOM 12649 O O . ILE A 1 15 ? 0.328 -0.946 1.289 1.00 0.00 15 ILE A O 22
ATOM 12665 N N . THR A 1 16 ? -1.070 -2.094 0.007 1.00 0.00 16 THR A N 22
ATOM 12666 C CA . THR A 1 16 ? 0.018 -2.999 -0.501 1.00 0.00 16 THR A CA 22
ATOM 12667 C C . THR A 1 16 ? 1.028 -2.166 -1.308 1.00 0.00 16 THR A C 22
ATOM 12668 O O . THR A 1 16 ? 2.223 -2.360 -1.195 1.00 0.00 16 THR A O 22
ATOM 12679 N N . ARG A 1 17 ? 0.548 -1.234 -2.108 1.00 0.00 17 ARG A N 22
ATOM 12680 C CA . ARG A 1 17 ? 1.462 -0.366 -2.923 1.00 0.00 17 ARG A CA 22
ATOM 12681 C C . ARG A 1 17 ? 2.354 0.469 -1.988 1.00 0.00 17 ARG A C 22
ATOM 12682 O O . ARG A 1 17 ? 3.534 0.633 -2.240 1.00 0.00 17 ARG A O 22
ATOM 12703 N N . ALA A 1 18 ? 1.786 0.982 -0.917 1.00 0.00 18 ALA A N 22
ATOM 12704 C CA . ALA A 1 18 ? 2.566 1.806 0.062 1.00 0.00 18 ALA A CA 22
ATOM 12705 C C . ALA A 1 18 ? 3.658 0.957 0.733 1.00 0.00 18 ALA A C 22
ATOM 12706 O O . ALA A 1 18 ? 4.735 1.444 1.013 1.00 0.00 18 ALA A O 22
ATOM 12713 N N . GLU A 1 19 ? 3.387 -0.305 0.985 1.00 0.00 19 GLU A N 22
ATOM 12714 C CA . GLU A 1 19 ? 4.408 -1.190 1.632 1.00 0.00 19 GLU A CA 22
ATOM 12715 C C . GLU A 1 19 ? 5.507 -1.568 0.621 1.00 0.00 19 GLU A C 22
ATOM 12716 O O . GLU A 1 19 ? 6.650 -1.753 0.994 1.00 0.00 19 GLU A O 22
ATOM 12728 N N . ALA A 1 20 ? 5.164 -1.682 -0.646 1.00 0.00 20 ALA A N 22
ATOM 12729 C CA . ALA A 1 20 ? 6.173 -2.048 -1.695 1.00 0.00 20 ALA 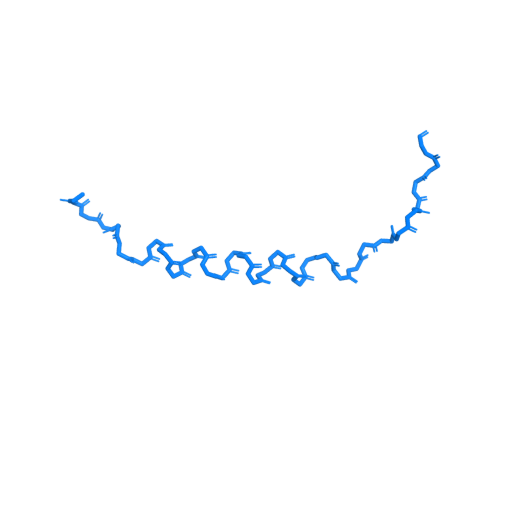A CA 22
ATOM 12730 C C . ALA A 1 20 ? 7.251 -0.959 -1.819 1.00 0.00 20 ALA A C 22
ATOM 12731 O O . ALA A 1 20 ? 8.433 -1.247 -1.736 1.00 0.00 20 ALA A O 22
ATOM 12738 N N . HIS A 1 21 ? 6.858 0.285 -2.007 1.00 0.00 21 HIS A N 22
ATOM 12739 C CA . HIS A 1 21 ? 7.877 1.383 -2.124 1.00 0.00 21 HIS A CA 22
ATOM 12740 C C . HIS A 1 21 ? 8.494 1.726 -0.746 1.00 0.00 21 HIS A C 22
ATOM 12741 O O . HIS A 1 21 ? 9.400 2.534 -0.658 1.00 0.00 21 HIS A O 22
ATOM 12755 N N . LEU A 1 22 ? 8.019 1.115 0.321 1.00 0.00 22 LEU A N 22
ATOM 12756 C CA . LEU A 1 22 ? 8.575 1.386 1.685 1.00 0.00 22 LEU A CA 22
ATOM 12757 C C . LEU A 1 22 ? 9.953 0.718 1.845 1.00 0.00 22 LEU A C 22
ATOM 12758 O O . LEU A 1 22 ? 10.777 1.181 2.614 1.00 0.00 22 LEU A O 22
ATOM 12774 N N . GLN A 1 23 ? 10.206 -0.365 1.135 1.00 0.00 23 GLN A N 22
ATOM 12775 C CA . GLN A 1 23 ? 11.528 -1.066 1.249 1.00 0.00 23 GLN A CA 22
ATOM 12776 C C . GLN A 1 23 ? 12.335 -0.987 -0.063 1.00 0.00 23 GLN A C 22
ATOM 12777 O O . GLN A 1 23 ? 13.035 -1.922 -0.411 1.00 0.00 23 GLN A O 22
ATOM 12791 N N . VAL A 1 24 ? 12.258 0.108 -0.789 1.00 0.00 24 VAL A N 22
ATOM 12792 C CA . VAL A 1 24 ? 13.041 0.227 -2.071 1.00 0.00 24 VAL A CA 22
ATOM 12793 C C . VAL A 1 24 ? 13.978 1.447 -2.050 1.00 0.00 24 VAL A C 22
ATOM 12794 O O . VAL A 1 24 ? 14.507 1.837 -3.078 1.00 0.00 24 VAL A O 22
ATOM 12807 N N . TRP A 1 25 ? 14.198 2.047 -0.903 1.00 0.00 25 TRP A N 22
ATOM 12808 C CA . TRP A 1 25 ? 15.110 3.235 -0.826 1.00 0.00 25 TRP A CA 22
ATOM 12809 C C . TRP A 1 25 ? 16.562 2.774 -0.636 1.00 0.00 25 TRP A C 22
ATOM 12810 O O . TRP A 1 25 ? 17.481 3.410 -1.118 1.00 0.00 25 TRP A O 22
ATOM 12831 N N . ILE A 1 26 ? 16.774 1.677 0.060 1.00 0.00 26 ILE A N 22
ATOM 12832 C CA . ILE A 1 26 ? 18.165 1.169 0.280 1.00 0.00 26 ILE A CA 22
ATOM 12833 C C . ILE A 1 26 ? 18.593 0.327 -0.932 1.00 0.00 26 ILE A C 22
ATOM 12834 O O . ILE A 1 26 ? 17.858 -0.548 -1.357 1.00 0.00 26 ILE A O 22
ATOM 12850 N N . PRO A 1 27 ? 19.768 0.614 -1.451 1.00 0.00 27 PRO A N 22
ATOM 12851 C CA . PRO A 1 27 ? 20.292 -0.136 -2.628 1.00 0.00 27 PRO A CA 22
ATOM 12852 C C . PRO A 1 27 ? 20.775 -1.540 -2.215 1.00 0.00 27 PRO A C 22
ATOM 12853 O O . PRO A 1 27 ? 21.256 -1.726 -1.111 1.00 0.00 27 PRO A O 22
ATOM 12864 N N . PRO A 1 28 ? 20.636 -2.487 -3.117 1.00 0.00 28 PRO A N 22
ATOM 12865 C CA . PRO A 1 28 ? 21.069 -3.884 -2.834 1.00 0.00 28 PRO A CA 22
ATOM 12866 C C . PRO A 1 28 ? 22.604 -3.982 -2.832 1.00 0.00 28 PRO A C 22
ATOM 12867 O O . PRO A 1 28 ? 23.282 -3.225 -3.504 1.00 0.00 28 PRO A O 22
ATOM 12878 N N . LEU A 1 29 ? 23.143 -4.911 -2.081 1.00 0.00 29 LEU A N 22
ATOM 12879 C CA . LEU A 1 29 ? 24.629 -5.080 -2.016 1.00 0.00 29 LEU A CA 22
ATOM 12880 C C . LEU A 1 29 ? 25.016 -6.467 -2.555 1.00 0.00 29 LEU A C 22
ATOM 12881 O O . LEU A 1 29 ? 25.762 -7.205 -1.935 1.00 0.00 29 LEU A O 22
ATOM 12897 N N . ASN A 1 30 ? 24.508 -6.821 -3.716 1.00 0.00 30 ASN A N 22
ATOM 12898 C CA . ASN A 1 30 ? 24.827 -8.151 -4.326 1.00 0.00 30 ASN A CA 22
ATOM 12899 C C . ASN A 1 30 ? 24.807 -8.047 -5.862 1.00 0.00 30 ASN A C 22
ATOM 12900 O O . ASN A 1 30 ? 24.017 -8.690 -6.532 1.00 0.00 30 ASN A O 22
ATOM 12911 N N . VAL A 1 31 ? 25.676 -7.238 -6.418 1.00 0.00 31 VAL A N 22
ATOM 12912 C CA . VAL A 1 31 ? 25.736 -7.073 -7.906 1.00 0.00 31 VAL A CA 22
ATOM 12913 C C . VAL A 1 31 ? 27.154 -6.650 -8.318 1.00 0.00 31 VAL A C 22
ATOM 12914 O O . VAL A 1 31 ? 27.627 -5.603 -7.917 1.00 0.00 31 VAL A O 22
ATOM 12927 N N . ARG A 1 32 ? 27.825 -7.469 -9.106 1.00 0.00 32 ARG A N 22
ATOM 12928 C CA . ARG A 1 32 ? 29.227 -7.179 -9.575 1.00 0.00 32 ARG A CA 22
ATOM 12929 C C . ARG A 1 32 ? 30.218 -7.280 -8.401 1.00 0.00 32 ARG A C 22
ATOM 12930 O O . ARG A 1 32 ? 31.106 -8.110 -8.416 1.00 0.00 32 ARG A O 22
ATOM 12951 N N . GLY A 1 33 ? 30.065 -6.450 -7.395 1.00 0.00 33 GLY A N 22
ATOM 12952 C CA . GLY A 1 33 ? 30.975 -6.482 -6.212 1.00 0.00 33 GLY A CA 22
ATOM 12953 C C . GLY A 1 33 ? 30.134 -6.340 -4.940 1.00 0.00 33 GLY A C 22
ATOM 12954 O O . GLY A 1 33 ? 29.690 -5.237 -4.669 1.00 0.00 33 GLY A O 22
ATOM 12959 N N . LYS A 1 1 ? -27.506 -0.281 -2.932 1.00 0.00 1 LYS A N 23
ATOM 12960 C CA . LYS A 1 1 ? -26.149 -0.704 -3.397 1.00 0.00 1 LYS A CA 23
ATOM 12961 C C . LYS A 1 1 ? -25.438 0.475 -4.082 1.00 0.00 1 LYS A C 23
ATOM 12962 O O . LYS A 1 1 ? -25.431 0.593 -5.295 1.00 0.00 1 LYS A O 23
ATOM 12980 N N . LEU A 1 2 ? -24.846 1.349 -3.301 1.00 0.00 2 LEU A N 23
ATOM 12981 C CA . LEU A 1 2 ? -24.125 2.536 -3.865 1.00 0.00 2 LEU A CA 23
ATOM 12982 C C . LEU A 1 2 ? -23.078 3.041 -2.860 1.00 0.00 2 LEU A C 23
ATOM 12983 O O . LEU A 1 2 ? -23.051 2.603 -1.723 1.00 0.00 2 LEU A O 23
ATOM 12999 N N . PHE A 1 3 ? -22.230 3.956 -3.287 1.00 0.00 3 PHE A N 23
ATOM 13000 C CA . PHE A 1 3 ? -21.149 4.548 -2.418 1.00 0.00 3 PHE A CA 23
ATOM 13001 C C . PHE A 1 3 ? -20.050 3.519 -2.099 1.00 0.00 3 PHE A C 23
ATOM 13002 O O . PHE A 1 3 ? -18.902 3.721 -2.450 1.00 0.00 3 PHE A O 23
ATOM 13019 N N . LEU A 1 4 ? -20.388 2.430 -1.445 1.00 0.00 4 LEU A N 23
ATOM 13020 C CA . LEU A 1 4 ? -19.362 1.390 -1.104 1.00 0.00 4 LEU A CA 23
ATOM 13021 C C . LEU A 1 4 ? -18.975 0.582 -2.356 1.00 0.00 4 LEU A C 23
ATOM 13022 O O . LEU A 1 4 ? -19.318 0.949 -3.466 1.00 0.00 4 LEU A O 23
ATOM 13038 N N . ALA A 1 5 ? -18.262 -0.511 -2.174 1.00 0.00 5 ALA A N 23
ATOM 13039 C CA . ALA A 1 5 ? -17.820 -1.379 -3.318 1.00 0.00 5 ALA A CA 23
ATOM 13040 C C . ALA A 1 5 ? -17.108 -0.543 -4.398 1.00 0.00 5 ALA A C 23
ATOM 13041 O O . ALA A 1 5 ? -17.410 -0.635 -5.578 1.00 0.00 5 ALA A O 23
ATOM 13048 N N . ARG A 1 6 ? -16.164 0.273 -3.985 1.00 0.00 6 ARG A N 23
ATOM 13049 C CA . ARG A 1 6 ? -15.403 1.135 -4.948 1.00 0.00 6 ARG A CA 23
ATOM 13050 C C . ARG A 1 6 ? -14.155 1.711 -4.261 1.00 0.00 6 ARG A C 23
ATOM 13051 O O . ARG A 1 6 ? -13.042 1.503 -4.712 1.00 0.00 6 ARG A O 23
ATOM 13072 N N . LEU A 1 7 ? -14.340 2.425 -3.174 1.00 0.00 7 LEU A N 23
ATOM 13073 C CA . LEU A 1 7 ? -13.179 3.020 -2.440 1.00 0.00 7 LEU A CA 23
ATOM 13074 C C . LEU A 1 7 ? -12.593 2.019 -1.427 1.00 0.00 7 LEU A C 23
ATOM 13075 O O . LEU A 1 7 ? -11.483 2.197 -0.968 1.00 0.00 7 LEU A O 23
ATOM 13091 N N . ILE A 1 8 ? -13.313 0.972 -1.079 1.00 0.00 8 ILE A N 23
ATOM 13092 C CA . ILE A 1 8 ? -12.773 -0.026 -0.096 1.00 0.00 8 ILE A CA 23
ATOM 13093 C C . ILE A 1 8 ? -11.672 -0.863 -0.763 1.00 0.00 8 ILE A C 23
ATOM 13094 O O . ILE A 1 8 ? -10.615 -1.067 -0.194 1.00 0.00 8 ILE A O 23
ATOM 13110 N N . TRP A 1 9 ? -11.911 -1.339 -1.963 1.00 0.00 9 TRP A N 23
ATOM 13111 C CA . TRP A 1 9 ? -10.876 -2.159 -2.678 1.00 0.00 9 TRP A CA 23
ATOM 13112 C C . TRP A 1 9 ? -9.689 -1.268 -3.064 1.00 0.00 9 TRP A C 23
ATOM 13113 O O . TRP A 1 9 ? -8.549 -1.651 -2.884 1.00 0.00 9 TRP A O 23
ATOM 13134 N N . TRP A 1 10 ? -9.952 -0.085 -3.584 1.00 0.00 10 TRP A N 23
ATOM 13135 C CA . TRP A 1 10 ? -8.844 0.846 -3.978 1.00 0.00 10 TRP A CA 23
ATOM 13136 C C . TRP A 1 10 ? -7.967 1.157 -2.754 1.00 0.00 10 TRP A C 23
ATOM 13137 O O . TRP A 1 10 ? -6.753 1.172 -2.852 1.00 0.00 10 TRP A O 23
ATOM 13158 N N . LEU A 1 11 ? -8.574 1.397 -1.611 1.00 0.00 11 LEU A N 23
ATOM 13159 C CA . LEU A 1 11 ? -7.780 1.700 -0.375 1.00 0.00 11 LEU A CA 23
ATOM 13160 C C . LEU A 1 11 ? -6.895 0.500 -0.005 1.00 0.00 11 LEU A C 23
ATOM 13161 O O . LEU A 1 11 ? -5.750 0.673 0.365 1.00 0.00 11 LEU A O 23
ATOM 13177 N N . GLN A 1 12 ? -7.415 -0.708 -0.110 1.00 0.00 12 GLN A N 23
ATOM 13178 C CA . GLN A 1 12 ? -6.602 -1.923 0.228 1.00 0.00 12 GLN A CA 23
ATOM 13179 C C . GLN A 1 12 ? -5.390 -2.016 -0.712 1.00 0.00 12 GLN A C 23
ATOM 13180 O O . GLN A 1 12 ? -4.278 -2.242 -0.272 1.00 0.00 12 GLN A O 23
ATOM 13194 N N . TYR A 1 13 ? -5.606 -1.832 -1.997 1.00 0.00 13 TYR A N 23
ATOM 13195 C CA . TYR A 1 13 ? -4.480 -1.893 -2.990 1.00 0.00 13 TYR A CA 23
ATOM 13196 C C . TYR A 1 13 ? -3.477 -0.759 -2.722 1.00 0.00 13 TYR A C 23
ATOM 13197 O O . TYR A 1 13 ? -2.291 -0.913 -2.949 1.00 0.00 13 TYR A O 23
ATOM 13215 N N . PHE A 1 14 ? -3.946 0.368 -2.233 1.00 0.00 14 PHE A N 23
ATOM 13216 C CA . PHE A 1 14 ? -3.030 1.510 -1.934 1.00 0.00 14 PHE A CA 23
ATOM 13217 C C . PHE A 1 14 ? -2.125 1.136 -0.749 1.00 0.00 14 PHE A C 23
ATOM 13218 O O . PHE A 1 14 ? -0.961 1.485 -0.727 1.00 0.00 14 PHE A O 23
ATOM 13235 N N . ILE A 1 15 ? -2.655 0.421 0.222 1.00 0.00 15 ILE A N 23
ATOM 13236 C CA . ILE A 1 15 ? -1.838 0.004 1.408 1.00 0.00 15 ILE A CA 23
ATOM 13237 C C . ILE A 1 15 ? -0.799 -1.039 0.967 1.00 0.00 15 ILE A C 23
ATOM 13238 O O . ILE A 1 15 ? 0.349 -0.963 1.359 1.00 0.00 15 ILE A O 23
ATOM 13254 N N . THR A 1 16 ? -1.188 -2.000 0.152 1.00 0.00 16 THR A N 23
ATOM 13255 C CA . THR A 1 16 ? -0.208 -3.038 -0.317 1.00 0.00 16 THR A CA 23
ATOM 13256 C C . THR A 1 16 ? 0.858 -2.371 -1.201 1.00 0.00 16 THR A C 23
ATOM 13257 O O . THR A 1 16 ? 2.040 -2.619 -1.044 1.00 0.00 16 THR A O 23
ATOM 13268 N N . ARG A 1 17 ? 0.441 -1.521 -2.116 1.00 0.00 17 ARG A N 23
ATOM 13269 C CA . ARG A 1 17 ? 1.417 -0.819 -3.012 1.00 0.00 17 ARG A CA 23
ATOM 13270 C C . ARG A 1 17 ? 2.295 0.126 -2.177 1.00 0.00 17 ARG A C 23
ATOM 13271 O O . ARG A 1 17 ? 3.483 0.236 -2.421 1.00 0.00 17 ARG A O 23
ATOM 13292 N N . ALA A 1 18 ? 1.721 0.797 -1.196 1.00 0.00 18 ALA A N 23
ATOM 13293 C CA . ALA A 1 18 ? 2.524 1.728 -0.337 1.00 0.00 18 ALA A CA 23
ATOM 13294 C C . ALA A 1 18 ? 3.583 0.932 0.436 1.00 0.00 18 ALA A C 23
ATOM 13295 O O . ALA A 1 18 ? 4.705 1.378 0.584 1.00 0.00 18 ALA A O 23
ATOM 13302 N N . GLU A 1 19 ? 3.235 -0.243 0.921 1.00 0.00 19 GLU A N 23
ATOM 13303 C CA . GLU A 1 19 ? 4.220 -1.082 1.678 1.00 0.00 19 GLU A CA 23
ATOM 13304 C C . GLU A 1 19 ? 5.372 -1.493 0.748 1.00 0.00 19 GLU A C 23
ATOM 13305 O O . GLU A 1 19 ? 6.524 -1.451 1.137 1.00 0.00 19 GLU A O 23
ATOM 13317 N N . ALA A 1 20 ? 5.063 -1.876 -0.474 1.00 0.00 20 ALA A N 23
ATOM 13318 C CA . ALA A 1 20 ? 6.132 -2.282 -1.448 1.00 0.00 20 ALA A CA 23
ATOM 13319 C C . ALA A 1 20 ? 7.069 -1.093 -1.717 1.00 0.00 20 ALA A C 23
ATOM 13320 O O . ALA A 1 20 ? 8.276 -1.248 -1.780 1.00 0.00 20 ALA A O 23
ATOM 13327 N N . HIS A 1 21 ? 6.512 0.090 -1.865 1.00 0.00 21 HIS A N 23
ATOM 13328 C CA . HIS A 1 21 ? 7.345 1.312 -2.121 1.00 0.00 21 HIS A CA 23
ATOM 13329 C C . HIS A 1 21 ? 8.213 1.646 -0.892 1.00 0.00 21 HIS A C 23
ATOM 13330 O O . HIS A 1 21 ? 9.278 2.219 -1.025 1.00 0.00 21 HIS A O 23
ATOM 13344 N N . LEU A 1 22 ? 7.765 1.292 0.294 1.00 0.00 22 LEU A N 23
ATOM 13345 C CA . LEU A 1 22 ? 8.552 1.583 1.537 1.00 0.00 22 LEU A CA 23
ATOM 13346 C C . LEU A 1 22 ? 9.660 0.537 1.784 1.00 0.00 22 LEU A C 23
ATOM 13347 O O . LEU A 1 22 ? 10.524 0.752 2.615 1.00 0.00 22 LEU A O 23
ATOM 13363 N N . GLN A 1 23 ? 9.654 -0.584 1.088 1.00 0.00 23 GLN A N 23
ATOM 13364 C CA . GLN A 1 23 ? 10.720 -1.616 1.315 1.00 0.00 23 GLN A CA 23
ATOM 13365 C C . GLN A 1 23 ? 11.828 -1.560 0.242 1.00 0.00 23 GLN A C 23
ATOM 13366 O O . GLN A 1 23 ? 12.505 -2.545 0.005 1.00 0.00 23 GLN A O 23
ATOM 13380 N N . VAL A 1 24 ? 12.030 -0.428 -0.399 1.00 0.00 24 VAL A N 23
ATOM 13381 C CA . VAL A 1 24 ? 13.105 -0.327 -1.448 1.00 0.00 24 VAL A CA 23
ATOM 13382 C C . VAL A 1 24 ? 14.325 0.461 -0.934 1.00 0.00 24 VAL A C 23
ATOM 13383 O O . VAL A 1 24 ? 15.369 0.465 -1.564 1.00 0.00 24 VAL A O 23
ATOM 13396 N N . TRP A 1 25 ? 14.201 1.122 0.194 1.00 0.00 25 TRP A N 23
ATOM 13397 C CA . TRP A 1 25 ? 15.340 1.912 0.759 1.00 0.00 25 TRP A CA 23
ATOM 13398 C C . TRP A 1 25 ? 15.564 1.547 2.237 1.00 0.00 25 TRP A C 23
ATOM 13399 O O . TRP A 1 25 ? 15.782 2.408 3.068 1.00 0.00 25 TRP A O 23
ATOM 13420 N N . ILE A 1 26 ? 15.512 0.276 2.565 1.00 0.00 26 ILE A N 23
ATOM 13421 C CA . ILE A 1 26 ? 15.722 -0.166 3.981 1.00 0.00 26 ILE A CA 23
ATOM 13422 C C . ILE A 1 26 ? 16.493 -1.498 4.001 1.00 0.00 26 ILE A C 23
ATOM 13423 O O . ILE A 1 26 ? 15.903 -2.555 4.132 1.00 0.00 26 ILE A O 23
ATOM 13439 N N . PRO A 1 27 ? 17.800 -1.405 3.866 1.00 0.00 27 PRO A N 23
ATOM 13440 C CA . PRO A 1 27 ? 18.664 -2.621 3.868 1.00 0.00 27 PRO A CA 23
ATOM 13441 C C . PRO A 1 27 ? 18.832 -3.168 5.300 1.00 0.00 27 PRO A C 23
ATOM 13442 O O . PRO A 1 27 ? 19.420 -2.507 6.139 1.00 0.00 27 PRO A O 23
ATOM 13453 N N . PRO A 1 28 ? 18.312 -4.356 5.537 1.00 0.00 28 PRO A N 23
ATOM 13454 C CA . PRO A 1 28 ? 18.417 -4.977 6.882 1.00 0.00 28 PRO A CA 23
ATOM 13455 C C . PRO A 1 28 ? 19.793 -5.660 7.047 1.00 0.00 28 PRO A C 23
ATOM 13456 O O . PRO A 1 28 ? 20.739 -5.010 7.447 1.00 0.00 28 PRO A O 23
ATOM 13467 N N . LEU A 1 29 ? 19.916 -6.942 6.744 1.00 0.00 29 LEU A N 23
ATOM 13468 C CA . LEU A 1 29 ? 21.224 -7.683 6.871 1.00 0.00 29 LEU A CA 23
ATOM 13469 C C . LEU A 1 29 ? 21.972 -7.365 8.184 1.00 0.00 29 LEU A C 23
ATOM 13470 O O . LEU A 1 29 ? 23.191 -7.354 8.213 1.00 0.00 29 LEU A O 23
ATOM 13486 N N . ASN A 1 30 ? 21.252 -7.114 9.261 1.00 0.00 30 ASN A N 23
ATOM 13487 C CA . ASN A 1 30 ? 21.881 -6.795 10.586 1.00 0.00 30 ASN A CA 23
ATOM 13488 C C . ASN A 1 30 ? 22.873 -5.623 10.462 1.00 0.00 30 ASN A C 23
ATOM 13489 O O . ASN A 1 30 ? 24.068 -5.782 10.653 1.00 0.00 30 ASN A O 23
ATOM 13500 N N . VAL A 1 31 ? 22.378 -4.448 10.145 1.00 0.00 31 VAL A N 23
ATOM 13501 C CA . VAL A 1 31 ? 23.266 -3.246 10.005 1.00 0.00 31 VAL A CA 23
ATOM 13502 C C . VAL A 1 31 ? 23.435 -2.570 11.378 1.00 0.00 31 VAL A C 23
ATOM 13503 O O . VAL A 1 31 ? 22.476 -2.401 12.112 1.00 0.00 31 VAL A O 23
ATOM 13516 N N . ARG A 1 32 ? 24.645 -2.185 11.724 1.00 0.00 32 ARG A N 23
ATOM 13517 C CA . ARG A 1 32 ? 24.892 -1.518 13.047 1.00 0.00 32 ARG A CA 23
ATOM 13518 C C . ARG A 1 32 ? 26.114 -0.579 12.972 1.00 0.00 32 ARG A C 23
ATOM 13519 O O . ARG A 1 32 ? 26.551 -0.205 11.897 1.00 0.00 32 ARG A O 23
ATOM 13540 N N . GLY A 1 33 ? 26.661 -0.194 14.104 1.00 0.00 33 GLY A N 23
ATOM 13541 C CA . GLY A 1 33 ? 27.846 0.721 14.117 1.00 0.00 33 GLY A CA 23
ATOM 13542 C C . GLY A 1 33 ? 29.043 0.023 14.773 1.00 0.00 33 GLY A C 23
ATOM 13543 O O . GLY A 1 33 ? 28.877 -0.514 15.858 1.00 0.00 33 GLY A O 23
ATOM 13548 N N . LYS A 1 1 ? -17.578 -5.474 -4.179 1.00 0.00 1 LYS A N 24
ATOM 13549 C CA . LYS A 1 1 ? -16.235 -6.042 -4.528 1.00 0.00 1 LYS A CA 24
ATOM 13550 C C . LYS A 1 1 ? -15.620 -5.288 -5.718 1.00 0.00 1 LYS A C 24
ATOM 13551 O O . LYS A 1 1 ? -16.330 -4.850 -6.607 1.00 0.00 1 LYS A O 24
ATOM 13569 N N . LEU A 1 2 ? -14.307 -5.144 -5.721 1.00 0.00 2 LEU A N 24
ATOM 13570 C CA . LEU A 1 2 ? -13.573 -4.427 -6.820 1.00 0.00 2 LEU A CA 24
ATOM 13571 C C . LEU A 1 2 ? -13.933 -2.934 -6.811 1.00 0.00 2 LEU A C 24
ATOM 13572 O O . LEU A 1 2 ? -14.954 -2.528 -7.338 1.00 0.00 2 LEU A O 24
ATOM 13588 N N . PHE A 1 3 ? -13.088 -2.130 -6.197 1.00 0.00 3 PHE A N 24
ATOM 13589 C CA . PHE A 1 3 ? -13.285 -0.643 -6.085 1.00 0.00 3 PHE A CA 24
ATOM 13590 C C . PHE A 1 3 ? -14.368 -0.290 -5.050 1.00 0.00 3 PHE A C 24
ATOM 13591 O O . PHE A 1 3 ? -14.186 0.625 -4.272 1.00 0.00 3 PHE A O 24
ATOM 13608 N N . LEU A 1 4 ? -15.479 -0.992 -5.033 1.00 0.00 4 LEU A N 24
ATOM 13609 C CA . LEU A 1 4 ? -16.563 -0.690 -4.048 1.00 0.00 4 LEU A CA 24
ATOM 13610 C C . LEU A 1 4 ? -16.201 -1.287 -2.677 1.00 0.00 4 LEU A C 24
ATOM 13611 O O . LEU A 1 4 ? -15.177 -0.928 -2.123 1.00 0.00 4 LEU A O 24
ATOM 13627 N N . ALA A 1 5 ? -17.010 -2.171 -2.115 1.00 0.00 5 ALA A N 24
ATOM 13628 C CA . ALA A 1 5 ? -16.699 -2.766 -0.770 1.00 0.00 5 ALA A CA 24
ATOM 13629 C C . ALA A 1 5 ? -16.508 -1.629 0.238 1.00 0.00 5 ALA A C 24
ATOM 13630 O O . ALA A 1 5 ? -15.540 -1.598 0.966 1.00 0.00 5 ALA A O 24
ATOM 13637 N N . ARG A 1 6 ? -17.432 -0.685 0.262 1.00 0.00 6 ARG A N 24
ATOM 13638 C CA . ARG A 1 6 ? -17.338 0.490 1.194 1.00 0.00 6 ARG A CA 24
ATOM 13639 C C . ARG A 1 6 ? -16.013 1.221 0.936 1.00 0.00 6 ARG A C 24
ATOM 13640 O O . ARG A 1 6 ? -15.362 1.693 1.853 1.00 0.00 6 ARG A O 24
ATOM 13661 N N . LEU A 1 7 ? -15.616 1.294 -0.322 1.00 0.00 7 LEU A N 24
ATOM 13662 C CA . LEU A 1 7 ? -14.333 1.961 -0.725 1.00 0.00 7 LEU A CA 24
ATOM 13663 C C . LEU A 1 7 ? -13.137 1.296 -0.012 1.00 0.00 7 LEU A C 24
ATOM 13664 O O . LEU A 1 7 ? -12.131 1.930 0.245 1.00 0.00 7 LEU A O 24
ATOM 13680 N N . ILE A 1 8 ? -13.241 0.021 0.307 1.00 0.00 8 ILE A N 24
ATOM 13681 C CA . ILE A 1 8 ? -12.120 -0.695 1.004 1.00 0.00 8 ILE A CA 24
ATOM 13682 C C . ILE A 1 8 ? -11.203 -1.389 -0.013 1.00 0.00 8 ILE A C 24
ATOM 13683 O O . ILE A 1 8 ? -9.996 -1.398 0.153 1.00 0.00 8 ILE A O 24
ATOM 13699 N N . TRP A 1 9 ? -11.762 -1.971 -1.050 1.00 0.00 9 TRP A N 24
ATOM 13700 C CA . TRP A 1 9 ? -10.924 -2.673 -2.078 1.00 0.00 9 TRP A CA 24
ATOM 13701 C C . TRP A 1 9 ? -9.948 -1.696 -2.755 1.00 0.00 9 TRP A C 24
ATOM 13702 O O . TRP A 1 9 ? -8.759 -1.946 -2.789 1.00 0.00 9 TRP A O 24
ATOM 13723 N N . TRP A 1 10 ? -10.437 -0.593 -3.288 1.00 0.00 10 TRP A N 24
ATOM 13724 C CA . TRP A 1 10 ? -9.530 0.397 -3.958 1.00 0.00 10 TRP A CA 24
ATOM 13725 C C . TRP A 1 10 ? -8.509 0.946 -2.947 1.00 0.00 10 TRP A C 24
ATOM 13726 O O . TRP A 1 10 ? -7.329 1.036 -3.246 1.00 0.00 10 TRP A O 24
ATOM 13747 N N . LEU A 1 11 ? -8.955 1.300 -1.759 1.00 0.00 11 LEU A N 24
ATOM 13748 C CA . LEU A 1 11 ? -8.015 1.833 -0.715 1.00 0.00 11 LEU A CA 24
ATOM 13749 C C . LEU A 1 11 ? -6.943 0.774 -0.421 1.00 0.00 11 LEU A C 24
ATOM 13750 O O . LEU A 1 11 ? -5.774 1.088 -0.307 1.00 0.00 11 LEU A O 24
ATOM 13766 N N . GLN A 1 12 ? -7.350 -0.478 -0.318 1.00 0.00 12 GLN A N 24
ATOM 13767 C CA . GLN A 1 12 ? -6.388 -1.598 -0.051 1.00 0.00 12 GLN A CA 24
ATOM 13768 C C . GLN A 1 12 ? -5.375 -1.682 -1.208 1.00 0.00 12 GLN A C 24
ATOM 13769 O O . GLN A 1 12 ? -4.199 -1.916 -0.993 1.00 0.00 12 GLN A O 24
ATOM 13783 N N . TYR A 1 13 ? -5.834 -1.480 -2.427 1.00 0.00 13 TYR A N 24
ATOM 13784 C CA . TYR A 1 13 ? -4.931 -1.528 -3.621 1.00 0.00 13 TYR A CA 24
ATOM 13785 C C . TYR A 1 13 ? -3.824 -0.471 -3.478 1.00 0.00 13 TYR A C 24
ATOM 13786 O O . TYR A 1 13 ? -2.667 -0.744 -3.748 1.00 0.00 13 TYR A O 24
ATOM 13804 N N . PHE A 1 14 ? -4.170 0.723 -3.046 1.00 0.00 14 PHE A N 24
ATOM 13805 C CA . PHE A 1 14 ? -3.139 1.796 -2.869 1.00 0.00 14 PHE A CA 24
ATOM 13806 C C . PHE A 1 14 ? -2.225 1.438 -1.686 1.00 0.00 14 PHE A C 24
ATOM 13807 O O . PHE A 1 14 ? -1.023 1.624 -1.754 1.00 0.00 14 PHE A O 24
ATOM 13824 N N . ILE A 1 15 ? -2.793 0.919 -0.614 1.00 0.00 15 ILE A N 24
ATOM 13825 C CA . ILE A 1 15 ? -1.978 0.529 0.585 1.00 0.00 15 ILE A CA 24
ATOM 13826 C C . ILE A 1 15 ? -0.890 -0.484 0.175 1.00 0.00 15 ILE A C 24
ATOM 13827 O O . ILE A 1 15 ? 0.179 -0.501 0.754 1.00 0.00 15 ILE A O 24
ATOM 13843 N N . THR A 1 16 ? -1.157 -1.312 -0.817 1.00 0.00 16 THR A N 24
ATOM 13844 C CA . THR A 1 16 ? -0.149 -2.323 -1.284 1.00 0.00 16 THR A CA 24
ATOM 13845 C C . THR A 1 16 ? 1.154 -1.611 -1.679 1.00 0.00 16 THR A C 24
ATOM 13846 O O . THR A 1 16 ? 2.225 -2.015 -1.267 1.00 0.00 16 THR A O 24
ATOM 13857 N N . ARG A 1 17 ? 1.074 -0.553 -2.458 1.00 0.00 17 ARG A N 24
ATOM 13858 C CA . ARG A 1 17 ? 2.318 0.182 -2.851 1.00 0.00 17 ARG A CA 24
ATOM 13859 C C . ARG A 1 17 ? 2.907 0.859 -1.604 1.00 0.00 17 ARG A C 24
ATOM 13860 O O . ARG A 1 17 ? 4.111 0.902 -1.436 1.00 0.00 17 ARG A O 24
ATOM 13881 N N . ALA A 1 18 ? 2.059 1.375 -0.732 1.00 0.00 18 ALA A N 24
ATOM 13882 C CA . ALA A 1 18 ? 2.546 2.045 0.520 1.00 0.00 18 ALA A CA 24
ATOM 13883 C C . ALA A 1 18 ? 3.356 1.074 1.401 1.00 0.00 18 ALA A C 24
ATOM 13884 O O . ALA A 1 18 ? 4.101 1.510 2.256 1.00 0.00 18 ALA A O 24
ATOM 13891 N N . GLU A 1 19 ? 3.235 -0.221 1.196 1.00 0.00 19 GLU A N 24
ATOM 13892 C CA . GLU A 1 19 ? 4.018 -1.202 2.010 1.00 0.00 19 GLU A CA 24
ATOM 13893 C C . GLU A 1 19 ? 5.089 -1.854 1.118 1.00 0.00 19 GLU A C 24
ATOM 13894 O O . GLU A 1 19 ? 6.223 -2.023 1.530 1.00 0.00 19 GLU A O 24
ATOM 13906 N N . ALA A 1 20 ? 4.728 -2.214 -0.100 1.00 0.00 20 ALA A N 24
ATOM 13907 C CA . ALA A 1 20 ? 5.694 -2.857 -1.052 1.00 0.00 20 ALA A CA 24
ATOM 13908 C C . ALA A 1 20 ? 6.903 -1.960 -1.342 1.00 0.00 20 ALA A C 24
ATOM 13909 O O . ALA A 1 20 ? 7.990 -2.474 -1.525 1.00 0.00 20 ALA A O 24
ATOM 13916 N N . HIS A 1 21 ? 6.749 -0.648 -1.381 1.00 0.00 21 HIS A N 24
ATOM 13917 C CA . HIS A 1 21 ? 7.944 0.224 -1.654 1.00 0.00 21 HIS A CA 24
ATOM 13918 C C . HIS A 1 21 ? 9.012 -0.034 -0.569 1.00 0.00 21 HIS A C 24
ATOM 13919 O O . HIS A 1 21 ? 10.200 0.071 -0.816 1.00 0.00 21 HIS A O 24
ATOM 13933 N N . LEU A 1 22 ? 8.575 -0.398 0.622 1.00 0.00 22 LEU A N 24
ATOM 13934 C CA . LEU A 1 22 ? 9.510 -0.706 1.745 1.00 0.00 22 LEU A CA 24
ATOM 13935 C C . LEU A 1 22 ? 9.595 -2.241 1.895 1.00 0.00 22 LEU A C 24
ATOM 13936 O O . LEU A 1 22 ? 9.814 -2.754 2.979 1.00 0.00 22 LEU A O 24
ATOM 13952 N N . GLN A 1 23 ? 9.416 -2.968 0.801 1.00 0.00 23 GLN A N 24
ATOM 13953 C CA . GLN A 1 23 ? 9.464 -4.466 0.805 1.00 0.00 23 GLN A CA 24
ATOM 13954 C C . GLN A 1 23 ? 8.495 -5.034 1.855 1.00 0.00 23 GLN A C 24
ATOM 13955 O O . GLN A 1 23 ? 8.872 -5.867 2.661 1.00 0.00 23 GLN A O 24
ATOM 13969 N N . VAL A 1 24 ? 7.255 -4.565 1.827 1.00 0.00 24 VAL A N 24
ATOM 13970 C CA . VAL A 1 24 ? 6.177 -5.004 2.781 1.00 0.00 24 VAL A CA 24
ATOM 13971 C C . VAL A 1 24 ? 6.743 -5.275 4.183 1.00 0.00 24 VAL A C 24
ATOM 13972 O O . VAL A 1 24 ? 6.833 -6.408 4.624 1.00 0.00 24 VAL A O 24
ATOM 13985 N N . TRP A 1 25 ? 7.130 -4.214 4.864 1.00 0.00 25 TRP A N 24
ATOM 13986 C CA . TRP A 1 25 ? 7.716 -4.306 6.244 1.00 0.00 25 TRP A CA 24
ATOM 13987 C C . TRP A 1 25 ? 8.993 -5.160 6.223 1.00 0.00 25 TRP A C 24
ATOM 13988 O O . TRP A 1 25 ? 8.960 -6.353 6.461 1.00 0.00 25 TRP A O 24
ATOM 14009 N N . ILE A 1 26 ? 10.121 -4.549 5.938 1.00 0.00 26 ILE A N 24
ATOM 14010 C CA . ILE A 1 26 ? 11.415 -5.309 5.897 1.00 0.00 26 ILE A CA 24
ATOM 14011 C C . ILE A 1 26 ? 12.129 -5.259 7.270 1.00 0.00 26 ILE A C 24
ATOM 14012 O O . ILE A 1 26 ? 12.581 -4.213 7.697 1.00 0.00 26 ILE A O 24
ATOM 14028 N N . PRO A 1 27 ? 12.203 -6.405 7.923 1.00 0.00 27 PRO A N 24
ATOM 14029 C CA . PRO A 1 27 ? 12.862 -6.500 9.263 1.00 0.00 27 PRO A CA 24
ATOM 14030 C C . PRO A 1 27 ? 14.394 -6.253 9.263 1.00 0.00 27 PRO A C 24
ATOM 14031 O O . PRO A 1 27 ? 14.870 -5.645 10.202 1.00 0.00 27 PRO A O 24
ATOM 14042 N N . PRO A 1 28 ? 15.138 -6.702 8.260 1.00 0.00 28 PRO A N 24
ATOM 14043 C CA . PRO A 1 28 ? 16.615 -6.465 8.256 1.00 0.00 28 PRO A CA 24
ATOM 14044 C C . PRO A 1 28 ? 16.933 -4.970 8.064 1.00 0.00 28 PRO A C 24
ATOM 14045 O O . PRO A 1 28 ? 16.949 -4.464 6.955 1.00 0.00 28 PRO A O 24
ATOM 14056 N N . LEU A 1 29 ? 17.190 -4.267 9.143 1.00 0.00 29 LEU A N 24
ATOM 14057 C CA . LEU A 1 29 ? 17.514 -2.806 9.050 1.00 0.00 29 LEU A CA 24
ATOM 14058 C C . LEU A 1 29 ? 18.783 -2.478 9.858 1.00 0.00 29 LEU A C 24
ATOM 14059 O O . LEU A 1 29 ? 18.969 -1.361 10.307 1.00 0.00 29 LEU A O 24
ATOM 14075 N N . ASN A 1 30 ? 19.660 -3.443 10.039 1.00 0.00 30 ASN A N 24
ATOM 14076 C CA . ASN A 1 30 ? 20.921 -3.196 10.808 1.00 0.00 30 ASN A CA 24
ATOM 14077 C C . ASN A 1 30 ? 21.901 -2.383 9.955 1.00 0.00 30 ASN A C 24
ATOM 14078 O O . ASN A 1 30 ? 22.534 -1.465 10.440 1.00 0.00 30 ASN A O 24
ATOM 14089 N N . VAL A 1 31 ? 22.021 -2.716 8.691 1.00 0.00 31 VAL A N 24
ATOM 14090 C CA . VAL A 1 31 ? 22.951 -1.971 7.786 1.00 0.00 31 VAL A CA 24
ATOM 14091 C C . VAL A 1 31 ? 22.183 -1.457 6.561 1.00 0.00 31 VAL A C 24
ATOM 14092 O O . VAL A 1 31 ? 21.184 -2.030 6.161 1.00 0.00 31 VAL A O 24
ATOM 14105 N N . ARG A 1 32 ? 22.647 -0.382 5.969 1.00 0.00 32 ARG A N 24
ATOM 14106 C CA . ARG A 1 32 ? 21.959 0.185 4.764 1.00 0.00 32 ARG A CA 24
ATOM 14107 C C . ARG A 1 32 ? 22.759 -0.112 3.481 1.00 0.00 32 ARG A C 24
ATOM 14108 O O . ARG A 1 32 ? 22.720 0.657 2.535 1.00 0.00 32 ARG A O 24
ATOM 14129 N N . GLY A 1 33 ? 23.477 -1.215 3.439 1.00 0.00 33 GLY A N 24
ATOM 14130 C CA . GLY A 1 33 ? 24.274 -1.560 2.224 1.00 0.00 33 GLY A CA 24
ATOM 14131 C C . GLY A 1 33 ? 25.690 -0.998 2.369 1.00 0.00 33 GLY A C 24
ATOM 14132 O O . GLY A 1 33 ? 25.848 0.204 2.228 1.00 0.00 33 GLY A O 24
ATOM 14137 N N . LYS A 1 1 ? -26.333 6.193 4.525 1.00 0.00 1 LYS A N 25
ATOM 14138 C CA . LYS A 1 1 ? -26.287 4.696 4.542 1.00 0.00 1 LYS A CA 25
ATOM 14139 C C . LYS A 1 1 ? -25.535 4.170 3.306 1.00 0.00 1 LYS A C 25
ATOM 14140 O O . LYS A 1 1 ? -25.393 4.873 2.321 1.00 0.00 1 LYS A O 25
ATOM 14158 N N . LEU A 1 2 ? -25.062 2.939 3.364 1.00 0.00 2 LEU A N 25
ATOM 14159 C CA . LEU A 1 2 ? -24.312 2.312 2.219 1.00 0.00 2 LEU A CA 25
ATOM 14160 C C . LEU A 1 2 ? -23.094 3.166 1.813 1.00 0.00 2 LEU A C 25
ATOM 14161 O O . LEU A 1 2 ? -23.005 3.650 0.699 1.00 0.00 2 LEU A O 25
ATOM 14177 N N . PHE A 1 3 ? -22.160 3.348 2.718 1.00 0.00 3 PHE A N 25
ATOM 14178 C CA . PHE A 1 3 ? -20.939 4.164 2.410 1.00 0.00 3 PHE A CA 25
ATOM 14179 C C . PHE A 1 3 ? -19.659 3.319 2.511 1.00 0.00 3 PHE A C 25
ATOM 14180 O O . PHE A 1 3 ? -18.730 3.514 1.747 1.00 0.00 3 PHE A O 25
ATOM 14197 N N . LEU A 1 4 ? -19.598 2.390 3.440 1.00 0.00 4 LEU A N 25
ATOM 14198 C CA . LEU A 1 4 ? -18.376 1.535 3.590 1.00 0.00 4 LEU A CA 25
ATOM 14199 C C . LEU A 1 4 ? -18.409 0.368 2.587 1.00 0.00 4 LEU A C 25
ATOM 14200 O O . LEU A 1 4 ? -19.227 0.348 1.685 1.00 0.00 4 LEU A O 25
ATOM 14216 N N . ALA A 1 5 ? -17.524 -0.596 2.747 1.00 0.00 5 ALA A N 25
ATOM 14217 C CA . ALA A 1 5 ? -17.458 -1.786 1.830 1.00 0.00 5 ALA A CA 25
ATOM 14218 C C . ALA A 1 5 ? -17.450 -1.353 0.354 1.00 0.00 5 ALA A C 25
ATOM 14219 O O . ALA A 1 5 ? -18.207 -1.856 -0.461 1.00 0.00 5 ALA A O 25
ATOM 14226 N N . ARG A 1 6 ? -16.592 -0.420 0.014 1.00 0.00 6 ARG A N 25
ATOM 14227 C CA . ARG A 1 6 ? -16.499 0.075 -1.396 1.00 0.00 6 ARG A CA 25
ATOM 14228 C C . ARG A 1 6 ? -15.147 0.769 -1.600 1.00 0.00 6 ARG A C 25
ATOM 14229 O O . ARG A 1 6 ? -14.317 0.306 -2.362 1.00 0.00 6 ARG A O 25
ATOM 14250 N N . LEU A 1 7 ? -14.924 1.868 -0.917 1.00 0.00 7 LEU A N 25
ATOM 14251 C CA . LEU A 1 7 ? -13.626 2.605 -1.049 1.00 0.00 7 LEU A CA 25
ATOM 14252 C C . LEU A 1 7 ? -12.483 1.811 -0.393 1.00 0.00 7 LEU A C 25
ATOM 14253 O O . LEU A 1 7 ? -11.334 1.982 -0.757 1.00 0.00 7 LEU A O 25
ATOM 14269 N N . ILE A 1 8 ? -12.787 0.944 0.558 1.00 0.00 8 ILE A N 25
ATOM 14270 C CA . ILE A 1 8 ? -11.715 0.135 1.227 1.00 0.00 8 ILE A CA 25
ATOM 14271 C C . ILE A 1 8 ? -11.030 -0.761 0.185 1.00 0.00 8 ILE A C 25
ATOM 14272 O O . ILE A 1 8 ? -9.837 -0.982 0.255 1.00 0.00 8 ILE A O 25
ATOM 14288 N N . TRP A 1 9 ? -11.777 -1.265 -0.780 1.00 0.00 9 TRP A N 25
ATOM 14289 C CA . TRP A 1 9 ? -11.174 -2.137 -1.839 1.00 0.00 9 TRP A CA 25
ATOM 14290 C C . TRP A 1 9 ? -10.095 -1.340 -2.585 1.00 0.00 9 TRP A C 25
ATOM 14291 O O . TRP A 1 9 ? -8.985 -1.809 -2.761 1.00 0.00 9 TRP A O 25
ATOM 14312 N N . TRP A 1 10 ? -10.414 -0.136 -3.010 1.00 0.00 10 TRP A N 25
ATOM 14313 C CA . TRP A 1 10 ? -9.404 0.700 -3.730 1.00 0.00 10 TRP A CA 25
ATOM 14314 C C . TRP A 1 10 ? -8.281 1.066 -2.752 1.00 0.00 10 TRP A C 25
ATOM 14315 O O . TRP A 1 10 ? -7.118 1.036 -3.109 1.00 0.00 10 TRP A O 25
ATOM 14336 N N . LEU A 1 11 ? -8.625 1.389 -1.519 1.00 0.00 11 LEU A N 25
ATOM 14337 C CA . LEU A 1 11 ? -7.582 1.736 -0.499 1.00 0.00 11 LEU A CA 25
ATOM 14338 C C . LEU A 1 11 ? -6.647 0.529 -0.329 1.00 0.00 11 LEU A C 25
ATOM 14339 O O . LEU A 1 11 ? -5.444 0.686 -0.242 1.00 0.00 11 LEU A O 25
ATOM 14355 N N . GLN A 1 12 ? -7.206 -0.667 -0.297 1.00 0.00 12 GLN A N 25
ATOM 14356 C CA . GLN A 1 12 ? -6.391 -1.919 -0.153 1.00 0.00 12 GLN A CA 25
ATOM 14357 C C . GLN A 1 12 ? -5.406 -2.018 -1.330 1.00 0.00 12 GLN A C 25
ATOM 14358 O O . GLN A 1 12 ? -4.245 -2.332 -1.145 1.00 0.00 12 GLN A O 25
ATOM 14372 N N . TYR A 1 13 ? -5.871 -1.736 -2.531 1.00 0.00 13 TYR A N 25
ATOM 14373 C CA . TYR A 1 13 ? -4.987 -1.790 -3.740 1.00 0.00 13 TYR A CA 25
ATOM 14374 C C . TYR A 1 13 ? -3.812 -0.815 -3.552 1.00 0.00 13 TYR A C 25
ATOM 14375 O O . TYR A 1 13 ? -2.672 -1.150 -3.824 1.00 0.00 13 TYR A O 25
ATOM 14393 N N . PHE A 1 14 ? -4.095 0.381 -3.083 1.00 0.00 14 PHE A N 25
ATOM 14394 C CA . PHE A 1 14 ? -3.016 1.395 -2.858 1.00 0.00 14 PHE A CA 25
ATOM 14395 C C . PHE A 1 14 ? -2.081 0.932 -1.730 1.00 0.00 14 PHE A C 25
ATOM 14396 O O . PHE A 1 14 ? -0.880 1.107 -1.816 1.00 0.00 14 PHE A O 25
ATOM 14413 N N . ILE A 1 15 ? -2.625 0.342 -0.683 1.00 0.00 15 ILE A N 25
ATOM 14414 C CA . ILE A 1 15 ? -1.776 -0.142 0.458 1.00 0.00 15 ILE A CA 25
ATOM 14415 C C . ILE A 1 15 ? -0.768 -1.191 -0.041 1.00 0.00 15 ILE A C 25
ATOM 14416 O O . ILE A 1 15 ? 0.351 -1.220 0.424 1.00 0.00 15 ILE A O 25
ATOM 14432 N N . THR A 1 16 ? -1.148 -2.040 -0.974 1.00 0.00 16 THR A N 25
ATOM 14433 C CA . THR A 1 16 ? -0.192 -3.078 -1.493 1.00 0.00 16 THR A CA 25
ATOM 14434 C C . THR A 1 16 ? 1.049 -2.392 -2.086 1.00 0.00 16 THR A C 25
ATOM 14435 O O . THR A 1 16 ? 2.170 -2.753 -1.774 1.00 0.00 16 THR A O 25
ATOM 14446 N N . ARG A 1 17 ? 0.855 -1.399 -2.926 1.00 0.00 17 ARG A N 25
ATOM 14447 C CA . ARG A 1 17 ? 2.020 -0.676 -3.529 1.00 0.00 17 ARG A CA 25
ATOM 14448 C C . ARG A 1 17 ? 2.673 0.206 -2.454 1.00 0.00 17 ARG A C 25
ATOM 14449 O O . ARG A 1 17 ? 3.882 0.280 -2.362 1.00 0.00 17 ARG A O 25
ATOM 14470 N N . ALA A 1 18 ? 1.872 0.863 -1.643 1.00 0.00 18 ALA A N 25
ATOM 14471 C CA . ALA A 1 18 ? 2.417 1.743 -0.559 1.00 0.00 18 ALA A CA 25
ATOM 14472 C C . ALA A 1 18 ? 3.245 0.916 0.438 1.00 0.00 18 ALA A C 25
ATOM 14473 O O . ALA A 1 18 ? 4.328 1.319 0.814 1.00 0.00 18 ALA A O 25
ATOM 14480 N N . GLU A 1 19 ? 2.755 -0.233 0.862 1.00 0.00 19 GLU A N 25
ATOM 14481 C CA . GLU A 1 19 ? 3.530 -1.077 1.833 1.00 0.00 19 GLU A CA 25
ATOM 14482 C C . GLU A 1 19 ? 4.860 -1.527 1.213 1.00 0.00 19 GLU A C 25
ATOM 14483 O O . GLU A 1 19 ? 5.854 -1.619 1.907 1.00 0.00 19 GLU A O 25
ATOM 14495 N N . ALA A 1 20 ? 4.892 -1.788 -0.079 1.00 0.00 20 ALA A N 25
ATOM 14496 C CA . ALA A 1 20 ? 6.171 -2.210 -0.738 1.00 0.00 20 ALA A CA 25
ATOM 14497 C C . ALA A 1 20 ? 7.200 -1.079 -0.571 1.00 0.00 20 ALA A C 25
ATOM 14498 O O . ALA A 1 20 ? 8.369 -1.319 -0.339 1.00 0.00 20 ALA A O 25
ATOM 14505 N N . HIS A 1 21 ? 6.751 0.154 -0.672 1.00 0.00 21 HIS A N 25
ATOM 14506 C CA . HIS A 1 21 ? 7.658 1.336 -0.506 1.00 0.00 21 HIS A CA 25
ATOM 14507 C C . HIS A 1 21 ? 7.953 1.554 0.991 1.00 0.00 21 HIS A C 25
ATOM 14508 O O . HIS A 1 21 ? 8.980 2.095 1.352 1.00 0.00 21 HIS A O 25
ATOM 14522 N N . LEU A 1 22 ? 7.051 1.129 1.854 1.00 0.00 22 LEU A N 25
ATOM 14523 C CA . LEU A 1 22 ? 7.234 1.283 3.337 1.00 0.00 22 LEU A CA 25
ATOM 14524 C C . LEU A 1 22 ? 8.287 0.303 3.893 1.00 0.00 22 LEU A C 25
ATOM 14525 O O . LEU A 1 22 ? 8.648 0.395 5.053 1.00 0.00 22 LEU A O 25
ATOM 14541 N N . GLN A 1 23 ? 8.786 -0.624 3.102 1.00 0.00 23 GLN A N 25
ATOM 14542 C CA . GLN A 1 23 ? 9.811 -1.588 3.619 1.00 0.00 23 GLN A CA 25
ATOM 14543 C C . GLN A 1 23 ? 11.216 -0.971 3.499 1.00 0.00 23 GLN A C 25
ATOM 14544 O O . GLN A 1 23 ? 12.105 -1.527 2.873 1.00 0.00 23 GLN A O 25
ATOM 14558 N N . VAL A 1 24 ? 11.414 0.181 4.100 1.00 0.00 24 VAL A N 25
ATOM 14559 C CA . VAL A 1 24 ? 12.748 0.864 4.040 1.00 0.00 24 VAL A CA 25
ATOM 14560 C C . VAL A 1 24 ? 13.039 1.691 5.316 1.00 0.00 24 VAL A C 25
ATOM 14561 O O . VAL A 1 24 ? 13.949 2.501 5.327 1.00 0.00 24 VAL A O 25
ATOM 14574 N N . TRP A 1 25 ? 12.287 1.502 6.383 1.00 0.00 25 TRP A N 25
ATOM 14575 C CA . TRP A 1 25 ? 12.535 2.282 7.644 1.00 0.00 25 TRP A CA 25
ATOM 14576 C C . TRP A 1 25 ? 12.166 1.477 8.914 1.00 0.00 25 TRP A C 25
ATOM 14577 O O . TRP A 1 25 ? 11.929 2.050 9.963 1.00 0.00 25 TRP A O 25
ATOM 14598 N N . ILE A 1 26 ? 12.119 0.163 8.833 1.00 0.00 26 ILE A N 25
ATOM 14599 C CA . ILE A 1 26 ? 11.764 -0.671 10.032 1.00 0.00 26 ILE A CA 25
ATOM 14600 C C . ILE A 1 26 ? 12.857 -0.575 11.124 1.00 0.00 26 ILE A C 25
ATOM 14601 O O . ILE A 1 26 ? 14.012 -0.847 10.854 1.00 0.00 26 ILE A O 25
ATOM 14617 N N . PRO A 1 27 ? 12.460 -0.185 12.323 1.00 0.00 27 PRO A N 25
ATOM 14618 C CA . PRO A 1 27 ? 13.431 -0.056 13.452 1.00 0.00 27 PRO A CA 25
ATOM 14619 C C . PRO A 1 27 ? 14.064 -1.392 13.923 1.00 0.00 27 PRO A C 25
ATOM 14620 O O . PRO A 1 27 ? 15.265 -1.413 14.128 1.00 0.00 27 PRO A O 25
ATOM 14631 N N . PRO A 1 28 ? 13.303 -2.467 14.083 1.00 0.00 28 PRO A N 25
ATOM 14632 C CA . PRO A 1 28 ? 13.916 -3.757 14.528 1.00 0.00 28 PRO A CA 25
ATOM 14633 C C . PRO A 1 28 ? 14.861 -4.314 13.448 1.00 0.00 28 PRO A C 25
ATOM 14634 O O . PRO A 1 28 ? 15.876 -4.909 13.761 1.00 0.00 28 PRO A O 25
ATOM 14645 N N . LEU A 1 29 ? 14.539 -4.117 12.188 1.00 0.00 29 LEU A N 25
ATOM 14646 C CA . LEU A 1 29 ? 15.411 -4.620 11.082 1.00 0.00 29 LEU A CA 25
ATOM 14647 C C . LEU A 1 29 ? 16.050 -3.426 10.354 1.00 0.00 29 LEU A C 25
ATOM 14648 O O . LEU A 1 29 ? 16.007 -3.323 9.140 1.00 0.00 29 LEU A O 25
ATOM 14664 N N . ASN A 1 30 ? 16.646 -2.527 11.104 1.00 0.00 30 ASN A N 25
ATOM 14665 C CA . ASN A 1 30 ? 17.306 -1.323 10.504 1.00 0.00 30 ASN A CA 25
ATOM 14666 C C . ASN A 1 30 ? 18.820 -1.567 10.388 1.00 0.00 30 ASN A C 25
ATOM 14667 O O . ASN A 1 30 ? 19.374 -1.475 9.307 1.00 0.00 30 ASN A O 25
ATOM 14678 N N . VAL A 1 31 ? 19.470 -1.880 11.495 1.00 0.00 31 VAL A N 25
ATOM 14679 C CA . VAL A 1 31 ? 20.952 -2.150 11.529 1.00 0.00 31 VAL A CA 25
ATOM 14680 C C . VAL A 1 31 ? 21.755 -0.870 11.224 1.00 0.00 31 VAL A C 25
ATOM 14681 O O . VAL A 1 31 ? 21.473 -0.159 10.278 1.00 0.00 31 VAL A O 25
ATOM 14694 N N . ARG A 1 32 ? 22.755 -0.590 12.036 1.00 0.00 32 ARG A N 25
ATOM 14695 C CA . ARG A 1 32 ? 23.620 0.627 11.855 1.00 0.00 32 ARG A CA 25
ATOM 14696 C C . ARG A 1 32 ? 22.765 1.907 11.773 1.00 0.00 32 ARG A C 25
ATOM 14697 O O . ARG A 1 32 ? 22.727 2.583 10.759 1.00 0.00 32 ARG A O 25
ATOM 14718 N N . GLY A 1 33 ? 22.080 2.235 12.844 1.00 0.00 33 GLY A N 25
ATOM 14719 C CA . GLY A 1 33 ? 21.220 3.458 12.868 1.00 0.00 33 GLY A CA 25
ATOM 14720 C C . GLY A 1 33 ? 21.583 4.321 14.078 1.00 0.00 33 GLY A C 25
ATOM 14721 O O . GLY A 1 33 ? 22.058 5.426 13.872 1.00 0.00 33 GLY A O 25
ATOM 14726 N N . LYS A 1 1 ? -22.688 2.012 9.609 1.00 0.00 1 LYS A N 26
ATOM 14727 C CA . LYS A 1 1 ? -22.147 3.371 9.287 1.00 0.00 1 LYS A CA 26
ATOM 14728 C C . LYS A 1 1 ? -22.089 3.578 7.767 1.00 0.00 1 LYS A C 26
ATOM 14729 O O . LYS A 1 1 ? -22.075 2.627 7.005 1.00 0.00 1 LYS A O 26
ATOM 14747 N N . LEU A 1 2 ? -22.054 4.815 7.328 1.00 0.00 2 LEU A N 26
ATOM 14748 C CA . LEU A 1 2 ? -21.994 5.108 5.860 1.00 0.00 2 LEU A CA 26
ATOM 14749 C C . LEU A 1 2 ? -20.583 5.580 5.474 1.00 0.00 2 LEU A C 26
ATOM 14750 O O . LEU A 1 2 ? -19.658 5.450 6.257 1.00 0.00 2 LEU A O 26
ATOM 14766 N N . PHE A 1 3 ? -20.425 6.117 4.276 1.00 0.00 3 PHE A N 26
ATOM 14767 C CA . PHE A 1 3 ? -19.101 6.627 3.755 1.00 0.00 3 PHE A CA 26
ATOM 14768 C C . PHE A 1 3 ? -18.103 5.486 3.482 1.00 0.00 3 PHE A C 26
ATOM 14769 O O . PHE A 1 3 ? -17.550 5.400 2.399 1.00 0.00 3 PHE A O 26
ATOM 14786 N N . LEU A 1 4 ? -17.864 4.625 4.445 1.00 0.00 4 LEU A N 26
ATOM 14787 C CA . LEU A 1 4 ? -16.900 3.490 4.251 1.00 0.00 4 LEU A CA 26
ATOM 14788 C C . LEU A 1 4 ? -17.510 2.413 3.331 1.00 0.00 4 LEU A C 26
ATOM 14789 O O . LEU A 1 4 ? -18.490 2.654 2.648 1.00 0.00 4 LEU A O 26
ATOM 14805 N N . ALA A 1 5 ? -16.925 1.231 3.317 1.00 0.00 5 ALA A N 26
ATOM 14806 C CA . ALA A 1 5 ? -17.421 0.095 2.460 1.00 0.00 5 ALA A CA 26
ATOM 14807 C C . ALA A 1 5 ? -17.437 0.467 0.965 1.00 0.00 5 ALA A C 26
ATOM 14808 O O . ALA A 1 5 ? -18.250 -0.028 0.202 1.00 0.00 5 ALA A O 26
ATOM 14815 N N . ARG A 1 6 ? -16.540 1.329 0.545 1.00 0.00 6 ARG A N 26
ATOM 14816 C CA . ARG A 1 6 ? -16.472 1.749 -0.889 1.00 0.00 6 ARG A CA 26
ATOM 14817 C C . ARG A 1 6 ? -15.005 2.012 -1.249 1.00 0.00 6 ARG A C 26
ATOM 14818 O O . ARG A 1 6 ? -14.417 1.296 -2.039 1.00 0.00 6 ARG A O 26
ATOM 14839 N N . LEU A 1 7 ? -14.412 3.026 -0.656 1.00 0.00 7 LEU A N 26
ATOM 14840 C CA . LEU A 1 7 ? -12.974 3.347 -0.936 1.00 0.00 7 LEU A CA 26
ATOM 14841 C C . LEU A 1 7 ? -12.041 2.340 -0.232 1.00 0.00 7 LEU A C 26
ATOM 14842 O O . LEU A 1 7 ? -10.856 2.326 -0.497 1.00 0.00 7 LEU A O 26
ATOM 14858 N N . ILE A 1 8 ? -12.560 1.500 0.648 1.00 0.00 8 ILE A N 26
ATOM 14859 C CA . ILE A 1 8 ? -11.707 0.487 1.364 1.00 0.00 8 ILE A CA 26
ATOM 14860 C C . ILE A 1 8 ? -11.037 -0.425 0.329 1.00 0.00 8 ILE A C 26
ATOM 14861 O O . ILE A 1 8 ? -9.830 -0.584 0.328 1.00 0.00 8 ILE A O 26
ATOM 14877 N N . TRP A 1 9 ? -11.824 -1.012 -0.549 1.00 0.00 9 TRP A N 26
ATOM 14878 C CA . TRP A 1 9 ? -11.262 -1.915 -1.611 1.00 0.00 9 TRP A CA 26
ATOM 14879 C C . TRP A 1 9 ? -10.228 -1.145 -2.447 1.00 0.00 9 TRP A C 26
ATOM 14880 O O . TRP A 1 9 ? -9.162 -1.654 -2.746 1.00 0.00 9 TRP A O 26
ATOM 14901 N N . TRP A 1 10 ? -10.542 0.083 -2.805 1.00 0.00 10 TRP A N 26
ATOM 14902 C CA . TRP A 1 10 ? -9.595 0.924 -3.607 1.00 0.00 10 TRP A CA 26
ATOM 14903 C C . TRP A 1 10 ? -8.324 1.166 -2.780 1.00 0.00 10 TRP A C 26
ATOM 14904 O O . TRP A 1 10 ? -7.221 1.066 -3.287 1.00 0.00 10 TRP A O 26
ATOM 14925 N N . LEU A 1 11 ? -8.482 1.477 -1.508 1.00 0.00 11 LEU A N 26
ATOM 14926 C CA . LEU A 1 11 ? -7.303 1.721 -0.618 1.00 0.00 11 LEU A CA 26
ATOM 14927 C C . LEU A 1 11 ? -6.468 0.441 -0.508 1.00 0.00 11 LEU A C 26
ATOM 14928 O O . LEU A 1 11 ? -5.258 0.500 -0.565 1.00 0.00 11 LEU A O 26
ATOM 14944 N N . GLN A 1 12 ? -7.101 -0.707 -0.364 1.00 0.00 12 GLN A N 26
ATOM 14945 C CA . GLN A 1 12 ? -6.344 -2.002 -0.263 1.00 0.00 12 GLN A CA 26
ATOM 14946 C C . GLN A 1 12 ? -5.456 -2.175 -1.508 1.00 0.00 12 GLN A C 26
ATOM 14947 O O . GLN A 1 12 ? -4.306 -2.562 -1.410 1.00 0.00 12 GLN A O 26
ATOM 14961 N N . TYR A 1 13 ? -5.996 -1.873 -2.671 1.00 0.00 13 TYR A N 26
ATOM 14962 C CA . TYR A 1 13 ? -5.219 -1.988 -3.947 1.00 0.00 13 TYR A CA 26
ATOM 14963 C C . TYR A 1 13 ? -3.957 -1.114 -3.861 1.00 0.00 13 TYR A C 26
ATOM 14964 O O . TYR A 1 13 ? -2.879 -1.527 -4.246 1.00 0.00 13 TYR A O 26
ATOM 14982 N N . PHE A 1 14 ? -4.097 0.086 -3.347 1.00 0.00 14 PHE A N 26
ATOM 14983 C CA . PHE A 1 14 ? -2.923 1.006 -3.215 1.00 0.00 14 PHE A CA 26
ATOM 14984 C C . PHE A 1 14 ? -2.057 0.604 -2.010 1.00 0.00 14 PHE A C 26
ATOM 14985 O O . PHE A 1 14 ? -0.855 0.781 -2.039 1.00 0.00 14 PHE A O 26
ATOM 15002 N N . ILE A 1 15 ? -2.652 0.062 -0.964 1.00 0.00 15 ILE A N 26
ATOM 15003 C CA . ILE A 1 15 ? -1.862 -0.363 0.241 1.00 0.00 15 ILE A CA 26
ATOM 15004 C C . ILE A 1 15 ? -0.828 -1.423 -0.172 1.00 0.00 15 ILE A C 26
ATOM 15005 O O . ILE A 1 15 ? 0.282 -1.413 0.325 1.00 0.00 15 ILE A O 26
ATOM 15021 N N . THR A 1 16 ? -1.177 -2.320 -1.074 1.00 0.00 16 THR A N 26
ATOM 15022 C CA . THR A 1 16 ? -0.205 -3.373 -1.526 1.00 0.00 16 THR A CA 26
ATOM 15023 C C . THR A 1 16 ? 1.066 -2.688 -2.054 1.00 0.00 16 THR A C 26
ATOM 15024 O O . THR A 1 16 ? 2.172 -3.114 -1.773 1.00 0.00 16 THR A O 26
ATOM 15035 N N . ARG A 1 17 ? 0.903 -1.622 -2.806 1.00 0.00 17 ARG A N 26
ATOM 15036 C CA . ARG A 1 17 ? 2.083 -0.881 -3.349 1.00 0.00 17 ARG A CA 26
ATOM 15037 C C . ARG A 1 17 ? 2.670 -0.005 -2.233 1.00 0.00 17 ARG A C 26
ATOM 15038 O O . ARG A 1 17 ? 3.874 0.087 -2.084 1.00 0.00 17 ARG A O 26
ATOM 15059 N N . ALA A 1 18 ? 1.817 0.630 -1.452 1.00 0.00 18 ALA A N 26
ATOM 15060 C CA . ALA A 1 18 ? 2.284 1.507 -0.328 1.00 0.00 18 ALA A CA 26
ATOM 15061 C C . ALA A 1 18 ? 3.173 0.719 0.645 1.00 0.00 18 ALA A C 26
ATOM 15062 O O . ALA A 1 18 ? 4.170 1.237 1.114 1.00 0.00 18 ALA A O 26
ATOM 15069 N N . GLU A 1 19 ? 2.832 -0.520 0.944 1.00 0.00 19 GLU A N 26
ATOM 15070 C CA . GLU A 1 19 ? 3.674 -1.336 1.883 1.00 0.00 19 GLU A CA 26
ATOM 15071 C C . GLU A 1 19 ? 5.098 -1.455 1.320 1.00 0.00 19 GLU A C 26
ATOM 15072 O O . GLU A 1 19 ? 6.068 -1.311 2.044 1.00 0.00 19 GLU A O 26
ATOM 15084 N N . ALA A 1 20 ? 5.223 -1.701 0.030 1.00 0.00 20 ALA A N 26
ATOM 15085 C CA . ALA A 1 20 ? 6.578 -1.814 -0.601 1.00 0.00 20 ALA A CA 26
ATOM 15086 C C . ALA A 1 20 ? 7.300 -0.462 -0.501 1.00 0.00 20 ALA A C 26
ATOM 15087 O O . ALA A 1 20 ? 8.499 -0.413 -0.300 1.00 0.00 20 ALA A O 26
ATOM 15094 N N . HIS A 1 21 ? 6.575 0.630 -0.625 1.00 0.00 21 HIS A N 26
ATOM 15095 C CA . HIS A 1 21 ? 7.210 1.984 -0.521 1.00 0.00 21 HIS A CA 26
ATOM 15096 C C . HIS A 1 21 ? 7.716 2.199 0.914 1.00 0.00 21 HIS A C 26
ATOM 15097 O O . HIS A 1 21 ? 8.741 2.820 1.125 1.00 0.00 21 HIS A O 26
ATOM 15111 N N . LEU A 1 22 ? 7.005 1.674 1.893 1.00 0.00 22 LEU A N 26
ATOM 15112 C CA . LEU A 1 22 ? 7.430 1.819 3.322 1.00 0.00 22 LEU A CA 26
ATOM 15113 C C . LEU A 1 22 ? 8.761 1.082 3.545 1.00 0.00 22 LEU A C 26
ATOM 15114 O O . LEU A 1 22 ? 9.584 1.516 4.331 1.00 0.00 22 LEU A O 26
ATOM 15130 N N . GLN A 1 23 ? 8.982 -0.018 2.852 1.00 0.00 23 GLN A N 26
ATOM 15131 C CA . GLN A 1 23 ? 10.263 -0.781 3.008 1.00 0.00 23 GLN A CA 26
ATOM 15132 C C . GLN A 1 23 ? 11.330 -0.158 2.092 1.00 0.00 23 GLN A C 26
ATOM 15133 O O . GLN A 1 23 ? 11.843 -0.799 1.190 1.00 0.00 23 GLN A O 26
ATOM 15147 N N . VAL A 1 24 ? 11.649 1.100 2.328 1.00 0.00 24 VAL A N 26
ATOM 15148 C CA . VAL A 1 24 ? 12.667 1.838 1.507 1.00 0.00 24 VAL A CA 26
ATOM 15149 C C . VAL A 1 24 ? 12.360 1.666 0.007 1.00 0.00 24 VAL A C 26
ATOM 15150 O O . VAL A 1 24 ? 13.257 1.451 -0.786 1.00 0.00 24 VAL A O 26
ATOM 15163 N N . TRP A 1 25 ? 11.089 1.766 -0.366 1.00 0.00 25 TRP A N 26
ATOM 15164 C CA . TRP A 1 25 ? 10.639 1.618 -1.800 1.00 0.00 25 TRP A CA 26
ATOM 15165 C C . TRP A 1 25 ? 11.526 0.619 -2.564 1.00 0.00 25 TRP A C 26
ATOM 15166 O O . TRP A 1 25 ? 12.173 0.960 -3.540 1.00 0.00 25 TRP A O 26
ATOM 15187 N N . ILE A 1 26 ? 11.564 -0.612 -2.104 1.00 0.00 26 ILE A N 26
ATOM 15188 C CA . ILE A 1 26 ? 12.411 -1.652 -2.770 1.00 0.00 26 ILE A CA 26
ATOM 15189 C C . ILE A 1 26 ? 11.994 -1.859 -4.242 1.00 0.00 26 ILE A C 26
ATOM 15190 O O . ILE A 1 26 ? 10.841 -2.132 -4.528 1.00 0.00 26 ILE A O 26
ATOM 15206 N N . PRO A 1 27 ? 12.953 -1.715 -5.135 1.00 0.00 27 PRO A N 26
ATOM 15207 C CA . PRO A 1 27 ? 12.679 -1.888 -6.590 1.00 0.00 27 PRO A CA 26
ATOM 15208 C C . PRO A 1 27 ? 12.581 -3.381 -6.954 1.00 0.00 27 PRO A C 26
ATOM 15209 O O . PRO A 1 27 ? 13.050 -4.222 -6.207 1.00 0.00 27 PRO A O 26
ATOM 15220 N N . PRO A 1 28 ? 11.976 -3.665 -8.089 1.00 0.00 28 PRO A N 26
ATOM 15221 C CA . PRO A 1 28 ?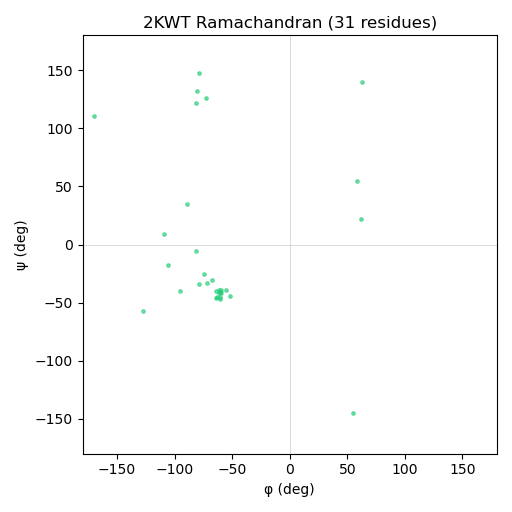 11.821 -5.073 -8.547 1.00 0.00 28 PRO A CA 26
ATOM 15222 C C . PRO A 1 28 ? 13.110 -5.557 -9.238 1.00 0.00 28 PRO A C 26
ATOM 15223 O O . PRO A 1 28 ? 13.179 -5.652 -10.452 1.00 0.00 28 PRO A O 26
ATOM 15234 N N . LEU A 1 29 ? 14.129 -5.864 -8.467 1.00 0.00 29 LEU A N 26
ATOM 15235 C CA . LEU A 1 29 ? 15.422 -6.342 -9.061 1.00 0.00 29 LEU A CA 26
ATOM 15236 C C . LEU A 1 29 ? 15.592 -7.864 -8.887 1.00 0.00 29 LEU A C 26
ATOM 15237 O O . LEU A 1 29 ? 16.699 -8.374 -8.919 1.00 0.00 29 LEU A O 26
ATOM 15253 N N . ASN A 1 30 ? 14.509 -8.591 -8.710 1.00 0.00 30 ASN A N 26
ATOM 15254 C CA . ASN A 1 30 ? 14.595 -10.077 -8.539 1.00 0.00 30 ASN A CA 26
ATOM 15255 C C . ASN A 1 30 ? 13.257 -10.734 -8.926 1.00 0.00 30 ASN A C 26
ATOM 15256 O O . ASN A 1 30 ? 12.766 -11.613 -8.240 1.00 0.00 30 ASN A O 26
ATOM 15267 N N . VAL A 1 31 ? 12.667 -10.311 -10.024 1.00 0.00 31 VAL A N 26
ATOM 15268 C CA . VAL A 1 31 ? 11.361 -10.903 -10.471 1.00 0.00 31 VAL A CA 26
ATOM 15269 C C . VAL A 1 31 ? 11.392 -11.193 -11.979 1.00 0.00 31 VAL A C 26
ATOM 15270 O O . VAL A 1 31 ? 11.849 -10.384 -12.765 1.00 0.00 31 VAL A O 26
ATOM 15283 N N . ARG A 1 32 ? 10.906 -12.347 -12.374 1.00 0.00 32 ARG A N 26
ATOM 15284 C CA . ARG A 1 32 ? 10.890 -12.721 -13.825 1.00 0.00 32 ARG A CA 26
ATOM 15285 C C . ARG A 1 32 ? 9.475 -13.139 -14.248 1.00 0.00 32 ARG A C 26
ATOM 15286 O O . ARG A 1 32 ? 8.980 -12.695 -15.267 1.00 0.00 32 ARG A O 26
ATOM 15307 N N . GLY A 1 33 ? 8.829 -13.983 -13.473 1.00 0.00 33 GLY A N 26
ATOM 15308 C CA . GLY A 1 33 ? 7.447 -14.438 -13.808 1.00 0.00 33 GLY A CA 26
ATOM 15309 C C . GLY A 1 33 ? 6.542 -14.202 -12.598 1.00 0.00 33 GLY A C 26
ATOM 15310 O O . GLY A 1 33 ? 6.653 -14.955 -11.645 1.00 0.00 33 GLY A O 26
ATOM 15315 N N . LYS A 1 1 ? -23.593 9.363 -6.115 1.00 0.00 1 LYS A N 27
ATOM 15316 C CA . LYS A 1 1 ? -24.047 7.982 -5.760 1.00 0.00 1 LYS A CA 27
ATOM 15317 C C . LYS A 1 1 ? -22.836 7.049 -5.615 1.00 0.00 1 LYS A C 27
ATOM 15318 O O . LYS A 1 1 ? -21.806 7.277 -6.224 1.00 0.00 1 LYS A O 27
ATOM 15336 N N . LEU A 1 2 ? -22.962 6.010 -4.811 1.00 0.00 2 LEU A N 27
ATOM 15337 C CA . LEU A 1 2 ? -21.843 5.029 -4.586 1.00 0.00 2 LEU A CA 27
ATOM 15338 C C . LEU A 1 2 ? -20.610 5.744 -4.006 1.00 0.00 2 LEU A C 27
ATOM 15339 O O . LEU A 1 2 ? -19.749 6.216 -4.728 1.00 0.00 2 LEU A O 27
ATOM 15355 N N . PHE A 1 3 ? -20.534 5.827 -2.699 1.00 0.00 3 PHE A N 27
ATOM 15356 C CA . PHE A 1 3 ? -19.374 6.511 -2.037 1.00 0.00 3 PHE A CA 27
ATOM 15357 C C . PHE A 1 3 ? -18.431 5.482 -1.396 1.00 0.00 3 PHE A C 27
ATOM 15358 O O . PHE A 1 3 ? -17.225 5.584 -1.533 1.00 0.00 3 PHE A O 27
ATOM 15375 N N . LEU A 1 4 ? -18.965 4.501 -0.702 1.00 0.00 4 LEU A N 27
ATOM 15376 C CA . LEU A 1 4 ? -18.095 3.465 -0.053 1.00 0.00 4 LEU A CA 27
ATOM 15377 C C . LEU A 1 4 ? -17.906 2.260 -0.991 1.00 0.00 4 LEU A C 27
ATOM 15378 O O . LEU A 1 4 ? -18.285 2.309 -2.147 1.00 0.00 4 LEU A O 27
ATOM 15394 N N . ALA A 1 5 ? -17.318 1.190 -0.487 1.00 0.00 5 ALA A N 27
ATOM 15395 C CA . ALA A 1 5 ? -17.064 -0.061 -1.287 1.00 0.00 5 ALA A CA 27
ATOM 15396 C C . ALA A 1 5 ? -15.990 0.177 -2.364 1.00 0.00 5 ALA A C 27
ATOM 15397 O O . ALA A 1 5 ? -14.930 -0.422 -2.309 1.00 0.00 5 ALA A O 27
ATOM 15404 N N . ARG A 1 6 ? -16.242 1.040 -3.326 1.00 0.00 6 ARG A N 27
ATOM 15405 C CA . ARG A 1 6 ? -15.228 1.317 -4.399 1.00 0.00 6 ARG A CA 27
ATOM 15406 C C . ARG A 1 6 ? -13.968 1.936 -3.777 1.00 0.00 6 ARG A C 27
ATOM 15407 O O . ARG A 1 6 ? -12.861 1.523 -4.077 1.00 0.00 6 ARG A O 27
ATOM 15428 N N . LEU A 1 7 ? -14.135 2.913 -2.909 1.00 0.00 7 LEU A N 27
ATOM 15429 C CA . LEU A 1 7 ? -12.954 3.559 -2.252 1.00 0.00 7 LEU A CA 27
ATOM 15430 C C . LEU A 1 7 ? -12.259 2.551 -1.322 1.00 0.00 7 LEU A C 27
ATOM 15431 O O . LEU A 1 7 ? -11.047 2.557 -1.204 1.00 0.00 7 LEU A O 27
ATOM 15447 N N . ILE A 1 8 ? -13.015 1.684 -0.676 1.00 0.00 8 ILE A N 27
ATOM 15448 C CA . ILE A 1 8 ? -12.403 0.665 0.241 1.00 0.00 8 ILE A CA 27
ATOM 15449 C C . ILE A 1 8 ? -11.521 -0.283 -0.589 1.00 0.00 8 ILE A C 27
ATOM 15450 O O . ILE A 1 8 ? -10.417 -0.609 -0.190 1.00 0.00 8 ILE A O 27
ATOM 15466 N N . TRP A 1 9 ? -11.998 -0.710 -1.741 1.00 0.00 9 TRP A N 27
ATOM 15467 C CA . TRP A 1 9 ? -11.196 -1.626 -2.622 1.00 0.00 9 TRP A CA 27
ATOM 15468 C C . TRP A 1 9 ? -9.887 -0.929 -3.036 1.00 0.00 9 TRP A C 27
ATOM 15469 O O . TRP A 1 9 ? -8.829 -1.532 -3.028 1.00 0.00 9 TRP A O 27
ATOM 15490 N N . TRP A 1 10 ? -9.961 0.338 -3.389 1.00 0.00 10 TRP A N 27
ATOM 15491 C CA . TRP A 1 10 ? -8.734 1.100 -3.798 1.00 0.00 10 TRP A CA 27
ATOM 15492 C C . TRP A 1 10 ? -7.748 1.172 -2.621 1.00 0.00 10 TRP A C 27
ATOM 15493 O O . TRP A 1 10 ? -6.552 1.020 -2.801 1.00 0.00 10 TRP A O 27
ATOM 15514 N N . LEU A 1 11 ? -8.243 1.394 -1.423 1.00 0.00 11 LEU A N 27
ATOM 15515 C CA . LEU A 1 11 ? -7.348 1.468 -0.222 1.00 0.00 11 LEU A CA 27
ATOM 15516 C C . LEU A 1 11 ? -6.669 0.111 0.013 1.00 0.00 11 LEU A C 27
ATOM 15517 O O . LEU A 1 11 ? -5.501 0.058 0.344 1.00 0.00 11 LEU A O 27
ATOM 15533 N N . GLN A 1 12 ? -7.387 -0.980 -0.167 1.00 0.00 12 GLN A N 27
ATOM 15534 C CA . GLN A 1 12 ? -6.777 -2.338 0.032 1.00 0.00 12 GLN A CA 27
ATOM 15535 C C . GLN A 1 12 ? -5.696 -2.579 -1.038 1.00 0.00 12 GLN A C 27
ATOM 15536 O O . GLN A 1 12 ? -4.705 -3.239 -0.786 1.00 0.00 12 GLN A O 27
ATOM 15550 N N . TYR A 1 13 ? -5.878 -2.034 -2.220 1.00 0.00 13 TYR A N 27
ATOM 15551 C CA . TYR A 1 13 ? -4.865 -2.207 -3.307 1.00 0.00 13 TYR A CA 27
ATOM 15552 C C . TYR A 1 13 ? -3.671 -1.286 -3.016 1.00 0.00 13 TYR A C 27
ATOM 15553 O O . TYR A 1 13 ? -2.525 -1.670 -3.177 1.00 0.00 13 TYR A O 27
ATOM 15571 N N . PHE A 1 14 ? -3.945 -0.074 -2.583 1.00 0.00 14 PHE A N 27
ATOM 15572 C CA . PHE A 1 14 ? -2.856 0.898 -2.268 1.00 0.00 14 PHE A CA 27
ATOM 15573 C C . PHE A 1 14 ? -2.115 0.499 -0.985 1.00 0.00 14 PHE A C 27
ATOM 15574 O O . PHE A 1 14 ? -0.922 0.698 -0.897 1.00 0.00 14 PHE A O 27
ATOM 15591 N N . ILE A 1 15 ? -2.790 -0.059 0.002 1.00 0.00 15 ILE A N 27
ATOM 15592 C CA . ILE A 1 15 ? -2.087 -0.462 1.267 1.00 0.00 15 ILE A CA 27
ATOM 15593 C C . ILE A 1 15 ? -0.957 -1.465 0.961 1.00 0.00 15 ILE A C 27
ATOM 15594 O O . ILE A 1 15 ? 0.057 -1.466 1.631 1.00 0.00 15 ILE A O 27
ATOM 15610 N N . THR A 1 16 ? -1.123 -2.301 -0.043 1.00 0.00 16 THR A N 27
ATOM 15611 C CA . THR A 1 16 ? -0.055 -3.291 -0.394 1.00 0.00 16 THR A CA 27
ATOM 15612 C C . THR A 1 16 ? 1.021 -2.581 -1.225 1.00 0.00 16 THR A C 27
ATOM 15613 O O . THR A 1 16 ? 2.200 -2.680 -0.938 1.00 0.00 16 THR A O 27
ATOM 15624 N N . ARG A 1 17 ? 0.612 -1.864 -2.250 1.00 0.00 17 ARG A N 27
ATOM 15625 C CA . ARG A 1 17 ? 1.590 -1.130 -3.118 1.00 0.00 17 ARG A CA 27
ATOM 15626 C C . ARG A 1 17 ? 2.354 -0.090 -2.287 1.00 0.00 17 ARG A C 27
ATOM 15627 O O . ARG A 1 17 ? 3.556 0.045 -2.427 1.00 0.00 17 ARG A O 27
ATOM 15648 N N . ALA A 1 18 ? 1.673 0.630 -1.420 1.00 0.00 18 ALA A N 27
ATOM 15649 C CA . ALA A 1 18 ? 2.354 1.655 -0.564 1.00 0.00 18 ALA A CA 27
ATOM 15650 C C . ALA A 1 18 ? 3.393 0.974 0.341 1.00 0.00 18 ALA A C 27
ATOM 15651 O O . ALA A 1 18 ? 4.460 1.512 0.561 1.00 0.00 18 ALA A O 27
ATOM 15658 N N . GLU A 1 19 ? 3.091 -0.204 0.855 1.00 0.00 19 GLU A N 27
ATOM 15659 C CA . GLU A 1 19 ? 4.066 -0.929 1.738 1.00 0.00 19 GLU A CA 27
ATOM 15660 C C . GLU A 1 19 ? 5.375 -1.162 0.964 1.00 0.00 19 GLU A C 27
ATOM 15661 O O . GLU A 1 19 ? 6.454 -0.941 1.484 1.00 0.00 19 GLU A O 27
ATOM 15673 N N . ALA A 1 20 ? 5.274 -1.592 -0.277 1.00 0.00 20 ALA A N 27
ATOM 15674 C CA . ALA A 1 20 ? 6.494 -1.832 -1.115 1.00 0.00 20 ALA A CA 27
ATOM 15675 C C . ALA A 1 20 ? 7.206 -0.496 -1.388 1.00 0.00 20 ALA A C 27
ATOM 15676 O O . ALA A 1 20 ? 8.421 -0.429 -1.382 1.00 0.00 20 ALA A O 27
ATOM 15683 N N . HIS A 1 21 ? 6.455 0.563 -1.613 1.00 0.00 21 HIS A N 27
ATOM 15684 C CA . HIS A 1 21 ? 7.070 1.909 -1.873 1.00 0.00 21 HIS A CA 27
ATOM 15685 C C . HIS A 1 21 ? 7.895 2.351 -0.652 1.00 0.00 21 HIS A C 27
ATOM 15686 O O . HIS A 1 21 ? 8.934 2.966 -0.789 1.00 0.00 21 HIS A O 27
ATOM 15700 N N . LEU A 1 22 ? 7.431 2.028 0.537 1.00 0.00 22 LEU A N 27
ATOM 15701 C CA . LEU A 1 22 ? 8.164 2.404 1.789 1.00 0.00 22 LEU A CA 27
ATOM 15702 C C . LEU A 1 22 ? 9.448 1.567 1.936 1.00 0.00 22 LEU A C 27
ATOM 15703 O O . LEU A 1 22 ? 10.413 2.014 2.526 1.00 0.00 22 LEU A O 27
ATOM 15719 N N . GLN A 1 23 ? 9.464 0.362 1.405 1.00 0.00 23 GLN A N 27
ATOM 15720 C CA . GLN A 1 23 ? 10.682 -0.507 1.516 1.00 0.00 23 GLN A CA 27
ATOM 15721 C C . GLN A 1 23 ? 11.712 -0.221 0.402 1.00 0.00 23 GLN A C 27
ATOM 15722 O O . GLN A 1 23 ? 12.542 -1.061 0.102 1.00 0.00 23 GLN A O 27
ATOM 15736 N N . VAL A 1 24 ? 11.684 0.948 -0.200 1.00 0.00 24 VAL A N 27
ATOM 15737 C CA . VAL A 1 24 ? 12.672 1.281 -1.277 1.00 0.00 24 VAL A CA 27
ATOM 15738 C C . VAL A 1 24 ? 13.607 2.421 -0.819 1.00 0.00 24 VAL A C 27
ATOM 15739 O O . VAL A 1 24 ? 14.244 3.072 -1.627 1.00 0.00 24 VAL A O 27
ATOM 15752 N N . TRP A 1 25 ? 13.692 2.657 0.472 1.00 0.00 25 TRP A N 27
ATOM 15753 C CA . TRP A 1 25 ? 14.575 3.738 1.009 1.00 0.00 25 TRP A CA 27
ATOM 15754 C C . TRP A 1 25 ? 15.949 3.153 1.360 1.00 0.00 25 TRP A C 27
ATOM 15755 O O . TRP A 1 25 ? 16.970 3.715 1.009 1.00 0.00 25 TRP A O 27
ATOM 15776 N N . ILE A 1 26 ? 15.971 2.034 2.049 1.00 0.00 26 ILE A N 27
ATOM 15777 C CA . ILE A 1 26 ? 17.269 1.394 2.435 1.00 0.00 26 ILE A CA 27
ATOM 15778 C C . ILE A 1 26 ? 17.964 0.794 1.196 1.00 0.00 26 ILE A C 27
ATOM 15779 O O . ILE A 1 26 ? 17.344 0.079 0.427 1.00 0.00 26 ILE A O 27
ATOM 15795 N N . PRO A 1 27 ? 19.235 1.105 1.035 1.00 0.00 27 PRO A N 27
ATOM 15796 C CA . PRO A 1 27 ? 20.011 0.585 -0.128 1.00 0.00 27 PRO A CA 27
ATOM 15797 C C . PRO A 1 27 ? 20.320 -0.916 0.040 1.00 0.00 27 PRO A C 27
ATOM 15798 O O . PRO A 1 27 ? 20.271 -1.433 1.143 1.00 0.00 27 PRO A O 27
ATOM 15809 N N . PRO A 1 28 ? 20.631 -1.568 -1.063 1.00 0.00 28 PRO A N 27
ATOM 15810 C CA . PRO A 1 28 ? 20.951 -3.024 -1.032 1.00 0.00 28 PRO A CA 27
ATOM 15811 C C . PRO A 1 28 ? 22.360 -3.258 -0.459 1.00 0.00 28 PRO A C 27
ATOM 15812 O O . PRO A 1 28 ? 23.324 -3.401 -1.191 1.00 0.00 28 PRO A O 27
ATOM 15823 N N . LEU A 1 29 ? 22.468 -3.295 0.854 1.00 0.00 29 LEU A N 27
ATOM 15824 C CA . LEU A 1 29 ? 23.784 -3.514 1.547 1.00 0.00 29 LEU A CA 27
ATOM 15825 C C . LEU A 1 29 ? 24.785 -2.389 1.221 1.00 0.00 29 LEU A C 27
ATOM 15826 O O . LEU A 1 29 ? 25.975 -2.625 1.096 1.00 0.00 29 LEU A O 27
ATOM 15842 N N . ASN A 1 30 ? 24.313 -1.168 1.095 1.00 0.00 30 ASN A N 27
ATOM 15843 C CA . ASN A 1 30 ? 25.221 -0.018 0.788 1.00 0.00 30 ASN A CA 27
ATOM 15844 C C . ASN A 1 30 ? 25.031 1.078 1.849 1.00 0.00 30 ASN A C 27
ATOM 15845 O O . ASN A 1 30 ? 24.706 2.212 1.543 1.00 0.00 30 ASN A O 27
ATOM 15856 N N . VAL A 1 31 ? 25.233 0.735 3.101 1.00 0.00 31 VAL A N 27
ATOM 15857 C CA . VAL A 1 31 ? 25.072 1.729 4.210 1.00 0.00 31 VAL A CA 27
ATOM 15858 C C . VAL A 1 31 ? 26.009 1.372 5.377 1.00 0.00 31 VAL A C 27
ATOM 15859 O O . VAL A 1 31 ? 26.244 0.209 5.659 1.00 0.00 31 VAL A O 27
ATOM 15872 N N . ARG A 1 32 ? 26.544 2.368 6.048 1.00 0.00 32 ARG A N 27
ATOM 15873 C CA . ARG A 1 32 ? 27.470 2.111 7.198 1.00 0.00 32 ARG A CA 27
ATOM 15874 C C . ARG A 1 32 ? 27.213 3.123 8.323 1.00 0.00 32 ARG A C 27
ATOM 15875 O O . ARG A 1 32 ? 27.209 4.320 8.097 1.00 0.00 32 ARG A O 27
ATOM 15896 N N . GLY A 1 33 ? 27.002 2.644 9.527 1.00 0.00 33 GLY A N 27
ATOM 15897 C CA . GLY A 1 33 ? 26.743 3.556 10.684 1.00 0.00 33 GLY A CA 27
ATOM 15898 C C . GLY A 1 33 ? 25.445 3.142 11.380 1.00 0.00 33 GLY A C 27
ATOM 15899 O O . GLY A 1 33 ? 24.389 3.481 10.871 1.00 0.00 33 GLY A O 27
ATOM 15904 N N . LYS A 1 1 ? -17.318 -7.249 -8.324 1.00 0.00 1 LYS A N 28
ATOM 15905 C CA . LYS A 1 1 ? -16.321 -6.191 -7.967 1.00 0.00 1 LYS A CA 28
ATOM 15906 C C . LYS A 1 1 ? -16.847 -5.346 -6.799 1.00 0.00 1 LYS A C 28
ATOM 15907 O O . LYS A 1 1 ? -17.748 -4.543 -6.965 1.00 0.00 1 LYS A O 28
ATOM 15925 N N . LEU A 1 2 ? -16.293 -5.527 -5.622 1.00 0.00 2 LEU A N 28
ATOM 15926 C CA . LEU A 1 2 ? -16.747 -4.747 -4.427 1.00 0.00 2 LEU A CA 28
ATOM 15927 C C . LEU A 1 2 ? -15.704 -3.675 -4.073 1.00 0.00 2 LEU A C 28
ATOM 15928 O O . LEU A 1 2 ? -15.001 -3.782 -3.085 1.00 0.00 2 LEU A O 28
ATOM 15944 N N . PHE A 1 3 ? -15.608 -2.638 -4.877 1.00 0.00 3 PHE A N 28
ATOM 15945 C CA . PHE A 1 3 ? -14.614 -1.544 -4.602 1.00 0.00 3 PHE A CA 28
ATOM 15946 C C . PHE A 1 3 ? -15.104 -0.556 -3.524 1.00 0.00 3 PHE A C 28
ATOM 15947 O O . PHE A 1 3 ? -14.497 0.482 -3.326 1.00 0.00 3 PHE A O 28
ATOM 15964 N N . LEU A 1 4 ? -16.176 -0.860 -2.825 1.00 0.00 4 LEU A N 28
ATOM 15965 C CA . LEU A 1 4 ? -16.686 0.060 -1.767 1.00 0.00 4 LEU A CA 28
ATOM 15966 C C . LEU A 1 4 ? -16.180 -0.438 -0.406 1.00 0.00 4 LEU A C 28
ATOM 15967 O O . LEU A 1 4 ? -14.996 -0.329 -0.142 1.00 0.00 4 LEU A O 28
ATOM 15983 N N . ALA A 1 5 ? -17.037 -0.971 0.449 1.00 0.00 5 ALA A N 28
ATOM 15984 C CA . ALA A 1 5 ? -16.589 -1.466 1.793 1.00 0.00 5 ALA A CA 28
ATOM 15985 C C . ALA A 1 5 ? -15.828 -0.339 2.496 1.00 0.00 5 ALA A C 28
ATOM 15986 O O . ALA A 1 5 ? -14.680 -0.493 2.848 1.00 0.00 5 ALA A O 28
ATOM 15993 N N . ARG A 1 6 ? -16.465 0.803 2.674 1.00 0.00 6 ARG A N 28
ATOM 15994 C CA . ARG A 1 6 ? -15.792 1.978 3.325 1.00 0.00 6 ARG A CA 28
ATOM 15995 C C . ARG A 1 6 ? -14.498 2.287 2.552 1.00 0.00 6 ARG A C 28
ATOM 15996 O O . ARG A 1 6 ? -13.484 2.636 3.129 1.00 0.00 6 ARG A O 28
ATOM 16017 N N . LEU A 1 7 ? -14.549 2.136 1.240 1.00 0.00 7 LEU A N 28
ATOM 16018 C CA . LEU A 1 7 ? -13.373 2.377 0.338 1.00 0.00 7 LEU A CA 28
ATOM 16019 C C . LEU A 1 7 ? -12.193 1.445 0.687 1.00 0.00 7 LEU A C 28
ATOM 16020 O O . LEU A 1 7 ? -11.057 1.736 0.357 1.00 0.00 7 LEU A O 28
ATOM 16036 N N . ILE A 1 8 ? -12.456 0.325 1.337 1.00 0.00 8 ILE A N 28
ATOM 16037 C CA . ILE A 1 8 ? -11.361 -0.635 1.708 1.00 0.00 8 ILE A CA 28
ATOM 16038 C C . ILE A 1 8 ? -10.739 -1.257 0.450 1.00 0.00 8 ILE A C 28
ATOM 16039 O O . ILE A 1 8 ? -9.532 -1.273 0.305 1.00 0.00 8 ILE A O 28
ATOM 16055 N N . TRP A 1 9 ? -11.546 -1.764 -0.450 1.00 0.00 9 TRP A N 28
ATOM 16056 C CA . TRP A 1 9 ? -10.995 -2.385 -1.703 1.00 0.00 9 TRP A CA 28
ATOM 16057 C C . TRP A 1 9 ? -10.206 -1.347 -2.519 1.00 0.00 9 TRP A C 28
ATOM 16058 O O . TRP A 1 9 ? -9.152 -1.645 -3.052 1.00 0.00 9 TRP A O 28
ATOM 16079 N N . TRP A 1 10 ? -10.711 -0.136 -2.615 1.00 0.00 10 TRP A N 28
ATOM 16080 C CA . TRP A 1 10 ? -9.996 0.927 -3.389 1.00 0.00 10 TRP A CA 28
ATOM 16081 C C . TRP A 1 10 ? -8.664 1.270 -2.704 1.00 0.00 10 TRP A C 28
ATOM 16082 O O . TRP A 1 10 ? -7.629 1.313 -3.345 1.00 0.00 10 TRP A O 28
ATOM 16103 N N . LEU A 1 11 ? -8.688 1.503 -1.409 1.00 0.00 11 LEU A N 28
ATOM 16104 C CA . LEU A 1 11 ? -7.427 1.835 -0.672 1.00 0.00 11 LEU A CA 28
ATOM 16105 C C . LEU A 1 11 ? -6.507 0.606 -0.612 1.00 0.00 11 LEU A C 28
ATOM 16106 O O . LEU A 1 11 ? -5.306 0.749 -0.679 1.00 0.00 11 LEU A O 28
ATOM 16122 N N . GLN A 1 12 ? -7.053 -0.589 -0.497 1.00 0.00 12 GLN A N 28
ATOM 16123 C CA . GLN A 1 12 ? -6.200 -1.827 -0.443 1.00 0.00 12 GLN A CA 28
ATOM 16124 C C . GLN A 1 12 ? -5.417 -1.979 -1.758 1.00 0.00 12 GLN A C 28
ATOM 16125 O O . GLN A 1 12 ? -4.268 -2.383 -1.751 1.00 0.00 12 GLN A O 28
ATOM 16139 N N . TYR A 1 13 ? -6.026 -1.650 -2.878 1.00 0.00 13 TYR A N 28
ATOM 16140 C CA . TYR A 1 13 ? -5.322 -1.763 -4.198 1.00 0.00 13 TYR A CA 28
ATOM 16141 C C . TYR A 1 13 ? -4.144 -0.772 -4.269 1.00 0.00 13 TYR A C 28
ATOM 16142 O O . TYR A 1 13 ? -3.196 -0.990 -5.003 1.00 0.00 13 TYR A O 28
ATOM 16160 N N . PHE A 1 14 ? -4.198 0.304 -3.511 1.00 0.00 14 PHE A N 28
ATOM 16161 C CA . PHE A 1 14 ? -3.089 1.307 -3.519 1.00 0.00 14 PHE A CA 28
ATOM 16162 C C . PHE A 1 14 ? -2.193 1.129 -2.285 1.00 0.00 14 PHE A C 28
ATOM 16163 O O . PHE A 1 14 ? -1.000 1.364 -2.366 1.00 0.00 14 PHE A O 28
ATOM 16180 N N . ILE A 1 15 ? -2.739 0.714 -1.157 1.00 0.00 15 ILE A N 28
ATOM 16181 C CA . ILE A 1 15 ? -1.893 0.519 0.064 1.00 0.00 15 ILE A CA 28
ATOM 16182 C C . ILE A 1 15 ? -0.850 -0.579 -0.203 1.00 0.00 15 ILE A C 28
ATOM 16183 O O . ILE A 1 15 ? 0.232 -0.531 0.341 1.00 0.00 15 ILE A O 28
ATOM 16199 N N . THR A 1 16 ? -1.158 -1.549 -1.046 1.00 0.00 16 THR A N 28
ATOM 16200 C CA . THR A 1 16 ? -0.172 -2.634 -1.362 1.00 0.00 16 THR A CA 28
ATOM 16201 C C . THR A 1 16 ? 1.070 -2.003 -2.023 1.00 0.00 16 THR A C 28
ATOM 16202 O O . THR A 1 16 ? 2.185 -2.445 -1.808 1.00 0.00 16 THR A O 28
ATOM 16213 N N . ARG A 1 17 ? 0.875 -0.961 -2.808 1.00 0.00 17 ARG A N 28
ATOM 16214 C CA . ARG A 1 17 ? 2.021 -0.264 -3.475 1.00 0.00 17 ARG A CA 28
ATOM 16215 C C . ARG A 1 17 ? 2.825 0.480 -2.398 1.00 0.00 17 ARG A C 28
ATOM 16216 O O . ARG A 1 17 ? 4.041 0.434 -2.382 1.00 0.00 17 ARG A O 28
ATOM 16237 N N . ALA A 1 18 ? 2.140 1.151 -1.494 1.00 0.00 18 ALA A N 28
ATOM 16238 C CA . ALA A 1 18 ? 2.830 1.898 -0.395 1.00 0.00 18 ALA A CA 28
ATOM 16239 C C . ALA A 1 18 ? 3.470 0.904 0.588 1.00 0.00 18 ALA A C 28
ATOM 16240 O O . ALA A 1 18 ? 4.577 1.113 1.043 1.00 0.00 18 ALA A O 28
ATOM 16247 N N . GLU A 1 19 ? 2.781 -0.177 0.909 1.00 0.00 19 GLU A N 28
ATOM 16248 C CA . GLU A 1 19 ? 3.333 -1.205 1.855 1.00 0.00 19 GLU A CA 28
ATOM 16249 C C . GLU A 1 19 ? 4.636 -1.798 1.292 1.00 0.00 19 GLU A C 28
ATOM 16250 O O . GLU A 1 19 ? 5.552 -2.091 2.040 1.00 0.00 19 GLU A O 28
ATOM 16262 N N . ALA A 1 20 ? 4.732 -1.959 -0.013 1.00 0.00 20 ALA A N 28
ATOM 16263 C CA . ALA A 1 20 ? 5.988 -2.514 -0.617 1.00 0.00 20 ALA A CA 28
ATOM 16264 C C . ALA A 1 20 ? 7.140 -1.555 -0.284 1.00 0.00 20 ALA A C 28
ATOM 16265 O O . ALA A 1 20 ? 8.225 -1.972 0.080 1.00 0.00 20 ALA A O 28
ATOM 16272 N N . HIS A 1 21 ? 6.883 -0.269 -0.392 1.00 0.00 21 HIS A N 28
ATOM 16273 C CA . HIS A 1 21 ? 7.920 0.762 -0.071 1.00 0.00 21 HIS A CA 28
ATOM 16274 C C . HIS A 1 21 ? 8.100 0.846 1.457 1.00 0.00 21 HIS A C 28
ATOM 16275 O O . HIS A 1 21 ? 9.166 1.183 1.933 1.00 0.00 21 HIS A O 28
ATOM 16289 N N . LEU A 1 22 ? 7.063 0.536 2.220 1.00 0.00 22 LEU A N 28
ATOM 16290 C CA . LEU A 1 22 ? 7.134 0.580 3.722 1.00 0.00 22 LEU A CA 28
ATOM 16291 C C . LEU A 1 22 ? 8.274 -0.305 4.247 1.00 0.00 22 LEU A C 28
ATOM 16292 O O . LEU A 1 22 ? 8.947 0.056 5.197 1.00 0.00 22 LEU A O 28
ATOM 16308 N N . GLN A 1 23 ? 8.491 -1.451 3.636 1.00 0.00 23 GLN A N 28
ATOM 16309 C CA . GLN A 1 23 ? 9.592 -2.363 4.090 1.00 0.00 23 GLN A CA 28
ATOM 16310 C C . GLN A 1 23 ? 10.957 -1.666 3.987 1.00 0.00 23 GLN A C 28
ATOM 16311 O O . GLN A 1 23 ? 11.893 -2.028 4.678 1.00 0.00 23 GLN A O 28
ATOM 16325 N N . VAL A 1 24 ? 11.069 -0.665 3.146 1.00 0.00 24 VAL A N 28
ATOM 16326 C CA . VAL A 1 24 ? 12.359 0.079 2.995 1.00 0.00 24 VAL A CA 28
ATOM 16327 C C . VAL A 1 24 ? 12.387 1.209 4.042 1.00 0.00 24 VAL A C 28
ATOM 16328 O O . VAL A 1 24 ? 12.395 2.380 3.708 1.00 0.00 24 VAL A O 28
ATOM 16341 N N . TRP A 1 25 ? 12.394 0.830 5.310 1.00 0.00 25 TRP A N 28
ATOM 16342 C CA . TRP A 1 25 ? 12.415 1.790 6.476 1.00 0.00 25 TRP A CA 28
ATOM 16343 C C . TRP A 1 25 ? 11.632 3.093 6.209 1.00 0.00 25 TRP A C 28
ATOM 16344 O O . TRP A 1 25 ? 12.131 4.186 6.418 1.00 0.00 25 TRP A O 28
ATOM 16365 N N . ILE A 1 26 ? 10.402 2.984 5.756 1.00 0.00 26 ILE A N 28
ATOM 16366 C CA . ILE A 1 26 ? 9.582 4.209 5.479 1.00 0.00 26 ILE A CA 28
ATOM 16367 C C . ILE A 1 26 ? 9.061 4.829 6.794 1.00 0.00 26 ILE A C 28
ATOM 16368 O O . ILE A 1 26 ? 8.746 4.114 7.728 1.00 0.00 26 ILE A O 28
ATOM 16384 N N . PRO A 1 27 ? 8.983 6.146 6.825 1.00 0.00 27 PRO A N 28
ATOM 16385 C CA . PRO A 1 27 ? 8.489 6.855 8.040 1.00 0.00 27 PRO A CA 28
ATOM 16386 C C . PRO A 1 27 ? 6.949 6.791 8.121 1.00 0.00 27 PRO A C 28
ATOM 16387 O O . PRO A 1 27 ? 6.281 7.045 7.135 1.00 0.00 27 PRO A O 28
ATOM 16398 N N . PRO A 1 28 ? 6.429 6.455 9.287 1.00 0.00 28 PRO A N 28
ATOM 16399 C CA . PRO A 1 28 ? 4.953 6.364 9.479 1.00 0.00 28 PRO A CA 28
ATOM 16400 C C . PRO A 1 28 ? 4.359 7.759 9.748 1.00 0.00 28 PRO A C 28
ATOM 16401 O O . PRO A 1 28 ? 4.636 8.371 10.765 1.00 0.00 28 PRO A O 28
ATOM 16412 N N . LEU A 1 29 ? 3.549 8.265 8.844 1.00 0.00 29 LEU A N 28
ATOM 16413 C CA . LEU A 1 29 ? 2.941 9.624 9.041 1.00 0.00 29 LEU A CA 28
ATOM 16414 C C . LEU A 1 29 ? 1.403 9.552 9.016 1.00 0.00 29 LEU A C 28
ATOM 16415 O O . LEU A 1 29 ? 0.755 10.278 8.284 1.00 0.00 29 LEU A O 28
ATOM 16431 N N . ASN A 1 30 ? 0.827 8.677 9.817 1.00 0.00 30 ASN A N 28
ATOM 16432 C CA . ASN A 1 30 ? -0.664 8.510 9.888 1.00 0.00 30 ASN A CA 28
ATOM 16433 C C . ASN A 1 30 ? -1.244 8.134 8.514 1.00 0.00 30 ASN A C 28
ATOM 16434 O O . ASN A 1 30 ? -1.865 8.940 7.842 1.00 0.00 30 ASN A O 28
ATOM 16445 N N . VAL A 1 31 ? -1.042 6.903 8.105 1.00 0.00 31 VAL A N 28
ATOM 16446 C CA . VAL A 1 31 ? -1.569 6.433 6.783 1.00 0.00 31 VAL A CA 28
ATOM 16447 C C . VAL A 1 31 ? -2.739 5.451 7.015 1.00 0.00 31 VAL A C 28
ATOM 16448 O O . VAL A 1 31 ? -2.705 4.309 6.591 1.00 0.00 31 VAL A O 28
ATOM 16461 N N . ARG A 1 32 ? -3.769 5.914 7.700 1.00 0.00 32 ARG A N 28
ATOM 16462 C CA . ARG A 1 32 ? -4.988 5.089 8.019 1.00 0.00 32 ARG A CA 28
ATOM 16463 C C . ARG A 1 32 ? -4.658 3.989 9.044 1.00 0.00 32 ARG A C 28
ATOM 16464 O O . ARG A 1 32 ? -5.218 3.979 10.126 1.00 0.00 32 ARG A O 28
ATOM 16485 N N . GLY A 1 33 ? -3.764 3.080 8.720 1.00 0.00 33 GLY A N 28
ATOM 16486 C CA . GLY A 1 33 ? -3.391 1.987 9.669 1.00 0.00 33 GLY A CA 28
ATOM 16487 C C . GLY A 1 33 ? -2.061 2.330 10.349 1.00 0.00 33 GLY A C 28
ATOM 16488 O O . GLY A 1 33 ? -1.091 2.561 9.641 1.00 0.00 33 GLY A O 28
ATOM 16493 N N . LYS A 1 1 ? -12.793 -10.693 -6.437 1.00 0.00 1 LYS A N 29
ATOM 16494 C CA . LYS A 1 1 ? -13.837 -9.680 -6.790 1.00 0.00 1 LYS A CA 29
ATOM 16495 C C . LYS A 1 1 ? -13.459 -8.322 -6.185 1.00 0.00 1 LYS A C 29
ATOM 16496 O O . LYS A 1 1 ? -13.415 -8.169 -4.979 1.00 0.00 1 LYS A O 29
ATOM 16514 N N . LEU A 1 2 ? -13.181 -7.344 -7.016 1.00 0.00 2 LEU A N 29
ATOM 16515 C CA . LEU A 1 2 ? -12.794 -5.987 -6.505 1.00 0.00 2 LEU A CA 29
ATOM 16516 C C . LEU A 1 2 ? -13.927 -4.974 -6.752 1.00 0.00 2 LEU A C 29
ATOM 16517 O O . LEU A 1 2 ? -15.058 -5.362 -6.977 1.00 0.00 2 LEU A O 29
ATOM 16533 N N . PHE A 1 3 ? -13.621 -3.688 -6.706 1.00 0.00 3 PHE A N 29
ATOM 16534 C CA . PHE A 1 3 ? -14.631 -2.593 -6.928 1.00 0.00 3 PHE A CA 29
ATOM 16535 C C . PHE A 1 3 ? -15.671 -2.544 -5.797 1.00 0.00 3 PHE A C 29
ATOM 16536 O O . PHE A 1 3 ? -15.911 -3.525 -5.117 1.00 0.00 3 PHE A O 29
ATOM 16553 N N . LEU A 1 4 ? -16.282 -1.391 -5.605 1.00 0.00 4 LEU A N 29
ATOM 16554 C CA . LEU A 1 4 ? -17.316 -1.209 -4.532 1.00 0.00 4 LEU A CA 29
ATOM 16555 C C . LEU A 1 4 ? -16.789 -1.744 -3.189 1.00 0.00 4 LEU A C 29
ATOM 16556 O O . LEU A 1 4 ? -15.740 -1.307 -2.752 1.00 0.00 4 LEU A O 29
ATOM 16572 N N . ALA A 1 5 ? -17.485 -2.662 -2.535 1.00 0.00 5 ALA A N 29
ATOM 16573 C CA . ALA A 1 5 ? -17.018 -3.213 -1.216 1.00 0.00 5 ALA A CA 29
ATOM 16574 C C . ALA A 1 5 ? -16.747 -2.058 -0.248 1.00 0.00 5 ALA A C 29
ATOM 16575 O O . ALA A 1 5 ? -15.718 -2.012 0.394 1.00 0.00 5 ALA A O 29
ATOM 16582 N N . ARG A 1 6 ? -17.668 -1.115 -0.161 1.00 0.00 6 ARG A N 29
ATOM 16583 C CA . ARG A 1 6 ? -17.493 0.073 0.740 1.00 0.00 6 ARG A CA 29
ATOM 16584 C C . ARG A 1 6 ? -16.142 0.745 0.435 1.00 0.00 6 ARG A C 29
ATOM 16585 O O . ARG A 1 6 ? -15.455 1.218 1.322 1.00 0.00 6 ARG A O 29
ATOM 16606 N N . LEU A 1 7 ? -15.773 0.768 -0.833 1.00 0.00 7 LEU A N 29
ATOM 16607 C CA . LEU A 1 7 ? -14.481 1.376 -1.285 1.00 0.00 7 LEU A CA 29
ATOM 16608 C C . LEU A 1 7 ? -13.275 0.728 -0.565 1.00 0.00 7 LEU A C 29
ATOM 16609 O O . LEU A 1 7 ? -12.239 1.346 -0.403 1.00 0.00 7 LEU A O 29
ATOM 16625 N N . ILE A 1 8 ? -13.405 -0.517 -0.143 1.00 0.00 8 ILE A N 29
ATOM 16626 C CA . ILE A 1 8 ? -12.275 -1.223 0.557 1.00 0.00 8 ILE A CA 29
ATOM 16627 C C . ILE A 1 8 ? -11.173 -1.570 -0.457 1.00 0.00 8 ILE A C 29
ATOM 16628 O O . ILE A 1 8 ? -10.014 -1.265 -0.247 1.00 0.00 8 ILE A O 29
ATOM 16644 N N . TRP A 1 9 ? -11.541 -2.199 -1.552 1.00 0.00 9 TRP A N 29
ATOM 16645 C CA . TRP A 1 9 ? -10.540 -2.576 -2.610 1.00 0.00 9 TRP A CA 29
ATOM 16646 C C . TRP A 1 9 ? -9.857 -1.315 -3.162 1.00 0.00 9 TRP A C 29
ATOM 16647 O O . TRP A 1 9 ? -8.664 -1.307 -3.400 1.00 0.00 9 TRP A O 29
ATOM 16668 N N . TRP A 1 10 ? -10.616 -0.259 -3.361 1.00 0.00 10 TRP A N 29
ATOM 16669 C CA . TRP A 1 10 ? -10.041 1.021 -3.894 1.00 0.00 10 TRP A CA 29
ATOM 16670 C C . TRP A 1 10 ? -8.993 1.601 -2.928 1.00 0.00 10 TRP A C 29
ATOM 16671 O O . TRP A 1 10 ? -8.092 2.302 -3.349 1.00 0.00 10 TRP A O 29
ATOM 16692 N N . LEU A 1 11 ? -9.108 1.320 -1.647 1.00 0.00 11 LEU A N 29
ATOM 16693 C CA . LEU A 1 11 ? -8.125 1.853 -0.651 1.00 0.00 11 LEU A CA 29
ATOM 16694 C C . LEU A 1 11 ? -7.029 0.817 -0.353 1.00 0.00 11 LEU A C 29
ATOM 16695 O O . LEU A 1 11 ? -5.858 1.155 -0.317 1.00 0.00 11 LEU A O 29
ATOM 16711 N N . GLN A 1 12 ? -7.397 -0.431 -0.142 1.00 0.00 12 GLN A N 29
ATOM 16712 C CA . GLN A 1 12 ? -6.375 -1.494 0.159 1.00 0.00 12 GLN A CA 29
ATOM 16713 C C . GLN A 1 12 ? -5.349 -1.638 -0.979 1.00 0.00 12 GLN A C 29
ATOM 16714 O O . GLN A 1 12 ? -4.221 -2.025 -0.734 1.00 0.00 12 GLN A O 29
ATOM 16728 N N . TYR A 1 13 ? -5.714 -1.329 -2.207 1.00 0.00 13 TYR A N 29
ATOM 16729 C CA . TYR A 1 13 ? -4.742 -1.448 -3.344 1.00 0.00 13 TYR A CA 29
ATOM 16730 C C . TYR A 1 13 ? -3.608 -0.426 -3.167 1.00 0.00 13 TYR A C 29
ATOM 16731 O O . TYR A 1 13 ? -2.450 -0.730 -3.400 1.00 0.00 13 TYR A O 29
ATOM 16749 N N . PHE A 1 14 ? -3.945 0.775 -2.746 1.00 0.00 14 PHE A N 29
ATOM 16750 C CA . PHE A 1 14 ? -2.906 1.833 -2.534 1.00 0.00 14 PHE A CA 29
ATOM 16751 C C . PHE A 1 14 ? -2.073 1.503 -1.287 1.00 0.00 14 PHE A C 29
ATOM 16752 O O . PHE A 1 14 ? -0.873 1.702 -1.282 1.00 0.00 14 PHE A O 29
ATOM 16769 N N . ILE A 1 15 ? -2.697 0.995 -0.242 1.00 0.00 15 ILE A N 29
ATOM 16770 C CA . ILE A 1 15 ? -1.940 0.641 1.005 1.00 0.00 15 ILE A CA 29
ATOM 16771 C C . ILE A 1 15 ? -0.872 -0.408 0.654 1.00 0.00 15 ILE A C 29
ATOM 16772 O O . ILE A 1 15 ? 0.289 -0.237 0.967 1.00 0.00 15 ILE A O 29
ATOM 16788 N N . THR A 1 16 ? -1.260 -1.477 -0.008 1.00 0.00 16 THR A N 29
ATOM 16789 C CA . THR A 1 16 ? -0.276 -2.543 -0.405 1.00 0.00 16 THR A CA 29
ATOM 16790 C C . THR A 1 16 ? 0.840 -1.934 -1.273 1.00 0.00 16 THR A C 29
ATOM 16791 O O . THR A 1 16 ? 1.992 -2.308 -1.155 1.00 0.00 16 THR A O 29
ATOM 16802 N N . ARG A 1 17 ? 0.505 -0.995 -2.134 1.00 0.00 17 ARG A N 29
ATOM 16803 C CA . ARG A 1 17 ? 1.539 -0.349 -3.008 1.00 0.00 17 ARG A CA 29
ATOM 16804 C C . ARG A 1 17 ? 2.555 0.412 -2.141 1.00 0.00 17 ARG A C 29
ATOM 16805 O O . ARG A 1 17 ? 3.743 0.370 -2.403 1.00 0.00 17 ARG A O 29
ATOM 16826 N N . ALA A 1 18 ? 2.089 1.095 -1.115 1.00 0.00 18 ALA A N 29
ATOM 16827 C CA . ALA A 1 18 ? 3.011 1.858 -0.215 1.00 0.00 18 ALA A CA 29
ATOM 16828 C C . ALA A 1 18 ? 3.913 0.883 0.556 1.00 0.00 18 ALA A C 29
ATOM 16829 O O . ALA A 1 18 ? 5.115 1.064 0.622 1.00 0.00 18 ALA A O 29
ATOM 16836 N N . GLU A 1 19 ? 3.336 -0.150 1.127 1.00 0.00 19 GLU A N 29
ATOM 16837 C CA . GLU A 1 19 ? 4.140 -1.158 1.892 1.00 0.00 19 GLU A CA 29
ATOM 16838 C C . GLU A 1 19 ? 5.162 -1.847 0.969 1.00 0.00 19 GLU A C 29
ATOM 16839 O O . GLU A 1 19 ? 6.240 -2.210 1.406 1.00 0.00 19 GLU A O 29
ATOM 16851 N N . ALA A 1 20 ? 4.835 -2.023 -0.298 1.00 0.00 20 ALA A N 29
ATOM 16852 C CA . ALA A 1 20 ? 5.784 -2.681 -1.254 1.00 0.00 20 ALA A CA 29
ATOM 16853 C C . ALA A 1 20 ? 7.088 -1.874 -1.335 1.00 0.00 20 ALA A C 29
ATOM 16854 O O . ALA A 1 20 ? 8.157 -2.396 -1.066 1.00 0.00 20 ALA A O 29
ATOM 16861 N N . HIS A 1 21 ? 7.008 -0.608 -1.689 1.00 0.00 21 HIS A N 29
ATOM 16862 C CA . HIS A 1 21 ? 8.251 0.226 -1.774 1.00 0.00 21 HIS A CA 29
ATOM 16863 C C . HIS A 1 21 ? 8.798 0.544 -0.371 1.00 0.00 21 HIS A C 29
ATOM 16864 O O . HIS A 1 21 ? 9.978 0.796 -0.216 1.00 0.00 21 HIS A O 29
ATOM 16878 N N . LEU A 1 22 ? 7.958 0.533 0.644 1.00 0.00 22 LEU A N 29
ATOM 16879 C CA . LEU A 1 22 ? 8.425 0.832 2.039 1.00 0.00 22 LEU A CA 29
ATOM 16880 C C . LEU A 1 22 ? 9.266 -0.330 2.594 1.00 0.00 22 LEU A C 29
ATOM 16881 O O . LEU A 1 22 ? 10.150 -0.116 3.401 1.00 0.00 22 LEU A O 29
ATOM 16897 N N . GLN A 1 23 ? 9.004 -1.548 2.171 1.00 0.00 23 GLN A N 29
ATOM 16898 C CA . GLN A 1 23 ? 9.795 -2.714 2.681 1.00 0.00 23 GLN A CA 29
ATOM 16899 C C . GLN A 1 23 ? 11.009 -3.001 1.775 1.00 0.00 23 GLN A C 29
ATOM 16900 O O . GLN A 1 23 ? 11.355 -4.146 1.544 1.00 0.00 23 GLN A O 29
ATOM 16914 N N . VAL A 1 24 ? 11.664 -1.979 1.268 1.00 0.00 24 VAL A N 29
ATOM 16915 C CA . VAL A 1 24 ? 12.857 -2.193 0.386 1.00 0.00 24 VAL A CA 29
ATOM 16916 C C . VAL A 1 24 ? 14.103 -1.670 1.107 1.00 0.00 24 VAL A C 29
ATOM 16917 O O . VAL A 1 24 ? 15.041 -2.403 1.360 1.00 0.00 24 VAL A O 29
ATOM 16930 N N . TRP A 1 25 ? 14.094 -0.409 1.443 1.00 0.00 25 TRP A N 29
ATOM 16931 C CA . TRP A 1 25 ? 15.249 0.209 2.161 1.00 0.00 25 TRP A CA 29
ATOM 16932 C C . TRP A 1 25 ? 14.761 0.752 3.509 1.00 0.00 25 TRP A C 29
ATOM 16933 O O . TRP A 1 25 ? 14.178 1.819 3.582 1.00 0.00 25 TRP A O 29
ATOM 16954 N N . ILE A 1 26 ? 14.997 0.017 4.570 1.00 0.00 26 ILE A N 29
ATOM 16955 C CA . ILE A 1 26 ? 14.553 0.464 5.930 1.00 0.00 26 ILE A CA 29
ATOM 16956 C C . ILE A 1 26 ? 15.769 0.636 6.864 1.00 0.00 26 ILE A C 29
ATOM 16957 O O . ILE A 1 26 ? 16.146 -0.282 7.571 1.00 0.00 26 ILE A O 29
ATOM 16973 N N . PRO A 1 27 ? 16.350 1.820 6.836 1.00 0.00 27 PRO A N 29
ATOM 16974 C CA . PRO A 1 27 ? 17.536 2.117 7.692 1.00 0.00 27 PRO A CA 29
ATOM 16975 C C . PRO A 1 27 ? 17.122 2.299 9.165 1.00 0.00 27 PRO A C 29
ATOM 16976 O O . PRO A 1 27 ? 15.998 2.676 9.444 1.00 0.00 27 PRO A O 29
ATOM 16987 N N . PRO A 1 28 ? 18.047 2.029 10.062 1.00 0.00 28 PRO A N 29
ATOM 16988 C CA . PRO A 1 28 ? 17.765 2.171 11.521 1.00 0.00 28 PRO A CA 29
ATOM 16989 C C . PRO A 1 28 ? 17.662 3.654 11.921 1.00 0.00 28 PRO A C 29
ATOM 16990 O O . PRO A 1 28 ? 17.903 4.542 11.122 1.00 0.00 28 PRO A O 29
ATOM 17001 N N . LEU A 1 29 ? 17.307 3.922 13.156 1.00 0.00 29 LEU A N 29
ATOM 17002 C CA . LEU A 1 29 ? 17.185 5.339 13.626 1.00 0.00 29 LEU A CA 29
ATOM 17003 C C . LEU A 1 29 ? 18.459 5.756 14.381 1.00 0.00 29 LEU A C 29
ATOM 17004 O O . LEU A 1 29 ? 18.403 6.319 15.459 1.00 0.00 29 LEU A O 29
ATOM 17020 N N . ASN A 1 30 ? 19.608 5.479 13.809 1.00 0.00 30 ASN A N 29
ATOM 17021 C CA . ASN A 1 30 ? 20.904 5.848 14.466 1.00 0.00 30 ASN A CA 29
ATOM 17022 C C . ASN A 1 30 ? 21.309 7.278 14.075 1.00 0.00 30 ASN A C 29
ATOM 17023 O O . ASN A 1 30 ? 21.733 8.046 14.919 1.00 0.00 30 ASN A O 29
ATOM 17034 N N . VAL A 1 31 ? 21.170 7.625 12.808 1.00 0.00 31 VAL A N 29
ATOM 17035 C CA . VAL A 1 31 ? 21.521 8.995 12.292 1.00 0.00 31 VAL A CA 29
ATOM 17036 C C . VAL A 1 31 ? 23.008 9.332 12.517 1.00 0.00 31 VAL A C 29
ATOM 17037 O O . VAL A 1 31 ? 23.426 9.657 13.614 1.00 0.00 31 VAL A O 29
ATOM 17050 N N . ARG A 1 32 ? 23.800 9.260 11.472 1.00 0.00 32 ARG A N 29
ATOM 17051 C CA . ARG A 1 32 ? 25.261 9.575 11.593 1.00 0.00 32 ARG A CA 29
ATOM 17052 C C . ARG A 1 32 ? 25.528 11.028 11.169 1.00 0.00 32 ARG A C 29
ATOM 17053 O O . ARG A 1 32 ? 26.096 11.797 11.924 1.00 0.00 32 ARG A O 29
ATOM 17074 N N . GLY A 1 33 ? 25.124 11.404 9.976 1.00 0.00 33 GLY A N 29
ATOM 17075 C CA . GLY A 1 33 ? 25.346 12.801 9.490 1.00 0.00 33 GLY A CA 29
ATOM 17076 C C . GLY A 1 33 ? 24.066 13.330 8.835 1.00 0.00 33 GLY A C 29
ATOM 17077 O O . GLY A 1 33 ? 23.579 14.356 9.280 1.00 0.00 33 GLY A O 29
ATOM 17082 N N . LYS A 1 1 ? -27.353 0.120 -0.872 1.00 0.00 1 LYS A N 30
ATOM 17083 C CA . LYS A 1 1 ? -26.589 0.922 0.135 1.00 0.00 1 LYS A CA 30
ATOM 17084 C C . LYS A 1 1 ? -25.527 1.783 -0.566 1.00 0.00 1 LYS A C 30
ATOM 17085 O O . LYS A 1 1 ? -24.969 1.390 -1.575 1.00 0.00 1 LYS A O 30
ATOM 17103 N N . LEU A 1 2 ? -25.252 2.949 -0.031 1.00 0.00 2 LEU A N 30
ATOM 17104 C CA . LEU A 1 2 ? -24.230 3.857 -0.640 1.00 0.00 2 LEU A CA 30
ATOM 17105 C C . LEU A 1 2 ? -23.223 4.309 0.436 1.00 0.00 2 LEU A C 30
ATOM 17106 O O . LEU A 1 2 ? -23.008 3.590 1.394 1.00 0.00 2 LEU A O 30
ATOM 17122 N N . PHE A 1 3 ? -22.615 5.474 0.279 1.00 0.00 3 PHE A N 30
ATOM 17123 C CA . PHE A 1 3 ? -21.607 6.016 1.264 1.00 0.00 3 PHE A CA 30
ATOM 17124 C C . PHE A 1 3 ? -20.313 5.187 1.235 1.00 0.00 3 PHE A C 30
ATOM 17125 O O . PHE A 1 3 ? -19.276 5.683 0.836 1.00 0.00 3 PHE A O 30
ATOM 17142 N N . LEU A 1 4 ? -20.364 3.939 1.645 1.00 0.00 4 LEU A N 30
ATOM 17143 C CA . LEU A 1 4 ? -19.141 3.073 1.639 1.00 0.00 4 LEU A CA 30
ATOM 17144 C C . LEU A 1 4 ? -19.215 2.071 0.472 1.00 0.00 4 LEU A C 30
ATOM 17145 O O . LEU A 1 4 ? -19.962 2.276 -0.469 1.00 0.00 4 LEU A O 30
ATOM 17161 N N . ALA A 1 5 ? -18.444 0.998 0.537 1.00 0.00 5 ALA A N 30
ATOM 17162 C CA . ALA A 1 5 ? -18.419 -0.057 -0.536 1.00 0.00 5 ALA A CA 30
ATOM 17163 C C . ALA A 1 5 ? -17.744 0.457 -1.818 1.00 0.00 5 ALA A C 30
ATOM 17164 O O . ALA A 1 5 ? -17.777 1.638 -2.114 1.00 0.00 5 ALA A O 30
ATOM 17171 N N . ARG A 1 6 ? -17.129 -0.441 -2.565 1.00 0.00 6 ARG A N 30
ATOM 17172 C CA . ARG A 1 6 ? -16.412 -0.114 -3.850 1.00 0.00 6 ARG A CA 30
ATOM 17173 C C . ARG A 1 6 ? -15.080 0.604 -3.577 1.00 0.00 6 ARG A C 30
ATOM 17174 O O . ARG A 1 6 ? -14.052 0.219 -4.106 1.00 0.00 6 ARG A O 30
ATOM 17195 N N . LEU A 1 7 ? -15.088 1.629 -2.760 1.00 0.00 7 LEU A N 30
ATOM 17196 C CA . LEU A 1 7 ? -13.821 2.367 -2.448 1.00 0.00 7 LEU A CA 30
ATOM 17197 C C . LEU A 1 7 ? -12.923 1.532 -1.522 1.00 0.00 7 LEU A C 30
ATOM 17198 O O . LEU A 1 7 ? -11.715 1.671 -1.558 1.00 0.00 7 LEU A O 30
ATOM 17214 N N . ILE A 1 8 ? -13.499 0.669 -0.703 1.00 0.00 8 ILE A N 30
ATOM 17215 C CA . ILE A 1 8 ? -12.679 -0.184 0.226 1.00 0.00 8 ILE A CA 30
ATOM 17216 C C . ILE A 1 8 ? -11.624 -0.962 -0.581 1.00 0.00 8 ILE A C 30
ATOM 17217 O O . ILE A 1 8 ? -10.473 -1.032 -0.189 1.00 0.00 8 ILE A O 30
ATOM 17233 N N . TRP A 1 9 ? -12.019 -1.529 -1.705 1.00 0.00 9 TRP A N 30
ATOM 17234 C CA . TRP A 1 9 ? -11.059 -2.299 -2.568 1.00 0.00 9 TRP A CA 30
ATOM 17235 C C . TRP A 1 9 ? -9.901 -1.382 -2.990 1.00 0.00 9 TRP A C 30
ATOM 17236 O O . TRP A 1 9 ? -8.746 -1.732 -2.847 1.00 0.00 9 TRP A O 30
ATOM 17257 N N . TRP A 1 10 ? -10.218 -0.211 -3.502 1.00 0.00 10 TRP A N 30
ATOM 17258 C CA . TRP A 1 10 ? -9.161 0.762 -3.944 1.00 0.00 10 TRP A CA 30
ATOM 17259 C C . TRP A 1 10 ? -8.194 1.069 -2.796 1.00 0.00 10 TRP A C 30
ATOM 17260 O O . TRP A 1 10 ? -6.992 1.073 -2.987 1.00 0.00 10 TRP A O 30
ATOM 17281 N N . LEU A 1 11 ? -8.712 1.323 -1.615 1.00 0.00 11 LEU A N 30
ATOM 17282 C CA . LEU A 1 11 ? -7.831 1.631 -0.439 1.00 0.00 11 LEU A CA 30
ATOM 17283 C C . LEU A 1 11 ? -6.920 0.435 -0.124 1.00 0.00 11 LEU A C 30
ATOM 17284 O O . LEU A 1 11 ? -5.755 0.616 0.178 1.00 0.00 11 LEU A O 30
ATOM 17300 N N . GLN A 1 12 ? -7.436 -0.775 -0.202 1.00 0.00 12 GLN A N 30
ATOM 17301 C CA . GLN A 1 12 ? -6.598 -1.989 0.079 1.00 0.00 12 GLN A CA 30
ATOM 17302 C C . GLN A 1 12 ? -5.421 -2.041 -0.911 1.00 0.00 12 GLN A C 30
ATOM 17303 O O . GLN A 1 12 ? -4.308 -2.378 -0.545 1.00 0.00 12 GLN A O 30
ATOM 17317 N N . TYR A 1 13 ? -5.667 -1.697 -2.158 1.00 0.00 13 TYR A N 30
ATOM 17318 C CA . TYR A 1 13 ? -4.577 -1.703 -3.189 1.00 0.00 13 TYR A CA 30
ATOM 17319 C C . TYR A 1 13 ? -3.598 -0.547 -2.919 1.00 0.00 13 TYR A C 30
ATOM 17320 O O . TYR A 1 13 ? -2.411 -0.664 -3.167 1.00 0.00 13 TYR A O 30
ATOM 17338 N N . PHE A 1 14 ? -4.096 0.559 -2.409 1.00 0.00 14 PHE A N 30
ATOM 17339 C CA . PHE A 1 14 ? -3.219 1.736 -2.106 1.00 0.00 14 PHE A CA 30
ATOM 17340 C C . PHE A 1 14 ? -2.223 1.388 -0.987 1.00 0.00 14 PHE A C 30
ATOM 17341 O O . PHE A 1 14 ? -1.065 1.763 -1.050 1.00 0.00 14 PHE A O 30
ATOM 17358 N N . ILE A 1 15 ? -2.667 0.676 0.028 1.00 0.00 15 ILE A N 30
ATOM 17359 C CA . ILE A 1 15 ? -1.757 0.294 1.158 1.00 0.00 15 ILE A CA 30
ATOM 17360 C C . ILE A 1 15 ? -0.761 -0.783 0.698 1.00 0.00 15 ILE A C 30
ATOM 17361 O O . ILE A 1 15 ? 0.417 -0.678 0.984 1.00 0.00 15 ILE A O 30
ATOM 17377 N N . THR A 1 16 ? -1.213 -1.802 -0.007 1.00 0.00 16 THR A N 30
ATOM 17378 C CA . THR A 1 16 ? -0.276 -2.879 -0.483 1.00 0.00 16 THR A CA 30
ATOM 17379 C C . THR A 1 16 ? 0.863 -2.251 -1.305 1.00 0.00 16 THR A C 30
ATOM 17380 O O . THR A 1 16 ? 2.022 -2.571 -1.114 1.00 0.00 16 THR A O 30
ATOM 17391 N N . ARG A 1 17 ? 0.532 -1.353 -2.207 1.00 0.00 17 ARG A N 30
ATOM 17392 C CA . ARG A 1 17 ? 1.576 -0.681 -3.045 1.00 0.00 17 ARG A CA 30
ATOM 17393 C C . ARG A 1 17 ? 2.470 0.203 -2.158 1.00 0.00 17 ARG A C 30
ATOM 17394 O O . ARG A 1 17 ? 3.672 0.254 -2.348 1.00 0.00 17 ARG A O 30
ATOM 17415 N N . ALA A 1 18 ? 1.890 0.886 -1.192 1.00 0.00 18 ALA A N 30
ATOM 17416 C CA . ALA A 1 18 ? 2.691 1.764 -0.276 1.00 0.00 18 ALA A CA 30
ATOM 17417 C C . ALA A 1 18 ? 3.717 0.922 0.495 1.00 0.00 18 ALA A C 30
ATOM 17418 O O . ALA A 1 18 ? 4.881 1.269 0.569 1.00 0.00 18 ALA A O 30
ATOM 17425 N N . GLU A 1 19 ? 3.286 -0.185 1.059 1.00 0.00 19 GLU A N 30
ATOM 17426 C CA . GLU A 1 19 ? 4.217 -1.079 1.828 1.00 0.00 19 GLU A CA 30
ATOM 17427 C C . GLU A 1 19 ? 5.309 -1.658 0.905 1.00 0.00 19 GLU A C 30
ATOM 17428 O O . GLU A 1 19 ? 6.399 -1.969 1.350 1.00 0.00 19 GLU A O 30
ATOM 17440 N N . ALA A 1 20 ? 5.020 -1.804 -0.372 1.00 0.00 20 ALA A N 30
ATOM 17441 C CA . ALA A 1 20 ? 6.026 -2.360 -1.336 1.00 0.00 20 ALA A CA 30
ATOM 17442 C C . ALA A 1 20 ? 7.197 -1.385 -1.530 1.00 0.00 20 ALA A C 30
ATOM 17443 O O . ALA A 1 20 ? 8.344 -1.789 -1.502 1.00 0.00 20 ALA A O 30
ATOM 17450 N N . HIS A 1 21 ? 6.925 -0.114 -1.730 1.00 0.00 21 HIS A N 30
ATOM 17451 C CA . HIS A 1 21 ? 8.038 0.870 -1.925 1.00 0.00 21 HIS A CA 30
ATOM 17452 C C . HIS A 1 21 ? 8.565 1.377 -0.571 1.00 0.00 21 HIS A C 30
ATOM 17453 O O . HIS A 1 21 ? 9.733 1.693 -0.451 1.00 0.00 21 HIS A O 30
ATOM 17467 N N . LEU A 1 22 ? 7.720 1.451 0.438 1.00 0.00 22 LEU A N 30
ATOM 17468 C CA . LEU A 1 22 ? 8.161 1.935 1.790 1.00 0.00 22 LEU A CA 30
ATOM 17469 C C . LEU A 1 22 ? 9.241 1.016 2.383 1.00 0.00 22 LEU A C 30
ATOM 17470 O O . LEU A 1 22 ? 10.149 1.488 3.038 1.00 0.00 22 LEU A O 30
ATOM 17486 N N . GLN A 1 23 ? 9.158 -0.279 2.163 1.00 0.00 23 GLN A N 30
ATOM 17487 C CA . GLN A 1 23 ? 10.198 -1.208 2.726 1.00 0.00 23 GLN A CA 30
ATOM 17488 C C . GLN A 1 23 ? 11.595 -0.889 2.165 1.00 0.00 23 GLN A C 30
ATOM 17489 O O . GLN A 1 23 ? 12.596 -1.137 2.811 1.00 0.00 23 GLN A O 30
ATOM 17503 N N . VAL A 1 24 ? 11.659 -0.335 0.978 1.00 0.00 24 VAL A N 30
ATOM 17504 C CA . VAL A 1 24 ? 12.982 0.016 0.364 1.00 0.00 24 VAL A CA 30
ATOM 17505 C C . VAL A 1 24 ? 13.303 1.509 0.591 1.00 0.00 24 VAL A C 30
ATOM 17506 O O . VAL A 1 24 ? 14.206 2.046 -0.026 1.00 0.00 24 VAL A O 30
ATOM 17519 N N . TRP A 1 25 ? 12.584 2.181 1.468 1.00 0.00 25 TRP A N 30
ATOM 17520 C CA . TRP A 1 25 ? 12.854 3.631 1.730 1.00 0.00 25 TRP A CA 30
ATOM 17521 C C . TRP A 1 25 ? 12.452 4.011 3.164 1.00 0.00 25 TRP A C 30
ATOM 17522 O O . TRP A 1 25 ? 11.282 4.173 3.467 1.00 0.00 25 TRP A O 30
ATOM 17543 N N . ILE A 1 26 ? 13.418 4.158 4.043 1.00 0.00 26 ILE A N 30
ATOM 17544 C CA . ILE A 1 26 ? 13.116 4.534 5.465 1.00 0.00 26 ILE A CA 30
ATOM 17545 C C . ILE A 1 26 ? 14.358 5.179 6.126 1.00 0.00 26 ILE A C 30
ATOM 17546 O O . ILE A 1 26 ? 14.902 4.672 7.091 1.00 0.00 26 ILE A O 30
ATOM 17562 N N . PRO A 1 27 ? 14.765 6.301 5.565 1.00 0.00 27 PRO A N 30
ATOM 17563 C CA . PRO A 1 27 ? 15.952 7.060 6.071 1.00 0.00 27 PRO A CA 30
ATOM 17564 C C . PRO A 1 27 ? 15.820 7.611 7.513 1.00 0.00 27 PRO A C 30
ATOM 17565 O O . PRO A 1 27 ? 16.809 7.578 8.221 1.00 0.00 27 PRO A O 30
ATOM 17576 N N . PRO A 1 28 ? 14.659 8.098 7.934 1.00 0.00 28 PRO A N 30
ATOM 17577 C CA . PRO A 1 28 ? 14.535 8.631 9.327 1.00 0.00 28 PRO A CA 30
ATOM 17578 C C . PRO A 1 28 ? 14.720 7.515 10.376 1.00 0.00 28 PRO A C 30
ATOM 17579 O O . PRO A 1 28 ? 15.803 7.371 10.913 1.00 0.00 28 PRO A O 30
ATOM 17590 N N . LEU A 1 29 ? 13.694 6.734 10.672 1.00 0.00 29 LEU A N 30
ATOM 17591 C CA . LEU A 1 29 ? 13.802 5.625 11.686 1.00 0.00 29 LEU A CA 30
ATOM 17592 C C . LEU A 1 29 ? 14.442 6.108 13.008 1.00 0.00 29 LEU A C 30
ATOM 17593 O O . LEU A 1 29 ? 15.090 5.347 13.707 1.00 0.00 29 LEU A O 30
ATOM 17609 N N . ASN A 1 30 ? 14.261 7.364 13.356 1.00 0.00 30 ASN A N 30
ATOM 17610 C CA . ASN A 1 30 ? 14.845 7.908 14.622 1.00 0.00 30 ASN A CA 30
ATOM 17611 C C . ASN A 1 30 ? 13.765 8.694 15.382 1.00 0.00 30 ASN A C 30
ATOM 17612 O O . ASN A 1 30 ? 13.920 9.866 15.678 1.00 0.00 30 ASN A O 30
ATOM 17623 N N . VAL A 1 31 ? 12.668 8.045 15.694 1.00 0.00 31 VAL A N 30
ATOM 17624 C CA . VAL A 1 31 ? 11.553 8.723 16.433 1.00 0.00 31 VAL A CA 30
ATOM 17625 C C . VAL A 1 31 ? 11.089 7.856 17.614 1.00 0.00 31 VAL A C 30
ATOM 17626 O O . VAL A 1 31 ? 11.542 6.739 17.791 1.00 0.00 31 VAL A O 30
ATOM 17639 N N . ARG A 1 32 ? 10.185 8.372 18.415 1.00 0.00 32 ARG A N 30
ATOM 17640 C CA . ARG A 1 32 ? 9.673 7.596 19.589 1.00 0.00 32 ARG A CA 30
ATOM 17641 C C . ARG A 1 32 ? 8.573 6.626 19.130 1.00 0.00 32 ARG A C 30
ATOM 17642 O O . ARG A 1 32 ? 7.594 7.032 18.530 1.00 0.00 32 ARG A O 30
ATOM 17663 N N . GLY A 1 33 ? 8.733 5.353 19.410 1.00 0.00 33 GLY A N 30
ATOM 17664 C CA . GLY A 1 33 ? 7.709 4.343 18.997 1.00 0.00 33 GLY A CA 30
ATOM 17665 C C . GLY A 1 33 ? 8.067 2.970 19.572 1.00 0.00 33 GLY A C 30
ATOM 17666 O O . GLY A 1 33 ? 7.409 2.552 20.512 1.00 0.00 33 GLY A O 30
ATOM 17671 N N . LYS A 1 1 ? -24.392 8.358 2.173 1.00 0.00 1 LYS A N 31
ATOM 17672 C CA . LYS A 1 1 ? -25.029 7.095 1.686 1.00 0.00 1 LYS A CA 31
ATOM 17673 C C . LYS A 1 1 ? -23.942 6.092 1.269 1.00 0.00 1 LYS A C 31
ATOM 17674 O O . LYS A 1 1 ? -23.409 6.175 0.178 1.00 0.00 1 LYS A O 31
ATOM 17692 N N . LEU A 1 2 ? -23.621 5.152 2.137 1.00 0.00 2 LEU A N 31
ATOM 17693 C CA . LEU A 1 2 ? -22.572 4.115 1.846 1.00 0.00 2 LEU A CA 31
ATOM 17694 C C . LEU A 1 2 ? -21.214 4.777 1.554 1.00 0.00 2 LEU A C 31
ATOM 17695 O O . LEU A 1 2 ? -20.862 5.035 0.416 1.00 0.00 2 LEU A O 31
ATOM 17711 N N . PHE A 1 3 ? -20.454 5.053 2.586 1.0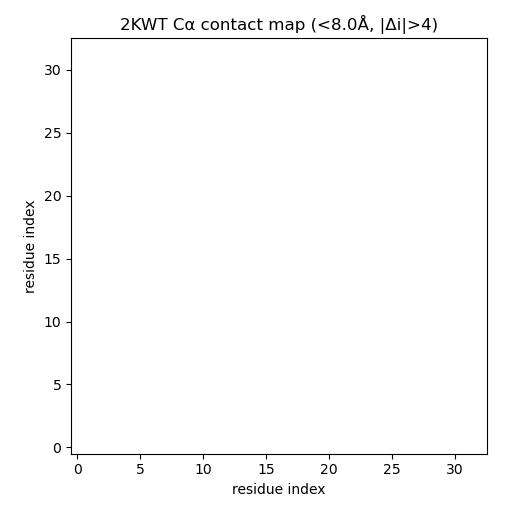0 0.00 3 PHE A N 31
ATOM 17712 C CA . PHE A 1 3 ? -19.112 5.700 2.400 1.00 0.00 3 PHE A CA 31
ATOM 17713 C C . PHE A 1 3 ? -18.008 4.637 2.287 1.00 0.00 3 PHE A C 31
ATOM 17714 O O . PHE A 1 3 ? -17.002 4.860 1.638 1.00 0.00 3 PHE A O 31
ATOM 17731 N N . LEU A 1 4 ? -18.185 3.490 2.909 1.00 0.00 4 LEU A N 31
ATOM 17732 C CA . LEU A 1 4 ? -17.151 2.408 2.841 1.00 0.00 4 LEU A CA 31
ATOM 17733 C C . LEU A 1 4 ? -17.656 1.257 1.945 1.00 0.00 4 LEU A C 31
ATOM 17734 O O . LEU A 1 4 ? -18.313 1.509 0.952 1.00 0.00 4 LEU A O 31
ATOM 17750 N N . ALA A 1 5 ? -17.353 0.012 2.281 1.00 0.00 5 ALA A N 31
ATOM 17751 C CA . ALA A 1 5 ? -17.786 -1.185 1.477 1.00 0.00 5 ALA A CA 31
ATOM 17752 C C . ALA A 1 5 ? -17.087 -1.197 0.109 1.00 0.00 5 ALA A C 31
ATOM 17753 O O . ALA A 1 5 ? -16.204 -2.003 -0.120 1.00 0.00 5 ALA A O 31
ATOM 17760 N N . ARG A 1 6 ? -17.457 -0.312 -0.788 1.00 0.00 6 ARG A N 31
ATOM 17761 C CA . ARG A 1 6 ? -16.800 -0.268 -2.134 1.00 0.00 6 ARG A CA 31
ATOM 17762 C C . ARG A 1 6 ? -15.568 0.659 -2.112 1.00 0.00 6 ARG A C 31
ATOM 17763 O O . ARG A 1 6 ? -15.021 0.978 -3.152 1.00 0.00 6 ARG A O 31
ATOM 17784 N N . LEU A 1 7 ? -15.128 1.089 -0.949 1.00 0.00 7 LEU A N 31
ATOM 17785 C CA . LEU A 1 7 ? -13.935 1.988 -0.857 1.00 0.00 7 LEU A CA 31
ATOM 17786 C C . LEU A 1 7 ? -12.738 1.236 -0.249 1.00 0.00 7 LEU A C 31
ATOM 17787 O O . LEU A 1 7 ? -11.604 1.537 -0.563 1.00 0.00 7 LEU A O 31
ATOM 17803 N N . ILE A 1 8 ? -12.981 0.268 0.613 1.00 0.00 8 ILE A N 31
ATOM 17804 C CA . ILE A 1 8 ? -11.864 -0.508 1.250 1.00 0.00 8 ILE A CA 31
ATOM 17805 C C . ILE A 1 8 ? -11.021 -1.206 0.175 1.00 0.00 8 ILE A C 31
ATOM 17806 O O . ILE A 1 8 ? -9.816 -1.056 0.148 1.00 0.00 8 ILE A O 31
ATOM 17822 N N . TRP A 1 9 ? -11.649 -1.957 -0.703 1.00 0.00 9 TRP A N 31
ATOM 17823 C CA . TRP A 1 9 ? -10.889 -2.671 -1.783 1.00 0.00 9 TRP A CA 31
ATOM 17824 C C . TRP A 1 9 ? -10.149 -1.672 -2.696 1.00 0.00 9 TRP A C 31
ATOM 17825 O O . TRP A 1 9 ? -9.068 -1.963 -3.176 1.00 0.00 9 TRP A O 31
ATOM 17846 N N . TRP A 1 10 ? -10.711 -0.505 -2.926 1.00 0.00 10 TRP A N 31
ATOM 17847 C CA . TRP A 1 10 ? -10.033 0.507 -3.795 1.00 0.00 10 TRP A CA 31
ATOM 17848 C C . TRP A 1 10 ? -8.869 1.143 -3.026 1.00 0.00 10 TRP A C 31
ATOM 17849 O O . TRP A 1 10 ? -7.800 1.346 -3.573 1.00 0.00 10 TRP A O 31
ATOM 17870 N N . LEU A 1 11 ? -9.066 1.443 -1.762 1.00 0.00 11 LEU A N 31
ATOM 17871 C CA . LEU A 1 11 ? -7.974 2.051 -0.943 1.00 0.00 11 LEU A CA 31
ATOM 17872 C C . LEU A 1 11 ? -6.893 0.993 -0.691 1.00 0.00 11 LEU A C 31
ATOM 17873 O O . LEU A 1 11 ? -5.716 1.289 -0.758 1.00 0.00 11 LEU A O 31
ATOM 17889 N N . GLN A 1 12 ? -7.293 -0.235 -0.420 1.00 0.00 12 GLN A N 31
ATOM 17890 C CA . GLN A 1 12 ? -6.307 -1.340 -0.176 1.00 0.00 12 GLN A CA 31
ATOM 17891 C C . GLN A 1 12 ? -5.390 -1.499 -1.399 1.00 0.00 12 GLN A C 31
ATOM 17892 O O . GLN A 1 12 ? -4.224 -1.812 -1.254 1.00 0.00 12 GLN A O 31
ATOM 17906 N N . TYR A 1 13 ? -5.910 -1.271 -2.592 1.00 0.00 13 TYR A N 31
ATOM 17907 C CA . TYR A 1 13 ? -5.079 -1.389 -3.837 1.00 0.00 13 TYR A CA 31
ATOM 17908 C C . TYR A 1 13 ? -3.837 -0.493 -3.700 1.00 0.00 13 TYR A C 31
ATOM 17909 O O . TYR A 1 13 ? -2.735 -0.891 -4.036 1.00 0.00 13 TYR A O 31
ATOM 17927 N N . PHE A 1 14 ? -4.020 0.706 -3.190 1.00 0.00 14 PHE A N 31
ATOM 17928 C CA . PHE A 1 14 ? -2.871 1.646 -3.000 1.00 0.00 14 PHE A CA 31
ATOM 17929 C C . PHE A 1 14 ? -2.054 1.222 -1.767 1.00 0.00 14 PHE A C 31
ATOM 17930 O O . PHE A 1 14 ? -0.845 1.355 -1.756 1.00 0.00 14 PHE A O 31
ATOM 17947 N N . ILE A 1 15 ? -2.707 0.712 -0.739 1.00 0.00 15 ILE A N 31
ATOM 17948 C CA . ILE A 1 15 ? -1.980 0.269 0.501 1.00 0.00 15 ILE A CA 31
ATOM 17949 C C . ILE A 1 15 ? -0.942 -0.813 0.151 1.00 0.00 15 ILE A C 31
ATOM 17950 O O . ILE A 1 15 ? 0.142 -0.820 0.706 1.00 0.00 15 ILE A O 31
ATOM 17966 N N . THR A 1 16 ? -1.256 -1.710 -0.764 1.00 0.00 16 THR A N 31
ATOM 17967 C CA . THR A 1 16 ? -0.270 -2.777 -1.148 1.00 0.00 16 THR A CA 31
ATOM 17968 C C . THR A 1 16 ? 0.992 -2.104 -1.711 1.00 0.00 16 THR A C 31
ATOM 17969 O O . THR A 1 16 ? 2.104 -2.486 -1.387 1.00 0.00 16 THR A O 31
ATOM 17980 N N . ARG A 1 17 ? 0.815 -1.097 -2.545 1.00 0.00 17 ARG A N 31
ATOM 17981 C CA . ARG A 1 17 ? 1.989 -0.373 -3.131 1.00 0.00 17 ARG A CA 31
ATOM 17982 C C . ARG A 1 17 ? 2.778 0.306 -2.002 1.00 0.00 17 ARG A C 31
ATOM 17983 O O . ARG A 1 17 ? 3.990 0.230 -1.969 1.00 0.00 17 ARG A O 31
ATOM 18004 N N . ALA A 1 18 ? 2.093 0.957 -1.084 1.00 0.00 18 ALA A N 31
ATOM 18005 C CA . ALA A 1 18 ? 2.785 1.642 0.057 1.00 0.00 18 ALA A CA 31
ATOM 18006 C C . ALA A 1 18 ? 3.633 0.632 0.849 1.00 0.00 18 ALA A C 31
ATOM 18007 O O . ALA A 1 18 ? 4.744 0.932 1.247 1.00 0.00 18 ALA A O 31
ATOM 18014 N N . GLU A 1 19 ? 3.117 -0.560 1.068 1.00 0.00 19 GLU A N 31
ATOM 18015 C CA . GLU A 1 19 ? 3.891 -1.599 1.823 1.00 0.00 19 GLU A CA 31
ATOM 18016 C C . GLU A 1 19 ? 5.167 -1.947 1.044 1.00 0.00 19 GLU A C 31
ATOM 18017 O O . GLU A 1 19 ? 6.235 -2.045 1.620 1.00 0.00 19 GLU A O 31
ATOM 18029 N N . ALA A 1 20 ? 5.059 -2.117 -0.259 1.00 0.00 20 ALA A N 31
ATOM 18030 C CA . ALA A 1 20 ? 6.260 -2.442 -1.098 1.00 0.00 20 ALA A CA 31
ATOM 18031 C C . ALA A 1 20 ? 7.293 -1.312 -0.971 1.00 0.00 20 ALA A C 31
ATOM 18032 O O . ALA A 1 20 ? 8.483 -1.564 -0.898 1.00 0.00 20 ALA A O 31
ATOM 18039 N N . HIS A 1 21 ? 6.838 -0.076 -0.931 1.00 0.00 21 HIS A N 31
ATOM 18040 C CA . HIS A 1 21 ? 7.774 1.089 -0.794 1.00 0.00 21 HIS A CA 31
ATOM 18041 C C . HIS A 1 21 ? 8.527 0.993 0.544 1.00 0.00 21 HIS A C 31
ATOM 18042 O O . HIS A 1 21 ? 9.708 1.279 0.613 1.00 0.00 21 HIS A O 31
ATOM 18056 N N . LEU A 1 22 ? 7.849 0.585 1.597 1.00 0.00 22 LEU A N 31
ATOM 18057 C CA . LEU A 1 22 ? 8.510 0.456 2.938 1.00 0.00 22 LEU A CA 31
ATOM 18058 C C . LEU A 1 22 ? 9.545 -0.686 2.943 1.00 0.00 22 LEU A C 31
ATOM 18059 O O . LEU A 1 22 ? 10.415 -0.721 3.794 1.00 0.00 22 LEU A O 31
ATOM 18075 N N . GLN A 1 23 ? 9.466 -1.614 2.010 1.00 0.00 23 GLN A N 31
ATOM 18076 C CA . GLN A 1 23 ? 10.452 -2.744 1.970 1.00 0.00 23 GLN A CA 31
ATOM 18077 C C . GLN A 1 23 ? 11.642 -2.421 1.041 1.00 0.00 23 GLN A C 31
ATOM 18078 O O . GLN A 1 23 ? 12.298 -3.319 0.542 1.00 0.00 23 GLN A O 31
ATOM 18092 N N . VAL A 1 24 ? 11.932 -1.157 0.811 1.00 0.00 24 VAL A N 31
ATOM 18093 C CA . VAL A 1 24 ? 13.081 -0.776 -0.078 1.00 0.00 24 VAL A CA 31
ATOM 18094 C C . VAL A 1 24 ? 14.294 -0.308 0.751 1.00 0.00 24 VAL A C 31
ATOM 18095 O O . VAL A 1 24 ? 15.393 -0.200 0.233 1.00 0.00 24 VAL A O 31
ATOM 18108 N N . TRP A 1 25 ? 14.103 -0.033 2.019 1.00 0.00 25 TRP A N 31
ATOM 18109 C CA . TRP A 1 25 ? 15.228 0.428 2.894 1.00 0.00 25 TRP A CA 31
ATOM 18110 C C . TRP A 1 25 ? 15.279 -0.408 4.182 1.00 0.00 25 TRP A C 31
ATOM 18111 O O . TRP A 1 25 ? 15.287 0.120 5.280 1.00 0.00 25 TRP A O 31
ATOM 18132 N N . ILE A 1 26 ? 15.318 -1.712 4.050 1.00 0.00 26 ILE A N 31
ATOM 18133 C CA . ILE A 1 26 ? 15.374 -2.603 5.253 1.00 0.00 26 ILE A CA 31
ATOM 18134 C C . ILE A 1 26 ? 16.324 -3.784 4.983 1.00 0.00 26 ILE A C 31
ATOM 18135 O O . ILE A 1 26 ? 15.891 -4.844 4.562 1.00 0.00 26 ILE A O 31
ATOM 18151 N N . PRO A 1 27 ? 17.597 -3.565 5.232 1.00 0.00 27 PRO A N 31
ATOM 18152 C CA . PRO A 1 27 ? 18.620 -4.629 5.010 1.00 0.00 27 PRO A CA 31
ATOM 18153 C C . PRO A 1 27 ? 18.503 -5.734 6.079 1.00 0.00 27 PRO A C 31
ATOM 18154 O O . PRO A 1 27 ? 18.642 -5.455 7.256 1.00 0.00 27 PRO A O 31
ATOM 18165 N N . PRO A 1 28 ? 18.248 -6.953 5.639 1.00 0.00 28 PRO A N 31
ATOM 18166 C CA . PRO A 1 28 ? 18.112 -8.099 6.577 1.00 0.00 28 PRO A CA 31
ATOM 18167 C C . PRO A 1 28 ? 19.483 -8.726 6.917 1.00 0.00 28 PRO A C 31
ATOM 18168 O O . PRO A 1 28 ? 19.999 -8.515 7.999 1.00 0.00 28 PRO A O 31
ATOM 18179 N N . LEU A 1 29 ? 20.075 -9.489 6.019 1.00 0.00 29 LEU A N 31
ATOM 18180 C CA . LEU A 1 29 ? 21.408 -10.125 6.303 1.00 0.00 29 LEU A CA 31
ATOM 18181 C C . LEU A 1 29 ? 22.101 -10.566 4.996 1.00 0.00 29 LEU A C 31
ATOM 18182 O O . LEU A 1 29 ? 22.656 -11.648 4.911 1.00 0.00 29 LEU A O 31
ATOM 18198 N N . ASN A 1 30 ? 22.074 -9.731 3.981 1.00 0.00 30 ASN A N 31
ATOM 18199 C CA . ASN A 1 30 ? 22.728 -10.088 2.680 1.00 0.00 30 ASN A CA 31
ATOM 18200 C C . ASN A 1 30 ? 24.048 -9.314 2.500 1.00 0.00 30 ASN A C 31
ATOM 18201 O O . ASN A 1 30 ? 24.377 -8.869 1.412 1.00 0.00 30 ASN A O 31
ATOM 18212 N N . VAL A 1 31 ? 24.809 -9.155 3.561 1.00 0.00 31 VAL A N 31
ATOM 18213 C CA . VAL A 1 31 ? 26.110 -8.416 3.467 1.00 0.00 31 VAL A CA 31
ATOM 18214 C C . VAL A 1 31 ? 27.277 -9.409 3.330 1.00 0.00 31 VAL A C 31
ATOM 18215 O O . VAL A 1 31 ? 27.277 -10.469 3.933 1.00 0.00 31 VAL A O 31
ATOM 18228 N N . ARG A 1 32 ? 28.268 -9.064 2.540 1.00 0.00 32 ARG A N 31
ATOM 18229 C CA . ARG A 1 32 ? 29.449 -9.967 2.345 1.00 0.00 32 ARG A CA 31
ATOM 18230 C C . ARG A 1 32 ? 30.681 -9.166 1.887 1.00 0.00 32 ARG A C 31
ATOM 18231 O O . ARG A 1 32 ? 30.638 -7.953 1.781 1.00 0.00 32 ARG A O 31
ATOM 18252 N N . GLY A 1 33 ? 31.773 -9.843 1.615 1.00 0.00 33 GLY A N 31
ATOM 18253 C CA . GLY A 1 33 ? 33.019 -9.150 1.164 1.00 0.00 33 GLY A CA 31
ATOM 18254 C C . GLY A 1 33 ? 33.211 -9.375 -0.337 1.00 0.00 33 GLY A C 31
ATOM 18255 O O . GLY A 1 33 ? 32.890 -8.477 -1.097 1.00 0.00 33 GLY A O 31
ATOM 18260 N N . LYS A 1 1 ? -24.112 -7.573 -0.775 1.00 0.00 1 LYS A N 32
ATOM 18261 C CA . LYS A 1 1 ? -22.924 -6.664 -0.836 1.00 0.00 1 LYS A CA 32
ATOM 18262 C C . LYS A 1 1 ? -23.087 -5.659 -1.990 1.00 0.00 1 LYS A C 32
ATOM 18263 O O . LYS A 1 1 ? -22.480 -5.798 -3.039 1.00 0.00 1 LYS A O 32
ATOM 18281 N N . LEU A 1 2 ? -23.902 -4.648 -1.797 1.00 0.00 2 LEU A N 32
ATOM 18282 C CA . LEU A 1 2 ? -24.114 -3.623 -2.870 1.00 0.00 2 LEU A CA 32
ATOM 18283 C C . LEU A 1 2 ? -24.003 -2.204 -2.283 1.00 0.00 2 LEU A C 32
ATOM 18284 O O . LEU A 1 2 ? -24.725 -1.301 -2.665 1.00 0.00 2 LEU A O 32
ATOM 18300 N N . PHE A 1 3 ? -23.091 -2.016 -1.358 1.00 0.00 3 PHE A N 32
ATOM 18301 C CA . PHE A 1 3 ? -22.883 -0.680 -0.714 1.00 0.00 3 PHE A CA 32
ATOM 18302 C C . PHE A 1 3 ? -21.438 -0.596 -0.204 1.00 0.00 3 PHE A C 32
ATOM 18303 O O . PHE A 1 3 ? -20.695 0.296 -0.568 1.00 0.00 3 PHE A O 32
ATOM 18320 N N . LEU A 1 4 ? -21.045 -1.533 0.631 1.00 0.00 4 LEU A N 32
ATOM 18321 C CA . LEU A 1 4 ? -19.651 -1.546 1.178 1.00 0.00 4 LEU A CA 32
ATOM 18322 C C . LEU A 1 4 ? -18.762 -2.416 0.272 1.00 0.00 4 LEU A C 32
ATOM 18323 O O . LEU A 1 4 ? -19.134 -2.718 -0.850 1.00 0.00 4 LEU A O 32
ATOM 18339 N N . ALA A 1 5 ? -17.598 -2.817 0.743 1.00 0.00 5 ALA A N 32
ATOM 18340 C CA . ALA A 1 5 ? -16.666 -3.667 -0.078 1.00 0.00 5 ALA A CA 32
ATOM 18341 C C . ALA A 1 5 ? -16.268 -2.956 -1.389 1.00 0.00 5 ALA A C 32
ATOM 18342 O O . ALA A 1 5 ? -15.938 -3.597 -2.372 1.00 0.00 5 ALA A O 32
ATOM 18349 N N . ARG A 1 6 ? -16.294 -1.640 -1.408 1.00 0.00 6 ARG A N 32
ATOM 18350 C CA . ARG A 1 6 ? -15.921 -0.882 -2.640 1.00 0.00 6 ARG A CA 32
ATOM 18351 C C . ARG A 1 6 ? -14.879 0.183 -2.288 1.00 0.00 6 ARG A C 32
ATOM 18352 O O . ARG A 1 6 ? -13.797 0.191 -2.845 1.00 0.00 6 ARG A O 32
ATOM 18373 N N . LEU A 1 7 ? -15.191 1.067 -1.364 1.00 0.00 7 LEU A N 32
ATOM 18374 C CA . LEU A 1 7 ? -14.210 2.127 -0.959 1.00 0.00 7 LEU A CA 32
ATOM 18375 C C . LEU A 1 7 ? -12.968 1.455 -0.356 1.00 0.00 7 LEU A C 32
ATOM 18376 O O . LEU A 1 7 ? -11.855 1.905 -0.562 1.00 0.00 7 LEU A O 32
ATOM 18392 N N . ILE A 1 8 ? -13.156 0.375 0.373 1.00 0.00 8 ILE A N 32
ATOM 18393 C CA . ILE A 1 8 ? -11.996 -0.350 0.987 1.00 0.00 8 ILE A CA 32
ATOM 18394 C C . ILE A 1 8 ? -11.192 -1.029 -0.131 1.00 0.00 8 ILE A C 32
ATOM 18395 O O . ILE A 1 8 ? -9.978 -1.006 -0.115 1.00 0.00 8 ILE A O 32
ATOM 18411 N N . TRP A 1 9 ? -11.868 -1.615 -1.100 1.00 0.00 9 TRP A N 32
ATOM 18412 C CA . TRP A 1 9 ? -11.164 -2.292 -2.243 1.00 0.00 9 TRP A CA 32
ATOM 18413 C C . TRP A 1 9 ? -10.279 -1.277 -2.989 1.00 0.00 9 TRP A C 32
ATOM 18414 O O . TRP A 1 9 ? -9.221 -1.619 -3.484 1.00 0.00 9 TRP A O 32
ATOM 18435 N N . TRP A 1 10 ? -10.706 -0.036 -3.064 1.00 0.00 10 TRP A N 32
ATOM 18436 C CA . TRP A 1 10 ? -9.898 1.011 -3.765 1.00 0.00 10 TRP A CA 32
ATOM 18437 C C . TRP A 1 10 ? -8.693 1.397 -2.895 1.00 0.00 10 TRP A C 32
ATOM 18438 O O . TRP A 1 10 ? -7.590 1.554 -3.387 1.00 0.00 10 TRP A O 32
ATOM 18459 N N . LEU A 1 11 ? -8.906 1.546 -1.606 1.00 0.00 11 LEU A N 32
ATOM 18460 C CA . LEU A 1 11 ? -7.792 1.920 -0.677 1.00 0.00 11 LEU A CA 32
ATOM 18461 C C . LEU A 1 11 ? -6.814 0.747 -0.504 1.00 0.00 11 LEU A C 32
ATOM 18462 O O . LEU A 1 11 ? -5.619 0.926 -0.643 1.00 0.00 11 LEU A O 32
ATOM 18478 N N . GLN A 1 12 ? -7.313 -0.439 -0.207 1.00 0.00 12 GLN A N 32
ATOM 18479 C CA . GLN A 1 12 ? -6.416 -1.635 -0.023 1.00 0.00 12 GLN A CA 32
ATOM 18480 C C . GLN A 1 12 ? -5.493 -1.841 -1.240 1.00 0.00 12 GLN A C 32
ATOM 18481 O O . GLN A 1 12 ? -4.389 -2.330 -1.096 1.00 0.00 12 GLN A O 32
ATOM 18495 N N . TYR A 1 13 ? -5.930 -1.463 -2.424 1.00 0.00 13 TYR A N 32
ATOM 18496 C CA . TYR A 1 13 ? -5.075 -1.623 -3.642 1.00 0.00 13 TYR A CA 32
ATOM 18497 C C . TYR A 1 13 ? -3.794 -0.784 -3.477 1.00 0.00 13 TYR A C 32
ATOM 18498 O O . TYR A 1 13 ? -2.706 -1.241 -3.784 1.00 0.00 13 TYR A O 32
ATOM 18516 N N . PHE A 1 14 ? -3.926 0.429 -2.988 1.00 0.00 14 PHE A N 32
ATOM 18517 C CA . PHE A 1 14 ? -2.730 1.306 -2.793 1.00 0.00 14 PHE A CA 32
ATOM 18518 C C . PHE A 1 14 ? -1.972 0.934 -1.508 1.00 0.00 14 PHE A C 32
ATOM 18519 O O . PHE A 1 14 ? -0.773 1.112 -1.448 1.00 0.00 14 PHE A O 32
ATOM 18536 N N . ILE A 1 15 ? -2.641 0.425 -0.491 1.00 0.00 15 ILE A N 32
ATOM 18537 C CA . ILE A 1 15 ? -1.933 0.045 0.782 1.00 0.00 15 ILE A CA 32
ATOM 18538 C C . ILE A 1 15 ? -0.850 -1.002 0.470 1.00 0.00 15 ILE A C 32
ATOM 18539 O O . ILE A 1 15 ? 0.267 -0.899 0.944 1.00 0.00 15 ILE A O 32
ATOM 18555 N N . THR A 1 16 ? -1.174 -1.994 -0.333 1.00 0.00 16 THR A N 32
ATOM 18556 C CA . THR A 1 16 ? -0.172 -3.048 -0.700 1.00 0.00 16 THR A CA 32
ATOM 18557 C C . THR A 1 16 ? 0.969 -2.390 -1.497 1.00 0.00 16 THR A C 32
ATOM 18558 O O . THR A 1 16 ? 2.136 -2.626 -1.237 1.00 0.00 16 THR A O 32
ATOM 18569 N N . ARG A 1 17 ? 0.623 -1.556 -2.458 1.00 0.00 17 ARG A N 32
ATOM 18570 C CA . ARG A 1 17 ? 1.657 -0.851 -3.286 1.00 0.00 17 ARG A CA 32
ATOM 18571 C C . ARG A 1 17 ? 2.499 0.059 -2.382 1.00 0.00 17 ARG A C 32
ATOM 18572 O O . ARG A 1 17 ? 3.707 0.124 -2.513 1.00 0.00 17 ARG A O 32
ATOM 18593 N N . ALA A 1 18 ? 1.860 0.749 -1.461 1.00 0.00 18 ALA A N 32
ATOM 18594 C CA . ALA A 1 18 ? 2.598 1.651 -0.525 1.00 0.00 18 ALA A CA 32
ATOM 18595 C C . ALA A 1 18 ? 3.561 0.819 0.331 1.00 0.00 18 ALA A C 32
ATOM 18596 O O . ALA A 1 18 ? 4.699 1.197 0.515 1.00 0.00 18 ALA A O 32
ATOM 18603 N N . GLU A 1 19 ? 3.113 -0.309 0.840 1.00 0.00 19 GLU A N 32
ATOM 18604 C CA . GLU A 1 19 ? 4.000 -1.184 1.680 1.00 0.00 19 GLU A CA 32
ATOM 18605 C C . GLU A 1 19 ? 5.260 -1.590 0.898 1.00 0.00 19 GLU A C 32
ATOM 18606 O O . GLU A 1 19 ? 6.318 -1.735 1.475 1.00 0.00 19 GLU A O 32
ATOM 18618 N N . ALA A 1 20 ? 5.156 -1.768 -0.403 1.00 0.00 20 ALA A N 32
ATOM 18619 C CA . ALA A 1 20 ? 6.352 -2.160 -1.220 1.00 0.00 20 ALA A CA 32
ATOM 18620 C C . ALA A 1 20 ? 7.497 -1.154 -1.017 1.00 0.00 20 ALA A C 32
ATOM 18621 O O . ALA A 1 20 ? 8.651 -1.539 -0.961 1.00 0.00 20 ALA A O 32
ATOM 18628 N N . HIS A 1 21 ? 7.185 0.118 -0.901 1.00 0.00 21 HIS A N 32
ATOM 18629 C CA . HIS A 1 21 ? 8.253 1.147 -0.691 1.00 0.00 21 HIS A CA 32
ATOM 18630 C C . HIS A 1 21 ? 8.292 1.620 0.776 1.00 0.00 21 HIS A C 32
ATOM 18631 O O . HIS A 1 21 ? 9.322 2.059 1.250 1.00 0.00 21 HIS A O 32
ATOM 18645 N N . LEU A 1 22 ? 7.191 1.533 1.495 1.00 0.00 22 LEU A N 32
ATOM 18646 C CA . LEU A 1 22 ? 7.175 1.976 2.929 1.00 0.00 22 LEU A CA 32
ATOM 18647 C C . LEU A 1 22 ? 7.710 0.867 3.845 1.00 0.00 22 LEU A C 32
ATOM 18648 O O . LEU A 1 22 ? 8.312 1.153 4.864 1.00 0.00 22 LEU A O 32
ATOM 18664 N N . GLN A 1 23 ? 7.506 -0.386 3.498 1.00 0.00 23 GLN A N 32
ATOM 18665 C CA . GLN A 1 23 ? 8.014 -1.507 4.357 1.00 0.00 23 GLN A CA 32
ATOM 18666 C C . GLN A 1 23 ? 9.402 -1.978 3.885 1.00 0.00 23 GLN A C 32
ATOM 18667 O O . GLN A 1 23 ? 9.805 -3.090 4.174 1.00 0.00 23 GLN A O 32
ATOM 18681 N N . VAL A 1 24 ? 10.134 -1.150 3.174 1.00 0.00 24 VAL A N 32
ATOM 18682 C CA . VAL A 1 24 ? 11.495 -1.547 2.691 1.00 0.00 24 VAL A CA 32
ATOM 18683 C C . VAL A 1 24 ? 12.582 -0.740 3.430 1.00 0.00 24 VAL A C 32
ATOM 18684 O O . VAL A 1 24 ? 13.700 -0.622 2.965 1.00 0.00 24 VAL A O 32
ATOM 18697 N N . TRP A 1 25 ? 12.258 -0.191 4.581 1.00 0.00 25 TRP A N 32
ATOM 18698 C CA . TRP A 1 25 ? 13.253 0.605 5.362 1.00 0.00 25 TRP A CA 32
ATOM 18699 C C . TRP A 1 25 ? 13.246 0.161 6.837 1.00 0.00 25 TRP A C 32
ATOM 18700 O O . TRP A 1 25 ? 13.329 0.977 7.736 1.00 0.00 25 TRP A O 32
ATOM 18721 N N . ILE A 1 26 ? 13.149 -1.125 7.086 1.00 0.00 26 ILE A N 32
ATOM 18722 C CA . ILE A 1 26 ? 13.138 -1.633 8.492 1.00 0.00 26 ILE A CA 32
ATOM 18723 C C . ILE A 1 26 ? 13.934 -2.951 8.579 1.00 0.00 26 ILE A C 32
ATOM 18724 O O . ILE A 1 26 ? 13.731 -3.843 7.772 1.00 0.00 26 ILE A O 32
ATOM 18740 N N . PRO A 1 27 ? 14.823 -3.036 9.550 1.00 0.00 27 PRO A N 32
ATOM 18741 C CA . PRO A 1 27 ? 15.655 -4.265 9.725 1.00 0.00 27 PRO A CA 32
ATOM 18742 C C . PRO A 1 27 ? 14.856 -5.538 10.099 1.00 0.00 27 PRO A C 32
ATOM 18743 O O . PRO A 1 27 ? 15.168 -6.582 9.557 1.00 0.00 27 PRO A O 32
ATOM 18754 N N . PRO A 1 28 ? 13.867 -5.464 10.978 1.00 0.00 28 PRO A N 32
ATOM 18755 C CA . PRO A 1 28 ? 13.090 -6.693 11.333 1.00 0.00 28 PRO A CA 32
ATOM 18756 C C . PRO A 1 28 ? 12.221 -7.146 10.147 1.00 0.00 28 PRO A C 32
ATOM 18757 O O . PRO A 1 28 ? 12.152 -6.483 9.127 1.00 0.00 28 PRO A O 32
ATOM 18768 N N . LEU A 1 29 ? 11.556 -8.268 10.278 1.00 0.00 29 LEU A N 32
ATOM 18769 C CA . LEU A 1 29 ? 10.685 -8.770 9.164 1.00 0.00 29 LEU A CA 32
ATOM 18770 C C . LEU A 1 29 ? 9.208 -8.397 9.391 1.00 0.00 29 LEU A C 32
ATOM 18771 O O . LEU A 1 29 ? 8.330 -8.967 8.769 1.00 0.00 29 LEU A O 32
ATOM 18787 N N . ASN A 1 30 ? 8.932 -7.447 10.267 1.00 0.00 30 ASN A N 32
ATOM 18788 C CA . ASN A 1 30 ? 7.524 -7.009 10.555 1.00 0.00 30 ASN A CA 32
ATOM 18789 C C . ASN A 1 30 ? 6.616 -8.207 10.902 1.00 0.00 30 ASN A C 32
ATOM 18790 O O . ASN A 1 30 ? 5.475 -8.271 10.477 1.00 0.00 30 ASN A O 32
ATOM 18801 N N . VAL A 1 31 ? 7.113 -9.151 11.671 1.00 0.00 31 VAL A N 32
ATOM 18802 C CA . VAL A 1 31 ? 6.296 -10.349 12.054 1.00 0.00 31 VAL A CA 32
ATOM 18803 C C . VAL A 1 31 ? 6.864 -11.000 13.327 1.00 0.00 31 VAL A C 32
ATOM 18804 O O . VAL A 1 31 ? 8.042 -10.886 13.619 1.00 0.00 31 VAL A O 32
ATOM 18817 N N . ARG A 1 32 ? 6.030 -11.681 14.084 1.00 0.00 32 ARG A N 32
ATOM 18818 C CA . ARG A 1 32 ? 6.505 -12.347 15.342 1.00 0.00 32 ARG A CA 32
ATOM 18819 C C . ARG A 1 32 ? 7.211 -13.679 15.032 1.00 0.00 32 ARG A C 32
ATOM 18820 O O . ARG A 1 32 ? 7.193 -14.152 13.908 1.00 0.00 32 ARG A O 32
ATOM 18841 N N . GLY A 1 33 ? 7.829 -14.276 16.025 1.00 0.00 33 GLY A N 32
ATOM 18842 C CA . GLY A 1 33 ? 8.543 -15.574 15.820 1.00 0.00 33 GLY A CA 32
ATOM 18843 C C . GLY A 1 33 ? 7.549 -16.731 15.928 1.00 0.00 33 GLY A C 32
ATOM 18844 O O . GLY A 1 33 ? 7.322 -17.194 17.034 1.00 0.00 33 GLY A O 32
ATOM 18849 N N . LYS A 1 1 ? -12.541 -7.281 -7.100 1.00 0.00 1 LYS A N 33
ATOM 18850 C CA . LYS A 1 1 ? -13.320 -6.405 -8.031 1.00 0.00 1 LYS A CA 33
ATOM 18851 C C . LYS A 1 1 ? -13.447 -4.990 -7.448 1.00 0.00 1 LYS A C 33
ATOM 18852 O O . LYS A 1 1 ? -13.676 -4.823 -6.265 1.00 0.00 1 LYS A O 33
ATOM 18870 N N . LEU A 1 2 ? -13.305 -3.978 -8.274 1.00 0.00 2 LEU A N 33
ATOM 18871 C CA . LEU A 1 2 ? -13.421 -2.569 -7.780 1.00 0.00 2 LEU A CA 33
ATOM 18872 C C . LEU A 1 2 ? -14.827 -2.034 -8.081 1.00 0.00 2 LEU A C 33
ATOM 18873 O O . LEU A 1 2 ? -15.158 -1.768 -9.223 1.00 0.00 2 LEU A O 33
ATOM 18889 N N . PHE A 1 3 ? -15.653 -1.880 -7.071 1.00 0.00 3 PHE A N 33
ATOM 18890 C CA . PHE A 1 3 ? -17.040 -1.364 -7.301 1.00 0.00 3 PHE A CA 33
ATOM 18891 C C . PHE A 1 3 ? -17.529 -0.533 -6.103 1.00 0.00 3 PHE A C 33
ATOM 18892 O O . PHE A 1 3 ? -17.659 0.673 -6.207 1.00 0.00 3 PHE A O 33
ATOM 18909 N N . LEU A 1 4 ? -17.806 -1.157 -4.978 1.00 0.00 4 LEU A N 33
ATOM 18910 C CA . LEU A 1 4 ? -18.292 -0.392 -3.786 1.00 0.00 4 LEU A CA 33
ATOM 18911 C C . LEU A 1 4 ? -17.527 -0.811 -2.521 1.00 0.00 4 LEU A C 33
ATOM 18912 O O . LEU A 1 4 ? -16.373 -0.448 -2.375 1.00 0.00 4 LEU A O 33
ATOM 18928 N N . ALA A 1 5 ? -18.146 -1.547 -1.613 1.00 0.00 5 ALA A N 33
ATOM 18929 C CA . ALA A 1 5 ? -17.458 -1.976 -0.347 1.00 0.00 5 ALA A CA 33
ATOM 18930 C C . ALA A 1 5 ? -16.946 -0.730 0.381 1.00 0.00 5 ALA A C 33
ATOM 18931 O O . ALA A 1 5 ? -15.831 -0.707 0.863 1.00 0.00 5 ALA A O 33
ATOM 18938 N N . ARG A 1 6 ? -17.757 0.315 0.445 1.00 0.00 6 ARG A N 33
ATOM 18939 C CA . ARG A 1 6 ? -17.345 1.594 1.116 1.00 0.00 6 ARG A CA 33
ATOM 18940 C C . ARG A 1 6 ? -15.998 2.058 0.529 1.00 0.00 6 ARG A C 33
ATOM 18941 O O . ARG A 1 6 ? -15.173 2.626 1.222 1.00 0.00 6 ARG A O 33
ATOM 18962 N N . LEU A 1 7 ? -15.782 1.794 -0.749 1.00 0.00 7 LEU A N 33
ATOM 18963 C CA . LEU A 1 7 ? -14.510 2.168 -1.447 1.00 0.00 7 LEU A CA 33
ATOM 18964 C C . LEU A 1 7 ? -13.289 1.541 -0.736 1.00 0.00 7 LEU A C 33
ATOM 18965 O O . LEU A 1 7 ? -12.177 2.026 -0.851 1.00 0.00 7 LEU A O 33
ATOM 18981 N N . ILE A 1 8 ? -13.496 0.455 -0.007 1.00 0.00 8 ILE A N 33
ATOM 18982 C CA . ILE A 1 8 ? -12.372 -0.227 0.718 1.00 0.00 8 ILE A CA 33
ATOM 18983 C C . ILE A 1 8 ? -11.432 -0.900 -0.293 1.00 0.00 8 ILE A C 33
ATOM 18984 O O . ILE A 1 8 ? -10.229 -0.884 -0.121 1.00 0.00 8 ILE A O 33
ATOM 19000 N N . TRP A 1 9 ? -11.974 -1.481 -1.340 1.00 0.00 9 TRP A N 33
ATOM 19001 C CA . TRP A 1 9 ? -11.114 -2.151 -2.372 1.00 0.00 9 TRP A CA 33
ATOM 19002 C C . TRP A 1 9 ? -10.158 -1.120 -2.992 1.00 0.00 9 TRP A C 33
ATOM 19003 O O . TRP A 1 9 ? -8.993 -1.402 -3.214 1.00 0.00 9 TRP A O 33
ATOM 19024 N N . TRP A 1 10 ? -10.650 0.072 -3.255 1.00 0.00 10 TRP A N 33
ATOM 19025 C CA . TRP A 1 10 ? -9.800 1.157 -3.845 1.00 0.00 10 TRP A CA 33
ATOM 19026 C C . TRP A 1 10 ? -8.636 1.466 -2.884 1.00 0.00 10 TRP A C 33
ATOM 19027 O O . TRP A 1 10 ? -7.498 1.579 -3.301 1.00 0.00 10 TRP A O 33
ATOM 19048 N N . LEU A 1 11 ? -8.922 1.598 -1.608 1.00 0.00 11 LEU A N 33
ATOM 19049 C CA . LEU A 1 11 ? -7.852 1.894 -0.600 1.00 0.00 11 LEU A CA 33
ATOM 19050 C C . LEU A 1 11 ? -6.986 0.649 -0.348 1.00 0.00 11 LEU A C 33
ATOM 19051 O O . LEU A 1 11 ? -5.789 0.762 -0.171 1.00 0.00 11 LEU A O 33
ATOM 19067 N N . GLN A 1 12 ? -7.583 -0.528 -0.337 1.00 0.00 12 GLN A N 33
ATOM 19068 C CA . GLN A 1 12 ? -6.812 -1.798 -0.104 1.00 0.00 12 GLN A CA 33
ATOM 19069 C C . GLN A 1 12 ? -5.697 -1.941 -1.155 1.00 0.00 12 GLN A C 33
ATOM 19070 O O . GLN A 1 12 ? -4.590 -2.334 -0.837 1.00 0.00 12 GLN A O 33
ATOM 19084 N N . TYR A 1 13 ? -5.984 -1.613 -2.397 1.00 0.00 13 TYR A N 33
ATOM 19085 C CA . TYR A 1 13 ? -4.955 -1.711 -3.483 1.00 0.00 13 TYR A CA 33
ATOM 19086 C C . TYR A 1 13 ? -3.784 -0.767 -3.172 1.00 0.00 13 TYR A C 33
ATOM 19087 O O . TYR A 1 13 ? -2.632 -1.118 -3.364 1.00 0.00 13 TYR A O 33
ATOM 19105 N N . PHE A 1 14 ? -4.083 0.418 -2.686 1.00 0.00 14 PHE A N 33
ATOM 19106 C CA . PHE A 1 14 ? -3.010 1.407 -2.341 1.00 0.00 14 PHE A CA 33
ATOM 19107 C C . PHE A 1 14 ? -2.134 0.859 -1.200 1.00 0.00 14 PHE A C 33
ATOM 19108 O O . PHE A 1 14 ? -0.931 1.043 -1.201 1.00 0.00 14 PHE A O 33
ATOM 19125 N N . ILE A 1 15 ? -2.734 0.188 -0.238 1.00 0.00 15 ILE A N 33
ATOM 19126 C CA . ILE A 1 15 ? -1.951 -0.385 0.908 1.00 0.00 15 ILE A CA 33
ATOM 19127 C C . ILE A 1 15 ? -0.983 -1.461 0.392 1.00 0.00 15 ILE A C 33
ATOM 19128 O O . ILE A 1 15 ? 0.151 -1.530 0.828 1.00 0.00 15 ILE A O 33
ATOM 19144 N N . THR A 1 16 ? -1.416 -2.286 -0.538 1.00 0.00 16 THR A N 33
ATOM 19145 C CA . THR A 1 16 ? -0.515 -3.350 -1.095 1.00 0.00 16 THR A CA 33
ATOM 19146 C C . THR A 1 16 ? 0.341 -2.734 -2.220 1.00 0.00 16 THR A C 33
ATOM 19147 O O . THR A 1 16 ? 0.360 -3.207 -3.343 1.00 0.00 16 THR A O 33
ATOM 19158 N N . ARG A 1 17 ? 1.048 -1.672 -1.900 1.00 0.00 17 ARG A N 33
ATOM 19159 C CA . ARG A 1 17 ? 1.930 -0.956 -2.879 1.00 0.00 17 ARG A CA 33
ATOM 19160 C C . ARG A 1 17 ? 2.834 0.020 -2.105 1.00 0.00 17 ARG A C 33
ATOM 19161 O O . ARG A 1 17 ? 4.042 -0.005 -2.253 1.00 0.00 17 ARG A O 33
ATOM 19182 N N . ALA A 1 18 ? 2.249 0.867 -1.279 1.00 0.00 18 ALA A N 33
ATOM 19183 C CA . ALA A 1 18 ? 3.052 1.848 -0.475 1.00 0.00 18 ALA A CA 33
ATOM 19184 C C . ALA A 1 18 ? 3.999 1.094 0.473 1.00 0.00 18 ALA A C 33
ATOM 19185 O O . ALA A 1 18 ? 5.151 1.460 0.625 1.00 0.00 18 ALA A O 33
ATOM 19192 N N . GLU A 1 19 ? 3.512 0.040 1.095 1.00 0.00 19 GLU A N 33
ATOM 19193 C CA . GLU A 1 19 ? 4.353 -0.775 2.032 1.00 0.00 19 GLU A CA 33
ATOM 19194 C C . GLU A 1 19 ? 5.608 -1.276 1.294 1.00 0.00 19 GLU A C 33
ATOM 19195 O O . GLU A 1 19 ? 6.704 -1.226 1.822 1.00 0.00 19 GLU A O 33
ATOM 19207 N N . ALA A 1 20 ? 5.440 -1.740 0.073 1.00 0.00 20 ALA A N 33
ATOM 19208 C CA . ALA A 1 20 ? 6.603 -2.238 -0.731 1.00 0.00 20 ALA A CA 33
ATOM 19209 C C . ALA A 1 20 ? 7.541 -1.067 -1.061 1.00 0.00 20 ALA A C 33
ATOM 19210 O O . ALA A 1 20 ? 8.748 -1.214 -1.022 1.00 0.00 20 ALA A O 33
ATOM 19217 N N . HIS A 1 21 ? 6.991 0.090 -1.373 1.00 0.00 21 HIS A N 33
ATOM 19218 C CA . HIS A 1 21 ? 7.836 1.289 -1.697 1.00 0.00 21 HIS A CA 33
ATOM 19219 C C . HIS A 1 21 ? 8.693 1.676 -0.481 1.00 0.00 21 HIS A C 33
ATOM 19220 O O . HIS A 1 21 ? 9.825 2.096 -0.630 1.00 0.00 21 HIS A O 33
ATOM 19234 N N . LEU A 1 22 ? 8.154 1.525 0.710 1.00 0.00 22 LEU A N 33
ATOM 19235 C CA . LEU A 1 22 ? 8.918 1.866 1.953 1.00 0.00 22 LEU A CA 33
ATOM 19236 C C . LEU A 1 22 ? 10.114 0.914 2.119 1.00 0.00 22 LEU A C 33
ATOM 19237 O O . LEU A 1 22 ? 11.141 1.295 2.652 1.00 0.00 22 LEU A O 33
ATOM 19253 N N . GLN A 1 23 ? 9.985 -0.314 1.665 1.00 0.00 23 GLN A N 33
ATOM 19254 C CA . GLN A 1 23 ? 11.099 -1.299 1.787 1.00 0.00 23 GLN A CA 33
ATOM 19255 C C . GLN A 1 23 ? 12.042 -1.200 0.581 1.00 0.00 23 GLN A C 33
ATOM 19256 O O . GLN A 1 23 ? 11.699 -0.631 -0.440 1.00 0.00 23 GLN A O 33
ATOM 19270 N N . VAL A 1 24 ? 13.228 -1.754 0.726 1.00 0.00 24 VAL A N 33
ATOM 19271 C CA . VAL A 1 24 ? 14.289 -1.752 -0.348 1.00 0.00 24 VAL A CA 33
ATOM 19272 C C . VAL A 1 24 ? 14.567 -0.345 -0.927 1.00 0.00 24 VAL A C 33
ATOM 19273 O O . VAL A 1 24 ? 15.145 -0.215 -1.993 1.00 0.00 24 VAL A O 33
ATOM 19286 N N . TRP A 1 25 ? 14.170 0.699 -0.232 1.00 0.00 25 TRP A N 33
ATOM 19287 C CA . TRP A 1 25 ? 14.398 2.093 -0.716 1.00 0.00 25 TRP A CA 33
ATOM 19288 C C . TRP A 1 25 ? 15.160 2.879 0.363 1.00 0.00 25 TRP A C 33
ATOM 19289 O O . TRP A 1 25 ? 14.638 3.796 0.974 1.00 0.00 25 TRP A O 33
ATOM 19310 N N . ILE A 1 26 ? 16.398 2.515 0.597 1.00 0.00 26 ILE A N 33
ATOM 19311 C CA . ILE A 1 26 ? 17.221 3.216 1.629 1.00 0.00 26 ILE A CA 33
ATOM 19312 C C . ILE A 1 26 ? 18.584 3.620 1.033 1.00 0.00 26 ILE A C 33
ATOM 19313 O O . ILE A 1 26 ? 19.186 2.848 0.307 1.00 0.00 26 ILE A O 33
ATOM 19329 N N . PRO A 1 27 ? 19.032 4.817 1.351 1.00 0.00 27 PRO A N 33
ATOM 19330 C CA . PRO A 1 27 ? 20.340 5.301 0.825 1.00 0.00 27 PRO A CA 33
ATOM 19331 C C . PRO A 1 27 ? 21.509 4.610 1.557 1.00 0.00 27 PRO A C 33
ATOM 19332 O O . PRO A 1 27 ? 21.529 4.576 2.774 1.00 0.00 27 PRO A O 33
ATOM 19343 N N . PRO A 1 28 ? 22.445 4.079 0.793 1.00 0.00 28 PRO A N 33
ATOM 19344 C CA . PRO A 1 28 ? 23.623 3.381 1.386 1.00 0.00 28 PRO A CA 33
ATOM 19345 C C . PRO A 1 28 ? 24.642 4.386 1.950 1.00 0.00 28 PRO A C 33
ATOM 19346 O O . PRO A 1 28 ? 25.221 5.169 1.215 1.00 0.00 28 PRO A O 33
ATOM 19357 N N . LEU A 1 29 ? 24.852 4.357 3.250 1.00 0.00 29 LEU A N 33
ATOM 19358 C CA . LEU A 1 29 ? 25.819 5.286 3.930 1.00 0.00 29 LEU A CA 33
ATOM 19359 C C . LEU A 1 29 ? 25.491 6.758 3.619 1.00 0.00 29 LEU A C 33
ATOM 19360 O O . LEU A 1 29 ? 26.329 7.508 3.149 1.00 0.00 29 LEU A O 33
ATOM 19376 N N . ASN A 1 30 ? 24.272 7.172 3.887 1.00 0.00 30 ASN A N 33
ATOM 19377 C CA . ASN A 1 30 ? 23.868 8.595 3.620 1.00 0.00 30 ASN A CA 33
ATOM 19378 C C . ASN A 1 30 ? 24.361 9.532 4.737 1.00 0.00 30 ASN A C 33
ATOM 19379 O O . ASN A 1 30 ? 24.571 10.708 4.503 1.00 0.00 30 ASN A O 33
ATOM 19390 N N . VAL A 1 31 ? 24.550 9.028 5.938 1.00 0.00 31 VAL A N 33
ATOM 19391 C CA . VAL A 1 31 ? 25.033 9.884 7.067 1.00 0.00 31 VAL A CA 33
ATOM 19392 C C . VAL A 1 31 ? 26.212 9.200 7.780 1.00 0.00 31 VAL A C 33
ATOM 19393 O O . VAL A 1 31 ? 26.258 7.987 7.898 1.00 0.00 31 VAL A O 33
ATOM 19406 N N . ARG A 1 32 ? 27.157 9.978 8.255 1.00 0.00 32 ARG A N 33
ATOM 19407 C CA . ARG A 1 32 ? 28.343 9.407 8.968 1.00 0.00 32 ARG A CA 33
ATOM 19408 C C . ARG A 1 32 ? 28.234 9.697 10.476 1.00 0.00 32 ARG A C 33
ATOM 19409 O O . ARG A 1 32 ? 29.141 10.245 11.081 1.00 0.00 32 ARG A O 33
ATOM 19430 N N . GLY A 1 33 ? 27.126 9.330 11.079 1.00 0.00 33 GLY A N 33
ATOM 19431 C CA . GLY A 1 33 ? 26.925 9.570 12.541 1.00 0.00 33 GLY A CA 33
ATOM 19432 C C . GLY A 1 33 ? 25.623 10.347 12.758 1.00 0.00 33 GLY A C 33
ATOM 19433 O O . GLY A 1 33 ? 24.578 9.835 12.388 1.00 0.00 33 GLY A O 33
ATOM 19438 N N . LYS A 1 1 ? -15.211 -6.255 -9.652 1.00 0.00 1 LYS A N 34
ATOM 19439 C CA . LYS A 1 1 ? -15.373 -4.812 -9.293 1.00 0.00 1 LYS A CA 34
ATOM 19440 C C . LYS A 1 1 ? -14.512 -4.473 -8.068 1.00 0.00 1 LYS A C 34
ATOM 19441 O O . LYS A 1 1 ? -14.589 -5.138 -7.050 1.00 0.00 1 LYS A O 34
ATOM 19459 N N . LEU A 1 2 ? -13.702 -3.445 -8.166 1.00 0.00 2 LEU A N 34
ATOM 19460 C CA . LEU A 1 2 ? -12.829 -3.041 -7.018 1.00 0.00 2 LEU A CA 34
ATOM 19461 C C . LEU A 1 2 ? -13.389 -1.762 -6.373 1.00 0.00 2 LEU A C 34
ATOM 19462 O O . LEU A 1 2 ? -12.666 -0.821 -6.096 1.00 0.00 2 LEU A O 34
ATOM 19478 N N . PHE A 1 3 ? -14.679 -1.727 -6.134 1.00 0.00 3 PHE A N 34
ATOM 19479 C CA . PHE A 1 3 ? -15.316 -0.522 -5.512 1.00 0.00 3 PHE A CA 34
ATOM 19480 C C . PHE A 1 3 ? -16.151 -0.943 -4.292 1.00 0.00 3 PHE A C 34
ATOM 19481 O O . PHE A 1 3 ? -16.010 -2.050 -3.802 1.00 0.00 3 PHE A O 34
ATOM 19498 N N . LEU A 1 4 ? -17.014 -0.068 -3.811 1.00 0.00 4 LEU A N 34
ATOM 19499 C CA . LEU A 1 4 ? -17.885 -0.374 -2.624 1.00 0.00 4 LEU A CA 34
ATOM 19500 C C . LEU A 1 4 ? -17.056 -0.972 -1.473 1.00 0.00 4 LEU A C 34
ATOM 19501 O O . LEU A 1 4 ? -15.919 -0.572 -1.289 1.00 0.00 4 LEU A O 34
ATOM 19517 N N . ALA A 1 5 ? -17.597 -1.903 -0.697 1.00 0.00 5 ALA A N 34
ATOM 19518 C CA . ALA A 1 5 ? -16.828 -2.506 0.447 1.00 0.00 5 ALA A CA 34
ATOM 19519 C C . ALA A 1 5 ? -16.314 -1.374 1.341 1.00 0.00 5 ALA A C 34
ATOM 19520 O O . ALA A 1 5 ? -15.158 -1.350 1.713 1.00 0.00 5 ALA A O 34
ATOM 19527 N N . ARG A 1 6 ? -17.178 -0.423 1.659 1.00 0.00 6 ARG A N 34
ATOM 19528 C CA . ARG A 1 6 ? -16.779 0.752 2.505 1.00 0.00 6 ARG A CA 34
ATOM 19529 C C . ARG A 1 6 ? -15.526 1.399 1.895 1.00 0.00 6 ARG A C 34
ATOM 19530 O O . ARG A 1 6 ? -14.640 1.863 2.591 1.00 0.00 6 ARG A O 34
ATOM 19551 N N . LEU A 1 7 ? -15.467 1.407 0.573 1.00 0.00 7 LEU A N 34
ATOM 19552 C CA . LEU A 1 7 ? -14.311 1.981 -0.188 1.00 0.00 7 LEU A CA 34
ATOM 19553 C C . LEU A 1 7 ? -12.985 1.347 0.281 1.00 0.00 7 LEU A C 34
ATOM 19554 O O . LEU A 1 7 ? -11.949 1.985 0.283 1.00 0.00 7 LEU A O 34
ATOM 19570 N N . ILE A 1 8 ? -13.018 0.092 0.679 1.00 0.00 8 ILE A N 34
ATOM 19571 C CA . ILE A 1 8 ? -11.775 -0.603 1.156 1.00 0.00 8 ILE A CA 34
ATOM 19572 C C . ILE A 1 8 ? -10.955 -1.145 -0.025 1.00 0.00 8 ILE A C 34
ATOM 19573 O O . ILE A 1 8 ? -9.759 -0.936 -0.084 1.00 0.00 8 ILE A O 34
ATOM 19589 N N . TRP A 1 9 ? -11.584 -1.838 -0.948 1.00 0.00 9 TRP A N 34
ATOM 19590 C CA . TRP A 1 9 ? -10.845 -2.406 -2.129 1.00 0.00 9 TRP A CA 34
ATOM 19591 C C . TRP A 1 9 ? -10.010 -1.332 -2.847 1.00 0.00 9 TRP A C 34
ATOM 19592 O O . TRP A 1 9 ? -8.849 -1.551 -3.135 1.00 0.00 9 TRP A O 34
ATOM 19613 N N . TRP A 1 10 ? -10.582 -0.184 -3.127 1.00 0.00 10 TRP A N 34
ATOM 19614 C CA . TRP A 1 10 ? -9.809 0.899 -3.816 1.00 0.00 10 TRP A CA 34
ATOM 19615 C C . TRP A 1 10 ? -8.643 1.354 -2.919 1.00 0.00 10 TRP A C 34
ATOM 19616 O O . TRP A 1 10 ? -7.538 1.554 -3.392 1.00 0.00 10 TRP A O 34
ATOM 19637 N N . LEU A 1 11 ? -8.885 1.505 -1.632 1.00 0.00 11 LEU A N 34
ATOM 19638 C CA . LEU A 1 11 ? -7.798 1.936 -0.694 1.00 0.00 11 LEU A CA 34
ATOM 19639 C C . LEU A 1 11 ? -6.764 0.809 -0.540 1.00 0.00 11 LEU A C 34
ATOM 19640 O O . LEU A 1 11 ? -5.575 1.059 -0.564 1.00 0.00 11 LEU A O 34
ATOM 19656 N N . GLN A 1 12 ? -7.218 -0.419 -0.388 1.00 0.00 12 GLN A N 34
ATOM 19657 C CA . GLN A 1 12 ? -6.293 -1.594 -0.234 1.00 0.00 12 GLN A CA 34
ATOM 19658 C C . GLN A 1 12 ? -5.313 -1.675 -1.413 1.00 0.00 12 GLN A C 34
ATOM 19659 O O . GLN A 1 12 ? -4.150 -1.970 -1.220 1.00 0.00 12 GLN A O 34
ATOM 19673 N N . TYR A 1 13 ? -5.775 -1.409 -2.619 1.00 0.00 13 TYR A N 34
ATOM 19674 C CA . TYR A 1 13 ? -4.872 -1.457 -3.818 1.00 0.00 13 TYR A CA 34
ATOM 19675 C C . TYR A 1 13 ? -3.684 -0.505 -3.603 1.00 0.00 13 TYR A C 34
ATOM 19676 O O . TYR A 1 13 ? -2.553 -0.835 -3.914 1.00 0.00 13 TYR A O 34
ATOM 19694 N N . PHE A 1 14 ? -3.947 0.660 -3.058 1.00 0.00 14 PHE A N 34
ATOM 19695 C CA . PHE A 1 14 ? -2.861 1.654 -2.791 1.00 0.00 14 PHE A CA 34
ATOM 19696 C C . PHE A 1 14 ? -2.048 1.216 -1.559 1.00 0.00 14 PHE A C 34
ATOM 19697 O O . PHE A 1 14 ? -0.843 1.369 -1.529 1.00 0.00 14 PHE A O 34
ATOM 19714 N N . ILE A 1 15 ? -2.707 0.677 -0.553 1.00 0.00 15 ILE A N 34
ATOM 19715 C CA . ILE A 1 15 ? -1.999 0.219 0.690 1.00 0.00 15 ILE A CA 34
ATOM 19716 C C . ILE A 1 15 ? -0.965 -0.871 0.358 1.00 0.00 15 ILE A C 34
ATOM 19717 O O . ILE A 1 15 ? 0.153 -0.812 0.837 1.00 0.00 15 ILE A O 34
ATOM 19733 N N . THR A 1 16 ? -1.316 -1.850 -0.450 1.00 0.00 16 THR A N 34
ATOM 19734 C CA . THR A 1 16 ? -0.332 -2.931 -0.804 1.00 0.00 16 THR A CA 34
ATOM 19735 C C . THR A 1 16 ? 0.884 -2.312 -1.519 1.00 0.00 16 THR A C 34
ATOM 19736 O O . THR A 1 16 ? 2.020 -2.629 -1.207 1.00 0.00 16 THR A O 34
ATOM 19747 N N . ARG A 1 17 ? 0.647 -1.423 -2.462 1.00 0.00 17 ARG A N 34
ATOM 19748 C CA . ARG A 1 17 ? 1.777 -0.764 -3.193 1.00 0.00 17 ARG A CA 34
ATOM 19749 C C . ARG A 1 17 ? 2.583 0.095 -2.207 1.00 0.00 17 ARG A C 34
ATOM 19750 O O . ARG A 1 17 ? 3.798 0.097 -2.238 1.00 0.00 17 ARG A O 34
ATOM 19771 N N . ALA A 1 18 ? 1.903 0.809 -1.332 1.00 0.00 18 ALA A N 34
ATOM 19772 C CA . ALA A 1 18 ? 2.602 1.667 -0.320 1.00 0.00 18 ALA A CA 34
ATOM 19773 C C . ALA A 1 18 ? 3.479 0.794 0.592 1.00 0.00 18 ALA A C 34
ATOM 19774 O O . ALA A 1 18 ? 4.586 1.171 0.931 1.00 0.00 18 ALA A O 34
ATOM 19781 N N . GLU A 1 19 ? 2.993 -0.368 0.980 1.00 0.00 19 GLU A N 34
ATOM 19782 C CA . GLU A 1 19 ? 3.789 -1.284 1.863 1.00 0.00 19 GLU A CA 34
ATOM 19783 C C . GLU A 1 19 ? 5.080 -1.707 1.140 1.00 0.00 19 GLU A C 34
ATOM 19784 O O . GLU A 1 19 ? 6.144 -1.732 1.733 1.00 0.00 19 GLU A O 34
ATOM 19796 N N . ALA A 1 20 ? 4.984 -2.028 -0.135 1.00 0.00 20 ALA A N 34
ATOM 19797 C CA . ALA A 1 20 ? 6.186 -2.447 -0.930 1.00 0.00 20 ALA A CA 34
ATOM 19798 C C . ALA A 1 20 ? 7.229 -1.319 -0.989 1.00 0.00 20 ALA A C 34
ATOM 19799 O O . ALA A 1 20 ? 8.416 -1.577 -0.962 1.00 0.00 20 ALA A O 34
ATOM 19806 N N . HIS A 1 21 ? 6.796 -0.081 -1.066 1.00 0.00 21 HIS A N 34
ATOM 19807 C CA . HIS A 1 21 ? 7.766 1.058 -1.124 1.00 0.00 21 HIS A CA 34
ATOM 19808 C C . HIS A 1 21 ? 8.295 1.409 0.276 1.00 0.00 21 HIS A C 34
ATOM 19809 O O . HIS A 1 21 ? 9.376 1.956 0.396 1.00 0.00 21 HIS A O 34
ATOM 19823 N N . LEU A 1 22 ? 7.555 1.103 1.322 1.00 0.00 22 LEU A N 34
ATOM 19824 C CA . LEU A 1 22 ? 8.019 1.418 2.715 1.00 0.00 22 LEU A CA 34
ATOM 19825 C C . LEU A 1 22 ? 9.402 0.800 2.974 1.00 0.00 22 LEU A C 34
ATOM 19826 O O . LEU A 1 22 ? 10.270 1.446 3.530 1.00 0.00 22 LEU A O 34
ATOM 19842 N N . GLN A 1 23 ? 9.617 -0.434 2.569 1.00 0.00 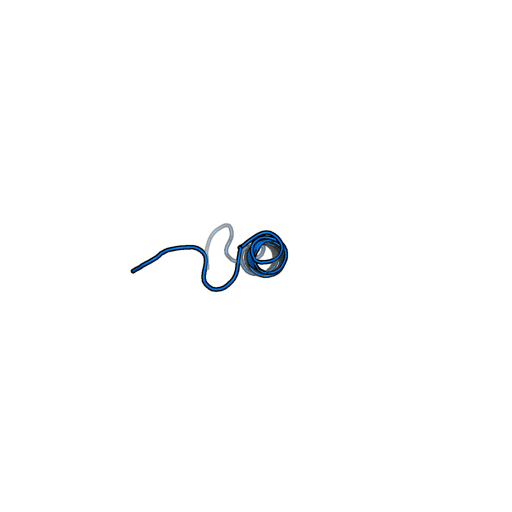23 GLN A N 34
ATOM 19843 C CA . GLN A 1 23 ? 10.954 -1.084 2.787 1.00 0.00 23 GLN A CA 34
ATOM 19844 C C . GLN A 1 23 ? 12.035 -0.495 1.857 1.00 0.00 23 GLN A C 34
ATOM 19845 O O . GLN A 1 23 ? 13.211 -0.745 2.048 1.00 0.00 23 GLN A O 34
ATOM 19859 N N . VAL A 1 24 ? 11.649 0.276 0.866 1.00 0.00 24 VAL A N 34
ATOM 19860 C CA . VAL A 1 24 ? 12.645 0.887 -0.077 1.00 0.00 24 VAL A CA 34
ATOM 19861 C C . VAL A 1 24 ? 12.785 2.404 0.182 1.00 0.00 24 VAL A C 34
ATOM 19862 O O . VAL A 1 24 ? 13.372 3.119 -0.610 1.00 0.00 24 VAL A O 34
ATOM 19875 N N . TRP A 1 25 ? 12.257 2.902 1.281 1.00 0.00 25 TRP A N 34
ATOM 19876 C CA . TRP A 1 25 ? 12.360 4.362 1.586 1.00 0.00 25 TRP A CA 34
ATOM 19877 C C . TRP A 1 25 ? 12.306 4.588 3.107 1.00 0.00 25 TRP A C 34
ATOM 19878 O O . TRP A 1 25 ? 11.364 5.155 3.634 1.00 0.00 25 TRP A O 34
ATOM 19899 N N . ILE A 1 26 ? 13.321 4.142 3.810 1.00 0.00 26 ILE A N 34
ATOM 19900 C CA . ILE A 1 26 ? 13.361 4.313 5.299 1.00 0.00 26 ILE A CA 34
ATOM 19901 C C . ILE A 1 26 ? 14.753 4.801 5.728 1.00 0.00 26 ILE A C 34
ATOM 19902 O O . ILE A 1 26 ? 15.742 4.160 5.418 1.00 0.00 26 ILE A O 34
ATOM 19918 N N . PRO A 1 27 ? 14.795 5.915 6.432 1.00 0.00 27 PRO A N 34
ATOM 19919 C CA . PRO A 1 27 ? 16.096 6.468 6.903 1.00 0.00 27 PRO A CA 34
ATOM 19920 C C . PRO A 1 27 ? 16.834 5.554 7.914 1.00 0.00 27 PRO A C 34
ATOM 19921 O O . PRO A 1 27 ? 18.038 5.434 7.798 1.00 0.00 27 PRO A O 34
ATOM 19932 N N . PRO A 1 28 ? 16.147 4.927 8.861 1.00 0.00 28 PRO A N 34
ATOM 19933 C CA . PRO A 1 28 ? 16.854 4.035 9.830 1.00 0.00 28 PRO A CA 34
ATOM 19934 C C . PRO A 1 28 ? 17.302 2.743 9.126 1.00 0.00 28 PRO A C 34
ATOM 19935 O O . PRO A 1 28 ? 16.551 2.150 8.371 1.00 0.00 28 PRO A O 34
ATOM 19946 N N . LEU A 1 29 ? 18.518 2.308 9.367 1.00 0.00 29 LEU A N 34
ATOM 19947 C CA . LEU A 1 29 ? 19.024 1.057 8.715 1.00 0.00 29 LEU A CA 34
ATOM 19948 C C . LEU A 1 29 ? 19.966 0.291 9.663 1.00 0.00 29 LEU A C 34
ATOM 19949 O O . LEU A 1 29 ? 21.150 0.154 9.410 1.00 0.00 29 LEU A O 34
ATOM 19965 N N . ASN A 1 30 ? 19.436 -0.210 10.757 1.00 0.00 30 ASN A N 34
ATOM 19966 C CA . ASN A 1 30 ? 20.275 -0.977 11.738 1.00 0.00 30 ASN A CA 34
ATOM 19967 C C . ASN A 1 30 ? 20.579 -2.382 11.192 1.00 0.00 30 ASN A C 34
ATOM 19968 O O . ASN A 1 30 ? 21.724 -2.791 11.170 1.00 0.00 30 ASN A O 34
ATOM 19979 N N . VAL A 1 31 ? 19.561 -3.103 10.759 1.00 0.00 31 VAL A N 34
ATOM 19980 C CA . VAL A 1 31 ? 19.733 -4.491 10.204 1.00 0.00 31 VAL A CA 34
ATOM 19981 C C . VAL A 1 31 ? 20.298 -5.459 11.267 1.00 0.00 31 VAL A C 34
ATOM 19982 O O . VAL A 1 31 ? 20.622 -5.064 12.375 1.00 0.00 31 VAL A O 34
ATOM 19995 N N . ARG A 1 32 ? 20.413 -6.725 10.936 1.00 0.00 32 ARG A N 34
ATOM 19996 C CA . ARG A 1 32 ? 20.952 -7.725 11.914 1.00 0.00 32 ARG A CA 34
ATOM 19997 C C . ARG A 1 32 ? 22.482 -7.624 11.984 1.00 0.00 32 ARG A C 34
ATOM 19998 O O . ARG A 1 32 ? 23.137 -7.376 10.987 1.00 0.00 32 ARG A O 34
ATOM 20019 N N . GLY A 1 33 ? 23.046 -7.815 13.152 1.00 0.00 33 GLY A N 34
ATOM 20020 C CA . GLY A 1 33 ? 24.529 -7.736 13.310 1.00 0.00 33 GLY A CA 34
ATOM 20021 C C . GLY A 1 33 ? 25.126 -9.142 13.230 1.00 0.00 33 GLY A C 34
ATOM 20022 O O . GLY A 1 33 ? 25.441 -9.567 12.131 1.00 0.00 33 GLY A O 34
ATOM 20027 N N . LYS A 1 1 ? -14.389 -11.095 -1.806 1.00 0.00 1 LYS A N 35
ATOM 20028 C CA . LYS A 1 1 ? -15.060 -9.775 -1.606 1.00 0.00 1 LYS A CA 35
ATOM 20029 C C . LYS A 1 1 ? -14.189 -8.652 -2.192 1.00 0.00 1 LYS A C 35
ATOM 20030 O O . LYS A 1 1 ? -13.346 -8.092 -1.514 1.00 0.00 1 LYS A O 35
ATOM 20048 N N . LEU A 1 2 ? -14.389 -8.326 -3.447 1.00 0.00 2 LEU A N 35
ATOM 20049 C CA . LEU A 1 2 ? -13.582 -7.243 -4.094 1.00 0.00 2 LEU A CA 35
ATOM 20050 C C . LEU A 1 2 ? -14.521 -6.229 -4.769 1.00 0.00 2 LEU A C 35
ATOM 20051 O O . LEU A 1 2 ? -14.359 -5.895 -5.929 1.00 0.00 2 LEU A O 35
ATOM 20067 N N . PHE A 1 3 ? -15.501 -5.738 -4.042 1.00 0.00 3 PHE A N 35
ATOM 20068 C CA . PHE A 1 3 ? -16.463 -4.745 -4.619 1.00 0.00 3 PHE A CA 35
ATOM 20069 C C . PHE A 1 3 ? -17.074 -3.890 -3.502 1.00 0.00 3 PHE A C 35
ATOM 20070 O O . PHE A 1 3 ? -17.427 -4.403 -2.456 1.00 0.00 3 PHE A O 35
ATOM 20087 N N . LEU A 1 4 ? -17.198 -2.599 -3.733 1.00 0.00 4 LEU A N 35
ATOM 20088 C CA . LEU A 1 4 ? -17.784 -1.664 -2.712 1.00 0.00 4 LEU A CA 35
ATOM 20089 C C . LEU A 1 4 ? -17.071 -1.835 -1.363 1.00 0.00 4 LEU A C 35
ATOM 20090 O O . LEU A 1 4 ? -15.966 -1.348 -1.214 1.00 0.00 4 LEU A O 35
ATOM 20106 N N . ALA A 1 5 ? -17.669 -2.505 -0.393 1.00 0.00 5 ALA A N 35
ATOM 20107 C CA . ALA A 1 5 ? -17.015 -2.700 0.948 1.00 0.00 5 ALA A CA 35
ATOM 20108 C C . ALA A 1 5 ? -16.602 -1.341 1.521 1.00 0.00 5 ALA A C 35
ATOM 20109 O O . ALA A 1 5 ? -15.485 -1.166 1.962 1.00 0.00 5 ALA A O 35
ATOM 20116 N N . ARG A 1 6 ? -17.500 -0.373 1.496 1.00 0.00 6 ARG A N 35
ATOM 20117 C CA . ARG A 1 6 ? -17.177 0.999 2.011 1.00 0.00 6 ARG A CA 35
ATOM 20118 C C . ARG A 1 6 ? -15.925 1.515 1.280 1.00 0.00 6 ARG A C 35
ATOM 20119 O O . ARG A 1 6 ? -15.102 2.222 1.836 1.00 0.00 6 ARG A O 35
ATOM 20140 N N . LEU A 1 7 ? -15.793 1.136 0.022 1.00 0.00 7 LEU A N 35
ATOM 20141 C CA . LEU A 1 7 ? -14.632 1.532 -0.835 1.00 0.00 7 LEU A CA 35
ATOM 20142 C C . LEU A 1 7 ? -13.289 1.097 -0.208 1.00 0.00 7 LEU A C 35
ATOM 20143 O O . LEU A 1 7 ? -12.260 1.694 -0.476 1.00 0.00 7 LEU A O 35
ATOM 20159 N N . ILE A 1 8 ? -13.283 0.062 0.615 1.00 0.00 8 ILE A N 35
ATOM 20160 C CA . ILE A 1 8 ? -12.002 -0.408 1.251 1.00 0.00 8 ILE A CA 35
ATOM 20161 C C . ILE A 1 8 ? -11.077 -1.050 0.201 1.00 0.00 8 ILE A C 35
ATOM 20162 O O . ILE A 1 8 ? -9.905 -0.724 0.117 1.00 0.00 8 ILE A O 35
ATOM 20178 N N . TRP A 1 9 ? -11.607 -1.961 -0.583 1.00 0.00 9 TRP A N 35
ATOM 20179 C CA . TRP A 1 9 ? -10.798 -2.660 -1.643 1.00 0.00 9 TRP A CA 35
ATOM 20180 C C . TRP A 1 9 ? -10.069 -1.647 -2.546 1.00 0.00 9 TRP A C 35
ATOM 20181 O O . TRP A 1 9 ? -8.907 -1.836 -2.860 1.00 0.00 9 TRP A O 35
ATOM 20202 N N . TRP A 1 10 ? -10.729 -0.583 -2.957 1.00 0.00 10 TRP A N 35
ATOM 20203 C CA . TRP A 1 10 ? -10.062 0.440 -3.833 1.00 0.00 10 TRP A CA 35
ATOM 20204 C C . TRP A 1 10 ? -8.836 1.013 -3.107 1.00 0.00 10 TRP A C 35
ATOM 20205 O O . TRP A 1 10 ? -7.764 1.115 -3.678 1.00 0.00 10 TRP A O 35
ATOM 20226 N N . LEU A 1 11 ? -8.996 1.371 -1.853 1.00 0.00 11 LEU A N 35
ATOM 20227 C CA . LEU A 1 11 ? -7.853 1.927 -1.062 1.00 0.00 11 LEU A CA 35
ATOM 20228 C C . LEU A 1 11 ? -6.853 0.806 -0.732 1.00 0.00 11 LEU A C 35
ATOM 20229 O O . LEU A 1 11 ? -5.671 1.060 -0.618 1.00 0.00 11 LEU A O 35
ATOM 20245 N N . GLN A 1 12 ? -7.320 -0.420 -0.591 1.00 0.00 12 GLN A N 35
ATOM 20246 C CA . GLN A 1 12 ? -6.408 -1.574 -0.279 1.00 0.00 12 GLN A CA 35
ATOM 20247 C C . GLN A 1 12 ? -5.340 -1.701 -1.375 1.00 0.00 12 GLN A C 35
ATOM 20248 O O . GLN A 1 12 ? -4.177 -1.911 -1.084 1.00 0.00 12 GLN A O 35
ATOM 20262 N N . TYR A 1 13 ? -5.730 -1.564 -2.626 1.00 0.00 13 TYR A N 35
ATOM 20263 C CA . TYR A 1 13 ? -4.748 -1.659 -3.755 1.00 0.00 13 TYR A CA 35
ATOM 20264 C C . TYR A 1 13 ? -3.650 -0.599 -3.556 1.00 0.00 13 TYR A C 35
ATOM 20265 O O . TYR A 1 13 ? -2.478 -0.873 -3.742 1.00 0.00 13 TYR A O 35
ATOM 20283 N N . PHE A 1 14 ? -4.036 0.598 -3.164 1.00 0.00 14 PHE A N 35
ATOM 20284 C CA . PHE A 1 14 ? -3.037 1.690 -2.927 1.00 0.00 14 PHE A CA 35
ATOM 20285 C C . PHE A 1 14 ? -2.175 1.339 -1.704 1.00 0.00 14 PHE A C 35
ATOM 20286 O O . PHE A 1 14 ? -0.988 1.608 -1.687 1.00 0.00 14 PHE A O 35
ATOM 20303 N N . ILE A 1 15 ? -2.765 0.733 -0.689 1.00 0.00 15 ILE A N 35
ATOM 20304 C CA . ILE A 1 15 ? -1.986 0.349 0.535 1.00 0.00 15 ILE A CA 35
ATOM 20305 C C . ILE A 1 15 ? -0.857 -0.616 0.135 1.00 0.00 15 ILE A C 35
ATOM 20306 O O . ILE A 1 15 ? 0.246 -0.507 0.637 1.00 0.00 15 ILE A O 35
ATOM 20322 N N . THR A 1 16 ? -1.120 -1.542 -0.770 1.00 0.00 16 THR A N 35
ATOM 20323 C CA . THR A 1 16 ? -0.052 -2.501 -1.214 1.00 0.00 16 THR A CA 35
ATOM 20324 C C . THR A 1 16 ? 1.097 -1.704 -1.847 1.00 0.00 16 THR A C 35
ATOM 20325 O O . THR A 1 16 ? 2.253 -2.038 -1.676 1.00 0.00 16 THR A O 35
ATOM 20336 N N . ARG A 1 17 ? 0.778 -0.645 -2.561 1.00 0.00 17 ARG A N 35
ATOM 20337 C CA . ARG A 1 17 ? 1.841 0.199 -3.196 1.00 0.00 17 ARG A CA 35
ATOM 20338 C C . ARG A 1 17 ? 2.699 0.835 -2.091 1.00 0.00 17 ARG A C 35
ATOM 20339 O O . ARG A 1 17 ? 3.905 0.920 -2.213 1.00 0.00 17 ARG A O 35
ATOM 20360 N N . ALA A 1 18 ? 2.077 1.273 -1.015 1.00 0.00 18 ALA A N 35
ATOM 20361 C CA . ALA A 1 18 ? 2.831 1.900 0.116 1.00 0.00 18 ALA A CA 35
ATOM 20362 C C . ALA A 1 18 ? 3.670 0.838 0.846 1.00 0.00 18 ALA A C 35
ATOM 20363 O O . ALA A 1 18 ? 4.844 1.045 1.089 1.00 0.00 18 ALA A O 35
ATOM 20370 N N . GLU A 1 19 ? 3.079 -0.291 1.191 1.00 0.00 19 GLU A N 35
ATOM 20371 C CA . GLU A 1 19 ? 3.848 -1.368 1.902 1.00 0.00 19 GLU A CA 35
ATOM 20372 C C . GLU A 1 19 ? 4.952 -1.924 0.994 1.00 0.00 19 GLU A C 35
ATOM 20373 O O . GLU A 1 19 ? 6.017 -2.267 1.472 1.00 0.00 19 GLU A O 35
ATOM 20385 N N . ALA A 1 20 ? 4.717 -2.008 -0.302 1.00 0.00 20 ALA A N 35
ATOM 20386 C CA . ALA A 1 20 ? 5.763 -2.533 -1.243 1.00 0.00 20 ALA A CA 35
ATOM 20387 C C . ALA A 1 20 ? 7.067 -1.736 -1.079 1.00 0.00 20 ALA A C 35
ATOM 20388 O O . ALA A 1 20 ? 8.146 -2.303 -1.086 1.00 0.00 20 ALA A O 35
ATOM 20395 N N . HIS A 1 21 ? 6.970 -0.433 -0.921 1.00 0.00 21 HIS A N 35
ATOM 20396 C CA . HIS A 1 21 ? 8.199 0.413 -0.742 1.00 0.00 21 HIS A CA 35
ATOM 20397 C C . HIS A 1 21 ? 8.794 0.249 0.671 1.00 0.00 21 HIS A C 35
ATOM 20398 O O . HIS A 1 21 ? 9.859 0.766 0.947 1.00 0.00 21 HIS A O 35
ATOM 20412 N N . LEU A 1 22 ? 8.131 -0.461 1.560 1.00 0.00 22 LEU A N 35
ATOM 20413 C CA . LEU A 1 22 ? 8.659 -0.664 2.948 1.00 0.00 22 LEU A CA 35
ATOM 20414 C C . LEU A 1 22 ? 8.884 -2.158 3.240 1.00 0.00 22 LEU A C 35
ATOM 20415 O O . LEU A 1 22 ? 9.084 -2.542 4.379 1.00 0.00 22 LEU A O 35
ATOM 20431 N N . GLN A 1 23 ? 8.862 -3.005 2.232 1.00 0.00 23 GLN A N 35
ATOM 20432 C CA . GLN A 1 23 ? 9.082 -4.462 2.463 1.00 0.00 23 GLN A CA 35
ATOM 20433 C C . GLN A 1 23 ? 10.546 -4.824 2.188 1.00 0.00 23 GLN A C 35
ATOM 20434 O O . GLN A 1 23 ? 11.349 -3.962 1.891 1.00 0.00 23 GLN A O 35
ATOM 20448 N N . VAL A 1 24 ? 10.880 -6.092 2.300 1.00 0.00 24 VAL A N 35
ATOM 20449 C CA . VAL A 1 24 ? 12.283 -6.589 2.066 1.00 0.00 24 VAL A CA 35
ATOM 20450 C C . VAL A 1 24 ? 13.340 -5.723 2.792 1.00 0.00 24 VAL A C 35
ATOM 20451 O O . VAL A 1 24 ? 14.477 -5.634 2.359 1.00 0.00 24 VAL A O 35
ATOM 20464 N N . TRP A 1 25 ? 12.962 -5.090 3.889 1.00 0.00 25 TRP A N 35
ATOM 20465 C CA . TRP A 1 25 ? 13.898 -4.218 4.677 1.00 0.00 25 TRP A CA 35
ATOM 20466 C C . TRP A 1 25 ? 14.445 -3.103 3.772 1.00 0.00 25 TRP A C 35
ATOM 20467 O O . TRP A 1 25 ? 15.642 -2.943 3.606 1.00 0.00 25 TRP A O 35
ATOM 20488 N N . ILE A 1 26 ? 13.557 -2.332 3.181 1.00 0.00 26 ILE A N 35
ATOM 20489 C CA . ILE A 1 26 ? 13.995 -1.224 2.275 1.00 0.00 26 ILE A CA 35
ATOM 20490 C C . ILE A 1 26 ? 13.511 0.164 2.768 1.00 0.00 26 ILE A C 35
ATOM 20491 O O . ILE A 1 26 ? 12.867 0.899 2.041 1.00 0.00 26 ILE A O 35
ATOM 20507 N N . PRO A 1 27 ? 13.856 0.492 3.999 1.00 0.00 27 PRO A N 35
ATOM 20508 C CA . PRO A 1 27 ? 13.470 1.808 4.597 1.00 0.00 27 PRO A CA 35
ATOM 20509 C C . PRO A 1 27 ? 14.093 3.042 3.892 1.00 0.00 27 PRO A C 35
ATOM 20510 O O . PRO A 1 27 ? 13.419 4.054 3.813 1.00 0.00 27 PRO A O 35
ATOM 20521 N N . PRO A 1 28 ? 15.328 2.972 3.401 1.00 0.00 28 PRO A N 35
ATOM 20522 C CA . PRO A 1 28 ? 15.938 4.161 2.720 1.00 0.00 28 PRO A CA 35
ATOM 20523 C C . PRO A 1 28 ? 15.223 4.506 1.398 1.00 0.00 28 PRO A C 35
ATOM 20524 O O . PRO A 1 28 ? 15.133 5.668 1.041 1.00 0.00 28 PRO A O 35
ATOM 20535 N N . LEU A 1 29 ? 14.726 3.515 0.676 1.00 0.00 29 LEU A N 35
ATOM 20536 C CA . LEU A 1 29 ? 14.015 3.758 -0.630 1.00 0.00 29 LEU A CA 35
ATOM 20537 C C . LEU A 1 29 ? 14.899 4.540 -1.625 1.00 0.00 29 LEU A C 35
ATOM 20538 O O . LEU A 1 29 ? 14.396 5.282 -2.453 1.00 0.00 29 LEU A O 35
ATOM 20554 N N . ASN A 1 30 ? 16.207 4.372 -1.549 1.00 0.00 30 ASN A N 35
ATOM 20555 C CA . ASN A 1 30 ? 17.161 5.082 -2.469 1.00 0.00 30 ASN A CA 35
ATOM 20556 C C . ASN A 1 30 ? 16.985 6.611 -2.386 1.00 0.00 30 ASN A C 35
ATOM 20557 O O . ASN A 1 30 ? 16.872 7.288 -3.394 1.00 0.00 30 ASN A O 35
ATOM 20568 N N . VAL A 1 31 ? 16.965 7.156 -1.188 1.00 0.00 31 VAL A N 35
ATOM 20569 C CA . VAL A 1 31 ? 16.801 8.637 -1.012 1.00 0.00 31 VAL A CA 35
ATOM 20570 C C . VAL A 1 31 ? 17.977 9.191 -0.192 1.00 0.00 31 VAL A C 35
ATOM 20571 O O . VAL A 1 31 ? 18.255 8.708 0.891 1.00 0.00 31 VAL A O 35
ATOM 20584 N N . ARG A 1 32 ? 18.654 10.198 -0.710 1.00 0.00 32 ARG A N 35
ATOM 20585 C CA . ARG A 1 32 ? 19.827 10.837 -0.014 1.00 0.00 32 ARG A CA 35
ATOM 20586 C C . ARG A 1 32 ? 20.983 9.838 0.182 1.00 0.00 32 ARG A C 35
ATOM 20587 O O . ARG A 1 32 ? 21.942 9.861 -0.567 1.00 0.00 32 ARG A O 35
ATOM 20608 N N . GLY A 1 33 ? 20.902 8.973 1.170 1.00 0.00 33 GLY A N 35
ATOM 20609 C CA . GLY A 1 33 ? 21.989 7.977 1.416 1.00 0.00 33 GLY A CA 35
ATOM 20610 C C . GLY A 1 33 ? 22.299 7.926 2.914 1.00 0.00 33 GLY A C 35
ATOM 20611 O O . GLY A 1 33 ? 23.393 8.317 3.286 1.00 0.00 33 GLY A O 35
ATOM 20616 N N . LYS A 1 1 ? -25.821 -1.907 -1.048 1.00 0.00 1 LYS A N 36
ATOM 20617 C CA . LYS A 1 1 ? -25.047 -0.885 -0.271 1.00 0.00 1 LYS A CA 36
ATOM 20618 C C . LYS A 1 1 ? -24.763 0.352 -1.138 1.00 0.00 1 LYS A C 36
ATOM 20619 O O . LYS A 1 1 ? -25.011 0.350 -2.330 1.00 0.00 1 LYS A O 36
ATOM 20637 N N . LEU A 1 2 ? -24.248 1.404 -0.541 1.00 0.00 2 LEU A N 36
ATOM 20638 C CA . LEU A 1 2 ? -23.939 2.655 -1.308 1.00 0.00 2 LEU A CA 36
ATOM 20639 C C . LEU A 1 2 ? -22.979 3.557 -0.515 1.00 0.00 2 LEU A C 36
ATOM 20640 O O . LEU A 1 2 ? -22.782 3.360 0.672 1.00 0.00 2 LEU A O 36
ATOM 20656 N N . PHE A 1 3 ? -22.393 4.536 -1.177 1.00 0.00 3 PHE A N 36
ATOM 20657 C CA . PHE A 1 3 ? -21.429 5.500 -0.537 1.00 0.00 3 PHE A CA 36
ATOM 20658 C C . PHE A 1 3 ? -20.144 4.788 -0.077 1.00 0.00 3 PHE A C 36
ATOM 20659 O O . PHE A 1 3 ? -19.093 4.982 -0.660 1.00 0.00 3 PHE A O 36
ATOM 20676 N N . LEU A 1 4 ? -20.216 3.970 0.949 1.00 0.00 4 LEU A N 36
ATOM 20677 C CA . LEU A 1 4 ? -18.996 3.246 1.437 1.00 0.00 4 LEU A CA 36
ATOM 20678 C C . LEU A 1 4 ? -18.910 1.863 0.774 1.00 0.00 4 LEU A C 36
ATOM 20679 O O . LEU A 1 4 ? -19.642 1.573 -0.155 1.00 0.00 4 LEU A O 36
ATOM 20695 N N . ALA A 1 5 ? -18.012 1.017 1.246 1.00 0.00 5 ALA A N 36
ATOM 20696 C CA . ALA A 1 5 ? -17.823 -0.366 0.676 1.00 0.00 5 ALA A CA 36
ATOM 20697 C C . ALA A 1 5 ? -17.264 -0.332 -0.764 1.00 0.00 5 ALA A C 36
ATOM 20698 O O . ALA A 1 5 ? -17.109 -1.368 -1.385 1.00 0.00 5 ALA A O 36
ATOM 20705 N N . ARG A 1 6 ? -16.953 0.833 -1.297 1.00 0.00 6 ARG A N 36
ATOM 20706 C CA . ARG A 1 6 ? -16.401 0.935 -2.684 1.00 0.00 6 ARG A CA 36
ATOM 20707 C C . ARG A 1 6 ? -15.022 1.604 -2.627 1.00 0.00 6 ARG A C 36
ATOM 20708 O O . ARG A 1 6 ? -14.050 1.067 -3.127 1.00 0.00 6 ARG A O 36
ATOM 20729 N N . LEU A 1 7 ? -14.936 2.766 -2.016 1.00 0.00 7 LEU A N 36
ATOM 20730 C CA . LEU A 1 7 ? -13.626 3.485 -1.907 1.00 0.00 7 LEU A CA 36
ATOM 20731 C C . LEU A 1 7 ? -12.650 2.739 -0.973 1.00 0.00 7 LEU A C 36
ATOM 20732 O O . LEU A 1 7 ? -11.457 2.974 -1.022 1.00 0.00 7 LEU A O 36
ATOM 20748 N N . ILE A 1 8 ? -13.136 1.838 -0.140 1.00 0.00 8 ILE A N 36
ATOM 20749 C CA . ILE A 1 8 ? -12.231 1.077 0.779 1.00 0.00 8 ILE A CA 36
ATOM 20750 C C . ILE A 1 8 ? -11.481 0.012 -0.034 1.00 0.00 8 ILE A C 36
ATOM 20751 O O . ILE A 1 8 ? -10.292 -0.170 0.142 1.00 0.00 8 ILE A O 36
ATOM 20767 N N . TRP A 1 9 ? -12.170 -0.676 -0.924 1.00 0.00 9 TRP A N 36
ATOM 20768 C CA . TRP A 1 9 ? -11.505 -1.725 -1.763 1.00 0.00 9 TRP A CA 36
ATOM 20769 C C . TRP A 1 9 ? -10.348 -1.100 -2.558 1.00 0.00 9 TRP A C 36
ATOM 20770 O O . TRP A 1 9 ? -9.280 -1.679 -2.656 1.00 0.00 9 TRP A O 36
ATOM 20791 N N . TRP A 1 10 ? -10.557 0.078 -3.111 1.00 0.00 10 TRP A N 36
ATOM 20792 C CA . TRP A 1 10 ? -9.475 0.763 -3.894 1.00 0.00 10 TRP A CA 36
ATOM 20793 C C . TRP A 1 10 ? -8.264 1.002 -2.983 1.00 0.00 10 TRP A C 36
ATOM 20794 O O . TRP A 1 10 ? -7.142 0.707 -3.348 1.00 0.00 10 TRP A O 36
ATOM 20815 N N . LEU A 1 11 ? -8.500 1.524 -1.799 1.00 0.00 11 LEU A N 36
ATOM 20816 C CA . LEU A 1 11 ? -7.386 1.783 -0.831 1.00 0.00 11 LEU A CA 36
ATOM 20817 C C . LEU A 1 11 ? -6.768 0.453 -0.375 1.00 0.00 11 LEU A C 36
ATOM 20818 O O . LEU A 1 11 ? -5.570 0.370 -0.171 1.00 0.00 11 LEU A O 36
ATOM 20834 N N . GLN A 1 12 ? -7.571 -0.584 -0.229 1.00 0.00 12 GLN A N 36
ATOM 20835 C CA . GLN A 1 12 ? -7.041 -1.921 0.201 1.00 0.00 12 GLN A CA 36
ATOM 20836 C C . GLN A 1 12 ? -5.976 -2.397 -0.799 1.00 0.00 12 GLN A C 36
ATOM 20837 O O . GLN A 1 12 ? -4.952 -2.924 -0.411 1.00 0.00 12 GLN A O 36
ATOM 20851 N N . TYR A 1 13 ? -6.210 -2.198 -2.079 1.00 0.00 13 TYR A N 36
ATOM 20852 C CA . TYR A 1 13 ? -5.218 -2.614 -3.118 1.00 0.00 13 TYR A CA 36
ATOM 20853 C C . TYR A 1 13 ? -4.019 -1.653 -3.084 1.00 0.00 13 TYR A C 36
ATOM 20854 O O . T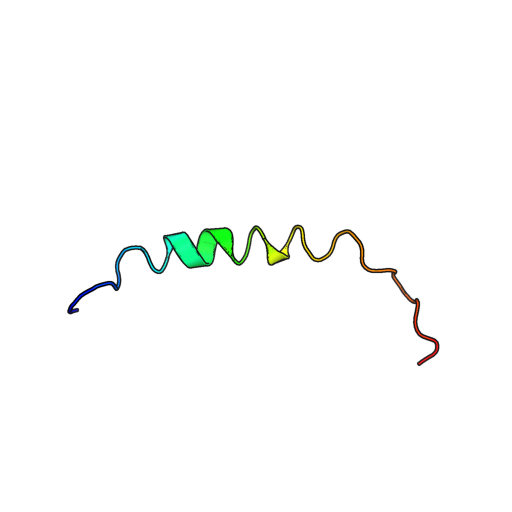YR A 1 13 ? -2.884 -2.069 -3.229 1.00 0.00 13 TYR A O 36
ATOM 20872 N N . PHE A 1 14 ? -4.270 -0.376 -2.883 1.00 0.00 14 PHE A N 36
ATOM 20873 C CA . PHE A 1 14 ? -3.161 0.631 -2.823 1.00 0.00 14 PHE A CA 36
ATOM 20874 C C . PHE A 1 14 ? -2.195 0.296 -1.671 1.00 0.00 14 PHE A C 36
ATOM 20875 O O . PHE A 1 14 ? -1.014 0.587 -1.755 1.00 0.00 14 PHE A O 36
ATOM 20892 N N . ILE A 1 15 ? -2.688 -0.315 -0.610 1.00 0.00 15 ILE A N 36
ATOM 20893 C CA . ILE A 1 15 ? -1.810 -0.683 0.550 1.00 0.00 15 ILE A CA 36
ATOM 20894 C C . ILE A 1 15 ? -0.647 -1.575 0.069 1.00 0.00 15 ILE A C 36
ATOM 20895 O O . ILE A 1 15 ? 0.459 -1.466 0.568 1.00 0.00 15 ILE A O 36
ATOM 20911 N N . THR A 1 16 ? -0.887 -2.438 -0.900 1.00 0.00 16 THR A N 36
ATOM 20912 C CA . THR A 1 16 ? 0.203 -3.324 -1.427 1.00 0.00 16 THR A CA 36
ATOM 20913 C C . THR A 1 16 ? 1.302 -2.448 -2.045 1.00 0.00 16 THR A C 36
ATOM 20914 O O . THR A 1 16 ? 2.479 -2.679 -1.835 1.00 0.00 16 THR A O 36
ATOM 20925 N N . ARG A 1 17 ? 0.918 -1.435 -2.792 1.00 0.00 17 ARG A N 36
ATOM 20926 C CA . ARG A 1 17 ? 1.928 -0.523 -3.417 1.00 0.00 17 ARG A CA 36
ATOM 20927 C C . ARG A 1 17 ? 2.632 0.282 -2.316 1.00 0.00 17 ARG A C 36
ATOM 20928 O O . ARG A 1 17 ? 3.825 0.506 -2.381 1.00 0.00 17 ARG A O 36
ATOM 20949 N N . ALA A 1 18 ? 1.899 0.702 -1.304 1.00 0.00 18 ALA A N 36
ATOM 20950 C CA . ALA A 1 18 ? 2.506 1.482 -0.178 1.00 0.00 18 ALA A CA 36
ATOM 20951 C C . ALA A 1 18 ? 3.519 0.613 0.588 1.00 0.00 18 ALA A C 36
ATOM 20952 O O . ALA A 1 18 ? 4.529 1.113 1.043 1.00 0.00 18 ALA A O 36
ATOM 20959 N N . GLU A 1 19 ? 3.254 -0.672 0.725 1.00 0.00 19 GLU A N 36
ATOM 20960 C CA . GLU A 1 19 ? 4.189 -1.596 1.452 1.00 0.00 19 GLU A CA 36
ATOM 20961 C C . GLU A 1 19 ? 5.585 -1.548 0.808 1.00 0.00 19 GLU A C 36
ATOM 20962 O O . GLU A 1 19 ? 6.588 -1.491 1.500 1.00 0.00 19 GLU A O 36
ATOM 20974 N N . ALA A 1 20 ? 5.648 -1.555 -0.508 1.00 0.00 20 ALA A N 36
ATOM 20975 C CA . ALA A 1 20 ? 6.975 -1.491 -1.205 1.00 0.00 20 ALA A CA 36
ATOM 20976 C C . ALA A 1 20 ? 7.677 -0.181 -0.817 1.00 0.00 20 ALA A C 36
ATOM 20977 O O . ALA A 1 20 ? 8.861 -0.161 -0.538 1.00 0.00 20 ALA A O 36
ATOM 20984 N N . HIS A 1 21 ? 6.940 0.907 -0.783 1.00 0.00 21 HIS A N 36
ATOM 20985 C CA . HIS A 1 21 ? 7.532 2.232 -0.398 1.00 0.00 21 HIS A CA 36
ATOM 20986 C C . HIS A 1 21 ? 7.804 2.259 1.117 1.00 0.00 21 HIS A C 36
ATOM 20987 O O . HIS A 1 21 ? 8.721 2.918 1.570 1.00 0.00 21 HIS A O 36
ATOM 21001 N N . LEU A 1 22 ? 7.002 1.546 1.887 1.00 0.00 22 LEU A N 36
ATOM 21002 C CA . LEU A 1 22 ? 7.161 1.492 3.381 1.00 0.00 22 LEU A CA 36
ATOM 21003 C C . LEU A 1 22 ? 8.576 1.057 3.786 1.00 0.00 22 LEU A C 36
ATOM 21004 O O . LEU A 1 22 ? 9.065 1.457 4.825 1.00 0.00 22 LEU A O 36
ATOM 21020 N N . GLN A 1 23 ? 9.237 0.254 2.981 1.00 0.00 23 GLN A N 36
ATOM 21021 C CA . GLN A 1 23 ? 10.626 -0.199 3.324 1.00 0.00 23 GLN A CA 36
ATOM 21022 C C . GLN A 1 23 ? 11.673 0.857 2.904 1.00 0.00 23 GLN A C 36
ATOM 21023 O O . GLN A 1 23 ? 12.739 0.510 2.428 1.00 0.00 23 GLN A O 36
ATOM 21037 N N . VAL A 1 24 ? 11.377 2.137 3.080 1.00 0.00 24 VAL A N 36
ATOM 21038 C CA . VAL A 1 24 ? 12.321 3.248 2.706 1.00 0.00 24 VAL A CA 36
ATOM 21039 C C . VAL A 1 24 ? 12.907 3.008 1.298 1.00 0.00 24 VAL A C 36
ATOM 21040 O O . VAL A 1 24 ? 14.084 3.209 1.068 1.00 0.00 24 VAL A O 36
ATOM 21053 N N . TRP A 1 25 ? 12.079 2.574 0.363 1.00 0.00 25 TRP A N 36
ATOM 21054 C CA . TRP A 1 25 ? 12.537 2.297 -1.044 1.00 0.00 25 TRP A CA 36
ATOM 21055 C C . TRP A 1 25 ? 13.764 1.356 -1.058 1.00 0.00 25 TRP A C 36
ATOM 21056 O O . TRP A 1 25 ? 14.675 1.513 -1.855 1.00 0.00 25 TRP A O 36
ATOM 21077 N N . ILE A 1 26 ? 13.781 0.377 -0.179 1.00 0.00 26 ILE A N 36
ATOM 21078 C CA . ILE A 1 26 ? 14.920 -0.594 -0.110 1.00 0.00 26 ILE A CA 36
ATOM 21079 C C . ILE A 1 26 ? 14.351 -2.021 -0.008 1.00 0.00 26 ILE A C 36
ATOM 21080 O O . ILE A 1 26 ? 13.654 -2.331 0.938 1.00 0.00 26 ILE A O 36
ATOM 21096 N N . PRO A 1 27 ? 14.662 -2.841 -0.987 1.00 0.00 27 PRO A N 36
ATOM 21097 C CA . PRO A 1 27 ? 14.169 -4.252 -1.007 1.00 0.00 27 PRO A CA 36
ATOM 21098 C C . PRO A 1 27 ? 14.744 -5.168 0.105 1.00 0.00 27 PRO A C 36
ATOM 21099 O O . PRO A 1 27 ? 13.992 -5.971 0.631 1.00 0.00 27 PRO A O 36
ATOM 21110 N N . PRO A 1 28 ? 16.020 -5.064 0.449 1.00 0.00 28 PRO A N 36
ATOM 21111 C CA . PRO A 1 28 ? 16.588 -5.948 1.512 1.00 0.00 28 PRO A CA 36
ATOM 21112 C C . PRO A 1 28 ? 15.991 -5.637 2.896 1.00 0.00 28 PRO A C 36
ATOM 21113 O O . PRO A 1 28 ? 15.379 -4.606 3.114 1.00 0.00 28 PRO A O 36
ATOM 21124 N N . LEU A 1 29 ? 16.177 -6.544 3.825 1.00 0.00 29 LEU A N 36
ATOM 21125 C CA . LEU A 1 29 ? 15.643 -6.357 5.214 1.00 0.00 29 LEU A CA 36
ATOM 21126 C C . LEU A 1 29 ? 16.774 -6.384 6.262 1.00 0.00 29 LEU A C 36
ATOM 21127 O O . LEU A 1 29 ? 16.524 -6.633 7.429 1.00 0.00 29 LEU A O 36
ATOM 21143 N N . ASN A 1 30 ? 18.003 -6.127 5.861 1.00 0.00 30 ASN A N 36
ATOM 21144 C CA . ASN A 1 30 ? 19.160 -6.126 6.820 1.00 0.00 30 ASN A CA 36
ATOM 21145 C C . ASN A 1 30 ? 20.440 -5.675 6.089 1.00 0.00 30 ASN A C 36
ATOM 21146 O O . ASN A 1 30 ? 20.808 -4.517 6.152 1.00 0.00 30 ASN A O 36
ATOM 21157 N N . VAL A 1 31 ? 21.114 -6.572 5.398 1.00 0.00 31 VAL A N 36
ATOM 21158 C CA . VAL A 1 31 ? 22.367 -6.201 4.658 1.00 0.00 31 VAL A CA 36
ATOM 21159 C C . VAL A 1 31 ? 22.412 -6.926 3.301 1.00 0.00 31 VAL A C 36
ATOM 21160 O O . VAL A 1 31 ? 23.463 -7.342 2.843 1.00 0.00 31 VAL A O 36
ATOM 21173 N N . ARG A 1 32 ? 21.275 -7.078 2.658 1.00 0.00 32 ARG A N 36
ATOM 21174 C CA . ARG A 1 32 ? 21.230 -7.773 1.331 1.00 0.00 32 ARG A CA 36
ATOM 21175 C C . ARG A 1 32 ? 21.158 -6.745 0.191 1.00 0.00 32 ARG A C 36
ATOM 21176 O O . ARG A 1 32 ? 21.366 -5.562 0.398 1.00 0.00 32 ARG A O 36
ATOM 21197 N N . GLY A 1 33 ? 20.871 -7.192 -1.011 1.00 0.00 33 GLY A N 36
ATOM 21198 C CA . GLY A 1 33 ? 20.782 -6.261 -2.179 1.00 0.00 33 GLY A CA 36
ATOM 21199 C C . GLY A 1 33 ? 19.418 -5.565 -2.196 1.00 0.00 33 GLY A C 36
ATOM 21200 O O . GLY A 1 33 ? 19.400 -4.345 -2.183 1.00 0.00 33 GLY A O 36
#

Solvent-accessible surface area: 4159 Å² total; per-residue (Å²): 236,137,151,131,51,172,114,105,180,166,100,84,153,115,101,81,145,41,95,65,115,124,124,84,217,122,62,126,179,107,122,237,116

GO terms:
  GO:0005515 protein binding (F, IPI)
  GO:0044186 host cell lipid droplet (C, EXP)
  GO:0016887 ATP hydrolysis activity (F, EXP)
  GO:0017111 ribonucleoside triphosphate phosphatase activity (F, EXP)
  GO:0019079 viral genome replication (P, IEP)
  GO:0019079 viral genome replication (P, EXP)
  GO:0008270 zinc ion binding (F, IDA)
  GO:0042802 identical protein binding (F, IDA)
  GO:0032991 protein-containing complex (C, IDA)
  GO:0039690 positive stranded viral RNA replication (P, IMP)
  GO:0039694 viral RNA genome replication (P, IMP)
  GO:0008270 zinc ion binding (F, IMP)
  GO:0033650 host cell mitochondrion (C, IDA)
  GO:0044165 host cell endoplasmic reticulum (C, IDA)
  GO:0044220 host cell perinuclear region of cytoplasm (C, IDA)
  GO:0030430 host cell cytoplasm (C, IDA)
  GO:0075519 microtubule-dependent intracellular transport of viral material (P, IDA)
  GO:0075520 actin-dependent intracellular transport of virus (P, IDA)
  GO:0003779 actin binding (F, IPI)
  GO:0044167 host cell endoplasmic reticulum membrane (C, IDA)

Foldseek 3Di:
DDDPPPVVVVVVVVVVVVVCVVVVVDDDDPPDD

Radius of gyration: 16.27 Å; Cα contacts (8 Å, |Δi|>4): 0; chains: 1; bounding box: 48×13×21 Å